Protein AF-0000000077736420 (afdb_homodimer)

InterPro domains:
  IPR003474 Gluconate transporter [PF02447] (8-450)
  IPR003474 Gluconate transporter [PIRSF002746] (5-453)
  IPR003474 Gluconate transporter [PTHR30354] (1-453)
  IPR003474 Gluconate transporter [TIGR00791] (8-452)

Nearest PDB structures (foldseek):
  8thi-assembly1_A  TM=7.392E-01  e=3.647E-09  Haemophilus influenzae Rd KW20
  7qha-assembly1_B  TM=7.229E-01  e=4.895E-09  Photobacterium profundum SS9
  8y4x-assembly1_A  TM=7.082E-01  e=1.816E-07  Fusobacterium nucleatum
  4f35-assembly2_B  TM=6.494E-01  e=7.515E-08  Vibrio cholerae
  8thi-assembly1_A  TM=7.463E-01  e=6.117E-09  Haemophilus influenzae Rd KW20

Sequence (908 aa):
MNADTQILVGLGIGIVCLIYMIMKTKIHTFLALIIATVIVGIIGGIGYQQIVASITKGFGGTLGSIGIIIGFGVMMGQLFEVSGAAKRMALSFLKLFGKGREEIAMAITGFLVSIPIFCDSGFIILTPLAKAISSETRKSIVSIGIALACGLVITHTMVPPTPGPVGVAGIFEVNVGSLILWGLVLAVPMLIGPILFARWAGKKIWQIPTEEGGWTRDKNYRPVSDQSIYDEAHLPSAFLSFAPIFTPILLILLGTVSTALGYKGGPIPNLIQFLGTPVIAVGIGLLITIYGLTSSLPRKRVLDEMEKGIRSAGSIILITGGGGAFGMLIRDSGVGTVIAEAMVETSLPAILLPFLIATIIRFIQGSGTVAMITAASITAPIIANMSVNPVFAALAACVGSLFYSYFNDSFFWVVNRSIGITEGREQLRLYSVASTIAWAIGIVVLLILNALFGMNADTQILVGLGIGIVCLIYMIMKTKIHTFLALIIATVIVGIIGGIGYQQIVASITKGFGGTLGSIGIIIGFGVMMGQLFEVSGAAKRMALSFLKLFGKGREEIAMAITGFLVSIPIFCDSGFIILTPLAKAISSETRKSIVSIGIALACGLVITHTMVPPTPGPVGVAGIFEVNVGSLILWGLVLAVPMLIGPILFARWAGKKIWQIPTEEGGWTRDKNYRPVSDQSIYDEAHLPSAFLSFAPIFTPILLILLGTVSTALGYKGGPIPNLIQFLGTPVIAVGIGLLITIYGLTSSLPRKRVLDEMEKGIRSAGSIILITGGGGAFGMLIRDSGVGTVIAEAMVETSLPAILLPFLIATIIRFIQGSGTVAMITAASITAPIIANMSVNPVFAALAACVGSLFYSYFNDSFFWVVNRSIGITEGREQLRLYSVASTIAWAIGIVVLLILNALFG

Organism: NCBI:txid416586

pLDDT: mean 91.41, std 7.22, range [53.56, 98.5]

Foldseek 3Di:
DPLLVQLVVQLVVLVVQLLCCLFPHPDPNLVSLLVSLVSSCVSSPHDPVVSVVLLVCQLCQLCVQQVLLLLLLLLLQLLLLVLCLLLQQLVVLCVVVDAPCSLVSLLQSLLQSLQSHPLLSSLVSCLVLLQLCCQVNVFASQLNLQSNSLSNLLCCLQAPPNLLLSLLCSLLVHQNLLSRVVSVVLSVLLSVLLNVVSNVLRVVQGWHAAPVGAIDRDSPDRHPPPPDSPPCPSHADNCLSNCLRVQLSVLQNQLVVCVVVVVDDDDVNVVSVVCNRNSNSNVVSSVSSVCPSCVVPDPVVSVVSSVVSVVVSVSSSSSSSSLSSLQSSCLVSCNLQVVLVVCVPPPDDLLCQLLQQLLVCCVRQVDLSNSLSNSSSSRSSNCVNHPFDSSLSSSSNSLSSLAQRADNHPSLCSSCVSSPNDDRVSSSVRSRVSSNSSSVSSVVVSVVCRVVPD/DPLQVQLVVQLVVLVVQLLCCLFPHPDPNLVSLLVSLVSSCVSSPHDPVVSVVLLVCQLCQLCVQQVLLLLLLLLLQLLLLVLCLLLQQLVVLCVVVDAPCSLVSLLQSLLQSLQSHQLLSSLVSCLVLLQLCCQVNVFASQLNLQSNSLSNLLCCLQAPPNLLLSLLCSLLVHQNLLSRVVSVVLSVLLSPQSNVQSNVLRVVQGWHAAPVGAIDSDSPDRHPPPPDSPPCPSHADNCLSNCLRVQLSVLQNQLVVCVVVVVDDDDVNVVSVVCNRNSNSNVVSSVSSVCPSCVVPDPVVSVVSSVVSVVVSVSSSSSSSSLSSLQSSCLVSCNLQVVLVVCVPPPDDLLCQLLQQLLVCCVSQVDLSNSLSNSSSSRSSNCVNHPFDSSLSSSSNSLSSLAQRADNHPSLCSSCVSSPNDDRVSSSVRSRVSSNSSSVSSVVVSVVCRVVPD

Secondary structure (DSSP, 8-state):
--HHHHHHHHHHHHHHHHHHHHHHSS--HHHHHHHHHHHHHHHHT--HHHHHHHHHHHHHHHHHHHHHHHHHHHHHHHHHHHHTHHHHHHHHHHHHH-TT-HHHHHHHHHHHHTTTS-HHHHHHHHHHHHHHHHHHHT--HHHHHHHHHHHHHHHHHHSTTSHHHHHHHHHHT--HHHHHHHHHHHHHHHHHHHHHHHHHHHHHS--EE-TTS-EE--TT------S-TT--TTPPPHHHHHHHHHHHHHHHHHHHHHHHTT--SSHHHHHHHHHTSHHHHHHHHHHHIIIIITTTS-HHHHHHHHHHHHHTHHHHHHHHHHHHHHHHHHHHHTHHHHHHHHHHTS-S-TTHHHHHHHHHHHHHH--HHHHHHHHHHHHHHHHTTTTS-HHHHHHHHHHHTTS---TT-HHHHHHHHHTT---HHHHTTTHHHHHHHHHHHHHHHHHHHHHHH-/--HHHHHHHHHHHHHHHHHHHHHHSS--HHHHHHHHHHHHHHHHT--HHHHHHHHHHHHHHHHHHHHHHHHHHHHHHHHHHHHTHHHHHHHHHHHHH-TT-HHHHHHHHHHHHTTTS-HHHHHHHHHHHHHHHHHHHT--HHHHHHHHHHHHHHHHHHSTTSHHHHHHHHHHT--HHHHHHHHHHHHHHHHHHHHHHHHHHHHHS--EE-TTS-EE--TT------S-TT--TTPPPHHHHHHHHHHHHHHHHHHHHHHHTT--SSHHHHHHHHHTSHHHHHHHHHHHIIIIITTTS-HHHHHHHHHHHHHTHHHHHHHHHHHHHHHHHHHHHTHHHHHHHHHHTS-S-TTHHHHHHHHHHHHHH--HHHHHHHHHHHHHHHHTTTTS-HHHHHHHHHHHTTS---TT-HHHHHHHHHTT---HHHHTTTHHHHHHHHHHHHHHHHHHHHHHH-

Radius of gyration: 28.41 Å; Cα contacts (8 Å, |Δi|>4): 1794; chains: 2; bounding box: 70×77×64 Å

Structure (mmCIF, N/CA/C/O backbone):
data_AF-0000000077736420-model_v1
#
loop_
_entity.id
_entity.type
_entity.pdbx_description
1 polymer 'GntP family permease'
#
loop_
_atom_site.group_PDB
_atom_site.id
_atom_site.type_symbol
_atom_site.label_atom_id
_atom_site.label_alt_id
_atom_site.label_comp_id
_atom_site.label_asym_id
_atom_site.label_entity_id
_atom_site.label_seq_id
_atom_site.pdbx_PDB_ins_code
_atom_site.Cartn_x
_atom_site.Cartn_y
_atom_site.Cartn_z
_atom_site.occupancy
_atom_site.B_iso_or_equiv
_atom_site.auth_seq_id
_atom_site.auth_comp_id
_atom_site.auth_asym_id
_atom_site.auth_atom_id
_atom_site.pdbx_PDB_model_num
ATOM 1 N N . MET A 1 1 ? -30.312 6.625 -28.359 1 53.94 1 MET A N 1
ATOM 2 C CA . MET A 1 1 ? -29.578 5.363 -28.219 1 53.94 1 MET A CA 1
ATOM 3 C C . MET A 1 1 ? -30.141 4.539 -27.062 1 53.94 1 MET A C 1
ATOM 5 O O . MET A 1 1 ? -30.453 5.078 -26 1 53.94 1 MET A O 1
ATOM 9 N N . ASN A 1 2 ? -30.578 3.295 -27.25 1 78.69 2 ASN A N 1
ATOM 10 C CA . ASN A 1 2 ? -31.031 2.377 -26.219 1 78.69 2 ASN A CA 1
ATOM 11 C C . ASN A 1 2 ? -30.016 2.289 -25.062 1 78.69 2 ASN A C 1
ATOM 13 O O . ASN A 1 2 ? -28.812 2.43 -25.281 1 78.69 2 ASN A O 1
ATOM 17 N N . ALA A 1 3 ? -30.5 2.402 -23.984 1 76.94 3 ALA A N 1
ATOM 18 C CA . ALA A 1 3 ? -29.688 2.383 -22.781 1 76.94 3 ALA A CA 1
ATOM 19 C C . ALA A 1 3 ? -28.625 1.278 -22.844 1 76.94 3 ALA A C 1
ATOM 21 O O . ALA A 1 3 ? -27.5 1.466 -22.406 1 76.94 3 ALA A O 1
ATOM 22 N N . ASP A 1 4 ? -28.969 0.27 -23.469 1 80.38 4 ASP A N 1
ATOM 23 C CA . ASP A 1 4 ? -28.062 -0.865 -23.578 1 80.38 4 ASP A CA 1
ATOM 24 C C . ASP A 1 4 ? -26.906 -0.552 -24.531 1 80.38 4 ASP A C 1
ATOM 26 O O . ASP A 1 4 ? -25.75 -0.856 -24.234 1 80.38 4 ASP A O 1
ATOM 30 N N . THR A 1 5 ? -27.188 -0.011 -25.609 1 83.44 5 THR A N 1
ATOM 31 C CA . THR A 1 5 ? -26.156 0.349 -26.594 1 83.44 5 THR A CA 1
ATOM 32 C C . THR A 1 5 ? -25.234 1.427 -26.031 1 83.44 5 THR A C 1
ATOM 34 O O . THR A 1 5 ? -24.031 1.403 -26.281 1 83.44 5 THR A O 1
ATOM 37 N N . GLN A 1 6 ? -25.844 2.26 -25.281 1 87.25 6 GLN A N 1
ATOM 38 C CA . GLN A 1 6 ? -25.062 3.363 -24.734 1 87.25 6 GLN A CA 1
ATOM 39 C C . GLN A 1 6 ? -24 2.854 -23.766 1 87.25 6 GLN A C 1
ATOM 41 O O . GLN A 1 6 ? -22.859 3.299 -23.797 1 87.25 6 GLN A O 1
ATOM 46 N N . ILE A 1 7 ? -24.438 1.975 -22.922 1 84.56 7 ILE A N 1
ATOM 47 C CA . ILE A 1 7 ? -23.516 1.473 -21.922 1 84.56 7 ILE A CA 1
ATOM 48 C C . ILE A 1 7 ? -22.438 0.614 -22.594 1 84.56 7 ILE A C 1
ATOM 50 O O . ILE A 1 7 ? -21.281 0.61 -22.156 1 84.56 7 ILE A O 1
ATOM 54 N N . LEU A 1 8 ? -22.844 -0.075 -23.672 1 86.06 8 LEU A N 1
ATOM 55 C CA . LEU A 1 8 ? -21.859 -0.858 -24.422 1 86.06 8 LEU A CA 1
ATOM 56 C C . LEU A 1 8 ? -20.828 0.048 -25.078 1 86.06 8 LEU A C 1
ATOM 58 O O . LEU A 1 8 ? -19.641 -0.279 -25.109 1 86.06 8 LEU A O 1
ATOM 62 N N . VAL A 1 9 ? -21.266 1.114 -25.609 1 88.56 9 VAL A N 1
ATOM 63 C CA . VAL A 1 9 ? -20.375 2.102 -26.203 1 88.56 9 VAL A CA 1
ATOM 64 C C . VAL A 1 9 ? -19.469 2.686 -25.109 1 88.56 9 VAL A C 1
ATOM 66 O O . VAL A 1 9 ? -18.266 2.861 -25.328 1 88.56 9 VAL A O 1
ATOM 69 N N . GLY A 1 10 ? -20.078 2.949 -24 1 89.25 10 GLY A N 1
ATOM 70 C CA . GLY A 1 10 ? -19.297 3.436 -22.875 1 89.25 10 GLY A CA 1
ATOM 71 C C . GLY A 1 10 ? -18.188 2.475 -22.453 1 89.25 10 GLY A C 1
ATOM 72 O O . GLY A 1 10 ? -17.062 2.893 -22.203 1 89.25 10 GLY A O 1
ATOM 73 N N . LEU A 1 11 ? -18.594 1.245 -22.391 1 88.12 11 LEU A N 1
ATOM 74 C CA . LEU A 1 11 ? -17.609 0.225 -22.016 1 88.12 11 LEU A CA 1
ATOM 75 C C . LEU A 1 11 ? -16.5 0.139 -23.062 1 88.12 11 LEU A C 1
ATOM 77 O O . LEU A 1 11 ? -15.312 0.092 -22.703 1 88.12 11 LEU A O 1
ATOM 81 N N . GLY A 1 12 ? -16.859 0.055 -24.312 1 88.38 12 GLY A N 1
ATOM 82 C CA . GLY A 1 12 ? -15.867 0.019 -25.375 1 88.38 12 GLY A CA 1
ATOM 83 C C . GLY A 1 12 ? -14.898 1.187 -25.328 1 88.38 12 GLY A C 1
ATOM 84 O O . GLY A 1 12 ? -13.68 0.992 -25.375 1 88.38 12 GLY A O 1
ATOM 85 N N . ILE A 1 13 ? -15.375 2.363 -25.172 1 92.5 13 ILE A N 1
ATOM 86 C CA . ILE A 1 13 ? -14.547 3.564 -25.109 1 92.5 13 ILE A CA 1
ATOM 87 C C . ILE A 1 13 ? -13.68 3.533 -23.859 1 92.5 13 ILE A C 1
ATOM 89 O O . ILE A 1 13 ? -12.5 3.9 -23.906 1 92.5 13 ILE A O 1
ATOM 93 N N . GLY A 1 14 ? -14.344 3.1 -22.75 1 91.5 14 GLY A N 1
ATOM 94 C CA . GLY A 1 14 ? -13.602 3.006 -21.5 1 91.5 14 GLY A CA 1
ATOM 95 C C . GLY A 1 14 ? -12.406 2.072 -21.594 1 91.5 14 GLY A C 1
ATOM 96 O O . GLY A 1 14 ? -11.32 2.396 -21.094 1 91.5 14 GLY A O 1
ATOM 97 N N . ILE A 1 15 ? -12.625 0.974 -22.219 1 87.88 15 ILE A N 1
ATOM 98 C CA . ILE A 1 15 ? -11.562 -0.016 -22.344 1 87.88 15 ILE A CA 1
ATOM 99 C C . ILE A 1 15 ? -10.469 0.518 -23.266 1 87.88 15 ILE A C 1
ATOM 101 O O . ILE A 1 15 ? -9.281 0.397 -22.969 1 87.88 15 ILE A O 1
ATOM 105 N N . VAL A 1 16 ? -10.797 1.125 -24.344 1 92.12 16 VAL A N 1
ATOM 106 C CA . VAL A 1 16 ? -9.844 1.698 -25.281 1 92.12 16 VAL A CA 1
ATOM 107 C C . VAL A 1 16 ? -9.031 2.791 -24.594 1 92.12 16 VAL A C 1
ATOM 109 O O . VAL A 1 16 ? -7.809 2.855 -24.734 1 92.12 16 VAL A O 1
ATOM 112 N N . CYS A 1 17 ? -9.695 3.564 -23.844 1 94.12 17 CYS A N 1
ATOM 113 C CA . CYS A 1 17 ? -9.016 4.629 -23.109 1 94.12 17 CYS A CA 1
ATOM 114 C C . CYS A 1 17 ? -8.062 4.051 -22.078 1 94.12 17 CYS A C 1
ATOM 116 O O . CYS A 1 17 ? -6.957 4.566 -21.891 1 94.12 17 CYS A O 1
ATOM 118 N N . LEU A 1 18 ? -8.531 3.031 -21.391 1 91.81 18 LEU A N 1
ATOM 119 C CA . LEU A 1 18 ? -7.699 2.375 -20.391 1 91.81 18 LEU A CA 1
ATOM 120 C C . LEU A 1 18 ? -6.402 1.868 -21.016 1 91.81 18 LEU A C 1
ATOM 122 O O . LEU A 1 18 ? -5.312 2.164 -20.516 1 91.81 18 LEU A O 1
ATOM 126 N N . ILE A 1 19 ? -6.527 1.181 -22.094 1 88.06 19 ILE A N 1
ATOM 127 C CA . ILE A 1 19 ? -5.371 0.602 -22.766 1 88.06 19 ILE A CA 1
ATOM 128 C C . ILE A 1 19 ? -4.469 1.717 -23.297 1 88.06 19 ILE A C 1
ATOM 130 O O . ILE A 1 19 ? -3.248 1.658 -23.141 1 88.06 19 ILE A O 1
ATOM 134 N N . TYR A 1 20 ? -5.043 2.752 -23.844 1 93.06 20 TYR A N 1
ATOM 135 C CA . TYR A 1 20 ? -4.285 3.883 -24.359 1 93.06 20 TYR A CA 1
ATOM 136 C C . TYR A 1 20 ? -3.51 4.582 -23.25 1 93.06 20 TYR A C 1
ATOM 138 O O . TYR A 1 20 ? -2.334 4.914 -23.422 1 93.06 20 TYR A O 1
ATOM 146 N N . MET A 1 21 ? -4.148 4.789 -22.141 1 94.69 21 MET A N 1
ATOM 147 C CA . MET A 1 21 ? -3.5 5.48 -21.031 1 94.69 21 MET A CA 1
ATOM 148 C C . MET A 1 21 ? -2.318 4.672 -20.5 1 94.69 21 MET A C 1
ATOM 150 O O . MET A 1 21 ? -1.239 5.223 -20.266 1 94.69 21 MET A O 1
ATOM 154 N N . ILE A 1 22 ? -2.51 3.414 -20.391 1 87.69 22 ILE A N 1
ATOM 155 C CA . ILE A 1 22 ? -1.474 2.553 -19.828 1 87.69 22 ILE A CA 1
ATOM 156 C C . ILE A 1 22 ? -0.295 2.467 -20.797 1 87.69 22 ILE A C 1
ATOM 158 O O . ILE A 1 22 ? 0.863 2.445 -20.375 1 87.69 22 ILE A O 1
ATOM 162 N N . MET A 1 23 ? -0.543 2.609 -22.062 1 87.19 23 MET A N 1
ATOM 163 C CA . MET A 1 23 ? 0.477 2.324 -23.062 1 87.19 23 MET A CA 1
ATOM 164 C C . MET A 1 23 ? 1.179 3.604 -23.516 1 87.19 23 MET A C 1
ATOM 166 O O . MET A 1 23 ? 2.375 3.592 -23.797 1 87.19 23 MET A O 1
ATOM 170 N N . LYS A 1 24 ? 0.468 4.715 -23.562 1 92.31 24 LYS A N 1
ATOM 171 C CA . LYS A 1 24 ? 1.003 5.848 -24.312 1 92.31 24 LYS A CA 1
ATOM 172 C C . LYS A 1 24 ? 1.114 7.086 -23.422 1 92.31 24 LYS A C 1
ATOM 174 O O . LYS A 1 24 ? 1.763 8.062 -23.797 1 92.31 24 LYS A O 1
ATOM 179 N N . THR A 1 25 ? 0.575 7.027 -22.312 1 94.81 25 THR A N 1
ATOM 180 C CA . THR A 1 25 ? 0.559 8.258 -21.531 1 94.81 25 THR A CA 1
ATOM 181 C C . THR A 1 25 ? 1.373 8.094 -20.25 1 94.81 25 THR A C 1
ATOM 183 O O . THR A 1 25 ? 1.887 7.012 -19.969 1 94.81 25 THR A O 1
ATOM 186 N N . LYS A 1 26 ? 1.447 9.219 -19.453 1 96.62 26 LYS A N 1
ATOM 187 C CA . LYS A 1 26 ? 2.17 9.242 -18.188 1 96.62 26 LYS A CA 1
ATOM 188 C C . LYS A 1 26 ? 1.26 8.852 -17.016 1 96.62 26 LYS A C 1
ATOM 190 O O . LYS A 1 26 ? 1.632 9 -15.852 1 96.62 26 LYS A O 1
ATOM 195 N N . ILE A 1 27 ? 0.124 8.359 -17.359 1 96.31 27 ILE A N 1
ATOM 196 C CA . ILE A 1 27 ? -0.848 8.016 -16.328 1 96.31 27 ILE A CA 1
ATOM 197 C C . ILE A 1 27 ? -0.572 6.605 -15.82 1 96.31 27 ILE A C 1
ATOM 199 O O . ILE A 1 27 ? -0.511 5.652 -16.594 1 96.31 27 ILE A O 1
ATOM 203 N N . HIS A 1 28 ? -0.409 6.523 -14.547 1 95.06 28 HIS A N 1
ATOM 204 C CA . HIS A 1 28 ? -0.184 5.238 -13.898 1 95.06 28 HIS A CA 1
ATOM 205 C C . HIS A 1 28 ? -1.402 4.332 -14.031 1 95.06 28 HIS A C 1
ATOM 207 O O . HIS A 1 28 ? -2.539 4.812 -14.062 1 95.06 28 HIS A O 1
ATOM 213 N N . THR A 1 29 ? -1.197 3.029 -14.078 1 92.06 29 THR A N 1
ATOM 214 C CA . THR A 1 29 ? -2.25 2.037 -14.273 1 92.06 29 THR A CA 1
ATOM 215 C C . THR A 1 29 ? -3.361 2.217 -13.242 1 92.06 29 THR A C 1
ATOM 217 O O . THR A 1 29 ? -4.543 2.104 -13.57 1 92.06 29 THR A O 1
ATOM 220 N N . PHE A 1 30 ? -3.043 2.477 -12 1 95.75 30 PHE A N 1
ATOM 221 C CA . PHE A 1 30 ? -4.016 2.66 -10.93 1 95.75 30 PHE A CA 1
ATOM 222 C C . PHE A 1 30 ? -4.953 3.82 -11.242 1 95.75 30 PHE A C 1
ATOM 224 O O . PHE A 1 30 ? -6.176 3.666 -11.203 1 95.75 30 PHE A O 1
ATOM 231 N N . LEU A 1 31 ? -4.418 4.938 -11.547 1 97.12 31 LEU A N 1
ATOM 232 C CA . LEU A 1 31 ? -5.215 6.105 -11.906 1 97.12 31 LEU A CA 1
ATOM 233 C C . LEU A 1 31 ? -6.004 5.848 -13.188 1 97.12 31 LEU A C 1
ATOM 235 O O . LEU A 1 31 ? -7.148 6.293 -13.32 1 97.12 31 LEU A O 1
ATOM 239 N N . ALA A 1 32 ? -5.402 5.176 -14.133 1 96.25 32 ALA A N 1
ATOM 240 C CA . ALA A 1 32 ? -6.055 4.859 -15.398 1 96.25 32 ALA A CA 1
ATOM 241 C C . ALA A 1 32 ? -7.328 4.051 -15.18 1 96.25 32 ALA A C 1
ATOM 243 O O . ALA A 1 32 ? -8.344 4.277 -15.844 1 96.25 32 ALA A O 1
ATOM 244 N N . LEU A 1 33 ? -7.266 3.119 -14.242 1 93.75 33 LEU A N 1
ATOM 245 C CA . LEU A 1 33 ? -8.43 2.293 -13.93 1 93.75 33 LEU A CA 1
ATOM 246 C C . LEU A 1 33 ? -9.562 3.143 -13.375 1 93.75 33 LEU A C 1
ATOM 248 O O . LEU A 1 33 ? -10.727 2.957 -13.742 1 93.75 33 LEU A O 1
ATOM 252 N N . ILE A 1 34 ? -9.25 4.055 -12.508 1 96.88 34 ILE A N 1
ATOM 253 C CA . ILE A 1 34 ? -10.25 4.93 -11.914 1 96.88 34 ILE A CA 1
ATOM 254 C C . ILE A 1 34 ? -10.844 5.84 -12.984 1 96.88 34 ILE A C 1
ATOM 256 O O . ILE A 1 34 ? -12.062 5.996 -13.07 1 96.88 34 ILE A O 1
ATOM 260 N N . ILE A 1 35 ? -9.992 6.426 -13.844 1 97.69 35 ILE A N 1
ATOM 261 C CA . ILE A 1 35 ? -10.453 7.309 -14.914 1 97.69 35 ILE A CA 1
ATOM 262 C C . ILE A 1 35 ? -11.344 6.527 -15.875 1 97.69 35 ILE A C 1
ATOM 264 O O . ILE A 1 35 ? -12.406 7.012 -16.281 1 97.69 35 ILE A O 1
ATOM 268 N N . ALA A 1 36 ? -10.898 5.359 -16.203 1 95.38 36 ALA A N 1
ATOM 269 C CA . ALA A 1 36 ? -11.695 4.52 -17.094 1 95.38 36 ALA A CA 1
ATOM 270 C C . ALA A 1 36 ? -13.07 4.234 -16.5 1 95.38 36 ALA A C 1
ATOM 272 O O . ALA A 1 36 ? -14.078 4.211 -17.219 1 95.38 36 ALA A O 1
ATOM 273 N N . THR A 1 37 ? -13.117 3.994 -15.195 1 95.5 37 THR A N 1
ATOM 274 C CA . THR A 1 37 ? -14.383 3.762 -14.5 1 95.5 37 THR A CA 1
ATOM 275 C C . THR A 1 37 ? -15.297 4.969 -14.633 1 95.5 37 THR A C 1
ATOM 277 O O . THR A 1 37 ? -16.484 4.824 -14.922 1 95.5 37 THR A O 1
ATOM 280 N N . VAL A 1 38 ? -14.75 6.129 -14.484 1 96.94 38 VAL A N 1
ATOM 281 C CA . VAL A 1 38 ? -15.516 7.367 -14.594 1 96.94 38 VAL A CA 1
ATOM 282 C C . VAL A 1 38 ? -16.016 7.543 -16.031 1 96.94 38 VAL A C 1
ATOM 284 O O . VAL A 1 38 ? -17.172 7.898 -16.25 1 96.94 38 VAL A O 1
ATOM 287 N N . ILE A 1 39 ? -15.188 7.281 -17 1 96 39 ILE A N 1
ATOM 288 C CA . ILE A 1 39 ? -15.523 7.441 -18.406 1 96 39 ILE A CA 1
ATOM 289 C C . ILE A 1 39 ? -16.656 6.492 -18.781 1 96 39 ILE A C 1
ATOM 291 O O . ILE A 1 39 ? -17.641 6.906 -19.406 1 96 39 ILE A O 1
ATOM 295 N N . VAL A 1 40 ? -16.562 5.246 -18.406 1 92.81 40 VAL A N 1
ATOM 296 C CA . VAL A 1 40 ? -17.609 4.27 -18.703 1 92.81 40 VAL A CA 1
ATOM 297 C C . VAL A 1 40 ? -18.922 4.711 -18.062 1 92.81 40 VAL A C 1
ATOM 299 O O . VAL A 1 40 ? -19.984 4.621 -18.703 1 92.81 40 VAL A O 1
ATOM 302 N N . GLY A 1 41 ? -18.844 5.168 -16.844 1 94.25 41 GLY A N 1
ATOM 303 C CA . GLY A 1 41 ? -20.047 5.605 -16.141 1 94.25 41 GLY A CA 1
ATOM 304 C C . GLY A 1 41 ? -20.703 6.805 -16.797 1 94.25 41 GLY A C 1
ATOM 305 O O . GLY A 1 41 ? -21.922 6.793 -17.047 1 94.25 41 GLY A O 1
ATOM 306 N N . ILE A 1 42 ? -19.922 7.805 -17.141 1 94.31 42 ILE A N 1
ATOM 307 C CA . ILE A 1 42 ? -20.453 9.039 -17.703 1 94.31 42 ILE A CA 1
ATOM 308 C C . ILE A 1 42 ? -21.031 8.766 -19.094 1 94.31 42 ILE A C 1
ATOM 310 O O . ILE A 1 42 ? -22.172 9.117 -19.375 1 94.31 42 ILE A O 1
ATOM 314 N N . ILE A 1 43 ? -20.312 8.109 -19.906 1 92.56 43 ILE A N 1
ATOM 315 C CA . ILE A 1 43 ? -20.766 7.836 -21.266 1 92.56 43 ILE A CA 1
ATOM 316 C C . ILE A 1 43 ? -21.922 6.84 -21.234 1 92.56 43 ILE A C 1
ATOM 318 O O . ILE A 1 43 ? -22.859 6.938 -22.047 1 92.56 43 ILE A O 1
ATOM 322 N N . GLY A 1 44 ? -21.922 5.945 -20.25 1 90.88 44 GLY A N 1
ATOM 323 C CA . GLY A 1 44 ? -22.953 4.945 -20.125 1 90.88 44 GLY A CA 1
ATOM 324 C C . GLY A 1 44 ? -24.25 5.492 -19.531 1 90.88 44 GLY A C 1
ATOM 325 O O . GLY A 1 44 ? -25.266 4.805 -19.516 1 90.88 44 GLY A O 1
ATOM 326 N N . GLY A 1 45 ? -24.188 6.703 -19 1 90.06 45 GLY A N 1
ATOM 327 C CA . GLY A 1 45 ? -25.391 7.348 -18.484 1 90.06 45 GLY A CA 1
ATOM 328 C C . GLY A 1 45 ? -25.656 7.047 -17.031 1 90.06 45 GLY A C 1
ATOM 329 O O . GLY A 1 45 ? -26.781 7.137 -16.562 1 90.06 45 GLY A O 1
ATOM 330 N N . ILE A 1 46 ? -24.703 6.621 -16.312 1 91.56 46 ILE A N 1
ATOM 331 C CA . ILE A 1 46 ? -24.844 6.344 -14.891 1 91.56 46 ILE A CA 1
ATOM 332 C C . ILE A 1 46 ? -24.766 7.648 -14.102 1 91.56 46 ILE A C 1
ATOM 334 O O . ILE A 1 46 ? -23.969 8.531 -14.438 1 91.56 46 ILE A O 1
ATOM 338 N N . GLY A 1 47 ? -25.641 7.828 -13.109 1 92.94 47 GLY A N 1
ATOM 339 C CA . GLY A 1 47 ? -25.625 9.016 -12.281 1 92.94 47 GLY A CA 1
ATOM 340 C C . GLY A 1 47 ? -24.281 9.242 -11.602 1 92.94 47 GLY A C 1
ATOM 341 O O . GLY A 1 47 ? -23.594 8.281 -11.227 1 92.94 47 GLY A O 1
ATOM 342 N N . TYR A 1 48 ? -23.938 10.469 -11.352 1 94.31 48 TYR A N 1
ATOM 343 C CA . TYR A 1 48 ? -22.641 10.852 -10.789 1 94.31 48 TYR A CA 1
ATOM 344 C C . TYR A 1 48 ? -22.422 10.203 -9.43 1 94.31 48 TYR A C 1
ATOM 346 O O . TYR A 1 48 ? -21.359 9.648 -9.156 1 94.31 48 TYR A O 1
ATOM 354 N N . GLN A 1 49 ? -23.438 10.242 -8.617 1 91.81 49 GLN A N 1
ATOM 355 C CA . GLN A 1 49 ? -23.328 9.695 -7.273 1 91.81 49 GLN A CA 1
ATOM 356 C C . GLN A 1 49 ? -23.141 8.18 -7.305 1 91.81 49 GLN A C 1
ATOM 358 O O . GLN A 1 49 ? -22.406 7.625 -6.488 1 91.81 49 GLN A O 1
ATOM 363 N N . GLN A 1 50 ? -23.781 7.613 -8.219 1 94.31 50 GLN A N 1
ATOM 364 C CA . GLN A 1 50 ? -23.672 6.168 -8.352 1 94.31 50 GLN A CA 1
ATOM 365 C C . GLN A 1 50 ? -22.281 5.77 -8.852 1 94.31 50 GLN A C 1
ATOM 367 O O . GLN A 1 50 ? -21.75 4.719 -8.469 1 94.31 50 GLN A O 1
ATOM 372 N N . ILE A 1 51 ? -21.719 6.57 -9.703 1 96.31 51 ILE A N 1
ATOM 373 C CA . ILE A 1 51 ? -20.375 6.309 -10.188 1 96.31 51 ILE A CA 1
ATOM 374 C C . ILE A 1 51 ? -19.391 6.289 -9.008 1 96.31 51 ILE A C 1
ATOM 376 O O . ILE A 1 51 ? -18.625 5.34 -8.852 1 96.31 51 ILE A O 1
ATOM 380 N N . VAL A 1 52 ? -19.5 7.266 -8.164 1 95.88 52 VAL A N 1
ATOM 381 C CA . VAL A 1 52 ? -18.594 7.375 -7.016 1 95.88 52 VAL A CA 1
ATOM 382 C C . VAL A 1 52 ? -18.844 6.211 -6.055 1 95.88 52 VAL A C 1
ATOM 384 O O . VAL A 1 52 ? -17.891 5.633 -5.52 1 95.88 52 VAL A O 1
ATOM 387 N N . ALA A 1 53 ? -20.078 5.898 -5.926 1 95.19 53 ALA A N 1
ATOM 388 C CA . ALA A 1 53 ? -20.422 4.785 -5.047 1 95.19 53 ALA A CA 1
ATOM 389 C C . ALA A 1 53 ? -19.844 3.471 -5.566 1 95.19 53 ALA A C 1
ATOM 391 O O . ALA A 1 53 ? -19.328 2.662 -4.793 1 95.19 53 ALA A O 1
ATOM 392 N N . SER A 1 54 ? -19.938 3.287 -6.848 1 94.94 54 SER A N 1
ATOM 393 C CA . SER A 1 54 ? -19.391 2.074 -7.449 1 94.94 54 SER A CA 1
ATOM 394 C C . SER A 1 54 ? -17.875 2.008 -7.277 1 94.94 54 SER A C 1
ATOM 396 O O . SER A 1 54 ? -17.328 0.939 -7.012 1 94.94 54 SER A O 1
ATOM 398 N N . ILE A 1 55 ? -17.266 3.121 -7.426 1 96.75 55 ILE A N 1
ATOM 399 C CA . ILE A 1 55 ? -15.82 3.188 -7.305 1 96.75 55 ILE A CA 1
ATOM 400 C C . ILE A 1 55 ? -15.406 2.797 -5.887 1 96.75 55 ILE A C 1
ATOM 402 O O . ILE A 1 55 ? -14.562 1.915 -5.699 1 96.75 55 ILE A O 1
ATOM 406 N N . THR A 1 56 ? -16.031 3.357 -4.91 1 95.25 56 THR A N 1
ATOM 407 C CA . THR A 1 56 ? -15.625 3.148 -3.527 1 95.25 56 THR A CA 1
ATOM 408 C C . THR A 1 56 ? -16.031 1.759 -3.047 1 95.25 56 THR A C 1
ATOM 410 O O . THR A 1 56 ? -15.266 1.088 -2.352 1 95.25 56 THR A O 1
ATOM 413 N N . LYS A 1 57 ? -17.219 1.315 -3.439 1 94.69 57 LYS A N 1
ATOM 414 C CA . LYS A 1 57 ? -17.688 -0.01 -3.053 1 94.69 57 LYS A CA 1
ATOM 415 C C . LYS A 1 57 ? -16.844 -1.106 -3.691 1 94.69 57 LYS A C 1
ATOM 417 O O . LYS A 1 57 ? -16.5 -2.092 -3.037 1 94.69 57 LYS A O 1
ATOM 422 N N . GLY A 1 58 ? -16.594 -0.901 -4.926 1 95.31 58 GLY A N 1
ATOM 423 C CA . GLY A 1 58 ? -15.781 -1.883 -5.617 1 95.31 58 GLY A CA 1
ATOM 424 C C . GLY A 1 58 ? -14.359 -1.962 -5.086 1 95.31 58 GLY A C 1
ATOM 425 O O . GLY A 1 58 ? -13.844 -3.055 -4.852 1 95.31 58 GLY A O 1
ATOM 426 N N . PHE A 1 59 ? -13.719 -0.795 -4.941 1 96.88 59 PHE A N 1
ATOM 427 C CA . PHE A 1 59 ? -12.367 -0.711 -4.402 1 96.88 59 PHE A CA 1
ATOM 428 C C . PHE A 1 59 ? -12.297 -1.347 -3.018 1 96.88 59 PHE A C 1
ATOM 430 O O . PHE A 1 59 ? -11.469 -2.227 -2.775 1 96.88 59 PHE A O 1
ATOM 437 N N . GLY A 1 60 ? -13.172 -0.997 -2.164 1 95.38 60 GLY A N 1
ATOM 438 C CA . GLY A 1 60 ? -13.188 -1.484 -0.794 1 95.38 60 GLY A CA 1
ATOM 439 C C . GLY A 1 60 ? -13.57 -2.949 -0.687 1 95.38 60 GLY A C 1
ATOM 440 O O . GLY A 1 60 ? -12.977 -3.695 0.093 1 95.38 60 GLY A O 1
ATOM 441 N N . GLY A 1 61 ? -14.578 -3.305 -1.406 1 93.75 61 GLY A N 1
ATOM 442 C CA . GLY A 1 61 ? -15.008 -4.691 -1.387 1 93.75 61 GLY A CA 1
ATOM 443 C C . GLY A 1 61 ? -13.922 -5.66 -1.808 1 93.75 61 GLY A C 1
ATOM 444 O O . GLY A 1 61 ? -13.727 -6.699 -1.171 1 93.75 61 GLY A O 1
ATOM 445 N N . THR A 1 62 ? -13.258 -5.297 -2.818 1 92.69 62 THR A N 1
ATOM 446 C CA . THR A 1 62 ? -12.18 -6.148 -3.311 1 92.69 62 THR A CA 1
ATOM 447 C C . THR A 1 62 ? -11.047 -6.234 -2.289 1 92.69 62 THR A C 1
ATOM 449 O O . THR A 1 62 ? -10.562 -7.324 -1.987 1 92.69 62 THR A O 1
ATOM 452 N N . LEU A 1 63 ? -10.688 -5.137 -1.747 1 94.56 63 LEU A N 1
ATOM 453 C CA . LEU A 1 63 ? -9.57 -5.121 -0.809 1 94.56 63 LEU A CA 1
ATOM 454 C C . LEU A 1 63 ? -9.969 -5.75 0.522 1 94.56 63 LEU A C 1
ATOM 456 O O . LEU A 1 63 ? -9.125 -6.305 1.229 1 94.56 63 LEU A O 1
ATOM 460 N N . GLY A 1 64 ? -11.195 -5.629 0.873 1 94.31 64 GLY A N 1
ATOM 461 C CA . GLY A 1 64 ? -11.664 -6.312 2.068 1 94.31 64 GLY A CA 1
ATOM 462 C C . GLY A 1 64 ? -11.461 -7.812 2.018 1 94.31 64 GLY A C 1
ATOM 463 O O . GLY A 1 64 ? -11.188 -8.445 3.043 1 94.31 64 GLY A O 1
ATOM 464 N N . SER A 1 65 ? -11.523 -8.312 0.803 1 87.38 65 SER A N 1
ATOM 465 C CA . SER A 1 65 ? -11.414 -9.758 0.615 1 87.38 65 SER A CA 1
ATOM 466 C C . SER A 1 65 ? -9.953 -10.188 0.555 1 87.38 65 SER A C 1
ATOM 468 O O . SER A 1 65 ? -9.609 -11.289 0.994 1 87.38 65 SER A O 1
ATOM 470 N N . ILE A 1 66 ? -9.133 -9.289 0.098 1 90.88 66 ILE A N 1
ATOM 471 C CA . ILE A 1 66 ? -7.844 -9.875 -0.247 1 90.88 66 ILE A CA 1
ATOM 472 C C . ILE A 1 66 ? -6.715 -8.969 0.228 1 90.88 66 ILE A C 1
ATOM 474 O O . ILE A 1 66 ? -5.551 -9.383 0.27 1 90.88 66 ILE A O 1
ATOM 478 N N . GLY A 1 67 ? -6.973 -7.738 0.521 1 93.81 67 GLY A N 1
ATOM 479 C CA . GLY A 1 67 ? -5.949 -6.781 0.904 1 93.81 67 GLY A CA 1
ATOM 480 C C . GLY A 1 67 ? -5.078 -7.266 2.049 1 93.81 67 GLY A C 1
ATOM 481 O O . GLY A 1 67 ? -3.855 -7.121 2.012 1 93.81 67 GLY A O 1
ATOM 482 N N . ILE A 1 68 ? -5.672 -7.855 3.014 1 95.5 68 ILE A N 1
ATOM 483 C CA . ILE A 1 68 ? -4.961 -8.352 4.188 1 95.5 68 ILE A CA 1
ATOM 484 C C . ILE A 1 68 ? -4.012 -9.469 3.781 1 95.5 68 ILE A C 1
ATOM 486 O O . ILE A 1 68 ? -2.857 -9.508 4.219 1 95.5 68 ILE A O 1
ATOM 490 N N . ILE A 1 69 ? -4.477 -10.312 2.889 1 93.94 69 ILE A N 1
ATOM 491 C CA . ILE A 1 69 ? -3.693 -11.453 2.432 1 93.94 69 ILE A CA 1
ATOM 492 C C . ILE A 1 69 ? -2.463 -10.961 1.672 1 93.94 69 ILE A C 1
ATOM 494 O O . ILE A 1 69 ? -1.364 -11.5 1.848 1 93.94 69 ILE A O 1
ATOM 498 N N . ILE A 1 70 ? -2.646 -9.922 0.872 1 92.75 70 ILE A N 1
ATOM 499 C CA . ILE A 1 70 ? -1.539 -9.328 0.128 1 92.75 70 ILE A CA 1
ATOM 500 C C . ILE A 1 70 ? -0.497 -8.781 1.102 1 92.75 70 ILE A C 1
ATOM 502 O O . ILE A 1 70 ? 0.7 -9.039 0.948 1 92.75 70 ILE A O 1
ATOM 506 N N . GLY A 1 71 ? -0.96 -8.062 2.1 1 94.56 71 GLY A N 1
ATOM 507 C CA . GLY A 1 71 ? -0.051 -7.516 3.094 1 94.56 71 GLY A CA 1
ATOM 508 C C . GLY A 1 71 ? 0.751 -8.578 3.818 1 94.56 71 GLY A C 1
ATOM 509 O O . GLY A 1 71 ? 1.978 -8.492 3.906 1 94.56 71 GLY A O 1
ATOM 510 N N . PHE A 1 72 ? 0.079 -9.609 4.324 1 96.31 72 PHE A N 1
ATOM 511 C CA . PHE A 1 72 ? 0.751 -10.703 5.02 1 96.31 72 PHE A CA 1
ATOM 512 C C . PHE A 1 72 ? 1.73 -11.414 4.09 1 96.31 72 PHE A C 1
ATOM 514 O O . PHE A 1 72 ? 2.844 -11.75 4.5 1 96.31 72 PHE A O 1
ATOM 521 N N . GLY A 1 73 ? 1.311 -11.594 2.861 1 92.38 73 GLY A N 1
ATOM 522 C CA . GLY A 1 73 ? 2.145 -12.297 1.899 1 92.38 73 GLY A CA 1
ATOM 523 C C . GLY A 1 73 ? 3.463 -11.594 1.627 1 92.38 73 GLY A C 1
ATOM 524 O O . GLY A 1 73 ? 4.52 -12.227 1.634 1 92.38 73 GLY A O 1
ATOM 525 N N . VAL A 1 74 ? 3.414 -10.305 1.424 1 92.31 74 VAL A N 1
ATOM 526 C CA . VAL A 1 74 ? 4.625 -9.578 1.065 1 92.31 74 VAL A CA 1
ATOM 527 C C . VAL A 1 74 ? 5.551 -9.477 2.277 1 92.31 74 VAL A C 1
ATOM 529 O O . VAL A 1 74 ? 6.773 -9.492 2.137 1 92.31 74 VAL A O 1
ATOM 532 N N . MET A 1 75 ? 4.988 -9.336 3.482 1 95 75 MET A N 1
ATOM 533 C CA . MET A 1 75 ? 5.805 -9.359 4.695 1 95 75 MET A CA 1
ATOM 534 C C . MET A 1 75 ? 6.508 -10.703 4.852 1 95 75 MET A C 1
ATOM 536 O O . MET A 1 75 ? 7.711 -10.75 5.113 1 95 75 MET A O 1
ATOM 540 N N . MET A 1 76 ? 5.746 -11.719 4.66 1 94.25 76 MET A N 1
ATOM 541 C CA . MET A 1 76 ? 6.289 -13.07 4.754 1 94.25 76 MET A CA 1
ATOM 542 C C . MET A 1 76 ? 7.391 -13.289 3.721 1 94.25 76 MET A C 1
ATOM 544 O O . MET A 1 76 ? 8.438 -13.859 4.035 1 94.25 76 MET A O 1
ATOM 548 N N . GLY A 1 77 ? 7.168 -12.875 2.494 1 90.5 77 GLY A N 1
ATOM 549 C CA . GLY A 1 77 ? 8.148 -13.031 1.43 1 90.5 77 GLY A CA 1
ATOM 550 C C . GLY A 1 77 ? 9.492 -12.406 1.753 1 90.5 77 GLY A C 1
ATOM 551 O O . GLY A 1 77 ? 10.539 -13.016 1.533 1 90.5 77 GLY A O 1
ATOM 552 N N . GLN A 1 78 ? 9.422 -11.227 2.297 1 92.19 78 GLN A N 1
ATOM 553 C CA . GLN A 1 78 ? 10.664 -10.531 2.619 1 92.19 78 GLN A CA 1
ATOM 554 C C . GLN A 1 78 ? 11.414 -11.242 3.74 1 92.19 78 GLN A C 1
ATOM 556 O O . GLN A 1 78 ? 12.641 -11.32 3.721 1 92.19 78 GLN A O 1
ATOM 561 N N . LEU A 1 79 ? 10.727 -11.695 4.73 1 94.75 79 LEU A N 1
ATOM 562 C CA . LEU A 1 79 ? 11.367 -12.406 5.832 1 94.75 79 LEU A CA 1
ATOM 563 C C . LEU A 1 79 ? 11.961 -13.734 5.352 1 94.75 79 LEU A C 1
ATOM 565 O O . LEU A 1 79 ? 13 -14.172 5.852 1 94.75 79 LEU A O 1
ATOM 569 N N . PHE A 1 80 ? 11.281 -14.297 4.426 1 89.81 80 PHE A N 1
ATOM 570 C CA . PHE A 1 80 ? 11.797 -15.516 3.809 1 89.81 80 PHE A CA 1
ATOM 571 C C . PHE A 1 80 ? 13.133 -15.258 3.129 1 89.81 80 PHE A C 1
ATOM 573 O O . PHE A 1 80 ? 14.047 -16.078 3.215 1 89.81 80 PHE A O 1
ATOM 580 N N . GLU A 1 81 ? 13.172 -14.148 2.463 1 85.56 81 GLU A N 1
ATOM 581 C CA . GLU A 1 81 ? 14.375 -13.773 1.735 1 85.56 81 GLU A CA 1
ATOM 582 C C . GLU A 1 81 ? 15.57 -13.656 2.676 1 85.56 81 GLU A C 1
ATOM 584 O O . GLU A 1 81 ? 16.672 -14.117 2.359 1 85.56 81 GLU A O 1
ATOM 589 N N . VAL A 1 82 ? 15.391 -13.117 3.859 1 91 82 VAL A N 1
ATOM 590 C CA . VAL A 1 82 ? 16.516 -12.781 4.715 1 91 82 VAL A CA 1
ATOM 591 C C . VAL A 1 82 ? 16.844 -13.953 5.629 1 91 82 VAL A C 1
ATOM 593 O O . VAL A 1 82 ? 17.938 -14.016 6.219 1 91 82 VAL A O 1
ATOM 596 N N . SER A 1 83 ? 16.031 -14.922 5.738 1 92.56 83 SER A N 1
ATOM 597 C CA . SER A 1 83 ? 16.188 -16.016 6.691 1 92.56 83 SER A CA 1
ATOM 598 C C . SER A 1 83 ? 17.094 -17.109 6.137 1 92.56 83 SER A C 1
ATOM 600 O O . SER A 1 83 ? 17.578 -17.969 6.887 1 92.56 83 SER A O 1
ATOM 602 N N . GLY A 1 84 ? 17.281 -17.156 4.785 1 88.88 84 GLY A N 1
ATOM 603 C CA . GLY A 1 84 ? 18.016 -18.234 4.156 1 88.88 84 GLY A CA 1
ATOM 604 C C . GLY A 1 84 ? 17.156 -19.469 3.906 1 88.88 84 GLY A C 1
ATOM 605 O O . GLY A 1 84 ? 17.672 -20.5 3.461 1 88.88 84 GLY A O 1
ATOM 606 N N . ALA A 1 85 ? 15.93 -19.344 4.152 1 91.94 85 ALA A N 1
ATOM 607 C CA . ALA A 1 85 ? 15.008 -20.469 3.996 1 91.94 85 ALA A CA 1
ATOM 608 C C . ALA A 1 85 ? 14.984 -20.969 2.551 1 91.94 85 ALA A C 1
ATOM 610 O O . ALA A 1 85 ? 14.898 -22.172 2.301 1 91.94 85 ALA A O 1
ATOM 611 N N . ALA A 1 86 ? 15.055 -20.125 1.611 1 88.38 86 ALA A N 1
ATOM 612 C CA . ALA A 1 86 ? 15.055 -20.5 0.198 1 88.38 86 ALA A CA 1
ATOM 613 C C . ALA A 1 86 ? 16.25 -21.391 -0.143 1 88.38 86 ALA A C 1
ATOM 615 O O . ALA A 1 86 ? 16.109 -22.375 -0.873 1 88.38 86 ALA A O 1
ATOM 616 N N . LYS A 1 87 ? 17.391 -21.016 0.318 1 89.44 87 LYS A N 1
ATOM 617 C CA . LYS A 1 87 ? 18.594 -21.812 0.095 1 89.44 87 LYS A CA 1
ATOM 618 C C . LYS A 1 87 ? 18.469 -23.203 0.71 1 89.44 87 LYS A C 1
ATOM 620 O O . LYS A 1 87 ? 18.859 -24.203 0.099 1 89.44 87 LYS A O 1
ATOM 625 N N . ARG A 1 88 ? 17.906 -23.234 1.905 1 92.38 88 ARG A N 1
ATOM 626 C CA . ARG A 1 88 ? 17.672 -24.516 2.551 1 92.38 88 ARG A CA 1
ATOM 627 C C . ARG A 1 88 ? 16.75 -25.391 1.71 1 92.38 88 ARG A C 1
ATOM 629 O O . ARG A 1 88 ? 16.984 -26.594 1.558 1 92.38 88 ARG A O 1
ATOM 636 N N . MET A 1 89 ? 15.773 -24.859 1.216 1 91.38 89 MET A N 1
ATOM 637 C CA . MET A 1 89 ? 14.836 -25.609 0.385 1 91.38 89 MET A CA 1
ATOM 638 C C . MET A 1 89 ? 15.531 -26.156 -0.856 1 91.38 89 MET A C 1
ATOM 640 O O . MET A 1 89 ? 15.352 -27.328 -1.213 1 91.38 89 MET A O 1
ATOM 644 N N . ALA A 1 90 ? 16.328 -25.312 -1.475 1 89.5 90 ALA A N 1
ATOM 645 C CA . ALA A 1 90 ? 17.062 -25.719 -2.67 1 89.5 90 ALA A CA 1
ATOM 646 C C . ALA A 1 90 ? 17.984 -26.906 -2.369 1 89.5 90 ALA A C 1
ATOM 648 O O . ALA A 1 90 ? 18.016 -27.875 -3.121 1 89.5 90 ALA A O 1
ATOM 649 N N . LEU A 1 91 ? 18.688 -26.812 -1.313 1 90.75 91 LEU A N 1
ATOM 650 C CA . LEU A 1 91 ? 19.609 -27.859 -0.922 1 90.75 91 LEU A CA 1
ATOM 651 C C . LEU A 1 91 ? 18.844 -29.141 -0.589 1 90.75 91 LEU A C 1
ATOM 653 O O . LEU A 1 91 ? 19.328 -30.25 -0.884 1 90.75 91 LEU A O 1
ATOM 657 N N . SER A 1 92 ? 17.719 -28.969 0.027 1 91.94 92 SER A N 1
ATOM 658 C CA . SER A 1 92 ? 16.891 -30.125 0.341 1 91.94 92 SER A CA 1
ATOM 659 C C . SER A 1 92 ? 16.453 -30.859 -0.926 1 91.94 92 SER A C 1
ATOM 661 O O . SER A 1 92 ? 16.5 -32.094 -0.983 1 91.94 92 SER A O 1
ATOM 663 N N . PHE A 1 93 ? 16.125 -30.188 -1.935 1 91.31 93 PHE A N 1
ATOM 664 C CA . PHE A 1 93 ? 15.656 -30.812 -3.166 1 91.31 93 PHE A CA 1
ATOM 665 C C . PHE A 1 93 ? 16.828 -31.391 -3.959 1 91.31 93 PHE A C 1
ATOM 667 O O . PHE A 1 93 ? 16.688 -32.406 -4.641 1 91.31 93 PHE A O 1
ATOM 674 N N . LEU A 1 94 ? 17.922 -30.734 -3.877 1 89.44 94 LEU A N 1
ATOM 675 C CA . LEU A 1 94 ? 19.125 -31.281 -4.512 1 89.44 94 LEU A CA 1
ATOM 676 C C . LEU A 1 94 ? 19.484 -32.625 -3.906 1 89.44 94 LEU A C 1
ATOM 678 O O . LEU A 1 94 ? 19.891 -33.562 -4.621 1 89.44 94 LEU A O 1
ATOM 682 N N . LYS A 1 95 ? 19.359 -32.688 -2.635 1 89.38 95 LYS A N 1
ATOM 683 C CA . LYS A 1 95 ? 19.641 -33.938 -1.951 1 89.38 95 LYS A CA 1
ATOM 684 C C . LYS A 1 95 ? 18.609 -35 -2.314 1 89.38 95 LYS A C 1
ATOM 686 O O . LYS A 1 95 ? 18.953 -36.188 -2.469 1 89.38 95 LYS A O 1
ATOM 691 N N . LEU A 1 96 ? 17.453 -34.594 -2.418 1 91.5 96 LEU A N 1
ATOM 692 C CA . LEU A 1 96 ? 16.359 -35.531 -2.682 1 91.5 96 LEU A CA 1
ATOM 693 C C . LEU A 1 96 ? 16.469 -36.125 -4.086 1 91.5 96 LEU A C 1
ATOM 695 O O . LEU A 1 96 ? 16.203 -37.312 -4.293 1 91.5 96 LEU A O 1
ATOM 699 N N . PHE A 1 97 ? 16.75 -35.344 -5.129 1 90.31 97 PHE A N 1
ATOM 700 C CA . PHE A 1 97 ? 16.719 -35.781 -6.516 1 90.31 97 PHE A CA 1
ATOM 701 C C . PHE A 1 97 ? 18.078 -36.344 -6.941 1 90.31 97 PHE A C 1
ATOM 703 O O . PHE A 1 97 ? 18.156 -37.125 -7.887 1 90.31 97 PHE A O 1
ATOM 710 N N . GLY A 1 98 ? 19.141 -35.969 -6.289 1 80.5 98 GLY A N 1
ATOM 711 C CA . GLY A 1 98 ? 20.453 -36.531 -6.551 1 80.5 98 GLY A CA 1
ATOM 712 C C . GLY A 1 98 ? 21.156 -35.875 -7.73 1 80.5 98 GLY A C 1
ATOM 713 O O . GLY A 1 98 ? 20.672 -34.875 -8.273 1 80.5 98 GLY A O 1
ATOM 714 N N . LYS A 1 99 ? 22.219 -36.531 -8.086 1 83.62 99 LYS A N 1
ATOM 715 C CA . LYS A 1 99 ? 23.078 -36 -9.141 1 83.62 99 LYS A CA 1
ATOM 716 C C . LYS A 1 99 ? 22.438 -36.188 -10.516 1 83.62 99 LYS A C 1
ATOM 718 O O . LYS A 1 99 ? 21.844 -37.219 -10.797 1 83.62 99 LYS A O 1
ATOM 723 N N . GLY A 1 100 ? 22.453 -35.156 -11.328 1 89.5 100 GLY A N 1
ATOM 724 C CA . GLY A 1 100 ? 21.969 -35.188 -12.695 1 89.5 100 GLY A CA 1
ATOM 725 C C . GLY A 1 100 ? 20.578 -34.625 -12.852 1 89.5 100 GLY A C 1
ATOM 726 O O . GLY A 1 100 ? 20.062 -34.5 -13.969 1 89.5 100 GLY A O 1
ATOM 727 N N . ARG A 1 101 ? 19.984 -34.312 -11.797 1 95.19 101 ARG A N 1
ATOM 728 C CA . ARG A 1 101 ? 18.625 -33.781 -11.859 1 95.19 101 ARG A CA 1
ATOM 729 C C . ARG A 1 101 ? 18.562 -32.375 -11.227 1 95.19 101 ARG A C 1
ATOM 731 O O . ARG A 1 101 ? 17.594 -32.062 -10.547 1 95.19 101 ARG A O 1
ATOM 738 N N . GLU A 1 102 ? 19.594 -31.703 -11.5 1 93.94 102 GLU A N 1
ATOM 739 C CA . GLU A 1 102 ? 19.734 -30.391 -10.875 1 93.94 102 GLU A CA 1
ATOM 740 C C . GLU A 1 102 ? 18.688 -29.422 -11.422 1 93.94 102 GLU A C 1
ATOM 742 O O . GLU A 1 102 ? 18.172 -28.578 -10.68 1 93.94 102 GLU A O 1
ATOM 747 N N . GLU A 1 103 ? 18.359 -29.594 -12.703 1 96.12 103 GLU A N 1
ATOM 748 C CA . GLU A 1 103 ? 17.344 -28.719 -13.289 1 96.12 103 GLU A CA 1
ATOM 749 C C . GLU A 1 103 ? 15.992 -28.922 -12.609 1 96.12 103 GLU A C 1
ATOM 751 O O . GLU A 1 103 ? 15.289 -27.953 -12.312 1 96.12 103 GLU A O 1
ATOM 756 N N . ILE A 1 104 ? 15.664 -30.141 -12.336 1 96.5 104 ILE A N 1
ATOM 757 C CA . ILE A 1 104 ? 14.398 -30.453 -11.68 1 96.5 104 ILE A CA 1
ATOM 758 C C . ILE A 1 104 ? 14.414 -29.922 -10.25 1 96.5 104 ILE A C 1
ATOM 760 O O . ILE A 1 104 ? 13.43 -29.328 -9.789 1 96.5 104 ILE A O 1
ATOM 764 N N . ALA A 1 105 ? 15.5 -30.125 -9.594 1 95.44 105 ALA A N 1
ATOM 765 C CA . ALA A 1 105 ? 15.641 -29.641 -8.219 1 95.44 105 ALA A CA 1
ATOM 766 C C . ALA A 1 105 ? 15.445 -28.125 -8.133 1 95.44 105 ALA A C 1
ATOM 768 O O . ALA A 1 105 ? 14.727 -27.641 -7.266 1 95.44 105 ALA A O 1
ATOM 769 N N . MET A 1 106 ? 16.047 -27.469 -9.047 1 95.56 106 MET A N 1
ATOM 770 C CA . MET A 1 106 ? 15.984 -26 -9.023 1 95.56 106 MET A CA 1
ATOM 771 C C . MET A 1 106 ? 14.602 -25.5 -9.453 1 95.56 106 MET A C 1
ATOM 773 O O . MET A 1 106 ? 14.117 -24.5 -8.953 1 95.56 106 MET A O 1
ATOM 777 N N . ALA A 1 107 ? 14.031 -26.188 -10.406 1 97.5 107 ALA A N 1
ATOM 778 C CA . ALA A 1 107 ? 12.688 -25.828 -10.828 1 97.5 107 ALA A CA 1
ATOM 779 C C . ALA A 1 107 ? 11.688 -25.969 -9.68 1 97.5 107 ALA A C 1
ATOM 781 O O . ALA A 1 107 ? 10.852 -25.094 -9.453 1 97.5 107 ALA A O 1
ATOM 782 N N . ILE A 1 108 ? 11.789 -27.047 -8.945 1 96.44 108 ILE A N 1
ATOM 783 C CA . ILE A 1 108 ? 10.875 -27.297 -7.844 1 96.44 108 ILE A CA 1
ATOM 784 C C . ILE A 1 108 ? 11.148 -26.328 -6.703 1 96.44 108 ILE A C 1
ATOM 786 O O . ILE A 1 108 ? 10.219 -25.875 -6.023 1 96.44 108 ILE A O 1
ATOM 790 N N . THR A 1 109 ? 12.391 -26.078 -6.52 1 94.81 109 THR A N 1
ATOM 791 C CA . THR A 1 109 ? 12.742 -25.047 -5.535 1 94.81 109 THR A CA 1
ATOM 792 C C . THR A 1 109 ? 12.055 -23.734 -5.867 1 94.81 109 THR A C 1
ATOM 794 O O . THR A 1 109 ? 11.406 -23.125 -5.012 1 94.81 109 THR A O 1
ATOM 797 N N . GLY A 1 110 ? 12.266 -23.297 -7.082 1 95.81 110 GLY A N 1
ATOM 798 C CA . GLY A 1 110 ? 11.602 -22.078 -7.496 1 95.81 110 GLY A CA 1
ATOM 799 C C . GLY A 1 110 ? 10.094 -22.125 -7.336 1 95.81 110 GLY A C 1
ATOM 800 O O . GLY A 1 110 ? 9.477 -21.172 -6.875 1 95.81 110 GLY A O 1
ATOM 801 N N . PHE A 1 111 ? 9.578 -23.266 -7.68 1 95.31 111 PHE A N 1
ATOM 802 C CA . PHE A 1 111 ? 8.141 -23.516 -7.621 1 95.31 111 PHE A CA 1
ATOM 803 C C . PHE A 1 111 ? 7.602 -23.266 -6.219 1 95.31 111 PHE A C 1
ATOM 805 O O . PHE A 1 111 ? 6.562 -22.625 -6.047 1 95.31 111 PHE A O 1
ATOM 812 N N . LEU A 1 112 ? 8.281 -23.625 -5.23 1 93.38 112 LEU A N 1
ATOM 813 C CA . LEU A 1 112 ? 7.809 -23.5 -3.854 1 93.38 112 LEU A CA 1
ATOM 814 C C . LEU A 1 112 ? 8.188 -22.156 -3.266 1 93.38 112 LEU A C 1
ATOM 816 O O . LEU A 1 112 ? 7.383 -21.516 -2.578 1 93.38 112 LEU A O 1
ATOM 820 N N . VAL A 1 113 ? 9.344 -21.703 -3.582 1 90.62 113 VAL A N 1
ATOM 821 C CA . VAL A 1 113 ? 9.898 -20.484 -2.998 1 90.62 113 VAL A CA 1
ATOM 822 C C . VAL A 1 113 ? 9.102 -19.266 -3.471 1 90.62 113 VAL A C 1
ATOM 824 O O . VAL A 1 113 ? 8.969 -18.281 -2.746 1 90.62 113 VAL A O 1
ATOM 827 N N . SER A 1 114 ? 8.516 -19.406 -4.605 1 93.31 114 SER A N 1
ATOM 828 C CA . SER A 1 114 ? 7.871 -18.234 -5.195 1 93.31 114 SER A CA 1
ATOM 829 C C . SER A 1 114 ? 6.449 -18.062 -4.676 1 93.31 114 SER A C 1
ATOM 831 O O . SER A 1 114 ? 5.785 -17.078 -4.977 1 93.31 114 SER A O 1
ATOM 833 N N . ILE A 1 115 ? 6.004 -18.906 -3.887 1 88.44 115 ILE A N 1
ATOM 834 C CA . ILE A 1 115 ? 4.676 -18.797 -3.301 1 88.44 115 ILE A CA 1
ATOM 835 C C . ILE A 1 115 ? 4.641 -17.609 -2.34 1 88.44 115 ILE A C 1
ATOM 837 O O . ILE A 1 115 ? 3.764 -16.75 -2.443 1 88.44 115 ILE A O 1
ATOM 841 N N . PRO A 1 116 ? 5.59 -17.484 -1.566 1 84.56 116 PRO A N 1
ATOM 842 C CA . PRO A 1 116 ? 5.602 -16.328 -0.681 1 84.56 116 PRO A CA 1
ATOM 843 C C . PRO A 1 116 ? 6.473 -15.188 -1.212 1 84.56 116 PRO A C 1
ATOM 845 O O . PRO A 1 116 ? 6.32 -14.039 -0.792 1 84.56 116 PRO A O 1
ATOM 848 N N . ILE A 1 117 ? 7.453 -15.469 -2.121 1 83.75 117 ILE A N 1
ATOM 849 C CA . ILE A 1 117 ? 8.461 -14.516 -2.572 1 83.75 117 ILE A CA 1
ATOM 850 C C . ILE A 1 117 ? 8.211 -14.148 -4.031 1 83.75 117 ILE A C 1
ATOM 852 O O . ILE A 1 117 ? 7.875 -15.016 -4.848 1 83.75 117 ILE A O 1
ATOM 856 N N . PHE A 1 118 ? 8.406 -12.93 -4.277 1 87.56 118 PHE A N 1
ATOM 857 C CA . PHE A 1 118 ? 8.32 -12.523 -5.676 1 87.56 118 PHE A CA 1
ATOM 858 C C . PHE A 1 118 ? 9.398 -13.211 -6.504 1 87.56 118 PHE A C 1
ATOM 860 O O . PHE A 1 118 ? 10.539 -13.352 -6.055 1 87.56 118 PHE A O 1
ATOM 867 N N . CYS A 1 119 ? 9.008 -13.477 -7.684 1 92.62 119 CYS A N 1
ATOM 868 C CA . CYS A 1 119 ? 9.906 -14.281 -8.5 1 92.62 119 CYS A CA 1
ATOM 869 C C . CYS A 1 119 ? 11.203 -13.539 -8.781 1 92.62 119 CYS A C 1
ATOM 871 O O . CYS A 1 119 ? 12.273 -14.141 -8.844 1 92.62 119 CYS A O 1
ATOM 873 N N . ASP A 1 120 ? 11.258 -12.203 -8.938 1 91.12 120 ASP A N 1
ATOM 874 C CA . ASP A 1 120 ? 12.477 -11.414 -9.148 1 91.12 120 ASP A CA 1
ATOM 875 C C . ASP A 1 120 ? 13.453 -11.594 -7.992 1 91.12 120 ASP A C 1
ATOM 877 O O . ASP A 1 120 ? 14.617 -11.938 -8.203 1 91.12 120 ASP A O 1
ATOM 881 N N . SER A 1 121 ? 12.953 -11.43 -6.84 1 88.62 121 SER A N 1
ATOM 882 C CA . SER A 1 121 ? 13.789 -11.547 -5.648 1 88.62 121 SER A CA 1
ATOM 883 C C . SER A 1 121 ? 14.258 -12.984 -5.441 1 88.62 121 SER A C 1
ATOM 885 O O . SER A 1 121 ? 15.406 -13.219 -5.062 1 88.62 121 SER A O 1
ATOM 887 N N . GLY A 1 122 ? 13.344 -13.875 -5.66 1 92.56 122 GLY A N 1
ATOM 888 C CA . GLY A 1 122 ? 13.695 -15.281 -5.523 1 92.56 122 GLY A CA 1
ATOM 889 C C . GLY A 1 122 ? 14.844 -15.695 -6.43 1 92.56 122 GLY A C 1
ATOM 890 O O . GLY A 1 122 ? 15.75 -16.406 -6 1 92.56 122 GLY A O 1
ATOM 891 N N . PHE A 1 123 ? 14.82 -15.172 -7.602 1 95.44 123 PHE A N 1
ATOM 892 C CA . PHE A 1 123 ? 15.867 -15.523 -8.555 1 95.44 123 PHE A CA 1
ATOM 893 C C . PHE A 1 123 ? 17.219 -14.945 -8.117 1 95.44 123 PHE A C 1
ATOM 895 O O . PHE A 1 123 ? 18.234 -15.633 -8.172 1 95.44 123 PHE A O 1
ATOM 902 N N . ILE A 1 124 ? 17.234 -13.773 -7.727 1 91.44 124 ILE A N 1
ATOM 903 C CA . ILE A 1 124 ? 18.469 -13.102 -7.32 1 91.44 124 ILE A CA 1
ATOM 904 C C . ILE A 1 124 ? 19.078 -13.812 -6.109 1 91.44 124 ILE A C 1
ATOM 906 O O . ILE A 1 124 ? 20.281 -14.047 -6.059 1 91.44 124 ILE A O 1
ATOM 910 N N . ILE A 1 125 ? 18.219 -14.25 -5.238 1 88.88 125 ILE A N 1
ATOM 911 C CA . ILE A 1 125 ? 18.672 -14.852 -3.988 1 88.88 125 ILE A CA 1
ATOM 912 C C . ILE A 1 125 ? 19.266 -16.234 -4.262 1 88.88 125 ILE A C 1
ATOM 914 O O . ILE A 1 125 ? 20.219 -16.656 -3.607 1 88.88 125 ILE A O 1
ATOM 918 N N . LEU A 1 126 ? 18.766 -16.891 -5.254 1 93 126 LEU A N 1
ATOM 919 C CA . LEU A 1 126 ? 19.156 -18.281 -5.5 1 93 126 LEU A CA 1
ATOM 920 C C . LEU A 1 126 ? 20.219 -18.359 -6.598 1 93 126 LEU A C 1
ATOM 922 O O . LEU A 1 126 ? 20.75 -19.438 -6.875 1 93 126 LEU A O 1
ATOM 926 N N . THR A 1 127 ? 20.562 -17.219 -7.148 1 92.19 127 THR A N 1
ATOM 927 C CA . THR A 1 127 ? 21.5 -17.188 -8.266 1 92.19 127 THR A CA 1
ATOM 928 C C . THR A 1 127 ? 22.891 -17.672 -7.832 1 92.19 127 THR A C 1
ATOM 930 O O . THR A 1 127 ? 23.516 -18.484 -8.531 1 92.19 127 THR A O 1
ATOM 933 N N . PRO A 1 128 ? 23.422 -17.203 -6.688 1 87.31 128 PRO A N 1
ATOM 934 C CA . PRO A 1 128 ? 24.734 -17.703 -6.277 1 87.31 128 PRO A CA 1
ATOM 935 C C . PRO A 1 128 ? 24.75 -19.234 -6.133 1 87.31 128 PRO A C 1
ATOM 937 O O . PRO A 1 128 ? 25.75 -19.875 -6.461 1 87.31 128 PRO A O 1
ATOM 940 N N . LEU A 1 129 ? 23.703 -19.734 -5.625 1 88.75 129 LEU A N 1
ATOM 941 C CA . LEU A 1 129 ? 23.609 -21.188 -5.488 1 88.75 129 LEU A CA 1
ATOM 942 C C . LEU A 1 129 ? 23.547 -21.844 -6.859 1 88.75 129 LEU A C 1
ATOM 944 O O . LEU A 1 129 ? 24.188 -22.891 -7.074 1 88.75 129 LEU A O 1
ATOM 948 N N . ALA A 1 130 ? 22.766 -21.328 -7.758 1 93.31 130 ALA A N 1
ATOM 949 C CA . ALA A 1 130 ? 22.688 -21.844 -9.117 1 93.31 130 ALA A CA 1
ATOM 950 C C . ALA A 1 130 ? 24.062 -21.844 -9.789 1 93.31 130 ALA A C 1
ATOM 952 O O . ALA A 1 130 ? 24.422 -22.812 -10.469 1 93.31 130 ALA A O 1
ATOM 953 N N . LYS A 1 131 ? 24.75 -20.797 -9.594 1 91.44 131 LYS A N 1
ATOM 954 C CA . LYS A 1 131 ? 26.094 -20.703 -10.148 1 91.44 131 LYS A CA 1
ATOM 955 C C . LYS A 1 131 ? 27.016 -21.75 -9.555 1 91.44 131 LYS A C 1
ATOM 957 O O . LYS A 1 131 ? 27.812 -22.375 -10.266 1 91.44 131 LYS A O 1
ATOM 962 N N . ALA A 1 132 ? 26.953 -21.891 -8.312 1 87.94 132 ALA A N 1
ATOM 963 C CA . ALA A 1 132 ? 27.766 -22.891 -7.641 1 87.94 132 ALA A CA 1
ATOM 964 C C . ALA A 1 132 ? 27.453 -24.297 -8.164 1 87.94 132 ALA A C 1
ATOM 966 O O . ALA A 1 132 ? 28.359 -25.109 -8.375 1 87.94 132 ALA A O 1
ATOM 967 N N . ILE A 1 133 ? 26.203 -24.594 -8.297 1 90.19 133 ILE A N 1
ATOM 968 C CA . ILE A 1 133 ? 25.781 -25.891 -8.82 1 90.19 133 ILE A CA 1
ATOM 969 C C . ILE A 1 133 ? 26.312 -26.078 -10.234 1 90.19 133 ILE A C 1
ATOM 971 O O . ILE A 1 133 ? 26.812 -27.156 -10.578 1 90.19 133 ILE A O 1
ATOM 975 N N . SER A 1 134 ? 26.141 -25.047 -11.023 1 92.56 134 SER A N 1
ATOM 976 C CA . SER A 1 134 ? 26.641 -25.094 -12.398 1 92.56 134 SER A CA 1
ATOM 977 C C . SER A 1 134 ? 28.141 -25.391 -12.438 1 92.56 134 SER A C 1
ATOM 979 O O . SER A 1 134 ? 28.594 -26.234 -13.203 1 92.56 134 SER A O 1
ATOM 981 N N . SER A 1 135 ? 28.859 -24.734 -11.656 1 88.88 135 SER A N 1
ATOM 982 C CA . SER A 1 135 ? 30.312 -24.906 -11.617 1 88.88 135 SER A CA 1
ATOM 983 C C . SER A 1 135 ? 30.688 -26.312 -11.156 1 88.88 135 SER A C 1
ATOM 985 O O . SER A 1 135 ? 31.562 -26.953 -11.734 1 88.88 135 SER A O 1
ATOM 987 N N . GLU A 1 136 ? 30.047 -26.75 -10.203 1 85.38 136 GLU A N 1
ATOM 988 C CA . GLU A 1 136 ? 30.391 -28.031 -9.594 1 85.38 136 GLU A CA 1
ATOM 989 C C . GLU A 1 136 ? 29.969 -29.203 -10.492 1 85.38 136 GLU A C 1
ATOM 991 O O . GLU A 1 136 ? 30.688 -30.188 -10.617 1 85.38 136 GLU A O 1
ATOM 996 N N . THR A 1 137 ? 28.844 -29.125 -11.023 1 87.81 137 THR A N 1
ATOM 997 C CA . THR A 1 137 ? 28.297 -30.25 -11.789 1 87.81 137 THR A CA 1
ATOM 998 C C . THR A 1 137 ? 28.688 -30.141 -13.258 1 87.81 137 THR A C 1
ATOM 1000 O O . THR A 1 137 ? 28.5 -31.078 -14.031 1 87.81 137 THR A O 1
ATOM 1003 N N . ARG A 1 138 ? 29.062 -28.969 -13.695 1 88.69 138 ARG A N 1
ATOM 1004 C CA . ARG A 1 138 ? 29.438 -28.656 -15.07 1 88.69 138 ARG A CA 1
ATOM 1005 C C . ARG A 1 138 ? 28.219 -28.641 -15.984 1 88.69 138 ARG A C 1
ATOM 1007 O O . ARG A 1 138 ? 28.344 -28.906 -17.188 1 88.69 138 ARG A O 1
ATOM 1014 N N . LYS A 1 139 ? 27.188 -28.469 -15.375 1 92.44 139 LYS A N 1
ATOM 1015 C CA . LYS A 1 139 ? 25.984 -28.219 -16.156 1 92.44 139 LYS A CA 1
ATOM 1016 C C . LYS A 1 139 ? 25.859 -26.734 -16.516 1 92.44 139 LYS A C 1
ATOM 1018 O O . LYS A 1 139 ? 26.219 -25.859 -15.711 1 92.44 139 LYS A O 1
ATOM 1023 N N . SER A 1 140 ? 25.312 -26.516 -17.625 1 96.31 140 SER A N 1
ATOM 1024 C CA . SER A 1 140 ? 25.203 -25.141 -18.094 1 96.31 140 SER A CA 1
ATOM 1025 C C . SER A 1 140 ? 24.359 -24.297 -17.141 1 96.31 140 SER A C 1
ATOM 1027 O O . SER A 1 140 ? 23.297 -24.719 -16.703 1 96.31 140 SER A O 1
ATOM 1029 N N . ILE A 1 141 ? 24.812 -23.141 -16.875 1 96.5 141 ILE A N 1
ATOM 1030 C CA . ILE A 1 141 ? 24.062 -22.203 -16.047 1 96.5 141 ILE A CA 1
ATOM 1031 C C . ILE A 1 141 ? 22.75 -21.828 -16.734 1 96.5 141 ILE A C 1
ATOM 1033 O O . ILE A 1 141 ? 21.766 -21.5 -16.062 1 96.5 141 ILE A O 1
ATOM 1037 N N . VAL A 1 142 ? 22.719 -21.922 -18.047 1 97.5 142 VAL A N 1
ATOM 1038 C CA . VAL A 1 142 ? 21.516 -21.609 -18.812 1 97.5 142 VAL A CA 1
ATOM 1039 C C . VAL A 1 142 ? 20.406 -22.609 -18.469 1 97.5 142 VAL A C 1
ATOM 1041 O O . VAL A 1 142 ? 19.266 -22.203 -18.234 1 97.5 142 VAL A O 1
ATOM 1044 N N . SER A 1 143 ? 20.766 -23.812 -18.406 1 97.62 143 SER A N 1
ATOM 1045 C CA . SER A 1 143 ? 19.781 -24.844 -18.094 1 97.62 143 SER A CA 1
ATOM 1046 C C . SER A 1 143 ? 19.266 -24.688 -16.656 1 97.62 143 SER A C 1
ATOM 1048 O O . SER A 1 143 ? 18.062 -24.703 -16.422 1 97.62 143 SER A O 1
ATOM 1050 N N . ILE A 1 144 ? 20.172 -24.531 -15.742 1 96.81 144 ILE A N 1
ATOM 1051 C CA . ILE A 1 144 ? 19.828 -24.438 -14.328 1 96.81 144 ILE A CA 1
ATOM 1052 C C . ILE A 1 144 ? 19.031 -23.141 -14.078 1 96.81 144 ILE A C 1
ATOM 1054 O O . ILE A 1 144 ? 18.016 -23.172 -13.383 1 96.81 144 ILE A O 1
ATOM 1058 N N . GLY A 1 145 ? 19.5 -22.109 -14.68 1 97.69 145 GLY A N 1
ATOM 1059 C CA . GLY A 1 145 ? 18.875 -20.812 -14.5 1 97.69 145 GLY A CA 1
ATOM 1060 C C . GLY A 1 145 ? 17.469 -20.734 -15.07 1 97.69 145 GLY A C 1
ATOM 1061 O O . GLY A 1 145 ? 16.562 -20.219 -14.422 1 97.69 145 GLY A O 1
ATOM 1062 N N . ILE A 1 146 ? 17.281 -21.234 -16.25 1 98.06 146 ILE A N 1
ATOM 1063 C CA . ILE A 1 146 ? 15.977 -21.203 -16.891 1 98.06 146 ILE A CA 1
ATOM 1064 C C . ILE A 1 146 ? 15 -22.094 -16.125 1 98.06 146 ILE A C 1
ATOM 1066 O O . ILE A 1 146 ? 13.836 -21.734 -15.93 1 98.06 146 ILE A O 1
ATOM 1070 N N . ALA A 1 147 ? 15.461 -23.203 -15.711 1 97.94 147 ALA A N 1
ATOM 1071 C CA . ALA A 1 147 ? 14.617 -24.094 -14.906 1 97.94 147 ALA A CA 1
ATOM 1072 C C . ALA A 1 147 ? 14.164 -23.406 -13.625 1 97.94 147 ALA A C 1
ATOM 1074 O O . ALA A 1 147 ? 12.977 -23.438 -13.281 1 97.94 147 ALA A O 1
ATOM 1075 N N . LEU A 1 148 ? 15.078 -22.797 -12.953 1 97.56 148 LEU A N 1
ATOM 1076 C CA . LEU A 1 148 ? 14.773 -22.047 -11.734 1 97.56 148 LEU A CA 1
ATOM 1077 C C . LEU A 1 148 ? 13.789 -20.922 -12.023 1 97.56 148 LEU A C 1
ATOM 1079 O O . LEU A 1 148 ? 12.812 -20.75 -11.297 1 97.56 148 LEU A O 1
ATOM 1083 N N . ALA A 1 149 ? 13.992 -20.203 -13.086 1 98.12 149 ALA A N 1
ATOM 1084 C CA . ALA A 1 149 ? 13.156 -19.062 -13.461 1 98.12 149 ALA A CA 1
ATOM 1085 C C . ALA A 1 149 ? 11.719 -19.516 -13.734 1 98.12 149 ALA A C 1
ATOM 1087 O O . ALA A 1 149 ? 10.766 -18.844 -13.336 1 98.12 149 ALA A O 1
ATOM 1088 N N . CYS A 1 150 ? 11.625 -20.562 -14.406 1 97.69 150 CYS A N 1
ATOM 1089 C CA . CYS A 1 150 ? 10.297 -21.062 -14.758 1 97.69 150 CYS A CA 1
ATOM 1090 C C . CYS A 1 150 ? 9.547 -21.562 -13.531 1 97.69 150 CYS A C 1
ATOM 1092 O O . CYS A 1 150 ? 8.352 -21.328 -13.383 1 97.69 150 CYS A O 1
ATOM 1094 N N . GLY A 1 151 ? 10.219 -22.281 -12.703 1 97.31 151 GLY A N 1
ATOM 1095 C CA . GLY A 1 151 ? 9.586 -22.656 -11.445 1 97.31 151 GLY A CA 1
ATOM 1096 C C . GLY A 1 151 ? 9.062 -21.469 -10.664 1 97.31 151 GLY A C 1
ATOM 1097 O O . GLY A 1 151 ? 7.926 -21.469 -10.188 1 97.31 151 GLY A O 1
ATOM 1098 N N . LEU A 1 152 ? 9.875 -20.453 -10.609 1 96.88 152 LEU A N 1
ATOM 1099 C CA . LEU A 1 152 ? 9.539 -19.25 -9.859 1 96.88 152 LEU A CA 1
ATOM 1100 C C . LEU A 1 152 ? 8.336 -18.547 -10.484 1 96.88 152 LEU A C 1
ATOM 1102 O O . LEU A 1 152 ? 7.379 -18.219 -9.781 1 96.88 152 LEU A O 1
ATOM 1106 N N . VAL A 1 153 ? 8.305 -18.375 -11.773 1 97.5 153 VAL A N 1
ATOM 1107 C CA . VAL A 1 153 ? 7.316 -17.516 -12.414 1 97.5 153 VAL A CA 1
ATOM 1108 C C . VAL A 1 153 ? 5.965 -18.219 -12.453 1 97.5 153 VAL A C 1
ATOM 1110 O O . VAL A 1 153 ? 4.918 -17.578 -12.336 1 97.5 153 VAL A O 1
ATOM 1113 N N . ILE A 1 154 ? 5.969 -19.469 -12.57 1 97.69 154 ILE A N 1
ATOM 1114 C CA . ILE A 1 154 ? 4.723 -20.219 -12.711 1 97.69 154 ILE A CA 1
ATOM 1115 C C . ILE A 1 154 ? 3.908 -20.109 -11.422 1 97.69 154 ILE A C 1
ATOM 1117 O O . ILE A 1 154 ? 2.738 -19.719 -11.453 1 97.69 154 ILE A O 1
ATOM 1121 N N . THR A 1 155 ? 4.469 -20.391 -10.312 1 95.62 155 THR A N 1
ATOM 1122 C CA . THR A 1 155 ? 3.699 -20.328 -9.078 1 95.62 155 THR A CA 1
ATOM 1123 C C . THR A 1 155 ? 3.467 -18.875 -8.664 1 95.62 155 THR A C 1
ATOM 1125 O O . THR A 1 155 ? 2.439 -18.547 -8.062 1 95.62 155 THR A O 1
ATOM 1128 N N . HIS A 1 156 ? 4.391 -18.016 -8.969 1 95.31 156 HIS A N 1
ATOM 1129 C CA . HIS A 1 156 ? 4.176 -16.594 -8.781 1 95.31 156 HIS A CA 1
ATOM 1130 C C . HIS A 1 156 ? 2.891 -16.125 -9.469 1 95.31 156 HIS A C 1
ATOM 1132 O O . HIS A 1 156 ? 2.191 -15.25 -8.953 1 95.31 156 HIS A O 1
ATOM 1138 N N . THR A 1 157 ? 2.586 -16.719 -10.523 1 96.81 157 THR A N 1
ATOM 1139 C CA . THR A 1 157 ? 1.487 -16.297 -11.383 1 96.81 157 THR A CA 1
ATOM 1140 C C . THR A 1 157 ? 0.213 -17.078 -11.047 1 96.81 157 THR A C 1
ATOM 1142 O O . THR A 1 157 ? -0.894 -16.594 -11.297 1 96.81 157 THR A O 1
ATOM 1145 N N . MET A 1 158 ? 0.354 -18.203 -10.367 1 96.75 158 MET A N 1
ATOM 1146 C CA . MET A 1 158 ? -0.79 -19.109 -10.352 1 96.75 158 MET A CA 1
ATOM 1147 C C . MET A 1 158 ? -1.302 -19.312 -8.93 1 96.75 158 MET A C 1
ATOM 1149 O O . MET A 1 158 ? -2.467 -19.672 -8.727 1 96.75 158 MET A O 1
ATOM 1153 N N . VAL A 1 159 ? -0.482 -19.078 -7.949 1 95.38 159 VAL A N 1
ATOM 1154 C CA . VAL A 1 159 ? -0.824 -19.672 -6.664 1 95.38 159 VAL A CA 1
ATOM 1155 C C . VAL A 1 159 ? -0.796 -18.609 -5.574 1 95.38 159 VAL A C 1
ATOM 1157 O O . VAL A 1 159 ? 0.265 -18.062 -5.254 1 95.38 159 VAL A O 1
ATOM 1160 N N . PRO A 1 160 ? -1.979 -18.328 -4.98 1 93.25 160 PRO A N 1
ATOM 1161 C CA . PRO A 1 160 ? -1.97 -17.531 -3.746 1 93.25 160 PRO A CA 1
ATOM 1162 C C . PRO A 1 160 ? -1.121 -18.172 -2.646 1 93.25 160 PRO A C 1
ATOM 1164 O O . PRO A 1 160 ? -0.939 -19.391 -2.631 1 93.25 160 PRO A O 1
ATOM 1167 N N . PRO A 1 161 ? -0.493 -17.328 -1.81 1 91.06 161 PRO A N 1
ATOM 1168 C CA . PRO A 1 161 ? -0.884 -15.953 -1.5 1 91.06 161 PRO A CA 1
ATOM 1169 C C . PRO A 1 161 ? -0.07 -14.922 -2.275 1 91.06 161 PRO A C 1
ATOM 1171 O O . PRO A 1 161 ? -0 -13.758 -1.873 1 91.06 161 PRO A O 1
ATOM 1174 N N . THR A 1 162 ? 0.648 -15.352 -3.367 1 91.69 162 THR A N 1
ATOM 1175 C CA . THR A 1 162 ? 1.259 -14.328 -4.219 1 91.69 162 THR A CA 1
ATOM 1176 C C . THR A 1 162 ? 0.245 -13.25 -4.578 1 91.69 162 THR A C 1
ATOM 1178 O O . THR A 1 162 ? -0.895 -13.555 -4.938 1 91.69 162 THR A O 1
ATOM 1181 N N . PRO A 1 163 ? 0.606 -12.094 -4.543 1 89.25 163 PRO A N 1
ATOM 1182 C CA . PRO A 1 163 ? -0.347 -10.984 -4.629 1 89.25 163 PRO A CA 1
ATOM 1183 C C . PRO A 1 163 ? -1.129 -10.977 -5.938 1 89.25 163 PRO A C 1
ATOM 1185 O O . PRO A 1 163 ? -2.326 -10.688 -5.945 1 89.25 163 PRO A O 1
ATOM 1188 N N . GLY A 1 164 ? -0.533 -11.234 -7.043 1 92.88 164 GLY A N 1
ATOM 1189 C CA . GLY A 1 164 ? -1.223 -11.242 -8.32 1 92.88 164 GLY A CA 1
ATOM 1190 C C . GLY A 1 164 ? -2.447 -12.133 -8.336 1 92.88 164 GLY A C 1
ATOM 1191 O O . GLY A 1 164 ? -3.574 -11.648 -8.469 1 92.88 164 GLY A O 1
ATOM 1192 N N . PRO A 1 165 ? -2.211 -13.398 -8.07 1 95.5 165 PRO A N 1
ATOM 1193 C CA . PRO A 1 165 ? -3.344 -14.328 -8.039 1 95.5 165 PRO A CA 1
ATOM 1194 C C . PRO A 1 165 ? -4.352 -13.992 -6.941 1 95.5 165 PRO A C 1
ATOM 1196 O O . PRO A 1 165 ? -5.555 -14.203 -7.113 1 95.5 165 PRO A O 1
ATOM 1199 N N . VAL A 1 166 ? -3.873 -13.5 -5.844 1 93.75 166 VAL A N 1
ATOM 1200 C CA . VAL A 1 166 ? -4.789 -13.07 -4.789 1 93.75 166 VAL A CA 1
ATOM 1201 C C . VAL A 1 166 ? -5.688 -11.945 -5.305 1 93.75 166 VAL A C 1
ATOM 1203 O O . VAL A 1 166 ? -6.895 -11.953 -5.07 1 93.75 166 VAL A O 1
ATOM 1206 N N . GLY A 1 167 ? -5.137 -11.023 -5.957 1 93.94 167 GLY A N 1
ATOM 1207 C CA . GLY A 1 167 ? -5.914 -9.938 -6.543 1 93.94 167 GLY A CA 1
ATOM 1208 C C . GLY A 1 167 ? -6.965 -10.422 -7.527 1 93.94 167 GLY A C 1
ATOM 1209 O O . GLY A 1 167 ? -8.102 -9.961 -7.5 1 93.94 167 GLY A O 1
ATOM 1210 N N . VAL A 1 168 ? -6.57 -11.352 -8.359 1 96.19 168 VAL A N 1
ATOM 1211 C CA . VAL A 1 168 ? -7.484 -11.922 -9.344 1 96.19 168 VAL A CA 1
ATOM 1212 C C . VAL A 1 168 ? -8.641 -12.625 -8.633 1 96.19 168 VAL A C 1
ATOM 1214 O O . VAL A 1 168 ? -9.797 -12.492 -9.039 1 96.19 168 VAL A O 1
ATOM 1217 N N . ALA A 1 169 ? -8.305 -13.336 -7.57 1 95.94 169 ALA A N 1
ATOM 1218 C CA . ALA A 1 169 ? -9.32 -14.016 -6.777 1 95.94 169 ALA A CA 1
ATOM 1219 C C . ALA A 1 169 ? -10.344 -13.023 -6.219 1 95.94 169 ALA A C 1
ATOM 1221 O O . ALA A 1 169 ? -11.547 -13.289 -6.242 1 95.94 169 ALA A O 1
ATOM 1222 N N . GLY A 1 170 ? -9.875 -11.969 -5.762 1 93.56 170 GLY A N 1
ATOM 1223 C CA . GLY A 1 170 ? -10.75 -10.945 -5.207 1 93.56 170 GLY A CA 1
ATOM 1224 C C . GLY A 1 170 ? -11.664 -10.32 -6.238 1 93.56 170 GLY A C 1
ATOM 1225 O O . GLY A 1 170 ? -12.852 -10.094 -5.973 1 93.56 170 GLY A O 1
ATOM 1226 N N . ILE A 1 171 ? -11.172 -10.039 -7.379 1 93.44 171 ILE A N 1
ATOM 1227 C CA . ILE A 1 171 ? -11.945 -9.352 -8.414 1 93.44 171 ILE A CA 1
ATOM 1228 C C . ILE A 1 171 ? -12.992 -10.297 -8.984 1 93.44 171 ILE A C 1
ATOM 1230 O O . ILE A 1 171 ? -14.133 -9.891 -9.234 1 93.44 171 ILE A O 1
ATOM 1234 N N . PHE A 1 172 ? -12.633 -11.578 -9.117 1 95.5 172 PHE A N 1
ATOM 1235 C CA . PHE A 1 172 ? -13.578 -12.57 -9.617 1 95.5 172 PHE A CA 1
ATOM 1236 C C . PHE A 1 172 ? -14.508 -13.039 -8.5 1 95.5 172 PHE A C 1
ATOM 1238 O O . PHE A 1 172 ? -15.484 -13.742 -8.758 1 95.5 172 PHE A O 1
ATOM 1245 N N . GLU A 1 173 ? -14.156 -12.688 -7.246 1 93.19 173 GLU A N 1
ATOM 1246 C CA . GLU A 1 173 ? -14.898 -13.102 -6.059 1 93.19 173 GLU A CA 1
ATOM 1247 C C . GLU A 1 173 ? -14.93 -14.617 -5.926 1 93.19 173 GLU A C 1
ATOM 1249 O O . GLU A 1 173 ? -16 -15.203 -5.715 1 93.19 173 GLU A O 1
ATOM 1254 N N . VAL A 1 174 ? -13.836 -15.25 -6.152 1 94.56 174 VAL A N 1
ATOM 1255 C CA . VAL A 1 174 ? -13.75 -16.703 -6.012 1 94.56 174 VAL A CA 1
ATOM 1256 C C . VAL A 1 174 ? -13.039 -17.062 -4.707 1 94.56 174 VAL A C 1
ATOM 1258 O O . VAL A 1 174 ? -12.281 -16.25 -4.172 1 94.56 174 VAL A O 1
ATOM 1261 N N . ASN A 1 175 ? -13.305 -18.25 -4.254 1 94.19 175 ASN A N 1
ATOM 1262 C CA . ASN A 1 175 ? -12.672 -18.75 -3.045 1 94.19 175 ASN A CA 1
ATOM 1263 C C . ASN A 1 175 ? -11.172 -18.953 -3.238 1 94.19 175 ASN A C 1
ATOM 1265 O O . ASN A 1 175 ? -10.75 -19.625 -4.184 1 94.19 175 ASN A O 1
ATOM 1269 N N . VAL A 1 176 ? -10.406 -18.438 -2.311 1 94.56 176 VAL A N 1
ATOM 1270 C CA . VAL A 1 176 ? -8.953 -18.484 -2.396 1 94.56 176 VAL A CA 1
ATOM 1271 C C . VAL A 1 176 ? -8.477 -19.938 -2.328 1 94.56 176 VAL A C 1
ATOM 1273 O O . VAL A 1 176 ? -7.539 -20.312 -3.029 1 94.56 176 VAL A O 1
ATOM 1276 N N . GLY A 1 177 ? -9.125 -20.719 -1.463 1 94.5 177 GLY A N 1
ATOM 1277 C CA . GLY A 1 177 ? -8.766 -22.125 -1.365 1 94.5 177 GLY A CA 1
ATOM 1278 C C . GLY A 1 177 ? -8.945 -22.875 -2.67 1 94.5 177 GLY A C 1
ATOM 1279 O O . GLY A 1 177 ? -8.094 -23.688 -3.043 1 94.5 177 GLY A O 1
ATOM 1280 N N . SER A 1 178 ? -10.016 -22.609 -3.346 1 95.25 178 SER A N 1
ATOM 1281 C CA . SER A 1 178 ? -10.258 -23.234 -4.641 1 95.25 178 SER A CA 1
ATOM 1282 C C . SER A 1 178 ? -9.219 -22.812 -5.668 1 95.25 178 SER A C 1
ATOM 1284 O O . SER A 1 178 ? -8.773 -23.625 -6.484 1 95.25 178 SER A O 1
ATOM 1286 N N . LEU A 1 179 ? -8.898 -21.562 -5.602 1 96.06 179 LEU A N 1
ATOM 1287 C CA . LEU A 1 179 ? -7.895 -21.062 -6.539 1 96.06 179 LEU A CA 1
ATOM 1288 C C . LEU A 1 179 ? -6.539 -21.703 -6.262 1 96.06 179 LEU A C 1
ATOM 1290 O O . LEU A 1 179 ? -5.789 -22.016 -7.191 1 96.06 179 LEU A O 1
ATOM 1294 N N . ILE A 1 180 ? -6.184 -21.859 -5.012 1 96 180 ILE A N 1
ATOM 1295 C CA . ILE A 1 180 ? -4.938 -22.516 -4.641 1 96 180 ILE A CA 1
ATOM 1296 C C . ILE A 1 180 ? -4.945 -23.953 -5.156 1 96 180 ILE A C 1
ATOM 1298 O O . ILE A 1 180 ? -3.988 -24.391 -5.793 1 96 180 ILE A O 1
ATOM 1302 N N . LEU A 1 181 ? -6 -24.641 -4.883 1 95.31 181 LEU A N 1
ATOM 1303 C CA . LEU A 1 181 ? -6.102 -26.047 -5.246 1 95.31 181 LEU A CA 1
ATOM 1304 C C . LEU A 1 181 ? -5.961 -26.234 -6.754 1 95.31 181 LEU A C 1
ATOM 1306 O O . LEU A 1 181 ? -5.082 -26.969 -7.215 1 95.31 181 LEU A O 1
ATOM 1310 N N . TRP A 1 182 ? -6.773 -25.562 -7.512 1 96.12 182 TRP A N 1
ATOM 1311 C CA . TRP A 1 182 ? -6.762 -25.734 -8.961 1 96.12 182 TRP A CA 1
ATOM 1312 C C . TRP A 1 182 ? -5.523 -25.078 -9.57 1 96.12 182 TRP A C 1
ATOM 1314 O O . TRP A 1 182 ? -5.039 -25.516 -10.617 1 96.12 182 TRP A O 1
ATOM 1324 N N . GLY A 1 183 ? -5.059 -24.016 -8.953 1 96.94 183 GLY A N 1
ATOM 1325 C CA . GLY A 1 183 ? -3.807 -23.422 -9.383 1 96.94 183 GLY A CA 1
ATOM 1326 C C . GLY A 1 183 ? -2.631 -24.375 -9.297 1 96.94 183 GLY A C 1
ATOM 1327 O O . GLY A 1 183 ? -1.801 -24.438 -10.203 1 96.94 183 GLY A O 1
ATOM 1328 N N . LEU A 1 184 ? -2.586 -25.094 -8.211 1 96.19 184 LEU A N 1
ATOM 1329 C CA . LEU A 1 184 ? -1.521 -26.062 -8.023 1 96.19 184 LEU A CA 1
ATOM 1330 C C . LEU A 1 184 ? -1.65 -27.203 -9.039 1 96.19 184 LEU A C 1
ATOM 1332 O O . LEU A 1 184 ? -0.652 -27.641 -9.609 1 96.19 184 LEU A O 1
ATOM 1336 N N . VAL A 1 185 ? -2.842 -27.641 -9.25 1 96.81 185 VAL A N 1
ATOM 1337 C CA . VAL A 1 185 ? -3.088 -28.734 -10.195 1 96.81 185 VAL A CA 1
ATOM 1338 C C . VAL A 1 185 ? -2.641 -28.312 -11.594 1 96.81 185 VAL A C 1
ATOM 1340 O O . VAL A 1 185 ? -2.029 -29.094 -12.32 1 96.81 185 VAL A O 1
ATOM 1343 N N . LEU A 1 186 ? -2.914 -27.094 -11.93 1 97.5 186 LEU A N 1
ATOM 1344 C CA . LEU A 1 186 ? -2.584 -26.562 -13.25 1 97.5 186 LEU A CA 1
ATOM 1345 C C . LEU A 1 186 ? -1.094 -26.266 -13.352 1 97.5 186 LEU A C 1
ATOM 1347 O O . LEU A 1 186 ? -0.49 -26.453 -14.414 1 97.5 186 LEU A O 1
ATOM 1351 N N . ALA A 1 187 ? -0.525 -25.812 -12.289 1 97.31 187 ALA A N 1
ATOM 1352 C CA . ALA A 1 187 ? 0.858 -25.344 -12.297 1 97.31 187 ALA A CA 1
ATOM 1353 C C . ALA A 1 187 ? 1.829 -26.5 -12.508 1 97.31 187 ALA A C 1
ATOM 1355 O O . ALA A 1 187 ? 2.881 -26.328 -13.133 1 97.31 187 ALA A O 1
ATOM 1356 N N . VAL A 1 188 ? 1.55 -27.656 -12.062 1 96.56 188 VAL A N 1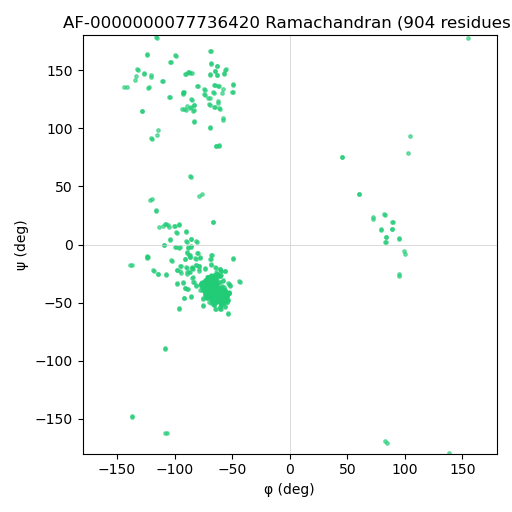
ATOM 1357 C CA . VAL A 1 188 ? 2.467 -28.797 -12.102 1 96.56 188 VAL A CA 1
ATOM 1358 C C . VAL A 1 188 ? 2.729 -29.203 -13.547 1 96.56 188 VAL A C 1
ATOM 1360 O O . VAL A 1 188 ? 3.879 -29.25 -13.992 1 96.56 188 VAL A O 1
ATOM 1363 N N . PRO A 1 189 ? 1.694 -29.406 -14.328 1 97.25 189 PRO A N 1
ATOM 1364 C CA . PRO A 1 189 ? 1.975 -29.734 -15.727 1 97.25 189 PRO A CA 1
ATOM 1365 C C . PRO A 1 189 ? 2.654 -28.594 -16.484 1 97.25 189 PRO A C 1
ATOM 1367 O O . PRO A 1 189 ? 3.43 -28.844 -17.406 1 97.25 189 PRO A O 1
ATOM 1370 N N . MET A 1 190 ? 2.404 -27.375 -16.109 1 97.88 190 MET A N 1
ATOM 1371 C CA . MET A 1 190 ? 2.998 -26.219 -16.766 1 97.88 190 MET A CA 1
ATOM 1372 C C . MET A 1 190 ? 4.516 -26.219 -16.594 1 97.88 190 MET A C 1
ATOM 1374 O O . MET A 1 190 ? 5.227 -25.594 -17.375 1 97.88 190 MET A O 1
ATOM 1378 N N . LEU A 1 191 ? 4.98 -26.891 -15.562 1 96.81 191 LEU A N 1
ATOM 1379 C CA . LEU A 1 191 ? 6.406 -26.906 -15.242 1 96.81 191 LEU A CA 1
ATOM 1380 C C . LEU A 1 191 ? 7.156 -27.875 -16.156 1 96.81 191 LEU A C 1
ATOM 1382 O O . LEU A 1 191 ? 8.352 -27.719 -16.391 1 96.81 191 LEU A O 1
ATOM 1386 N N . ILE A 1 192 ? 6.551 -28.828 -16.734 1 96.81 192 ILE A N 1
ATOM 1387 C CA . ILE A 1 192 ? 7.18 -29.922 -17.453 1 96.81 192 ILE A CA 1
ATOM 1388 C C . ILE A 1 192 ? 7.828 -29.406 -18.734 1 96.81 192 ILE A C 1
ATOM 1390 O O . ILE A 1 192 ? 9.008 -29.656 -18.984 1 96.81 192 ILE A O 1
ATOM 1394 N N . GLY A 1 193 ? 7.051 -28.641 -19.516 1 96.88 193 GLY A N 1
ATOM 1395 C CA . GLY A 1 193 ? 7.559 -28.109 -20.781 1 96.88 193 GLY A CA 1
ATOM 1396 C C . GLY A 1 193 ? 8.797 -27.25 -20.609 1 96.88 193 GLY A C 1
ATOM 1397 O O . GLY A 1 193 ? 9.836 -27.516 -21.219 1 96.88 193 GLY A O 1
ATOM 1398 N N . PRO A 1 194 ? 8.742 -26.312 -19.703 1 97.56 194 PRO A N 1
ATOM 1399 C CA . PRO A 1 194 ? 9.883 -25.422 -19.5 1 97.56 194 PRO A CA 1
ATOM 1400 C C . PRO A 1 194 ? 11.117 -26.141 -18.969 1 97.56 194 PRO A C 1
ATOM 1402 O O . PRO A 1 194 ? 12.25 -25.766 -19.297 1 97.56 194 PRO A O 1
ATOM 1405 N N . ILE A 1 195 ? 10.984 -27.172 -18.156 1 96.94 195 ILE A N 1
ATOM 1406 C CA . ILE A 1 195 ? 12.125 -27.938 -17.688 1 96.94 195 ILE A CA 1
ATOM 1407 C C . ILE A 1 195 ? 12.805 -28.641 -18.859 1 96.94 195 ILE A C 1
ATOM 1409 O O . ILE A 1 195 ? 14.031 -28.641 -18.969 1 96.94 195 ILE A O 1
ATOM 1413 N N . LEU A 1 196 ? 12.016 -29.219 -19.719 1 97.75 196 LEU A N 1
ATOM 1414 C CA . LEU A 1 196 ? 12.555 -29.891 -20.906 1 97.75 196 LEU A CA 1
ATOM 1415 C C . LEU A 1 196 ? 13.234 -28.891 -21.828 1 97.75 196 LEU A C 1
ATOM 1417 O O . LEU A 1 196 ? 14.305 -29.172 -22.375 1 97.75 196 LEU A O 1
ATOM 1421 N N . PHE A 1 197 ? 12.609 -27.812 -21.922 1 98.19 197 PHE A N 1
ATOM 1422 C CA . PHE A 1 197 ? 13.195 -26.766 -22.75 1 98.19 197 PHE A CA 1
ATOM 1423 C C . PHE A 1 197 ? 14.516 -26.281 -22.156 1 98.19 197 PHE A C 1
ATOM 1425 O O . PHE A 1 197 ? 15.477 -26.016 -22.891 1 98.19 197 PHE A O 1
ATOM 1432 N N . ALA A 1 198 ? 14.523 -26.125 -20.844 1 97.81 198 ALA A N 1
ATOM 1433 C CA . ALA A 1 198 ? 15.734 -25.656 -20.172 1 97.81 198 ALA A CA 1
ATOM 1434 C C . ALA A 1 198 ? 16.906 -26.609 -20.422 1 97.81 198 ALA A C 1
ATOM 1436 O O . ALA A 1 198 ? 18.016 -26.172 -20.688 1 97.81 198 ALA A O 1
ATOM 1437 N N . ARG A 1 199 ? 16.656 -27.859 -20.359 1 96.62 199 ARG A N 1
ATOM 1438 C CA . ARG A 1 199 ? 17.688 -28.859 -20.609 1 96.62 199 ARG A CA 1
ATOM 1439 C C . ARG A 1 199 ? 18.203 -28.766 -22.047 1 96.62 199 ARG A C 1
ATOM 1441 O O . ARG A 1 199 ? 19.406 -28.828 -22.281 1 96.62 199 ARG A O 1
ATOM 1448 N N . TRP A 1 200 ? 17.266 -28.641 -22.906 1 97.31 200 TRP A N 1
ATOM 1449 C CA . TRP A 1 200 ? 17.625 -28.5 -24.312 1 97.31 200 TRP A CA 1
ATOM 1450 C C . TRP A 1 200 ? 18.438 -27.234 -24.547 1 97.31 200 TRP A C 1
ATOM 1452 O O . TRP A 1 200 ? 19.469 -27.281 -25.25 1 97.31 200 TRP A O 1
ATOM 1462 N N . ALA A 1 201 ? 18.016 -26.141 -24.016 1 97 201 ALA A N 1
ATOM 1463 C CA . ALA A 1 201 ? 18.688 -24.859 -24.188 1 97 201 ALA A CA 1
ATOM 1464 C C . ALA A 1 201 ? 20.094 -24.875 -23.594 1 97 201 ALA A C 1
ATOM 1466 O O . ALA A 1 201 ? 21.016 -24.266 -24.141 1 97 201 ALA A O 1
ATOM 1467 N N . GLY A 1 202 ? 20.188 -25.562 -22.438 1 95.81 202 GLY A N 1
ATOM 1468 C CA . GLY A 1 202 ? 21.5 -25.672 -21.812 1 95.81 202 GLY A CA 1
ATOM 1469 C C . GLY A 1 202 ? 22.5 -26.438 -22.641 1 95.81 202 GLY A C 1
ATOM 1470 O O . GLY A 1 202 ? 23.703 -26.156 -22.594 1 95.81 202 GLY A O 1
ATOM 1471 N N . LYS A 1 203 ? 22.047 -27.375 -23.359 1 94.31 203 LYS A N 1
ATOM 1472 C CA . LYS A 1 203 ? 22.922 -28.141 -24.25 1 94.31 203 LYS A CA 1
ATOM 1473 C C . LYS A 1 203 ? 23.344 -27.297 -25.453 1 94.31 203 LYS A C 1
ATOM 1475 O O . LYS A 1 203 ? 24.453 -27.453 -25.969 1 94.31 203 LYS A O 1
ATOM 1480 N N . LYS A 1 204 ? 22.469 -26.453 -25.891 1 95.19 204 LYS A N 1
ATOM 1481 C CA . LYS A 1 204 ? 22.75 -25.609 -27.031 1 95.19 204 LYS A CA 1
ATOM 1482 C C . LYS A 1 204 ? 23.672 -24.453 -26.656 1 95.19 204 LYS A C 1
ATOM 1484 O O . LYS A 1 204 ? 24.484 -24 -27.453 1 95.19 204 LYS A O 1
ATOM 1489 N N . ILE A 1 205 ? 23.422 -23.953 -25.516 1 95.75 205 ILE A N 1
ATOM 1490 C CA . ILE A 1 205 ? 24.25 -22.875 -24.984 1 95.75 205 ILE A CA 1
ATOM 1491 C C . ILE A 1 205 ? 24.875 -23.312 -23.672 1 95.75 205 ILE A C 1
ATOM 1493 O O . ILE A 1 205 ? 24.312 -23.078 -22.594 1 95.75 205 ILE A O 1
ATOM 1497 N N . TRP A 1 206 ? 26.078 -23.875 -23.844 1 95.06 206 TRP A N 1
ATOM 1498 C CA . TRP A 1 206 ? 26.797 -24.312 -22.656 1 95.06 206 TRP A CA 1
ATOM 1499 C C . TRP A 1 206 ? 27.688 -23.203 -22.109 1 95.06 206 TRP A C 1
ATOM 1501 O O . TRP A 1 206 ? 28.547 -22.688 -22.828 1 95.06 206 TRP A O 1
ATOM 1511 N N . GLN A 1 207 ? 27.328 -22.797 -20.906 1 95.19 207 GLN A N 1
ATOM 1512 C CA . GLN A 1 207 ? 28.016 -21.719 -20.234 1 95.19 207 GLN A CA 1
ATOM 1513 C C . GLN A 1 207 ? 28.156 -21.984 -18.734 1 95.19 207 GLN A C 1
ATOM 1515 O O . GLN A 1 207 ? 27.219 -22.469 -18.094 1 95.19 207 GLN A O 1
ATOM 1520 N N . ILE A 1 208 ? 29.406 -21.703 -18.234 1 93.56 208 ILE A N 1
ATOM 1521 C CA . ILE A 1 208 ? 29.594 -21.891 -16.797 1 93.56 208 ILE A CA 1
ATOM 1522 C C . ILE A 1 208 ? 30.281 -20.656 -16.203 1 93.56 208 ILE A C 1
ATOM 1524 O O . ILE A 1 208 ? 30.984 -19.938 -16.922 1 93.56 208 ILE A O 1
ATOM 1528 N N . PRO A 1 209 ? 29.984 -20.391 -14.938 1 91.94 209 PRO A N 1
ATOM 1529 C CA . PRO A 1 209 ? 30.672 -19.266 -14.289 1 91.94 209 PRO A CA 1
ATOM 1530 C C . PRO A 1 209 ? 32.156 -19.531 -14.062 1 91.94 209 PRO A C 1
ATOM 1532 O O . PRO A 1 209 ? 32.531 -20.656 -13.75 1 91.94 209 PRO A O 1
ATOM 1535 N N . THR A 1 210 ? 32.938 -18.469 -14.172 1 87.25 210 THR A N 1
ATOM 1536 C CA . THR A 1 210 ? 34.375 -18.594 -13.922 1 87.25 210 THR A CA 1
ATOM 1537 C C . THR A 1 210 ? 34.719 -18.141 -12.516 1 87.25 210 THR A C 1
ATOM 1539 O O . THR A 1 210 ? 33.938 -17.453 -11.859 1 87.25 210 THR A O 1
ATOM 1542 N N . GLU A 1 211 ? 35.812 -18.5 -12.07 1 77.12 211 GLU A N 1
ATOM 1543 C CA . GLU A 1 211 ? 36.281 -18.125 -10.734 1 77.12 211 GLU A CA 1
ATOM 1544 C C . GLU A 1 211 ? 36.5 -16.625 -10.617 1 77.12 211 GLU A C 1
ATOM 1546 O O . GLU A 1 211 ? 36.375 -16.047 -9.531 1 77.12 211 GLU A O 1
ATOM 1551 N N . GLU A 1 212 ? 36.781 -15.922 -11.695 1 70.75 212 GLU A N 1
ATOM 1552 C CA . GLU A 1 212 ? 37.062 -14.492 -11.711 1 70.75 212 GLU A CA 1
ATOM 1553 C C . GLU A 1 212 ? 35.75 -13.68 -11.805 1 70.75 212 GLU A C 1
ATOM 1555 O O . GLU A 1 212 ? 35.812 -12.445 -11.852 1 70.75 212 GLU A O 1
ATOM 1560 N N . GLY A 1 213 ? 34.656 -14.391 -11.758 1 78.31 213 GLY A N 1
ATOM 1561 C CA . GLY A 1 213 ? 33.375 -13.672 -11.781 1 78.31 213 GLY A CA 1
ATOM 1562 C C . GLY A 1 213 ? 32.781 -13.555 -13.172 1 78.31 213 GLY A C 1
ATOM 1563 O O . GLY A 1 213 ? 31.688 -13.031 -13.344 1 78.31 213 GLY A O 1
ATOM 1564 N N . GLY A 1 214 ? 33.375 -14.148 -14.148 1 85.31 214 GLY A N 1
ATOM 1565 C CA . GLY A 1 214 ? 32.875 -14.094 -15.516 1 85.31 214 GLY A CA 1
ATOM 1566 C C . GLY A 1 214 ? 32.25 -15.406 -15.977 1 85.31 214 GLY A C 1
ATOM 1567 O O . GLY A 1 214 ? 31.672 -16.141 -15.18 1 85.31 214 GLY A O 1
ATOM 1568 N N . TRP A 1 215 ? 32.125 -15.523 -17.312 1 93.06 215 TRP A N 1
ATOM 1569 C CA . TRP A 1 215 ? 31.516 -16.703 -17.922 1 93.06 215 TRP A CA 1
ATOM 1570 C C . TRP A 1 215 ? 32.438 -17.312 -18.969 1 93.06 215 TRP A C 1
ATOM 1572 O O . TRP A 1 215 ? 33.219 -16.594 -19.594 1 93.06 215 TRP A O 1
ATOM 1582 N N . THR A 1 216 ? 32.375 -18.578 -19.062 1 92.31 216 THR A N 1
ATOM 1583 C CA . THR A 1 216 ? 33.125 -19.234 -20.125 1 92.31 216 THR A CA 1
ATOM 1584 C C . THR A 1 216 ? 32.25 -20.266 -20.844 1 92.31 216 THR A C 1
ATOM 1586 O O . THR A 1 216 ? 31.375 -20.875 -20.234 1 92.31 216 THR A O 1
ATOM 1589 N N . ARG A 1 217 ? 32.469 -20.391 -22.156 1 94.19 217 ARG A N 1
ATOM 1590 C CA . ARG A 1 217 ? 31.766 -21.391 -22.969 1 94.19 217 ARG A CA 1
ATOM 1591 C C . ARG A 1 217 ? 32.719 -22.438 -23.484 1 94.19 217 ARG A C 1
ATOM 1593 O O . ARG A 1 217 ? 32.406 -23.188 -24.406 1 94.19 217 ARG A O 1
ATOM 1600 N N . ASP A 1 218 ? 33.906 -22.406 -22.828 1 89.25 218 ASP A N 1
ATOM 1601 C CA . ASP A 1 218 ? 34.875 -23.422 -23.156 1 89.25 218 ASP A CA 1
ATOM 1602 C C . ASP A 1 218 ? 34.625 -24.719 -22.391 1 89.25 218 ASP A C 1
ATOM 1604 O O . ASP A 1 218 ? 34.812 -24.766 -21.172 1 89.25 218 ASP A O 1
ATOM 1608 N N . LYS A 1 219 ? 34.312 -25.781 -23.078 1 87.81 219 LYS A N 1
ATOM 1609 C CA . LYS A 1 219 ? 33.938 -27.047 -22.469 1 87.81 219 LYS A CA 1
ATOM 1610 C C . LYS A 1 219 ? 35.125 -27.703 -21.766 1 87.81 219 LYS A C 1
ATOM 1612 O O . LYS A 1 219 ? 34.938 -28.594 -20.938 1 87.81 219 LYS A O 1
ATOM 1617 N N . ASN A 1 220 ? 36.25 -27.172 -21.969 1 86.25 220 ASN A N 1
ATOM 1618 C CA . ASN A 1 220 ? 37.469 -27.75 -21.375 1 86.25 220 ASN A CA 1
ATOM 1619 C C . ASN A 1 220 ? 37.812 -27.047 -20.062 1 86.25 220 ASN A C 1
ATOM 1621 O O . ASN A 1 220 ? 38.75 -27.484 -19.359 1 86.25 220 ASN A O 1
ATOM 1625 N N . TYR A 1 221 ? 37.062 -26.094 -19.734 1 84 221 TYR A N 1
ATOM 1626 C CA . TYR A 1 221 ? 37.312 -25.359 -18.484 1 84 221 TYR A CA 1
ATOM 1627 C C . TYR A 1 221 ? 36.969 -26.219 -17.281 1 84 221 TYR A C 1
ATOM 1629 O O . TYR A 1 221 ? 35.906 -26.859 -17.234 1 84 221 TYR A O 1
ATOM 1637 N N . ARG A 1 222 ? 38 -26.375 -16.312 1 77.94 222 ARG A N 1
ATOM 1638 C CA . ARG A 1 222 ? 37.75 -27.094 -15.062 1 77.94 222 ARG A CA 1
ATOM 1639 C C . ARG A 1 222 ? 37.844 -26.141 -13.867 1 77.94 222 ARG A C 1
ATOM 1641 O O . ARG A 1 222 ? 38.938 -25.719 -13.492 1 77.94 222 ARG A O 1
ATOM 1648 N N . PRO A 1 223 ? 36.656 -25.672 -13.406 1 71.75 223 PRO A N 1
ATOM 1649 C CA . PRO A 1 223 ? 36.688 -24.812 -12.227 1 71.75 223 PRO A CA 1
ATOM 1650 C C . PRO A 1 223 ? 37.312 -25.5 -11.016 1 71.75 223 PRO A C 1
ATOM 1652 O O . PRO A 1 223 ? 37.188 -26.719 -10.844 1 71.75 223 PRO A O 1
ATOM 1655 N N . VAL A 1 224 ? 38.281 -24.953 -10.266 1 58 224 VAL A N 1
ATOM 1656 C CA . VAL A 1 224 ? 38.875 -25.453 -9.031 1 58 224 VAL A CA 1
ATOM 1657 C C . VAL A 1 224 ? 37.906 -25.203 -7.867 1 58 224 VAL A C 1
ATOM 1659 O O . VAL A 1 224 ? 37.719 -24.078 -7.434 1 58 224 VAL A O 1
ATOM 1662 N N . SER A 1 225 ? 36.656 -25.438 -8 1 56.31 225 SER A N 1
ATOM 1663 C CA . SER A 1 225 ? 35.625 -24.938 -7.09 1 56.31 225 SER A CA 1
ATOM 1664 C C . SER A 1 225 ? 35.844 -25.469 -5.676 1 56.31 225 SER A C 1
ATOM 1666 O O . SER A 1 225 ? 35.781 -26.688 -5.457 1 56.31 225 SER A O 1
ATOM 1668 N N . ASP A 1 226 ? 36.625 -24.906 -4.875 1 53.97 226 ASP A N 1
ATOM 1669 C CA . ASP A 1 226 ? 36.688 -25.234 -3.455 1 53.97 226 ASP A CA 1
ATOM 1670 C C . ASP A 1 226 ? 35.406 -24.766 -2.742 1 53.97 226 ASP A C 1
ATOM 1672 O O . ASP A 1 226 ? 35.281 -24.906 -1.522 1 53.97 226 ASP A O 1
ATOM 1676 N N . GLN A 1 227 ? 34.594 -23.984 -3.346 1 55.66 227 GLN A N 1
ATOM 1677 C CA . GLN A 1 227 ? 33.531 -23.5 -2.471 1 55.66 227 GLN A CA 1
ATOM 1678 C C . GLN A 1 227 ? 32.406 -24.516 -2.389 1 55.66 227 GLN A C 1
ATOM 1680 O O . GLN A 1 227 ? 31.797 -24.875 -3.41 1 55.66 227 GLN A O 1
ATOM 1685 N N . SER A 1 228 ? 32.375 -25.172 -1.263 1 63.38 228 SER A N 1
ATOM 1686 C CA . SER A 1 228 ? 31.375 -26.188 -1.006 1 63.38 228 SER A CA 1
ATOM 1687 C C . SER A 1 228 ? 29.969 -25.625 -1.123 1 63.38 228 SER A C 1
ATOM 1689 O O . SER A 1 228 ? 29.594 -24.703 -0.4 1 63.38 228 SER A O 1
ATOM 1691 N N . ILE A 1 229 ? 29.109 -25.906 -2.191 1 63.84 229 ILE A N 1
ATOM 1692 C CA . ILE A 1 229 ? 27.703 -25.609 -2.404 1 63.84 229 ILE A CA 1
ATOM 1693 C C . ILE A 1 229 ? 26.891 -26.031 -1.181 1 63.84 229 ILE A C 1
ATOM 1695 O O . ILE A 1 229 ? 25.828 -25.484 -0.915 1 63.84 229 ILE A O 1
ATOM 1699 N N . TYR A 1 230 ? 27.531 -26.75 -0.38 1 67.06 230 TYR A N 1
ATOM 1700 C CA . TYR A 1 230 ? 26.75 -27.406 0.662 1 67.06 230 TYR A CA 1
ATOM 1701 C C . TYR A 1 230 ? 27 -26.766 2.021 1 67.06 230 TYR A C 1
ATOM 1703 O O . TYR A 1 230 ? 26.641 -27.328 3.057 1 67.06 230 TYR A O 1
ATOM 1711 N N . ASP A 1 231 ? 27.531 -25.594 2 1 69.56 231 ASP A N 1
ATOM 1712 C CA . ASP A 1 231 ? 27.688 -24.922 3.283 1 69.56 231 ASP A CA 1
ATOM 1713 C C . ASP A 1 231 ? 26.328 -24.516 3.865 1 69.56 231 ASP A C 1
ATOM 1715 O O . ASP A 1 231 ? 25.672 -23.609 3.355 1 69.56 231 ASP A O 1
ATOM 1719 N N . GLU A 1 232 ? 25.906 -25.25 4.723 1 72.75 232 GLU A N 1
ATOM 1720 C CA . GLU A 1 232 ? 24.609 -25.047 5.359 1 72.75 232 GLU A CA 1
ATOM 1721 C C . GLU A 1 232 ? 24.75 -24.281 6.672 1 72.75 232 GLU A C 1
ATOM 1723 O O . GLU A 1 232 ? 23.797 -24.156 7.438 1 72.75 232 GLU A O 1
ATOM 1728 N N . ALA A 1 233 ? 25.984 -23.594 6.867 1 72.62 233 ALA A N 1
ATOM 1729 C CA . ALA A 1 233 ? 26.172 -22.891 8.133 1 72.62 233 ALA A CA 1
ATOM 1730 C C . ALA A 1 233 ? 25.188 -21.734 8.273 1 72.62 233 ALA A C 1
ATOM 1732 O O . ALA A 1 233 ? 24.938 -21 7.32 1 72.62 233 ALA A O 1
ATOM 1733 N N . HIS A 1 234 ? 24.312 -21.766 9.281 1 81.94 234 HIS A N 1
ATOM 1734 C CA . HIS A 1 234 ? 23.453 -20.688 9.742 1 81.94 234 HIS A CA 1
ATOM 1735 C C . HIS A 1 234 ? 22.125 -20.688 9 1 81.94 234 HIS A C 1
ATOM 1737 O O . HIS A 1 234 ? 21.422 -19.688 8.984 1 81.94 234 HIS A O 1
ATOM 1743 N N . LEU A 1 235 ? 21.875 -21.891 8.258 1 90.12 235 LEU A N 1
ATOM 1744 C CA . LEU A 1 235 ? 20.578 -22 7.594 1 90.12 235 LEU A CA 1
ATOM 1745 C C . LEU A 1 235 ? 19.547 -22.609 8.531 1 90.12 235 LEU A C 1
ATOM 1747 O O . LEU A 1 235 ? 19.875 -23.406 9.414 1 90.12 235 LEU A O 1
ATOM 1751 N N . PRO A 1 236 ? 18.344 -22.219 8.383 1 93.56 236 PRO A N 1
ATOM 1752 C CA . PRO A 1 236 ? 17.297 -22.828 9.203 1 93.56 236 PRO A CA 1
ATOM 1753 C C . PRO A 1 236 ? 17.031 -24.297 8.844 1 93.56 236 PRO A C 1
ATOM 1755 O O . PRO A 1 236 ? 17.531 -24.781 7.824 1 93.56 236 PRO A O 1
ATOM 1758 N N . SER A 1 237 ? 16.297 -25 9.711 1 93.75 237 SER A N 1
ATOM 1759 C CA . SER A 1 237 ? 15.961 -26.391 9.445 1 93.75 237 SER A CA 1
ATOM 1760 C C . SER A 1 237 ? 15 -26.516 8.266 1 93.75 237 SER A C 1
ATOM 1762 O O . SER A 1 237 ? 14.305 -25.562 7.922 1 93.75 237 SER A O 1
ATOM 1764 N N . ALA A 1 238 ? 15.008 -27.672 7.637 1 93.25 238 ALA A N 1
ATOM 1765 C CA . ALA A 1 238 ? 14.109 -27.922 6.52 1 93.25 238 ALA A CA 1
ATOM 1766 C C . ALA A 1 238 ? 12.648 -27.781 6.949 1 93.25 238 ALA A C 1
ATOM 1768 O O . ALA A 1 238 ? 11.844 -27.172 6.238 1 93.25 238 ALA A O 1
ATOM 1769 N N . PHE A 1 239 ? 12.336 -28.266 8.055 1 94.94 239 PHE A N 1
ATOM 1770 C CA . PHE A 1 239 ? 10.969 -28.203 8.555 1 94.94 239 PHE A CA 1
ATOM 1771 C C . PHE A 1 239 ? 10.516 -26.75 8.695 1 94.94 239 PHE A C 1
ATOM 1773 O O . PHE A 1 239 ? 9.43 -26.391 8.234 1 94.94 239 PHE A O 1
ATOM 1780 N N . LEU A 1 240 ? 11.359 -25.984 9.227 1 94.69 240 LEU A N 1
ATOM 1781 C CA . LEU A 1 240 ? 11.016 -24.594 9.453 1 94.69 240 LEU A CA 1
ATOM 1782 C C . LEU A 1 240 ? 10.969 -23.828 8.141 1 94.69 240 LEU A C 1
ATOM 1784 O O . LEU A 1 240 ? 10.227 -22.844 8.008 1 94.69 240 LEU A O 1
ATOM 1788 N N . SER A 1 241 ? 11.781 -24.219 7.238 1 94.12 241 SER A N 1
ATOM 1789 C CA . SER A 1 241 ? 11.828 -23.547 5.949 1 94.12 241 SER A CA 1
ATOM 1790 C C . SER A 1 241 ? 10.57 -23.828 5.133 1 94.12 241 SER A C 1
ATOM 1792 O O . SER A 1 241 ? 10.133 -22.984 4.348 1 94.12 241 SER A O 1
ATOM 1794 N N . PHE A 1 242 ? 9.984 -24.953 5.344 1 95.19 242 PHE A N 1
ATOM 1795 C CA . PHE A 1 242 ? 8.812 -25.344 4.57 1 95.19 242 PHE A CA 1
ATOM 1796 C C . PHE A 1 242 ? 7.527 -24.984 5.301 1 95.19 242 PHE A C 1
ATOM 1798 O O . PHE A 1 242 ? 6.484 -24.781 4.676 1 95.19 242 PHE A O 1
ATOM 1805 N N . ALA A 1 243 ? 7.555 -24.844 6.527 1 95.81 243 ALA A N 1
ATOM 1806 C CA . ALA A 1 243 ? 6.375 -24.719 7.379 1 95.81 243 ALA A CA 1
ATOM 1807 C C . ALA A 1 243 ? 5.578 -23.469 7.043 1 95.81 243 ALA A C 1
ATOM 1809 O O . ALA A 1 243 ? 4.348 -23.516 6.965 1 95.81 243 ALA A O 1
ATOM 1810 N N . PRO A 1 244 ? 6.215 -22.328 6.84 1 94.5 244 PRO A N 1
ATOM 1811 C CA . PRO A 1 244 ? 5.438 -21.125 6.574 1 94.5 244 PRO A CA 1
ATOM 1812 C C . PRO A 1 244 ? 4.621 -21.203 5.289 1 94.5 244 PRO A C 1
ATOM 1814 O O . PRO A 1 244 ? 3.625 -20.5 5.133 1 94.5 244 PRO A O 1
ATOM 1817 N N . ILE A 1 245 ? 5.031 -22 4.352 1 93.19 245 ILE A N 1
ATOM 1818 C CA . ILE A 1 245 ? 4.34 -22.172 3.078 1 93.19 245 ILE A CA 1
ATOM 1819 C C . ILE A 1 245 ? 3.24 -23.219 3.217 1 93.19 245 ILE A C 1
ATOM 1821 O O . ILE A 1 245 ? 2.084 -22.969 2.871 1 93.19 245 ILE A O 1
ATOM 1825 N N . PHE A 1 246 ? 3.494 -24.297 3.826 1 95.81 246 PHE A N 1
ATOM 1826 C CA . PHE A 1 246 ? 2.598 -25.453 3.846 1 95.81 246 PHE A CA 1
ATOM 1827 C C . PHE A 1 246 ? 1.497 -25.266 4.883 1 95.81 246 PHE A C 1
ATOM 1829 O O . PHE A 1 246 ? 0.365 -25.703 4.68 1 95.81 246 PHE A O 1
ATOM 1836 N N . THR A 1 247 ? 1.815 -24.656 5.973 1 96.5 247 THR A N 1
ATOM 1837 C CA . THR A 1 247 ? 0.835 -24.516 7.043 1 96.5 247 THR A CA 1
ATOM 1838 C C . THR A 1 247 ? -0.381 -23.734 6.566 1 96.5 247 THR A C 1
ATOM 1840 O O . THR A 1 247 ? -1.512 -24.219 6.645 1 96.5 247 THR A O 1
ATOM 1843 N N . PRO A 1 248 ? -0.227 -22.562 6.012 1 95.62 248 PRO A N 1
ATOM 1844 C CA . PRO A 1 248 ? -1.402 -21.828 5.539 1 95.62 248 PRO A CA 1
ATOM 1845 C C . PRO A 1 248 ? -2.145 -22.547 4.422 1 95.62 248 PRO A C 1
ATOM 1847 O O . PRO A 1 248 ? -3.379 -22.547 4.391 1 95.62 248 PRO A O 1
ATOM 1850 N N . ILE A 1 249 ? -1.417 -23.109 3.514 1 92.81 249 ILE A N 1
ATOM 1851 C CA . ILE A 1 249 ? -2.037 -23.812 2.398 1 92.81 249 ILE A CA 1
ATOM 1852 C C . ILE A 1 249 ? -2.887 -24.969 2.928 1 92.81 249 ILE A C 1
ATOM 1854 O O . ILE A 1 249 ? -4.039 -25.141 2.521 1 92.81 249 ILE A O 1
ATOM 1858 N N . LEU A 1 250 ? -2.346 -25.719 3.855 1 95.69 250 LEU A N 1
ATOM 1859 C CA . LEU A 1 250 ? -3.064 -26.844 4.441 1 95.69 250 LEU A CA 1
ATOM 1860 C C . LEU A 1 250 ? -4.301 -26.359 5.195 1 95.69 250 LEU A C 1
ATOM 1862 O O . LEU A 1 250 ? -5.371 -26.969 5.082 1 95.69 250 LEU A O 1
ATOM 1866 N N . LEU A 1 251 ? -4.145 -25.328 5.957 1 95.88 251 LEU A N 1
ATOM 1867 C CA . LEU A 1 251 ? -5.27 -24.797 6.719 1 95.88 251 LEU A CA 1
ATOM 1868 C C . LEU A 1 251 ? -6.379 -24.312 5.789 1 95.88 251 LEU A C 1
ATOM 1870 O O . LEU A 1 251 ? -7.555 -24.609 6.016 1 95.88 251 LEU A O 1
ATOM 1874 N N . ILE A 1 252 ? -6.047 -23.609 4.75 1 93.62 252 ILE A N 1
ATOM 1875 C CA . ILE A 1 252 ? -7.016 -23.062 3.807 1 93.62 252 ILE A CA 1
ATOM 1876 C C . ILE A 1 252 ? -7.734 -24.203 3.088 1 93.62 252 ILE A C 1
ATOM 1878 O O . ILE A 1 252 ? -8.961 -24.188 2.959 1 93.62 252 ILE A O 1
ATOM 1882 N N . LEU A 1 253 ? -6.996 -25.156 2.666 1 92.56 253 LEU A N 1
ATOM 1883 C CA . LEU A 1 253 ? -7.594 -26.281 1.953 1 92.56 253 LEU A CA 1
ATOM 1884 C C . LEU A 1 253 ? -8.508 -27.094 2.871 1 92.56 253 LEU A C 1
ATOM 1886 O O . LEU A 1 253 ? -9.578 -27.531 2.451 1 92.56 253 LEU A O 1
ATOM 1890 N N . LEU A 1 254 ? -8.047 -27.281 4.102 1 93.94 254 LEU A N 1
ATOM 1891 C CA . LEU A 1 254 ? -8.891 -27.984 5.066 1 93.94 254 LEU A CA 1
ATOM 1892 C C . LEU A 1 254 ? -10.195 -27.234 5.305 1 93.94 254 LEU A C 1
ATOM 1894 O O . LEU A 1 254 ? -11.258 -27.844 5.406 1 93.94 254 LEU A O 1
ATOM 1898 N N . GLY A 1 255 ? -10.094 -25.938 5.438 1 92.69 255 GLY A N 1
ATOM 1899 C CA . GLY A 1 255 ? -11.289 -25.125 5.59 1 92.69 255 GLY A CA 1
ATOM 1900 C C . GLY A 1 255 ? -12.219 -25.188 4.387 1 92.69 255 GLY A C 1
ATOM 1901 O O . GLY A 1 255 ? -13.43 -25.312 4.539 1 92.69 255 GLY A O 1
ATOM 1902 N N . THR A 1 256 ? -11.633 -25.125 3.24 1 89.19 256 THR A N 1
ATOM 1903 C CA . THR A 1 256 ? -12.391 -25.156 1.994 1 89.19 256 THR A CA 1
ATOM 1904 C C . THR A 1 256 ? -13.07 -26.5 1.798 1 89.19 256 THR A C 1
ATOM 1906 O O . THR A 1 256 ? -14.258 -26.562 1.458 1 89.19 256 THR A O 1
ATOM 1909 N N . VAL A 1 257 ? -12.391 -27.547 2.057 1 89.81 257 VAL A N 1
ATOM 1910 C CA . VAL A 1 257 ? -12.93 -28.891 1.891 1 89.81 257 VAL A CA 1
ATOM 1911 C C . VAL A 1 257 ? -14 -29.141 2.945 1 89.81 257 VAL A C 1
ATOM 1913 O O . VAL A 1 257 ? -15.031 -29.766 2.652 1 89.81 257 VAL A O 1
ATOM 1916 N N . SER A 1 258 ? -13.75 -28.703 4.125 1 90.62 258 SER A N 1
ATOM 1917 C CA . SER A 1 258 ? -14.727 -28.859 5.199 1 90.62 258 SER A CA 1
ATOM 1918 C C . SER A 1 258 ? -16.047 -28.172 4.859 1 90.62 258 SER A C 1
ATOM 1920 O O . SER A 1 258 ? -17.125 -28.719 5.113 1 90.62 258 SER A O 1
ATOM 1922 N N . THR A 1 259 ? -15.977 -27.031 4.293 1 86.62 259 THR A N 1
ATOM 1923 C CA . THR A 1 259 ? -17.172 -26.297 3.898 1 86.62 259 THR A CA 1
ATOM 1924 C C . THR A 1 259 ? -17.875 -26.984 2.732 1 86.62 259 THR A C 1
ATOM 1926 O O . THR A 1 259 ? -19.109 -27.078 2.713 1 86.62 259 THR A O 1
ATOM 1929 N N . ALA A 1 260 ? -17.094 -27.484 1.838 1 82.94 260 ALA A N 1
ATOM 1930 C CA . ALA A 1 260 ? -17.656 -28.125 0.647 1 82.94 260 ALA A CA 1
ATOM 1931 C C . ALA A 1 260 ? -18.344 -29.438 1.002 1 82.94 260 ALA A C 1
ATOM 1933 O O . ALA A 1 260 ? -19.328 -29.812 0.369 1 82.94 260 ALA A O 1
ATOM 1934 N N 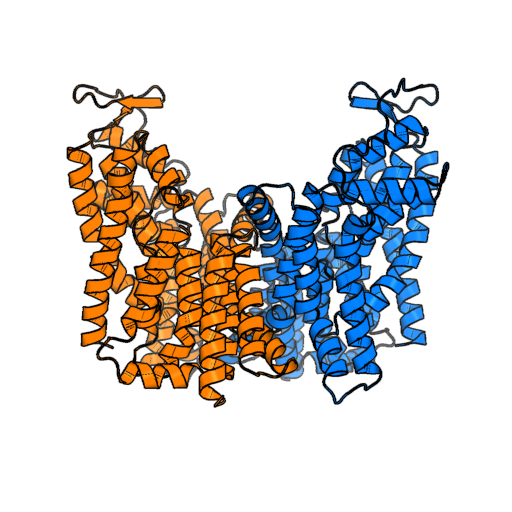. LEU A 1 261 ? -17.844 -30.031 2.088 1 87.69 261 LEU A N 1
ATOM 1935 C CA . LEU A 1 261 ? -18.422 -31.312 2.502 1 87.69 261 LEU A CA 1
ATOM 1936 C C . LEU A 1 261 ? -19.609 -31.094 3.436 1 87.69 261 LEU A C 1
ATOM 1938 O O . LEU A 1 261 ? -20.266 -32.062 3.836 1 87.69 261 LEU A O 1
ATOM 1942 N N . GLY A 1 262 ? -19.891 -29.828 3.77 1 82.12 262 GLY A N 1
ATOM 1943 C CA . GLY A 1 262 ? -21.062 -29.484 4.566 1 82.12 262 GLY A CA 1
ATOM 1944 C C . GLY A 1 262 ? -20.859 -29.734 6.051 1 82.12 262 GLY A C 1
ATOM 1945 O O . GLY A 1 262 ? -21.828 -29.938 6.781 1 82.12 262 GLY A O 1
ATOM 1946 N N . TYR A 1 263 ? -19.672 -29.938 6.402 1 78.25 263 TYR A N 1
ATOM 1947 C CA . TYR A 1 263 ? -19.406 -30.109 7.828 1 78.25 263 TYR A CA 1
ATOM 1948 C C . TYR A 1 263 ? -19.734 -28.828 8.594 1 78.25 263 TYR A C 1
ATOM 1950 O O . TYR A 1 263 ? -18.969 -27.859 8.57 1 78.25 263 TYR A O 1
ATOM 1958 N N . LYS A 1 264 ? -20.984 -28.703 8.945 1 75.38 264 LYS A N 1
ATOM 1959 C CA . LYS A 1 264 ? -21.422 -27.5 9.641 1 75.38 264 LYS A CA 1
ATOM 1960 C C . LYS A 1 264 ? -22.016 -27.844 11.008 1 75.38 264 LYS A C 1
ATOM 1962 O O . LYS A 1 264 ? -22.391 -28.984 11.266 1 75.38 264 LYS A O 1
ATOM 1967 N N . GLY A 1 265 ? -21.797 -27.047 11.758 1 74.19 265 GLY A N 1
ATOM 1968 C CA . GLY A 1 265 ? -22.578 -27.203 12.977 1 74.19 265 GLY A CA 1
ATOM 1969 C C . GLY A 1 265 ? -21.781 -27.781 14.125 1 74.19 265 GLY A C 1
ATOM 1970 O O . GLY A 1 265 ? -21.422 -28.969 14.102 1 74.19 265 GLY A O 1
ATOM 1971 N N . GLY A 1 266 ? -20.969 -27.125 14.852 1 82.88 266 GLY A N 1
ATOM 1972 C CA . GLY A 1 266 ? -20.25 -27.484 16.062 1 82.88 266 GLY A CA 1
ATOM 1973 C C . GLY A 1 266 ? -18.984 -26.688 16.266 1 82.88 266 GLY A C 1
ATOM 1974 O O . GLY A 1 266 ? -18.594 -25.906 15.398 1 82.88 266 GLY A O 1
ATOM 1975 N N . PRO A 1 267 ? -18.359 -26.969 17.359 1 87 267 PRO A N 1
ATOM 1976 C CA . PRO A 1 267 ? -17.188 -26.172 17.703 1 87 267 PRO A CA 1
ATOM 1977 C C . PRO A 1 267 ? -15.961 -26.531 16.859 1 87 267 PRO A C 1
ATOM 1979 O O . PRO A 1 267 ? -15.188 -25.641 16.484 1 87 267 PRO A O 1
ATOM 1982 N N . ILE A 1 268 ? -15.828 -27.781 16.516 1 89.19 268 ILE A N 1
ATOM 1983 C CA . ILE A 1 268 ? -14.633 -28.219 15.82 1 89.19 268 ILE A CA 1
ATOM 1984 C C . ILE A 1 268 ? -14.672 -27.766 14.367 1 89.19 268 ILE A C 1
ATOM 1986 O O . ILE A 1 268 ? -13.734 -27.141 13.883 1 89.19 268 ILE A O 1
ATOM 1990 N N . PRO A 1 269 ? -15.805 -28.094 13.695 1 89.12 269 PRO A N 1
ATOM 1991 C CA . PRO A 1 269 ? -15.867 -27.609 12.32 1 89.12 269 PRO A CA 1
ATOM 1992 C C . PRO A 1 269 ? -15.75 -26.094 12.227 1 89.12 269 PRO A C 1
ATOM 1994 O O . PRO A 1 269 ? -15.102 -25.578 11.305 1 89.12 269 PRO A O 1
ATOM 1997 N N . ASN A 1 270 ? -16.312 -25.391 13.18 1 91.88 270 ASN A N 1
ATOM 1998 C CA . ASN A 1 270 ? -16.234 -23.938 13.188 1 91.88 270 ASN A CA 1
ATOM 1999 C C . ASN A 1 270 ? -14.797 -23.453 13.383 1 91.88 270 ASN A C 1
ATOM 2001 O O . ASN A 1 270 ? -14.391 -22.453 12.781 1 91.88 270 ASN A O 1
ATOM 2005 N N . LEU A 1 271 ? -14.133 -24.141 14.148 1 93.62 271 LEU A N 1
ATOM 2006 C CA . LEU A 1 271 ? -12.734 -23.797 14.391 1 93.62 271 LEU A CA 1
ATOM 2007 C C . LEU A 1 271 ? -11.883 -24.062 13.156 1 93.62 271 LEU A C 1
ATOM 2009 O O . LEU A 1 271 ? -11.016 -23.266 12.805 1 93.62 271 LEU A O 1
ATOM 2013 N N . ILE A 1 272 ? -12.133 -25.172 12.539 1 93.12 272 ILE A N 1
ATOM 2014 C CA . ILE A 1 272 ? -11.383 -25.547 11.344 1 93.12 272 ILE A CA 1
ATOM 2015 C C . ILE A 1 272 ? -11.641 -24.516 10.234 1 93.12 272 ILE A C 1
ATOM 2017 O O . ILE A 1 272 ? -10.703 -24.078 9.555 1 93.12 272 ILE A O 1
ATOM 2021 N N . GLN A 1 273 ? -12.867 -24.188 10.133 1 93.06 273 GLN A N 1
ATOM 2022 C CA . GLN A 1 273 ? -13.227 -23.219 9.102 1 93.06 273 GLN A CA 1
ATOM 2023 C C . GLN A 1 273 ? -12.672 -21.844 9.438 1 93.06 273 GLN A C 1
ATOM 2025 O O . GLN A 1 273 ? -12.258 -21.094 8.539 1 93.06 273 GLN A O 1
ATOM 2030 N N . PHE A 1 274 ? -12.648 -21.516 10.734 1 95.31 274 PHE A N 1
ATOM 2031 C CA . PHE A 1 274 ? -12.07 -20.25 11.172 1 95.31 274 PHE A CA 1
ATOM 2032 C C . PHE A 1 274 ? -10.578 -20.203 10.883 1 95.31 274 PHE A C 1
ATOM 2034 O O . PHE A 1 274 ? -10.086 -19.25 10.281 1 95.31 274 PHE A O 1
ATOM 2041 N N . LEU A 1 275 ? -9.891 -21.281 11.156 1 96.38 275 LEU A N 1
ATOM 2042 C CA . LEU A 1 275 ? -8.445 -21.359 10.945 1 96.38 275 LEU A CA 1
ATOM 2043 C C . LEU A 1 275 ? -8.125 -21.469 9.461 1 96.38 275 LEU A C 1
ATOM 2045 O O . LEU A 1 275 ? -7.016 -21.125 9.031 1 96.38 275 LEU A O 1
ATOM 2049 N N . GLY A 1 276 ? -9.141 -21.906 8.719 1 94.62 276 GLY A N 1
ATOM 2050 C CA . GLY A 1 276 ? -8.945 -22.125 7.297 1 94.62 276 GLY A CA 1
ATOM 2051 C C . GLY A 1 276 ? -9.219 -20.891 6.461 1 94.62 276 GLY A C 1
ATOM 2052 O O . GLY A 1 276 ? -8.977 -20.891 5.254 1 94.62 276 GLY A O 1
ATOM 2053 N N . THR A 1 277 ? -9.734 -19.828 7.117 1 95 277 THR A N 1
ATOM 2054 C CA . THR A 1 277 ? -9.898 -18.594 6.363 1 95 277 THR A CA 1
ATOM 2055 C C . THR A 1 277 ? -8.547 -18.031 5.941 1 95 277 THR A C 1
ATOM 2057 O O . THR A 1 277 ? -7.594 -18.047 6.723 1 95 277 THR A O 1
ATOM 2060 N N . PRO A 1 278 ? -8.492 -17.594 4.734 1 93.75 278 PRO A N 1
ATOM 2061 C CA . PRO A 1 278 ? -7.199 -17.125 4.227 1 93.75 278 PRO A CA 1
ATOM 2062 C C . PRO A 1 278 ? -6.543 -16.078 5.133 1 93.75 278 PRO A C 1
ATOM 2064 O O . PRO A 1 278 ? -5.336 -16.141 5.379 1 93.75 278 PRO A O 1
ATOM 2067 N N . VAL A 1 279 ? -7.316 -15.188 5.633 1 95.56 279 VAL A N 1
ATOM 2068 C CA . VAL A 1 279 ? -6.797 -14.109 6.469 1 95.56 279 VAL A CA 1
ATOM 2069 C C . VAL A 1 279 ? -6.125 -14.695 7.707 1 95.56 279 VAL A C 1
ATOM 2071 O O . VAL A 1 279 ? -5.008 -14.312 8.062 1 95.56 279 VAL A O 1
ATOM 2074 N N . ILE A 1 280 ? -6.703 -15.641 8.344 1 97.06 280 ILE A N 1
ATOM 2075 C CA . ILE A 1 280 ? -6.176 -16.25 9.562 1 97.06 280 ILE A CA 1
ATOM 2076 C C . ILE A 1 280 ? -5.016 -17.188 9.211 1 97.06 280 ILE A C 1
ATOM 2078 O O . ILE A 1 280 ? -3.961 -17.125 9.852 1 97.06 280 ILE A O 1
ATOM 2082 N N . ALA A 1 281 ? -5.242 -17.984 8.219 1 96.56 281 ALA A N 1
ATOM 2083 C CA . ALA A 1 281 ? -4.25 -18.984 7.828 1 96.56 281 ALA A CA 1
ATOM 2084 C C . ALA A 1 281 ? -2.938 -18.328 7.418 1 96.56 281 ALA A C 1
ATOM 2086 O O . ALA A 1 281 ? -1.863 -18.734 7.863 1 96.56 281 ALA A O 1
ATOM 2087 N N . VAL A 1 282 ? -3.018 -17.375 6.562 1 95.12 282 VAL A N 1
ATOM 2088 C CA . VAL A 1 282 ? -1.806 -16.703 6.102 1 95.12 282 VAL A CA 1
ATOM 2089 C C . VAL A 1 282 ? -1.173 -15.922 7.254 1 95.12 282 VAL A C 1
ATOM 2091 O O . VAL A 1 282 ? 0.053 -15.828 7.348 1 95.12 282 VAL A O 1
ATOM 2094 N N . GLY A 1 283 ? -2.006 -15.352 8.148 1 97.06 283 GLY A N 1
ATOM 2095 C CA . GLY A 1 283 ? -1.484 -14.734 9.352 1 97.06 283 GLY A CA 1
ATOM 2096 C C . GLY A 1 283 ? -0.664 -15.68 10.203 1 97.06 283 GLY A C 1
ATOM 2097 O O . GLY A 1 283 ? 0.391 -15.305 10.719 1 97.06 283 GLY A O 1
ATOM 2098 N N . ILE A 1 284 ? -1.126 -16.891 10.352 1 97.5 284 ILE A N 1
ATOM 2099 C CA . ILE A 1 284 ? -0.401 -17.906 11.094 1 97.5 284 ILE A CA 1
ATOM 2100 C C . ILE A 1 284 ? 0.926 -18.203 10.398 1 97.5 284 ILE A C 1
ATOM 2102 O O . ILE A 1 284 ? 1.962 -18.344 11.055 1 97.5 284 ILE A O 1
ATOM 2106 N N . GLY A 1 285 ? 0.855 -18.328 9.094 1 96.69 285 GLY A N 1
ATOM 2107 C CA . GLY A 1 285 ? 2.09 -18.5 8.344 1 96.69 285 GLY A CA 1
ATOM 2108 C C . GLY A 1 285 ? 3.105 -17.406 8.609 1 96.69 285 GLY A C 1
ATOM 2109 O O . GLY A 1 285 ? 4.293 -17.672 8.781 1 96.69 285 GLY A O 1
ATOM 2110 N N . LEU A 1 286 ? 2.641 -16.172 8.641 1 97.06 286 LEU A N 1
ATOM 2111 C CA . LEU A 1 286 ? 3.51 -15.023 8.906 1 97.06 286 LEU A CA 1
ATOM 2112 C C . LEU A 1 286 ? 4.102 -15.102 10.305 1 97.06 286 LEU A C 1
ATOM 2114 O O . LEU A 1 286 ? 5.281 -14.805 10.508 1 97.06 286 LEU A O 1
ATOM 2118 N N . LEU A 1 287 ? 3.324 -15.508 11.266 1 97.94 287 LEU A N 1
ATOM 2119 C CA . LEU A 1 287 ? 3.811 -15.648 12.633 1 97.94 287 LEU A CA 1
ATOM 2120 C C . LEU A 1 287 ? 4.895 -16.719 12.719 1 97.94 287 LEU A C 1
ATOM 2122 O O . LEU A 1 287 ? 5.895 -16.531 13.422 1 97.94 287 LEU A O 1
ATOM 2126 N N . ILE A 1 288 ? 4.703 -17.781 11.992 1 97.38 288 ILE A N 1
ATOM 2127 C CA . ILE A 1 288 ? 5.711 -18.844 11.945 1 97.38 288 ILE A CA 1
ATOM 2128 C C . ILE A 1 288 ? 7.008 -18.297 11.352 1 97.38 288 ILE A C 1
ATOM 2130 O O . ILE A 1 288 ? 8.102 -18.609 11.82 1 97.38 288 ILE A O 1
ATOM 2134 N N . THR A 1 289 ? 6.848 -17.484 10.383 1 97.12 289 THR A N 1
ATOM 2135 C CA . THR A 1 289 ? 8.016 -16.891 9.742 1 97.12 289 THR A CA 1
ATOM 2136 C C . THR A 1 289 ? 8.742 -15.953 10.695 1 97.12 289 THR A C 1
ATOM 2138 O O . THR A 1 289 ? 9.969 -16 10.812 1 97.12 289 THR A O 1
ATOM 2141 N N . ILE A 1 290 ? 7.984 -15.109 11.406 1 97.44 290 ILE A N 1
ATOM 2142 C CA . ILE A 1 290 ? 8.539 -14.102 12.297 1 97.44 290 ILE A CA 1
ATOM 2143 C C . ILE A 1 290 ? 9.273 -14.781 13.453 1 97.44 290 ILE A C 1
ATOM 2145 O O . ILE A 1 290 ? 10.422 -14.453 13.75 1 97.44 290 ILE A O 1
ATOM 2149 N N . TYR A 1 291 ? 8.688 -15.766 14.023 1 96.81 291 TYR A N 1
ATOM 2150 C CA . TYR A 1 291 ? 9.25 -16.312 15.25 1 96.81 291 TYR A CA 1
ATOM 2151 C C . TYR A 1 291 ? 9.977 -17.625 14.977 1 96.81 291 TYR A C 1
ATOM 2153 O O . TYR A 1 291 ? 10.742 -18.109 15.82 1 96.81 291 TYR A O 1
ATOM 2161 N N . GLY A 1 292 ? 9.812 -18.219 13.859 1 96 292 GLY A N 1
ATOM 2162 C CA . GLY A 1 292 ? 10.531 -19.422 13.484 1 96 292 GLY A CA 1
ATOM 2163 C C . GLY A 1 292 ? 11.758 -19.156 12.641 1 96 292 GLY A C 1
ATOM 2164 O O . GLY A 1 292 ? 12.883 -19.469 13.039 1 96 292 GLY A O 1
ATOM 2165 N N . LEU A 1 293 ? 11.602 -18.469 11.539 1 94.94 293 LEU A N 1
ATOM 2166 C CA . LEU A 1 293 ? 12.672 -18.281 10.562 1 94.94 293 LEU A CA 1
ATOM 2167 C C . LEU A 1 293 ? 13.57 -17.125 10.961 1 94.94 293 LEU A C 1
ATOM 2169 O O . LEU A 1 293 ? 14.766 -17.125 10.648 1 94.94 293 LEU A O 1
ATOM 2173 N N . THR A 1 294 ? 12.984 -16.094 11.625 1 95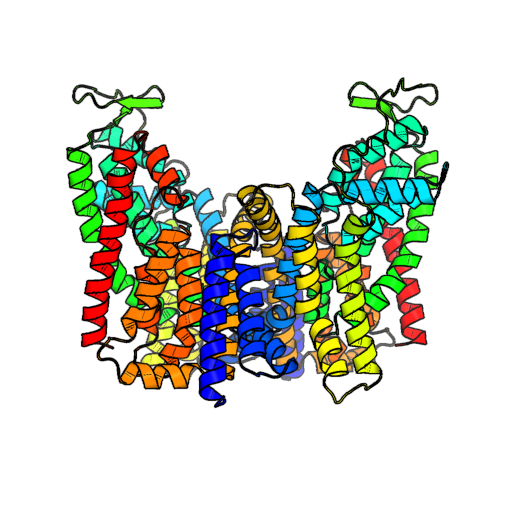.5 294 THR A N 1
ATOM 2174 C CA . THR A 1 294 ? 13.789 -14.906 11.906 1 95.5 294 THR A CA 1
ATOM 2175 C C . THR A 1 294 ? 13.961 -14.711 13.406 1 95.5 294 THR A C 1
ATOM 2177 O O . THR A 1 294 ? 14.109 -13.586 13.883 1 95.5 294 THR A O 1
ATOM 2180 N N . SER A 1 295 ? 13.945 -15.734 14.125 1 93 295 SER A N 1
ATOM 2181 C CA . SER A 1 295 ? 14.07 -15.688 15.578 1 93 295 SER A CA 1
ATOM 2182 C C . SER A 1 295 ? 15.422 -15.133 16.016 1 93 295 SER A C 1
ATOM 2184 O O . SER A 1 295 ? 15.531 -14.477 17.047 1 93 295 SER A O 1
ATOM 2186 N N . SER A 1 296 ? 16.406 -15.32 15.211 1 92.19 296 SER A N 1
ATOM 2187 C CA . SER A 1 296 ? 17.766 -14.938 15.586 1 92.19 296 SER A CA 1
ATOM 2188 C C . SER A 1 296 ? 18.047 -13.484 15.234 1 92.19 296 SER A C 1
ATOM 2190 O O . SER A 1 296 ? 19.047 -12.906 15.688 1 92.19 296 SER A O 1
ATOM 2192 N N . LEU A 1 297 ? 17.141 -12.898 14.516 1 94.56 297 LEU A N 1
ATOM 2193 C CA . LEU A 1 297 ? 17.375 -11.523 14.078 1 94.56 297 LEU A CA 1
ATOM 2194 C C . LEU A 1 297 ? 16.812 -10.539 15.102 1 94.56 297 LEU A C 1
ATOM 2196 O O . LEU A 1 297 ? 15.805 -10.812 15.758 1 94.56 297 LEU A O 1
ATOM 2200 N N . PRO A 1 298 ? 17.516 -9.367 15.219 1 95.62 298 PRO A N 1
ATOM 2201 C CA . PRO A 1 298 ? 17 -8.344 16.125 1 95.62 298 PRO A CA 1
ATOM 2202 C C . PRO A 1 298 ? 15.633 -7.809 15.719 1 95.62 298 PRO A C 1
ATOM 2204 O O . PRO A 1 298 ? 15.305 -7.793 14.531 1 95.62 298 PRO A O 1
ATOM 2207 N N . ARG A 1 299 ? 14.906 -7.34 16.672 1 95.5 299 ARG A N 1
ATOM 2208 C CA . ARG A 1 299 ? 13.547 -6.84 16.5 1 95.5 299 ARG A CA 1
ATOM 2209 C C . ARG A 1 299 ? 13.5 -5.758 15.43 1 95.5 299 ARG A C 1
ATOM 2211 O O . ARG A 1 299 ? 12.688 -5.832 14.5 1 95.5 299 ARG A O 1
ATOM 2218 N N . LYS A 1 300 ? 14.359 -4.809 15.508 1 93.19 300 LYS A N 1
ATOM 2219 C CA . LYS A 1 300 ? 14.359 -3.676 14.586 1 93.19 300 LYS A CA 1
ATOM 2220 C C . LYS A 1 300 ? 14.602 -4.137 13.156 1 93.19 300 LYS A C 1
ATOM 2222 O O . LYS A 1 300 ? 13.969 -3.641 12.219 1 93.19 300 LYS A O 1
ATOM 2227 N N . ARG A 1 301 ? 15.484 -5.059 13.008 1 95.25 301 ARG A N 1
ATOM 2228 C CA . ARG A 1 301 ? 15.797 -5.578 11.68 1 95.25 301 ARG A CA 1
ATOM 2229 C C . ARG A 1 301 ? 14.586 -6.293 11.078 1 95.25 301 ARG A C 1
ATOM 2231 O O . ARG A 1 301 ? 14.273 -6.109 9.898 1 95.25 301 ARG A O 1
ATOM 2238 N N . VAL A 1 302 ? 13.969 -7.078 11.875 1 97 302 VAL A N 1
ATOM 2239 C CA . VAL A 1 302 ? 12.797 -7.82 11.414 1 97 302 VAL A CA 1
ATOM 2240 C C . VAL A 1 302 ? 11.703 -6.852 10.984 1 97 302 VAL A C 1
ATOM 2242 O O . VAL A 1 302 ? 11.117 -7.004 9.906 1 97 302 VAL A O 1
ATOM 2245 N N . LEU A 1 303 ? 11.461 -5.836 11.727 1 95.06 303 LEU A N 1
ATOM 2246 C CA . LEU A 1 303 ? 10.438 -4.844 11.422 1 95.06 303 LEU A CA 1
ATOM 2247 C C . LEU A 1 303 ? 10.797 -4.062 10.164 1 95.06 303 LEU A C 1
ATOM 2249 O O . LEU A 1 303 ? 9.938 -3.803 9.32 1 95.06 303 LEU A O 1
ATOM 2253 N N . ASP A 1 304 ? 12.039 -3.781 10.023 1 93.56 304 ASP A N 1
ATOM 2254 C CA . ASP A 1 304 ? 12.508 -3.059 8.844 1 93.56 304 ASP A CA 1
ATOM 2255 C C . ASP A 1 304 ? 12.328 -3.9 7.582 1 93.56 304 ASP A C 1
ATOM 2257 O O . ASP A 1 304 ? 11.977 -3.375 6.523 1 93.56 304 ASP A O 1
ATOM 2261 N N . GLU A 1 305 ? 12.633 -5.141 7.762 1 94.19 305 GLU A N 1
ATOM 2262 C CA . GLU A 1 305 ? 12.484 -6.035 6.617 1 94.19 305 GLU A CA 1
ATOM 2263 C C . GLU A 1 305 ? 11.016 -6.164 6.207 1 94.19 305 GLU A C 1
ATOM 2265 O O . GLU A 1 305 ? 10.703 -6.176 5.016 1 94.19 305 GLU A O 1
ATOM 2270 N N . MET A 1 306 ? 10.156 -6.27 7.141 1 95.69 306 MET A N 1
ATOM 2271 C CA . MET A 1 306 ? 8.734 -6.328 6.812 1 95.69 306 MET A CA 1
ATOM 2272 C C . MET A 1 306 ? 8.281 -5.047 6.125 1 95.69 306 MET A C 1
ATOM 2274 O O . MET A 1 306 ? 7.508 -5.09 5.168 1 95.69 306 MET A O 1
ATOM 2278 N N . GLU A 1 307 ? 8.758 -3.973 6.566 1 92.81 307 GLU A N 1
ATOM 2279 C CA . GLU A 1 307 ? 8.438 -2.699 5.93 1 92.81 307 GLU A CA 1
ATOM 2280 C C . GLU A 1 307 ? 8.938 -2.662 4.488 1 92.81 307 GLU A C 1
ATOM 2282 O O . GLU A 1 307 ? 8.273 -2.107 3.609 1 92.81 307 GLU A O 1
ATOM 2287 N N . LYS A 1 308 ? 10.086 -3.221 4.297 1 92.31 308 LYS A N 1
ATOM 2288 C CA . LYS A 1 308 ? 10.609 -3.322 2.936 1 92.31 308 LYS A CA 1
ATOM 2289 C C . LYS A 1 308 ? 9.672 -4.141 2.047 1 92.31 308 LYS A C 1
ATOM 2291 O O . LYS A 1 308 ? 9.438 -3.783 0.891 1 92.31 308 LYS A O 1
ATOM 2296 N N . GLY A 1 309 ? 9.195 -5.195 2.588 1 91.75 309 GLY A N 1
ATOM 2297 C CA . GLY A 1 309 ? 8.227 -5.996 1.855 1 91.75 309 GLY A CA 1
ATOM 2298 C C . GLY A 1 309 ? 6.949 -5.246 1.535 1 91.75 309 GLY A C 1
ATOM 2299 O O . GLY A 1 309 ? 6.438 -5.328 0.416 1 91.75 309 GLY A O 1
ATOM 2300 N N . ILE A 1 310 ? 6.492 -4.504 2.43 1 93.19 310 ILE A N 1
ATOM 2301 C CA . ILE A 1 310 ? 5.242 -3.766 2.311 1 93.19 310 ILE A CA 1
ATOM 2302 C C . ILE A 1 310 ? 5.363 -2.711 1.211 1 93.19 310 ILE A C 1
ATOM 2304 O O . ILE A 1 310 ? 4.379 -2.383 0.543 1 93.19 310 ILE A O 1
ATOM 2308 N N . ARG A 1 311 ? 6.543 -2.215 0.965 1 88.75 311 ARG A N 1
ATOM 2309 C CA . ARG A 1 311 ? 6.777 -1.209 -0.066 1 88.75 311 ARG A CA 1
ATOM 2310 C C . ARG A 1 311 ? 6.395 -1.739 -1.443 1 88.75 311 ARG A C 1
ATOM 2312 O O . ARG A 1 311 ? 5.941 -0.979 -2.303 1 88.75 311 ARG A O 1
ATOM 2319 N N . SER A 1 312 ? 6.48 -3.018 -1.549 1 84.06 312 SER A N 1
ATOM 2320 C CA . SER A 1 312 ? 6.168 -3.617 -2.842 1 84.06 312 SER A CA 1
ATOM 2321 C C . SER A 1 312 ? 4.672 -3.887 -2.979 1 84.06 312 SER A C 1
ATOM 2323 O O . SER A 1 312 ? 4.18 -4.141 -4.082 1 84.06 312 SER A O 1
ATOM 2325 N N . ALA A 1 313 ? 4.023 -3.76 -1.938 1 88.06 313 ALA A N 1
ATOM 2326 C CA . ALA A 1 313 ? 2.609 -4.129 -1.919 1 88.06 313 ALA A CA 1
ATOM 2327 C C . ALA A 1 313 ? 1.73 -2.957 -2.346 1 88.06 313 ALA A C 1
ATOM 2329 O O . ALA A 1 313 ? 0.6 -3.152 -2.797 1 88.06 313 ALA A O 1
ATOM 2330 N N . GLY A 1 314 ? 2.24 -1.796 -2.199 1 90.75 314 GLY A N 1
ATOM 2331 C CA . GLY A 1 314 ? 1.431 -0.614 -2.449 1 90.75 314 GLY A CA 1
ATOM 2332 C C . GLY A 1 314 ? 0.805 -0.602 -3.832 1 90.75 314 GLY A C 1
ATOM 2333 O O . GLY A 1 314 ? -0.405 -0.403 -3.971 1 90.75 314 GLY A O 1
ATOM 2334 N N . SER A 1 315 ? 1.572 -0.866 -4.809 1 90.56 315 SER A N 1
ATOM 2335 C CA . SER A 1 315 ? 1.095 -0.829 -6.188 1 90.56 315 SER A CA 1
ATOM 2336 C C . SER A 1 315 ? 0.069 -1.927 -6.445 1 90.56 315 SER A C 1
ATOM 2338 O O . SER A 1 315 ? -0.941 -1.695 -7.113 1 90.56 315 SER A O 1
ATOM 2340 N N . ILE A 1 316 ? 0.316 -3.07 -5.887 1 89.19 316 ILE A N 1
ATOM 2341 C CA . ILE A 1 316 ? -0.552 -4.223 -6.105 1 89.19 316 ILE A CA 1
ATOM 2342 C C . ILE A 1 316 ? -1.903 -3.986 -5.438 1 89.19 316 ILE A C 1
ATOM 2344 O O . ILE A 1 316 ? -2.951 -4.254 -6.027 1 89.19 316 ILE A O 1
ATOM 2348 N N . ILE A 1 317 ? -1.831 -3.471 -4.227 1 93.38 317 ILE A N 1
ATOM 2349 C CA . ILE A 1 317 ? -3.051 -3.197 -3.477 1 93.38 317 ILE A CA 1
ATOM 2350 C C . ILE A 1 317 ? -3.895 -2.162 -4.219 1 93.38 317 ILE A C 1
ATOM 2352 O O . ILE A 1 317 ? -5.098 -2.355 -4.414 1 93.38 317 ILE A O 1
ATOM 2356 N N . LEU A 1 318 ? -3.271 -1.117 -4.723 1 94.81 318 LEU A N 1
ATOM 2357 C CA . LEU A 1 318 ? -3.992 -0.028 -5.375 1 94.81 318 LEU A CA 1
ATOM 2358 C C . LEU A 1 318 ? -4.543 -0.473 -6.727 1 94.81 318 LEU A C 1
ATOM 2360 O O . LEU A 1 318 ? -5.699 -0.189 -7.055 1 94.81 318 LEU A O 1
ATOM 2364 N N . ILE A 1 319 ? -3.754 -1.182 -7.496 1 92.94 319 ILE A N 1
ATOM 2365 C CA . ILE A 1 319 ? -4.195 -1.628 -8.812 1 92.94 319 ILE A CA 1
ATOM 2366 C C . ILE A 1 319 ? -5.316 -2.654 -8.664 1 92.94 319 ILE A C 1
ATOM 2368 O O . ILE A 1 319 ? -6.305 -2.615 -9.398 1 92.94 319 ILE A O 1
ATOM 2372 N N . THR A 1 320 ? -5.152 -3.551 -7.668 1 92.44 320 THR A N 1
ATOM 2373 C CA . THR A 1 320 ? -6.191 -4.539 -7.402 1 92.44 320 THR A CA 1
ATOM 2374 C C . THR A 1 320 ? -7.492 -3.861 -6.992 1 92.44 320 THR A C 1
ATOM 2376 O O . THR A 1 320 ? -8.562 -4.199 -7.504 1 92.44 320 THR A O 1
ATOM 2379 N N . GLY A 1 321 ? -7.375 -2.965 -6.078 1 95.62 321 GLY A N 1
ATOM 2380 C CA . GLY A 1 321 ? -8.547 -2.193 -5.707 1 95.62 321 GLY A CA 1
ATOM 2381 C C . GLY A 1 321 ? -9.156 -1.438 -6.875 1 95.62 321 GLY A C 1
ATOM 2382 O O . GLY A 1 321 ? -10.383 -1.391 -7.016 1 95.62 321 GLY A O 1
ATOM 2383 N N . GLY A 1 322 ? -8.336 -0.766 -7.695 1 95.88 322 GLY A N 1
ATOM 2384 C CA . GLY A 1 322 ? -8.812 -0.088 -8.891 1 95.88 322 GLY A CA 1
ATOM 2385 C C . GLY A 1 322 ? -9.555 -1.005 -9.844 1 95.88 322 GLY A C 1
ATOM 2386 O O . GLY A 1 322 ? -10.555 -0.607 -10.445 1 95.88 322 GLY A O 1
ATOM 2387 N N . GLY A 1 323 ? -9.008 -2.189 -9.977 1 92.88 323 GLY A N 1
ATOM 2388 C CA . GLY A 1 323 ? -9.719 -3.18 -10.773 1 92.88 323 GLY A CA 1
ATOM 2389 C C . GLY A 1 323 ? -11.094 -3.52 -10.227 1 92.88 323 GLY A C 1
ATOM 2390 O O . GLY A 1 323 ? -12.039 -3.709 -10.984 1 92.88 323 GLY A O 1
ATOM 2391 N N . GLY A 1 324 ? -11.156 -3.668 -8.906 1 93.31 324 GLY A N 1
ATOM 2392 C CA . GLY A 1 324 ? -12.445 -3.879 -8.266 1 93.31 324 GLY A CA 1
ATOM 2393 C C . GLY A 1 324 ? -13.438 -2.76 -8.531 1 93.31 324 GLY A C 1
ATOM 2394 O O . GLY A 1 324 ? -14.625 -3.012 -8.742 1 93.31 324 GLY A O 1
ATOM 2395 N N . ALA A 1 325 ? -12.945 -1.531 -8.484 1 95.75 325 ALA A N 1
ATOM 2396 C CA . ALA A 1 325 ? -13.781 -0.372 -8.773 1 95.75 325 ALA A CA 1
ATOM 2397 C C . ALA A 1 325 ? -14.344 -0.443 -10.195 1 95.75 325 ALA A C 1
ATOM 2399 O O . ALA A 1 325 ? -15.539 -0.226 -10.406 1 95.75 325 ALA A O 1
ATOM 2400 N N . PHE A 1 326 ? -13.469 -0.721 -11.117 1 93.69 326 PHE A N 1
ATOM 2401 C CA . PHE A 1 326 ? -13.867 -0.843 -12.516 1 93.69 326 PHE A CA 1
ATOM 2402 C C . PHE A 1 326 ? -14.883 -1.966 -12.695 1 93.69 326 PHE A C 1
ATOM 2404 O O . PHE A 1 326 ? -15.922 -1.778 -13.336 1 93.69 326 PHE A O 1
ATOM 2411 N N . GLY A 1 327 ? -14.68 -3.109 -12.109 1 89.56 327 GLY A N 1
ATOM 2412 C CA . GLY A 1 327 ? -15.586 -4.246 -12.188 1 89.56 327 GLY A CA 1
ATOM 2413 C C . GLY A 1 327 ? -16.938 -3.963 -11.578 1 89.56 327 GLY A C 1
ATOM 2414 O O . GLY A 1 327 ? -17.969 -4.371 -12.125 1 89.56 327 GLY A O 1
ATOM 2415 N N . MET A 1 328 ? -16.906 -3.273 -10.43 1 91.31 328 MET A N 1
ATOM 2416 C CA . MET A 1 328 ? -18.156 -2.969 -9.734 1 91.31 328 MET A CA 1
ATOM 2417 C C . MET A 1 328 ? -19.016 -2.037 -10.57 1 91.31 328 MET A C 1
ATOM 2419 O O . MET A 1 328 ? -20.25 -2.191 -10.609 1 91.31 328 MET A O 1
ATOM 2423 N N . LEU A 1 329 ? -18.422 -1.096 -11.258 1 93.31 329 LEU A N 1
ATOM 2424 C CA . LEU A 1 329 ? -19.188 -0.201 -12.109 1 93.31 329 LEU A CA 1
ATOM 2425 C C . LEU A 1 329 ? -19.812 -0.966 -13.266 1 93.31 329 LEU A C 1
ATOM 2427 O O . LEU A 1 329 ? -20.969 -0.707 -13.641 1 93.31 329 LEU A O 1
ATOM 2431 N N . ILE A 1 330 ? -19.125 -1.838 -13.836 1 88 330 ILE A N 1
ATOM 2432 C CA . ILE A 1 330 ? -19.641 -2.645 -14.938 1 88 330 ILE A CA 1
ATOM 2433 C C . ILE A 1 330 ? -20.797 -3.508 -14.445 1 88 330 ILE A C 1
ATOM 2435 O O . ILE A 1 330 ? -21.828 -3.621 -15.125 1 88 330 ILE A O 1
ATOM 2439 N N . ARG A 1 331 ? -20.641 -4.047 -13.289 1 86.06 331 ARG A N 1
ATOM 2440 C CA . ARG A 1 331 ? -21.688 -4.859 -12.695 1 86.06 331 ARG A CA 1
ATOM 2441 C C . ARG A 1 331 ? -22.938 -4.023 -12.438 1 86.06 331 ARG A C 1
ATOM 2443 O O . ARG A 1 331 ? -24.062 -4.445 -12.758 1 86.06 331 ARG A O 1
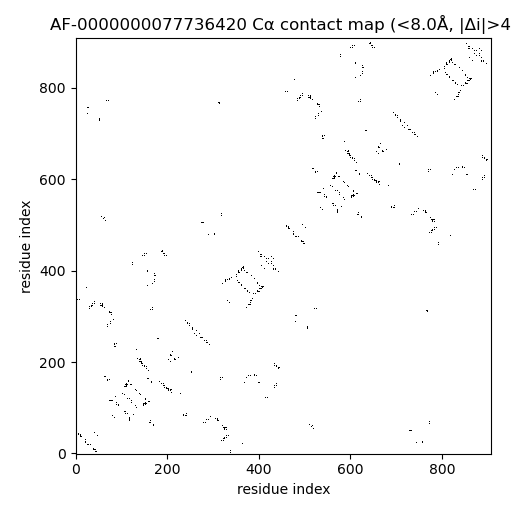ATOM 2450 N N . ASP A 1 332 ? -22.734 -2.891 -11.938 1 87.12 332 ASP A N 1
ATOM 2451 C CA . ASP A 1 332 ? -23.844 -2.018 -11.578 1 87.12 332 ASP A CA 1
ATOM 2452 C C . ASP A 1 332 ? -24.531 -1.472 -12.82 1 87.12 332 ASP A C 1
ATOM 2454 O O . ASP A 1 332 ? -25.734 -1.169 -12.789 1 87.12 332 ASP A O 1
ATOM 2458 N N . SER A 1 333 ? -23.797 -1.366 -13.859 1 85.38 333 SER A N 1
ATOM 2459 C CA . SER A 1 333 ? -24.344 -0.791 -15.086 1 85.38 333 SER A CA 1
ATOM 2460 C C . SER A 1 333 ? -25.188 -1.81 -15.844 1 85.38 333 SER A C 1
ATOM 2462 O O . SER A 1 333 ? -25.938 -1.446 -16.75 1 85.38 333 SER A O 1
ATOM 2464 N N . GLY A 1 334 ? -24.969 -3.105 -15.508 1 78.19 334 GLY A N 1
ATOM 2465 C CA . GLY A 1 334 ? -25.719 -4.152 -16.188 1 78.19 334 GLY A CA 1
ATOM 2466 C C . GLY A 1 334 ? -25.109 -4.555 -17.516 1 78.19 334 GLY A C 1
ATOM 2467 O O . GLY A 1 334 ? -25.609 -5.449 -18.188 1 78.19 334 GLY A O 1
ATOM 2468 N N . VAL A 1 335 ? -24.031 -3.971 -17.844 1 78.56 335 VAL A N 1
ATOM 2469 C CA . VAL A 1 335 ? -23.391 -4.215 -19.141 1 78.56 335 VAL A CA 1
ATOM 2470 C C . VAL A 1 335 ? -22.938 -5.668 -19.219 1 78.56 335 VAL A C 1
ATOM 2472 O O . VAL A 1 335 ? -22.922 -6.258 -20.297 1 78.56 335 VAL A O 1
ATOM 2475 N N . GLY A 1 336 ? -22.5 -6.184 -18.156 1 74.62 336 GLY A N 1
ATOM 2476 C CA . GLY A 1 336 ? -22.078 -7.574 -18.141 1 74.62 336 GLY A CA 1
ATOM 2477 C C . GLY A 1 336 ? -23.141 -8.516 -18.703 1 74.62 336 GLY A C 1
ATOM 2478 O O . GLY A 1 336 ? -22.812 -9.453 -19.438 1 74.62 336 GLY A O 1
ATOM 2479 N N . THR A 1 337 ? -24.344 -8.18 -18.438 1 77.06 337 THR A N 1
ATOM 2480 C CA . THR A 1 337 ? -25.438 -9 -18.922 1 77.06 337 THR A CA 1
ATOM 2481 C C . THR A 1 337 ? -25.609 -8.867 -20.438 1 77.06 337 THR A C 1
ATOM 2483 O O . THR A 1 337 ? -25.875 -9.852 -21.125 1 77.06 337 THR A O 1
ATOM 2486 N N . VAL A 1 338 ? -25.375 -7.695 -20.828 1 76.88 338 VAL A N 1
ATOM 2487 C CA . VAL A 1 338 ? -25.547 -7.434 -22.266 1 76.88 338 VAL A CA 1
ATOM 2488 C C . VAL A 1 338 ? -24.453 -8.164 -23.047 1 76.88 338 VAL A C 1
ATOM 2490 O O . VAL A 1 338 ? -24.734 -8.773 -24.078 1 76.88 338 VAL A O 1
ATOM 2493 N N . ILE A 1 339 ? -23.328 -8.164 -22.531 1 77.94 339 ILE A N 1
ATOM 2494 C CA . ILE A 1 339 ? -22.219 -8.812 -23.203 1 77.94 339 ILE A CA 1
ATOM 2495 C C . ILE A 1 339 ? -22.391 -10.328 -23.141 1 77.94 339 ILE A C 1
ATOM 2497 O O . ILE A 1 339 ? -22.109 -11.039 -24.109 1 77.94 339 ILE A O 1
ATOM 2501 N N . ALA A 1 340 ? -22.766 -10.727 -22.031 1 74.38 340 ALA A N 1
ATOM 2502 C CA . ALA A 1 340 ? -22.984 -12.164 -21.859 1 74.38 340 ALA A CA 1
ATOM 2503 C C . ALA A 1 340 ? -24 -12.688 -22.875 1 74.38 340 ALA A C 1
ATOM 2505 O O . ALA A 1 340 ? -23.797 -13.758 -23.453 1 74.38 340 ALA A O 1
ATOM 2506 N N . GLU A 1 341 ? -24.938 -11.961 -23.109 1 76.31 341 GLU A N 1
ATOM 2507 C CA . GLU A 1 341 ? -25.969 -12.344 -24.078 1 76.31 341 GLU A CA 1
ATOM 2508 C C . GLU A 1 341 ? -25.406 -12.367 -25.5 1 76.31 341 GLU A C 1
ATOM 2510 O O . GLU A 1 341 ? -25.75 -13.258 -26.281 1 76.31 341 GLU A O 1
ATOM 2515 N N . ALA A 1 342 ? -24.547 -11.422 -25.719 1 73.06 342 ALA A N 1
ATOM 2516 C CA . ALA A 1 342 ? -23.938 -11.359 -27.047 1 73.06 342 ALA A CA 1
ATOM 2517 C C . ALA A 1 342 ? -22.953 -12.508 -27.266 1 73.06 342 ALA A C 1
ATOM 2519 O O . ALA A 1 342 ? -22.844 -13.023 -28.375 1 73.06 342 ALA A O 1
ATOM 2520 N N . MET A 1 343 ? -22.328 -12.852 -26.234 1 76.62 343 MET A N 1
ATOM 2521 C CA . MET A 1 343 ? -21.297 -13.898 -26.312 1 76.62 343 MET A CA 1
ATOM 2522 C C . MET A 1 343 ? -21.938 -15.273 -26.484 1 76.62 343 MET A C 1
ATOM 2524 O O . MET A 1 343 ? -21.375 -16.156 -27.125 1 76.62 343 MET A O 1
ATOM 2528 N N . VAL A 1 344 ? -23.016 -15.414 -25.891 1 72 344 VAL A N 1
ATOM 2529 C CA . VAL A 1 344 ? -23.734 -16.672 -26.031 1 72 344 VAL A CA 1
ATOM 2530 C C . VAL A 1 344 ? -24 -16.969 -27.5 1 72 344 VAL A C 1
ATOM 2532 O O . VAL A 1 344 ? -23.984 -18.141 -27.922 1 72 344 VAL A O 1
ATOM 2535 N N . GLU A 1 345 ? -23.953 -15.891 -28.109 1 70.81 345 GLU A N 1
ATOM 2536 C CA . GLU A 1 345 ? -24.234 -16.062 -29.547 1 70.81 345 GLU A CA 1
ATOM 2537 C C . GLU A 1 345 ? -22.969 -16.453 -30.297 1 70.81 345 GLU A C 1
ATOM 2539 O O . GLU A 1 345 ? -23.047 -16.984 -31.406 1 70.81 345 GLU A O 1
ATOM 2544 N N . THR A 1 346 ? -21.969 -16.125 -29.609 1 70.75 346 THR A N 1
ATOM 2545 C CA . THR A 1 346 ? -20.719 -16.516 -30.25 1 70.75 346 THR A CA 1
ATOM 2546 C C . THR A 1 346 ? -20.266 -17.891 -29.766 1 70.75 346 THR A C 1
ATOM 2548 O O . THR A 1 346 ? -20.641 -18.328 -28.672 1 70.75 346 THR A O 1
ATOM 2551 N N . SER A 1 347 ? -19.906 -18.906 -30.594 1 73.62 347 SER A N 1
ATOM 2552 C CA . SER A 1 347 ? -19.438 -20.25 -30.25 1 73.62 347 SER A CA 1
ATOM 2553 C C . SER A 1 347 ? -18.078 -20.188 -29.562 1 73.62 347 SER A C 1
ATOM 2555 O O . SER A 1 347 ? -17.453 -21.234 -29.344 1 73.62 347 SER A O 1
ATOM 2557 N N . LEU A 1 348 ? -17.672 -19.062 -29.016 1 75.31 348 LEU A N 1
ATOM 2558 C CA . LEU A 1 348 ? -16.375 -18.984 -28.359 1 75.31 348 LEU A CA 1
ATOM 2559 C C . LEU A 1 348 ? -16.484 -19.281 -26.875 1 75.31 348 LEU A C 1
ATOM 2561 O O . LEU A 1 348 ? -17.375 -18.766 -26.203 1 75.31 348 LEU A O 1
ATOM 2565 N N . PRO A 1 349 ? -15.586 -20.172 -26.453 1 84.38 349 PRO A N 1
ATOM 2566 C CA . PRO A 1 349 ? -15.609 -20.438 -25.016 1 84.38 349 PRO A CA 1
ATOM 2567 C C . PRO A 1 349 ? -15.289 -19.188 -24.188 1 84.38 349 PRO A C 1
ATOM 2569 O O . PRO A 1 349 ? -14.242 -18.562 -24.391 1 84.38 349 PRO A O 1
ATOM 2572 N N . ALA A 1 350 ? -16.094 -18.766 -23.344 1 87.5 350 ALA A N 1
ATOM 2573 C CA . ALA A 1 350 ? -16.016 -17.531 -22.562 1 87.5 350 ALA A CA 1
ATOM 2574 C C . ALA A 1 350 ? -14.75 -17.516 -21.703 1 87.5 350 ALA A C 1
ATOM 2576 O O . ALA A 1 350 ? -14.25 -16.453 -21.344 1 87.5 350 ALA A O 1
ATOM 2577 N N . ILE A 1 351 ? -14.227 -18.656 -21.438 1 91.94 351 ILE A N 1
ATOM 2578 C CA . ILE A 1 351 ? -13.047 -18.797 -20.594 1 91.94 351 ILE A CA 1
ATOM 2579 C C . ILE A 1 351 ? -11.828 -18.219 -21.297 1 91.94 351 ILE A C 1
ATOM 2581 O O . ILE A 1 351 ? -10.836 -17.859 -20.672 1 91.94 351 ILE A O 1
ATOM 2585 N N . LEU A 1 352 ? -11.875 -18.016 -22.609 1 93.69 352 LEU A N 1
ATOM 2586 C CA . LEU A 1 352 ? -10.758 -17.516 -23.406 1 93.69 352 LEU A CA 1
ATOM 2587 C C . LEU A 1 352 ? -10.656 -16 -23.312 1 93.69 352 LEU A C 1
ATOM 2589 O O . LEU A 1 352 ? -9.609 -15.422 -23.609 1 93.69 352 LEU A O 1
ATOM 2593 N N . LEU A 1 353 ? -11.719 -15.398 -22.875 1 92.25 353 LEU A N 1
ATOM 2594 C CA . LEU A 1 353 ? -11.734 -13.938 -22.844 1 92.25 353 LEU A CA 1
ATOM 2595 C C . LEU A 1 353 ? -10.695 -13.406 -21.859 1 92.25 353 LEU A C 1
ATOM 2597 O O . LEU A 1 353 ? -9.844 -12.602 -22.25 1 92.25 353 LEU A O 1
ATOM 2601 N N . PRO A 1 354 ? -10.766 -13.852 -20.578 1 95.94 354 PRO A N 1
ATOM 2602 C CA . PRO A 1 354 ? -9.727 -13.367 -19.656 1 95.94 354 PRO A CA 1
ATOM 2603 C C . PRO A 1 354 ? -8.32 -13.773 -20.094 1 95.94 354 PRO A C 1
ATOM 2605 O O . PRO A 1 354 ? -7.367 -13.016 -19.906 1 95.94 354 PRO A O 1
ATOM 2608 N N . PHE A 1 355 ? -8.164 -14.914 -20.719 1 97.38 355 PHE A N 1
ATOM 2609 C CA . PHE A 1 355 ? -6.879 -15.414 -21.188 1 97.38 355 PHE A CA 1
ATOM 2610 C C . PHE A 1 355 ? -6.312 -14.508 -22.281 1 97.38 355 PHE A C 1
ATOM 2612 O O . PHE A 1 355 ? -5.152 -14.102 -22.203 1 97.38 355 PHE A O 1
ATOM 2619 N N . LEU A 1 356 ? -7.094 -14.141 -23.219 1 94.94 356 LEU A N 1
ATOM 2620 C CA . LEU A 1 356 ? -6.656 -13.359 -24.359 1 94.94 356 LEU A CA 1
ATOM 2621 C C . LEU A 1 356 ? -6.344 -11.922 -23.953 1 94.94 356 LEU A C 1
ATOM 2623 O O . LEU A 1 356 ? -5.34 -11.352 -24.391 1 94.94 356 LEU A O 1
ATOM 2627 N N . ILE A 1 357 ? -7.148 -11.383 -23.125 1 91.69 357 ILE A N 1
ATOM 2628 C CA . ILE A 1 357 ? -6.93 -10.008 -22.688 1 91.69 357 ILE A CA 1
ATOM 2629 C C . ILE A 1 357 ? -5.645 -9.922 -21.859 1 91.69 357 ILE A C 1
ATOM 2631 O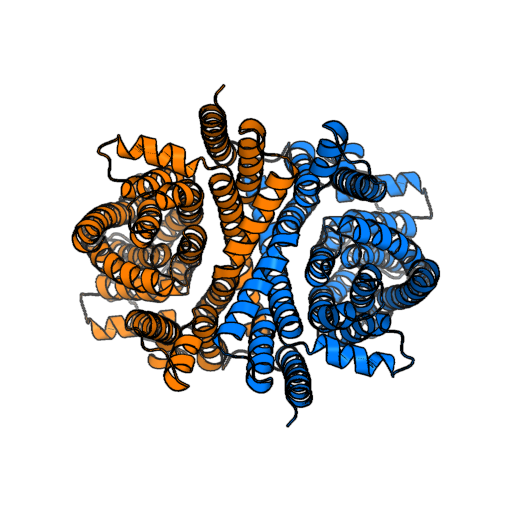 O . ILE A 1 357 ? -4.824 -9.023 -22.078 1 91.69 357 ILE A O 1
ATOM 2635 N N . ALA A 1 358 ? -5.496 -10.852 -20.953 1 96.31 358 ALA A N 1
ATOM 2636 C CA . ALA A 1 358 ? -4.27 -10.883 -20.172 1 96.31 358 ALA A CA 1
ATOM 2637 C C . ALA A 1 358 ? -3.041 -11.031 -21.062 1 96.31 358 ALA A C 1
ATOM 2639 O O . ALA A 1 358 ? -2.012 -10.398 -20.828 1 96.31 358 ALA A O 1
ATOM 2640 N N . THR A 1 359 ? -3.131 -11.852 -22.094 1 96.5 359 THR A N 1
ATOM 2641 C CA . THR A 1 359 ? -2.031 -12.102 -23.016 1 96.5 359 THR A CA 1
ATOM 2642 C C . THR A 1 359 ? -1.638 -10.82 -23.75 1 96.5 359 THR A C 1
ATOM 2644 O O . THR A 1 359 ? -0.453 -10.492 -23.844 1 96.5 359 THR A O 1
ATOM 2647 N N . ILE A 1 360 ? -2.58 -10.102 -24.172 1 91.56 360 ILE A N 1
ATOM 2648 C CA . ILE A 1 360 ? -2.34 -8.883 -24.922 1 91.56 360 ILE A CA 1
ATOM 2649 C C . ILE A 1 360 ? -1.709 -7.828 -24.031 1 91.56 360 ILE A C 1
ATOM 2651 O O . ILE A 1 360 ? -0.707 -7.207 -24.391 1 91.56 360 ILE A O 1
ATOM 2655 N N . ILE A 1 361 ? -2.264 -7.699 -22.875 1 88.88 361 ILE A N 1
ATOM 2656 C CA . ILE A 1 361 ? -1.759 -6.684 -21.953 1 88.88 361 ILE A CA 1
ATOM 2657 C C . ILE A 1 361 ? -0.337 -7.039 -21.531 1 88.88 361 ILE A C 1
ATOM 2659 O O . ILE A 1 361 ? 0.524 -6.164 -21.422 1 88.88 361 ILE A O 1
ATOM 2663 N N . ARG A 1 362 ? -0.106 -8.289 -21.297 1 94 362 ARG A N 1
ATOM 2664 C CA . ARG A 1 362 ? 1.229 -8.758 -20.938 1 94 362 ARG A CA 1
ATOM 2665 C C . ARG A 1 362 ? 2.236 -8.445 -22.031 1 94 362 ARG A C 1
ATOM 2667 O O . ARG A 1 362 ? 3.336 -7.957 -21.75 1 94 362 ARG A O 1
ATOM 2674 N N . PHE A 1 363 ? 1.884 -8.695 -23.172 1 91.12 363 PHE A N 1
ATOM 2675 C CA . PHE A 1 363 ? 2.783 -8.5 -24.312 1 91.12 363 PHE A CA 1
ATOM 2676 C C . PHE A 1 363 ? 3.129 -7.023 -24.469 1 91.12 363 PHE A C 1
ATOM 2678 O O . PHE A 1 363 ? 4.27 -6.684 -24.797 1 91.12 363 PHE A O 1
ATOM 2685 N N . ILE A 1 364 ? 2.227 -6.238 -24.141 1 84.62 364 ILE A N 1
ATOM 2686 C CA . ILE A 1 364 ? 2.4 -4.816 -24.406 1 84.62 364 ILE A CA 1
ATOM 2687 C C . ILE A 1 364 ? 3.031 -4.129 -23.203 1 84.62 364 ILE A C 1
ATOM 2689 O O . ILE A 1 364 ? 3.957 -3.326 -23.344 1 84.62 364 ILE A O 1
ATOM 2693 N N . GLN A 1 365 ? 2.518 -4.43 -22.047 1 81.81 365 GLN A N 1
ATOM 2694 C CA . GLN A 1 365 ? 2.891 -3.68 -20.844 1 81.81 365 GLN A CA 1
ATOM 2695 C C . GLN A 1 365 ? 4.059 -4.344 -20.125 1 81.81 365 GLN A C 1
ATOM 2697 O O . GLN A 1 365 ? 4.863 -3.666 -19.484 1 81.81 365 GLN A O 1
ATOM 2702 N N . GLY A 1 366 ? 4.129 -5.699 -20.203 1 86.56 366 GLY A N 1
ATOM 2703 C CA . GLY A 1 366 ? 5.289 -6.41 -19.688 1 86.56 366 GLY A CA 1
ATOM 2704 C C . GLY A 1 366 ? 5.098 -6.918 -18.266 1 86.56 366 GLY A C 1
ATOM 2705 O O . GLY A 1 366 ? 5.699 -7.918 -17.875 1 86.56 366 GLY A O 1
ATOM 2706 N N . SER A 1 367 ? 4.266 -6.293 -17.469 1 89.88 367 SER A N 1
ATOM 2707 C CA . SER A 1 367 ? 4.043 -6.73 -16.094 1 89.88 367 SER A CA 1
ATOM 2708 C C . SER A 1 367 ? 2.971 -7.812 -16.016 1 89.88 367 SER A C 1
ATOM 2710 O O . SER A 1 367 ? 1.814 -7.57 -16.375 1 89.88 367 SER A O 1
ATOM 2712 N N . GLY A 1 368 ? 3.35 -8.992 -15.539 1 93.88 368 GLY A N 1
ATOM 2713 C CA . GLY A 1 368 ? 2.391 -10.078 -15.383 1 93.88 368 GLY A CA 1
ATOM 2714 C C . GLY A 1 368 ? 1.271 -9.75 -14.414 1 93.88 368 GLY A C 1
ATOM 2715 O O . GLY A 1 368 ? 0.098 -9.992 -14.711 1 93.88 368 GLY A O 1
ATOM 2716 N N . THR A 1 369 ? 1.611 -9.148 -13.359 1 91.81 369 THR A N 1
ATOM 2717 C CA . THR A 1 369 ? 0.644 -8.805 -12.32 1 91.81 369 THR A CA 1
ATOM 2718 C C . THR A 1 369 ? -0.368 -7.785 -12.844 1 91.81 369 THR A C 1
ATOM 2720 O O . THR A 1 369 ? -1.574 -7.945 -12.648 1 91.81 369 THR A O 1
ATOM 2723 N N . VAL A 1 370 ? 0.061 -6.789 -13.523 1 89.5 370 VAL A N 1
ATOM 2724 C CA . VAL A 1 370 ? -0.828 -5.777 -14.078 1 89.5 370 VAL A CA 1
ATOM 2725 C C . VAL A 1 370 ? -1.737 -6.41 -15.133 1 89.5 370 VAL A C 1
ATOM 2727 O O . VAL A 1 370 ? -2.936 -6.121 -15.18 1 89.5 370 VAL A O 1
ATOM 2730 N N . ALA A 1 371 ? -1.155 -7.309 -15.883 1 93.62 371 ALA A N 1
ATOM 2731 C CA . ALA A 1 371 ? -1.9 -7.949 -16.969 1 93.62 371 ALA A CA 1
ATOM 2732 C C . ALA A 1 371 ? -3.047 -8.797 -16.422 1 93.62 371 ALA A C 1
ATOM 2734 O O . ALA A 1 371 ? -4.188 -8.672 -16.875 1 93.62 371 ALA A O 1
ATOM 2735 N N . MET A 1 372 ? -2.773 -9.633 -15.461 1 96.25 372 MET A N 1
ATOM 2736 C CA . MET A 1 372 ? -3.807 -10.523 -14.953 1 96.25 372 MET A CA 1
ATOM 2737 C C . MET A 1 372 ? -4.875 -9.75 -14.188 1 96.25 372 MET A C 1
ATOM 2739 O O . MET A 1 372 ? -6.066 -10.039 -14.305 1 96.25 372 MET A O 1
ATOM 2743 N N . ILE A 1 373 ? -4.527 -8.727 -13.461 1 92.75 373 ILE A N 1
ATOM 2744 C CA . ILE A 1 373 ? -5.48 -7.941 -12.688 1 92.75 373 ILE A CA 1
ATOM 2745 C C . ILE A 1 373 ? -6.367 -7.129 -13.625 1 92.75 373 ILE A C 1
ATOM 2747 O O . ILE A 1 373 ? -7.586 -7.07 -13.445 1 92.75 373 ILE A O 1
ATOM 2751 N N . THR A 1 374 ? -5.762 -6.512 -14.602 1 89.38 374 THR A N 1
ATOM 2752 C CA . THR A 1 374 ? -6.531 -5.746 -15.578 1 89.38 374 THR A CA 1
ATOM 2753 C C . THR A 1 374 ? -7.508 -6.648 -16.328 1 89.38 374 THR A C 1
ATOM 2755 O O . THR A 1 374 ? -8.672 -6.289 -16.516 1 89.38 374 THR A O 1
ATOM 2758 N N . ALA A 1 375 ? -7.02 -7.77 -16.719 1 94.12 375 ALA A N 1
ATOM 2759 C CA . ALA A 1 375 ? -7.887 -8.727 -17.391 1 94.12 375 ALA A CA 1
ATOM 2760 C C . ALA A 1 375 ? -9.047 -9.148 -16.5 1 94.12 375 ALA A C 1
ATOM 2762 O O . ALA A 1 375 ? -10.195 -9.234 -16.953 1 94.12 375 ALA A O 1
ATOM 2763 N N . ALA A 1 376 ? -8.758 -9.438 -15.266 1 95.69 376 ALA A N 1
ATOM 2764 C CA . ALA A 1 376 ? -9.797 -9.82 -14.312 1 95.69 376 ALA A CA 1
ATOM 2765 C C . ALA A 1 376 ? -10.828 -8.703 -14.148 1 95.69 376 ALA A C 1
ATOM 2767 O O . ALA A 1 376 ? -12.031 -8.961 -14.125 1 95.69 376 ALA A O 1
ATOM 2768 N N . SER A 1 377 ? -10.359 -7.52 -14.109 1 90.75 377 SER A N 1
ATOM 2769 C CA . SER A 1 377 ? -11.234 -6.371 -13.906 1 90.75 377 SER A CA 1
ATOM 2770 C C . SER A 1 377 ? -12.211 -6.199 -15.07 1 90.75 377 SER A C 1
ATOM 2772 O O . SER A 1 377 ? -13.375 -5.863 -14.867 1 90.75 377 SER A O 1
ATOM 2774 N N . ILE A 1 378 ? -11.734 -6.453 -16.25 1 87.44 378 ILE A N 1
ATOM 2775 C CA . ILE A 1 378 ? -12.531 -6.273 -17.453 1 87.44 378 ILE A CA 1
ATOM 2776 C C . ILE A 1 378 ? -13.508 -7.434 -17.609 1 87.44 378 ILE A C 1
ATOM 2778 O O . ILE A 1 378 ? -14.672 -7.234 -17.969 1 87.44 378 ILE A O 1
ATOM 2782 N N . THR A 1 379 ? -13.148 -8.617 -17.188 1 92.88 379 THR A N 1
ATOM 2783 C CA . THR A 1 379 ? -13.898 -9.789 -17.641 1 92.88 379 THR A CA 1
ATOM 2784 C C . THR A 1 379 ? -14.758 -10.359 -16.516 1 92.88 379 THR A C 1
ATOM 2786 O O . THR A 1 379 ? -15.742 -11.047 -16.781 1 92.88 379 THR A O 1
ATOM 2789 N N . ALA A 1 380 ? -14.391 -10.141 -15.289 1 92.62 380 ALA A N 1
ATOM 2790 C CA . ALA A 1 380 ? -15.094 -10.742 -14.156 1 92.62 380 ALA A CA 1
ATOM 2791 C C . ALA A 1 380 ? -16.594 -10.445 -14.219 1 92.62 380 ALA A C 1
ATOM 2793 O O . ALA A 1 380 ? -17.406 -11.352 -14.102 1 92.62 380 ALA A O 1
ATOM 2794 N N . PRO A 1 381 ? -16.984 -9.195 -14.453 1 88.5 381 PRO A N 1
ATOM 2795 C CA . PRO A 1 381 ? -18.406 -8.898 -14.492 1 88.5 381 PRO A CA 1
ATOM 2796 C C . PRO A 1 381 ? -19.109 -9.531 -15.695 1 88.5 381 PRO A C 1
ATOM 2798 O O . PRO A 1 381 ? -20.312 -9.805 -15.633 1 88.5 381 PRO A O 1
ATOM 2801 N N . ILE A 1 382 ? -18.391 -9.742 -16.75 1 86.38 382 ILE A N 1
ATOM 2802 C CA . ILE A 1 382 ? -18.938 -10.398 -17.938 1 86.38 382 ILE A CA 1
ATOM 2803 C C . ILE A 1 382 ? -19.156 -11.883 -17.656 1 86.38 382 ILE A C 1
ATOM 2805 O O . ILE A 1 382 ? -20.234 -12.414 -17.922 1 86.38 382 ILE A O 1
ATOM 2809 N N . ILE A 1 383 ? -18.172 -12.508 -17.062 1 90.81 383 ILE A N 1
ATOM 2810 C CA . ILE A 1 383 ? -18.172 -13.938 -16.797 1 90.81 383 ILE A CA 1
ATOM 2811 C C . ILE A 1 383 ? -19.234 -14.281 -15.766 1 90.81 383 ILE A C 1
ATOM 2813 O O . ILE A 1 383 ? -19.844 -15.352 -15.82 1 90.81 383 ILE A O 1
ATOM 2817 N N . ALA A 1 384 ? -19.469 -13.375 -14.898 1 89 384 ALA A N 1
ATOM 2818 C CA . ALA A 1 384 ? -20.438 -13.602 -13.828 1 89 384 ALA A CA 1
ATOM 2819 C C . ALA A 1 384 ? -21.828 -13.867 -14.398 1 89 384 ALA A C 1
ATOM 2821 O O . ALA A 1 384 ? -22.672 -14.492 -13.742 1 89 384 ALA A O 1
ATOM 2822 N N . ASN A 1 385 ? -22.062 -13.461 -15.609 1 85 385 ASN A N 1
ATOM 2823 C CA . ASN A 1 385 ? -23.359 -13.633 -16.234 1 85 385 ASN A CA 1
ATOM 2824 C C . ASN A 1 385 ? -23.344 -14.75 -17.281 1 85 385 ASN A C 1
ATOM 2826 O O . ASN A 1 385 ? -24.266 -14.852 -18.109 1 85 385 ASN A O 1
ATOM 2830 N N . MET A 1 386 ? -22.312 -15.523 -17.156 1 87.62 386 MET A N 1
ATOM 2831 C CA . MET A 1 386 ? -22.172 -16.641 -18.078 1 87.62 386 MET A CA 1
ATOM 2832 C C . MET A 1 386 ? -22.047 -17.953 -17.328 1 87.62 386 MET A C 1
ATOM 2834 O O . MET A 1 386 ? -21.859 -17.969 -16.109 1 87.62 386 MET A O 1
ATOM 2838 N N . SER A 1 387 ? -22.266 -19.031 -18.062 1 84.75 387 SER A N 1
ATOM 2839 C CA . SER A 1 387 ? -22.172 -20.344 -17.438 1 84.75 387 SER A CA 1
ATOM 2840 C C . SER A 1 387 ? -20.734 -20.844 -17.469 1 84.75 387 SER A C 1
ATOM 2842 O O . SER A 1 387 ? -20.438 -21.859 -18.094 1 84.75 387 SER A O 1
ATOM 2844 N N . VAL A 1 388 ? -19.859 -20.125 -16.891 1 90.06 388 VAL A N 1
ATOM 2845 C CA . VAL A 1 388 ? -18.453 -20.469 -16.797 1 90.06 388 VAL A CA 1
ATOM 2846 C C . VAL A 1 388 ? -18.031 -20.531 -15.328 1 90.06 388 VAL A C 1
ATOM 2848 O O . VAL A 1 388 ? -18.469 -19.703 -14.516 1 90.06 388 VAL A O 1
ATOM 2851 N N . ASN A 1 389 ? -17.297 -21.562 -15.031 1 94.44 389 ASN A N 1
ATOM 2852 C CA . ASN A 1 389 ? -16.719 -21.625 -13.695 1 94.44 389 ASN A CA 1
ATOM 2853 C C . ASN A 1 389 ? -15.781 -20.453 -13.43 1 94.44 389 ASN A C 1
ATOM 2855 O O . ASN A 1 389 ? -14.742 -20.312 -14.086 1 94.44 389 ASN A O 1
ATOM 2859 N N . PRO A 1 390 ? -16.094 -19.594 -12.453 1 95.5 390 PRO A N 1
ATOM 2860 C CA . PRO A 1 390 ? -15.297 -18.391 -12.234 1 95.5 390 PRO A CA 1
ATOM 2861 C C . PRO A 1 390 ? -13.867 -18.703 -11.797 1 95.5 390 PRO A C 1
ATOM 2863 O O . PRO A 1 390 ? -12.953 -17.922 -12.055 1 95.5 390 PRO A O 1
ATOM 2866 N N . VAL A 1 391 ? -13.664 -19.797 -11.141 1 97.06 391 VAL A N 1
ATOM 2867 C CA . VAL A 1 391 ? -12.32 -20.203 -10.719 1 97.06 391 VAL A CA 1
ATOM 2868 C C . VAL A 1 391 ? -11.445 -20.438 -11.945 1 97.06 391 VAL A C 1
ATOM 2870 O O . VAL A 1 391 ? -10.305 -19.984 -12 1 97.06 391 VAL A O 1
ATOM 2873 N N . PHE A 1 392 ? -11.992 -21.109 -12.945 1 97.44 392 PHE A N 1
ATOM 2874 C CA . PHE A 1 392 ? -11.234 -21.391 -14.156 1 97.44 392 PHE A CA 1
ATOM 2875 C C . PHE A 1 392 ? -11.047 -20.141 -14.992 1 97.44 392 PHE A C 1
ATOM 2877 O O . PHE A 1 392 ? -10.016 -19.969 -15.648 1 97.44 392 PHE A O 1
ATOM 2884 N N . ALA A 1 393 ? -12.031 -19.25 -14.945 1 96.81 393 ALA A N 1
ATOM 2885 C CA . ALA A 1 393 ? -11.867 -17.969 -15.617 1 96.81 393 ALA A CA 1
ATOM 2886 C C . ALA A 1 393 ? -10.758 -17.141 -14.977 1 96.81 393 ALA A C 1
ATOM 2888 O O . ALA A 1 393 ? -9.969 -16.5 -15.672 1 96.81 393 ALA A O 1
ATOM 2889 N N . ALA A 1 394 ? -10.734 -17.172 -13.672 1 97.62 394 ALA A N 1
ATOM 2890 C CA . ALA A 1 394 ? -9.664 -16.5 -12.938 1 97.62 394 ALA A CA 1
ATOM 2891 C C . ALA A 1 394 ? -8.297 -17.062 -13.312 1 97.62 394 ALA A C 1
ATOM 2893 O O . ALA A 1 394 ? -7.355 -16.297 -13.555 1 97.62 394 ALA A O 1
ATOM 2894 N N . LEU A 1 395 ? -8.203 -18.359 -13.391 1 98.31 395 LEU A N 1
ATOM 2895 C CA . LEU A 1 395 ? -6.949 -19.016 -13.734 1 98.31 395 LEU A CA 1
ATOM 2896 C C . LEU A 1 395 ? -6.566 -18.734 -15.18 1 98.31 395 LEU A C 1
ATOM 2898 O O . LEU A 1 395 ? -5.383 -18.656 -15.516 1 98.31 395 LEU A O 1
ATOM 2902 N N . ALA A 1 396 ? -7.566 -18.516 -16.047 1 98.12 396 ALA A N 1
ATOM 2903 C CA . ALA A 1 396 ? -7.301 -18.141 -17.422 1 98.12 396 ALA A CA 1
ATOM 2904 C C . ALA A 1 396 ? -6.582 -16.797 -17.5 1 98.12 396 ALA A C 1
ATOM 2906 O O . ALA A 1 396 ? -5.652 -16.625 -18.297 1 98.12 396 ALA A O 1
ATOM 2907 N N . ALA A 1 397 ? -7.051 -15.883 -16.703 1 97.62 397 ALA A N 1
ATOM 2908 C CA . ALA A 1 397 ? -6.383 -14.586 -16.641 1 97.62 397 ALA A CA 1
ATOM 2909 C C . ALA A 1 397 ? -4.941 -14.727 -16.172 1 97.62 397 ALA A C 1
ATOM 2911 O O . ALA A 1 397 ? -4.039 -14.078 -16.703 1 97.62 397 ALA A O 1
ATOM 2912 N N . CYS A 1 398 ? -4.703 -15.594 -15.211 1 98.38 398 CYS A N 1
ATOM 2913 C CA . CYS A 1 398 ? -3.365 -15.836 -14.688 1 98.38 398 CYS A CA 1
ATOM 2914 C C . CYS A 1 398 ? -2.465 -16.453 -15.75 1 98.38 398 CYS A C 1
ATOM 2916 O O . CYS A 1 398 ? -1.362 -15.961 -16 1 98.38 398 CYS A O 1
ATOM 2918 N N . VAL A 1 399 ? -2.941 -17.469 -16.422 1 98.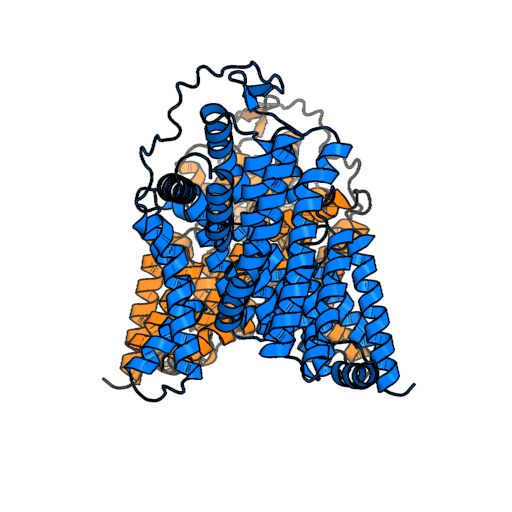5 399 VAL A N 1
ATOM 2919 C CA . VAL A 1 399 ? -2.176 -18.156 -17.453 1 98.5 399 VAL A CA 1
ATOM 2920 C C . VAL A 1 399 ? -1.83 -17.188 -18.578 1 98.5 399 VAL A C 1
ATOM 2922 O O . VAL A 1 399 ? -0.701 -17.188 -19.078 1 98.5 399 VAL A O 1
ATOM 2925 N N . GLY A 1 400 ? -2.764 -16.406 -18.922 1 97.88 400 GLY A N 1
ATOM 2926 C CA . GLY A 1 400 ? -2.559 -15.461 -20 1 97.88 400 GLY A CA 1
ATOM 2927 C C . GLY A 1 400 ? -1.429 -14.484 -19.734 1 97.88 400 GLY A C 1
ATOM 2928 O O . GLY A 1 400 ? -0.787 -14 -20.672 1 97.88 400 GLY A O 1
ATOM 2929 N N . SER A 1 401 ? -1.153 -14.242 -18.531 1 97.38 401 SER A N 1
ATOM 2930 C CA . SER A 1 401 ? -0.179 -13.227 -18.141 1 97.38 401 SER A CA 1
ATOM 2931 C C . SER A 1 401 ? 1.246 -13.758 -18.234 1 97.38 401 SER A C 1
ATOM 2933 O O . SER A 1 401 ? 2.205 -13.039 -17.953 1 97.38 401 SER A O 1
ATOM 2935 N N . LEU A 1 402 ? 1.459 -15 -18.703 1 97.62 402 LEU A N 1
ATOM 2936 C CA . LEU A 1 402 ? 2.777 -15.617 -18.766 1 97.62 402 LEU A CA 1
ATOM 2937 C C . LEU A 1 402 ? 3.359 -15.5 -20.172 1 97.62 402 LEU A C 1
ATOM 2939 O O . LEU A 1 402 ? 4.484 -15.938 -20.422 1 97.62 402 LEU A O 1
ATOM 2943 N N . PHE A 1 403 ? 2.785 -14.75 -21.031 1 96.38 403 PHE A N 1
ATOM 2944 C CA . PHE A 1 403 ? 3.102 -14.812 -22.453 1 96.38 403 PHE A CA 1
ATOM 2945 C C . PHE A 1 403 ? 4.336 -13.977 -22.766 1 96.38 403 PHE A C 1
ATOM 2947 O O . PHE A 1 403 ? 4.355 -12.766 -22.516 1 96.38 403 PHE A O 1
ATOM 2954 N N . TYR A 1 404 ? 5.324 -14.578 -23.266 1 94.5 404 TYR A N 1
ATOM 2955 C CA . TYR A 1 404 ? 6.484 -14.023 -23.953 1 94.5 404 TYR A CA 1
ATOM 2956 C C . TYR A 1 404 ? 7.051 -12.828 -23.203 1 94.5 404 TYR A C 1
ATOM 2958 O O . TYR A 1 404 ? 7.008 -11.695 -23.703 1 94.5 404 TYR A O 1
ATOM 2966 N N . SER A 1 405 ? 7.711 -13.117 -22.156 1 92.31 405 SER A N 1
ATOM 2967 C CA . SER A 1 405 ? 8.406 -12.094 -21.375 1 92.31 405 SER A CA 1
ATOM 2968 C C . SER A 1 405 ? 9.617 -11.555 -22.125 1 92.31 405 SER A C 1
ATOM 2970 O O . SER A 1 405 ? 10.531 -12.305 -22.453 1 92.31 405 SER A O 1
ATOM 2972 N N . TYR A 1 406 ? 9.688 -10.25 -22.406 1 91.06 406 TYR A N 1
ATOM 2973 C CA . TYR A 1 406 ? 10.805 -9.672 -23.141 1 91.06 406 TYR A CA 1
ATOM 2974 C C . TYR A 1 406 ? 11.25 -8.359 -22.5 1 91.06 406 TYR A C 1
ATOM 2976 O O . TYR A 1 406 ? 11.227 -8.211 -21.281 1 91.06 406 TYR A O 1
ATOM 2984 N N . PHE A 1 407 ? 11.75 -7.414 -23.266 1 87.25 407 PHE A N 1
ATOM 2985 C CA . PHE A 1 407 ? 12.547 -6.301 -22.766 1 87.25 407 PHE A CA 1
ATOM 2986 C C . PHE A 1 407 ? 11.719 -5.41 -21.844 1 87.25 407 PHE A C 1
ATOM 2988 O O . PHE A 1 407 ? 12.266 -4.684 -21.016 1 87.25 407 PHE A O 1
ATOM 2995 N N . ASN A 1 408 ? 10.406 -5.504 -21.953 1 87.5 408 ASN A N 1
ATOM 2996 C CA . ASN A 1 408 ? 9.578 -4.652 -21.094 1 87.5 408 ASN A CA 1
ATOM 2997 C C . ASN A 1 408 ? 9.258 -5.328 -19.766 1 87.5 408 ASN A C 1
ATOM 2999 O O . ASN A 1 408 ? 8.531 -4.77 -18.938 1 87.5 408 ASN A O 1
ATOM 3003 N N . ASP A 1 409 ? 9.766 -6.473 -19.562 1 90.19 409 ASP A N 1
ATOM 3004 C CA . ASP A 1 409 ? 9.57 -7.234 -18.344 1 90.19 409 ASP A CA 1
ATOM 3005 C C . ASP A 1 409 ? 10.812 -7.191 -17.453 1 90.19 409 ASP A C 1
ATOM 3007 O O . ASP A 1 409 ? 11.914 -7.535 -17.906 1 90.19 409 ASP A O 1
ATOM 3011 N N . SER A 1 410 ? 10.625 -6.82 -16.266 1 89.94 410 SER A N 1
ATOM 3012 C CA . SER A 1 410 ? 11.75 -6.738 -15.328 1 89.94 410 SER A CA 1
ATOM 3013 C C . SER A 1 410 ? 12.367 -8.109 -15.086 1 89.94 410 SER A C 1
ATOM 3015 O O . SER A 1 410 ? 13.586 -8.234 -14.961 1 89.94 410 SER A O 1
ATOM 3017 N N . PHE A 1 411 ? 11.516 -9.164 -15.031 1 94.44 411 PHE A N 1
ATOM 3018 C CA . PHE A 1 411 ? 12.023 -10.5 -14.75 1 94.44 411 PHE A CA 1
ATOM 3019 C C . PHE A 1 411 ? 12.875 -11.016 -15.898 1 94.44 411 PHE A C 1
ATOM 3021 O O . PHE A 1 411 ? 13.844 -11.75 -15.688 1 94.44 411 PHE A O 1
ATOM 3028 N N . PHE A 1 412 ? 12.602 -10.602 -17.109 1 95.19 412 PHE A N 1
ATOM 3029 C CA . PHE A 1 412 ? 13.391 -10.914 -18.297 1 95.19 412 PHE A CA 1
ATOM 3030 C C . PHE A 1 412 ? 14.836 -10.461 -18.109 1 95.19 412 PHE A C 1
ATOM 3032 O O . PHE A 1 412 ? 15.766 -11.227 -18.359 1 95.19 412 PHE A O 1
ATOM 3039 N N . TRP A 1 413 ? 15.055 -9.344 -17.625 1 92.31 413 TRP A N 1
ATOM 3040 C CA . TRP A 1 413 ? 16.391 -8.781 -17.422 1 92.31 413 TRP A CA 1
ATOM 3041 C C . TRP A 1 413 ? 17.094 -9.453 -16.25 1 92.31 413 TRP A C 1
ATOM 3043 O O . TRP A 1 413 ? 18.297 -9.734 -16.328 1 92.31 413 TRP A O 1
ATOM 3053 N N . VAL A 1 414 ? 16.344 -9.68 -15.219 1 94.44 414 VAL A N 1
ATOM 3054 C CA . VAL A 1 414 ? 16.922 -10.312 -14.039 1 94.44 414 VAL A CA 1
ATOM 3055 C C . VAL A 1 414 ? 17.5 -11.68 -14.414 1 94.44 414 VAL A C 1
ATOM 3057 O O . VAL A 1 414 ? 18.625 -11.992 -14.062 1 94.44 414 VAL A O 1
ATOM 3060 N N . VAL A 1 415 ? 16.734 -12.422 -15.141 1 96.75 415 VAL A N 1
ATOM 3061 C CA . VAL A 1 415 ? 17.156 -13.773 -15.508 1 96.75 415 VAL A CA 1
ATOM 3062 C C . VAL A 1 415 ? 18.375 -13.711 -16.422 1 96.75 415 VAL A C 1
ATOM 3064 O O . VAL A 1 415 ? 19.406 -14.312 -16.125 1 96.75 415 VAL A O 1
ATOM 3067 N N . ASN A 1 416 ? 18.344 -12.961 -17.438 1 95.12 416 ASN A N 1
ATOM 3068 C CA . ASN A 1 416 ? 19.422 -12.906 -18.438 1 95.12 416 ASN A CA 1
ATOM 3069 C C . ASN A 1 416 ? 20.703 -12.352 -17.844 1 95.12 416 ASN A C 1
ATOM 3071 O O . ASN A 1 416 ? 21.781 -12.891 -18.078 1 95.12 416 ASN A O 1
ATOM 3075 N N . ARG A 1 417 ? 20.578 -11.336 -17.078 1 93.06 417 ARG A N 1
ATOM 3076 C CA . ARG A 1 417 ? 21.766 -10.727 -16.469 1 93.06 417 ARG A CA 1
ATOM 3077 C C . ARG A 1 417 ? 22.406 -11.664 -15.461 1 93.06 417 ARG A C 1
ATOM 3079 O O . ARG A 1 417 ? 23.641 -11.766 -15.391 1 93.06 417 ARG A O 1
ATOM 3086 N N . SER A 1 418 ? 21.625 -12.336 -14.75 1 94.25 418 SER A N 1
ATOM 3087 C CA . SER A 1 418 ? 22.141 -13.188 -13.68 1 94.25 418 SER A CA 1
ATOM 3088 C C . SER A 1 418 ? 22.844 -14.414 -14.25 1 94.25 418 SER A C 1
ATOM 3090 O O . SER A 1 418 ? 23.766 -14.953 -13.617 1 94.25 418 SER A O 1
ATOM 3092 N N . ILE A 1 419 ? 22.422 -14.828 -15.43 1 95.56 419 ILE A N 1
ATOM 3093 C CA . ILE A 1 419 ? 23.047 -16.031 -15.969 1 95.56 419 ILE A CA 1
ATOM 3094 C C . ILE A 1 419 ? 24.047 -15.648 -17.062 1 95.56 419 ILE A C 1
ATOM 3096 O O . ILE A 1 419 ? 24.547 -16.516 -17.797 1 95.56 419 ILE A O 1
ATOM 3100 N N . GLY A 1 420 ? 24.25 -14.352 -17.281 1 93.25 420 GLY A N 1
ATOM 3101 C CA . GLY A 1 420 ? 25.328 -13.844 -18.094 1 93.25 420 GLY A CA 1
ATOM 3102 C C . GLY A 1 420 ? 25.016 -13.859 -19.578 1 93.25 420 GLY A C 1
ATOM 3103 O O . GLY A 1 420 ? 25.906 -14.062 -20.406 1 93.25 420 GLY A O 1
ATOM 3104 N N . ILE A 1 421 ? 23.828 -13.82 -19.953 1 94.56 421 ILE A N 1
ATOM 3105 C CA . ILE A 1 421 ? 23.422 -13.758 -21.359 1 94.56 421 ILE A CA 1
ATOM 3106 C C . ILE A 1 421 ? 23.266 -12.305 -21.781 1 94.56 421 ILE A C 1
ATOM 3108 O O . ILE A 1 421 ? 22.359 -11.609 -21.328 1 94.56 421 ILE A O 1
ATOM 3112 N N . THR A 1 422 ? 24.078 -11.867 -22.719 1 90.69 422 THR A N 1
ATOM 3113 C CA . THR A 1 422 ? 24.125 -10.445 -23.062 1 90.69 422 THR A CA 1
ATOM 3114 C C . THR A 1 422 ? 23.625 -10.227 -24.484 1 90.69 422 THR A C 1
ATOM 3116 O O . THR A 1 422 ? 23.094 -9.156 -24.812 1 90.69 422 THR A O 1
ATOM 3119 N N . GLU A 1 423 ? 23.719 -11.203 -25.312 1 91.19 423 GLU A N 1
ATOM 3120 C CA . GLU A 1 423 ? 23.297 -11.062 -26.703 1 91.19 423 GLU A CA 1
ATOM 3121 C C . GLU A 1 423 ? 21.781 -11.062 -26.812 1 91.19 423 GLU A C 1
ATOM 3123 O O . GLU A 1 423 ? 21.109 -12 -26.359 1 91.19 423 GLU A O 1
ATOM 3128 N N . GLY A 1 424 ? 21.297 -10.078 -27.5 1 89.81 424 GLY A N 1
ATOM 3129 C CA . GLY A 1 424 ? 19.875 -9.875 -27.594 1 89.81 424 GLY A CA 1
ATOM 3130 C C . GLY A 1 424 ? 19.141 -11.062 -28.203 1 89.81 424 GLY A C 1
ATOM 3131 O O . GLY A 1 424 ? 18.078 -11.461 -27.719 1 89.81 424 GLY A O 1
ATOM 3132 N N . ARG A 1 425 ? 19.719 -11.547 -29.297 1 89.5 425 ARG A N 1
ATOM 3133 C CA . ARG A 1 425 ? 19.078 -12.672 -29.969 1 89.5 425 ARG A CA 1
ATOM 3134 C C . ARG A 1 425 ? 18.969 -13.875 -29.031 1 89.5 425 ARG A C 1
ATOM 3136 O O . ARG A 1 425 ? 17.969 -14.578 -29.047 1 89.5 425 ARG A O 1
ATOM 3143 N N . GLU A 1 426 ? 19.875 -14.172 -28.188 1 92.12 426 GLU A N 1
ATOM 3144 C CA . GLU A 1 426 ? 19.859 -15.258 -27.219 1 92.12 426 GLU A CA 1
ATOM 3145 C C . GLU A 1 426 ? 18.891 -14.977 -26.078 1 92.12 426 GLU A C 1
ATOM 3147 O O . GLU A 1 426 ? 18.188 -15.875 -25.609 1 92.12 426 GLU A O 1
ATOM 3152 N N . GLN A 1 427 ? 18.891 -13.797 -25.656 1 93.31 427 GLN A N 1
ATOM 3153 C CA . GLN A 1 427 ? 17.984 -13.406 -24.578 1 93.31 427 GLN A CA 1
ATOM 3154 C C . GLN A 1 427 ? 16.531 -13.711 -24.938 1 93.31 427 GLN A C 1
ATOM 3156 O O . GLN A 1 427 ? 15.766 -14.195 -24.109 1 93.31 427 GLN A O 1
ATOM 3161 N N . LEU A 1 428 ? 16.156 -13.477 -26.188 1 94.44 428 LEU A N 1
ATOM 3162 C CA . LEU A 1 428 ? 14.766 -13.625 -26.625 1 94.44 428 LEU A CA 1
ATOM 3163 C C . LEU A 1 428 ? 14.438 -15.086 -26.906 1 94.44 428 LEU A C 1
ATOM 3165 O O . LEU A 1 428 ? 13.266 -15.445 -27.031 1 94.44 428 LEU A O 1
ATOM 3169 N N . ARG A 1 429 ? 15.43 -15.922 -26.859 1 94.75 429 ARG A N 1
ATOM 3170 C CA . ARG A 1 429 ? 15.211 -17.312 -27.219 1 94.75 429 ARG A CA 1
ATOM 3171 C C . ARG A 1 429 ? 15.289 -18.219 -26 1 94.75 429 ARG A C 1
ATOM 3173 O O . ARG A 1 429 ? 15.086 -19.422 -26.094 1 94.75 429 ARG A O 1
ATOM 3180 N N . LEU A 1 430 ? 15.516 -17.703 -24.938 1 96.19 430 LEU A N 1
ATOM 3181 C CA . LEU A 1 430 ? 15.695 -18.5 -23.734 1 96.19 430 LEU A CA 1
ATOM 3182 C C . LEU A 1 430 ? 14.5 -18.344 -22.797 1 96.19 430 LEU A C 1
ATOM 3184 O O . LEU A 1 430 ? 13.445 -18.953 -23.016 1 96.19 430 LEU A O 1
ATOM 3188 N N . TYR A 1 431 ? 14.555 -17.391 -21.922 1 95.81 431 TYR A N 1
ATOM 3189 C CA . TYR A 1 431 ? 13.492 -17.266 -20.938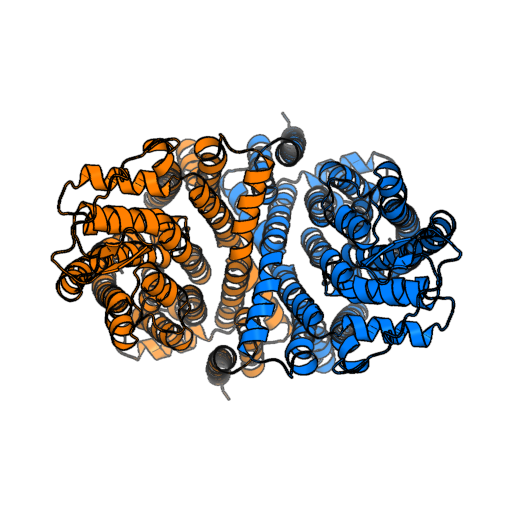 1 95.81 431 TYR A CA 1
ATOM 3190 C C . TYR A 1 431 ? 12.164 -16.922 -21.609 1 95.81 431 TYR A C 1
ATOM 3192 O O . TYR A 1 431 ? 11.109 -17.406 -21.188 1 95.81 431 TYR A O 1
ATOM 3200 N N . SER A 1 432 ? 12.156 -16.078 -22.641 1 96.81 432 SER A N 1
ATOM 3201 C CA . SER A 1 432 ? 10.945 -15.68 -23.359 1 96.81 432 SER A CA 1
ATOM 3202 C C . SER A 1 432 ? 10.219 -16.891 -23.922 1 96.81 432 SER A C 1
ATOM 3204 O O . SER A 1 432 ? 8.992 -17 -23.812 1 96.81 432 SER A O 1
ATOM 3206 N N . VAL A 1 433 ? 11 -17.734 -24.453 1 97.5 433 VAL A N 1
ATOM 3207 C CA . VAL A 1 433 ? 10.422 -18.922 -25.062 1 97.5 433 VAL A CA 1
ATOM 3208 C C . VAL A 1 433 ? 9.93 -19.859 -23.953 1 97.5 433 VAL A C 1
ATOM 3210 O O . VAL A 1 433 ? 8.859 -20.469 -24.078 1 97.5 433 VAL A O 1
ATOM 3213 N N . ALA A 1 434 ? 10.68 -20.016 -22.938 1 97.69 434 ALA A N 1
ATOM 3214 C CA . ALA A 1 434 ? 10.297 -20.875 -21.828 1 97.69 434 ALA A CA 1
ATOM 3215 C C . ALA A 1 434 ? 8.969 -20.438 -21.219 1 97.69 434 ALA A C 1
ATOM 3217 O O . ALA A 1 434 ? 8.102 -21.266 -20.938 1 97.69 434 ALA A O 1
ATOM 3218 N N . SER A 1 435 ? 8.812 -19.141 -20.984 1 97.31 435 SER A N 1
ATOM 3219 C CA . SER A 1 435 ? 7.566 -18.609 -20.422 1 97.31 435 SER A CA 1
ATOM 3220 C C . SER A 1 435 ? 6.395 -18.844 -21.375 1 97.31 435 SER A C 1
ATOM 3222 O O . SER A 1 435 ? 5.273 -19.109 -20.922 1 97.31 435 SER A O 1
ATOM 3224 N N . THR A 1 436 ? 6.645 -18.766 -22.656 1 98.06 436 THR A N 1
ATOM 3225 C CA . THR A 1 436 ? 5.613 -19 -23.656 1 98.06 436 THR A CA 1
ATOM 3226 C C . THR A 1 436 ? 5.188 -20.453 -23.672 1 98.06 436 THR A C 1
ATOM 3228 O O . THR A 1 436 ? 4.016 -20.766 -23.875 1 98.06 436 THR A O 1
ATOM 3231 N N . ILE A 1 437 ? 6.137 -21.281 -23.484 1 98.44 437 ILE A N 1
ATOM 3232 C CA . ILE A 1 437 ? 5.824 -22.703 -23.406 1 98.44 437 ILE A CA 1
ATOM 3233 C C . ILE A 1 437 ? 4.918 -22.969 -22.203 1 98.44 437 ILE A C 1
ATOM 3235 O O . ILE A 1 437 ? 3.928 -23.688 -22.312 1 98.44 437 ILE A O 1
ATOM 3239 N N . ALA A 1 438 ? 5.258 -22.406 -21.062 1 98.31 438 ALA A N 1
ATOM 3240 C CA . ALA A 1 438 ? 4.398 -22.531 -19.891 1 98.31 438 ALA A CA 1
ATOM 3241 C C . ALA A 1 438 ? 3 -22 -20.172 1 98.31 438 ALA A C 1
ATOM 3243 O O . ALA A 1 438 ? 2.004 -22.609 -19.781 1 98.31 438 ALA A O 1
ATOM 3244 N N . TRP A 1 439 ? 2.92 -20.859 -20.828 1 98.19 439 TRP A N 1
ATOM 3245 C CA . TRP A 1 439 ? 1.676 -20.219 -21.25 1 98.19 439 TRP A CA 1
ATOM 3246 C C . TRP A 1 439 ? 0.85 -21.156 -22.109 1 98.19 439 TRP A C 1
ATOM 3248 O O . TRP A 1 439 ? -0.35 -21.328 -21.891 1 98.19 439 TRP A O 1
ATOM 3258 N N . ALA A 1 440 ? 1.478 -21.828 -23.094 1 98.38 440 ALA A N 1
ATOM 3259 C CA . ALA A 1 440 ? 0.804 -22.719 -24.047 1 98.38 440 ALA A CA 1
ATOM 3260 C C . ALA A 1 440 ? 0.295 -23.969 -23.344 1 98.38 440 ALA A C 1
ATOM 3262 O O . ALA A 1 440 ? -0.841 -24.391 -23.578 1 98.38 440 ALA A O 1
ATOM 3263 N N . ILE A 1 441 ? 1.124 -24.531 -22.531 1 98.44 441 ILE A N 1
ATOM 3264 C CA . ILE A 1 441 ? 0.709 -25.719 -21.797 1 98.44 441 ILE A CA 1
ATOM 3265 C C . ILE A 1 441 ? -0.421 -25.359 -20.828 1 98.44 441 ILE A C 1
ATOM 3267 O O . ILE A 1 441 ? -1.379 -26.125 -20.688 1 98.44 441 ILE A O 1
ATOM 3271 N N . GLY A 1 442 ? -0.285 -24.234 -20.203 1 98.38 442 GLY A N 1
ATOM 3272 C CA . GLY A 1 442 ? -1.283 -23.781 -19.25 1 98.38 442 GLY A CA 1
ATOM 3273 C C . GLY A 1 442 ? -2.678 -23.688 -19.844 1 98.38 442 GLY A C 1
ATOM 3274 O O . GLY A 1 442 ? -3.641 -24.172 -19.25 1 98.38 442 GLY A O 1
ATOM 3275 N N . ILE A 1 443 ? -2.783 -23.062 -21.031 1 97.81 443 ILE A N 1
ATOM 3276 C CA . ILE A 1 443 ? -4.105 -22.875 -21.609 1 97.81 443 ILE A CA 1
ATOM 3277 C C . ILE A 1 443 ? -4.68 -24.219 -22.047 1 97.81 443 ILE A C 1
ATOM 3279 O O . ILE A 1 443 ? -5.883 -24.453 -21.938 1 97.81 443 ILE A O 1
ATOM 3283 N N . VAL A 1 444 ? -3.895 -25.094 -22.547 1 97.94 444 VAL A N 1
ATOM 3284 C CA . VAL A 1 444 ? -4.352 -26.406 -22.984 1 97.94 444 VAL A CA 1
ATOM 3285 C C . VAL A 1 444 ? -4.871 -27.203 -21.797 1 97.94 444 VAL A C 1
ATOM 3287 O O . VAL A 1 444 ? -5.973 -27.766 -21.844 1 97.94 444 VAL A O 1
ATOM 3290 N N . VAL A 1 445 ? -4.078 -27.25 -20.75 1 98 445 VAL A N 1
ATOM 3291 C CA . VAL A 1 445 ? -4.473 -28 -19.562 1 98 445 VAL A CA 1
ATOM 3292 C C . VAL A 1 445 ? -5.719 -27.359 -18.953 1 98 445 VAL A C 1
ATOM 3294 O O . VAL A 1 445 ? -6.613 -28.078 -18.484 1 98 445 VAL A O 1
ATOM 3297 N N . LEU A 1 446 ? -5.766 -26.062 -18.922 1 97.69 446 LEU A N 1
ATOM 3298 C CA . LEU A 1 446 ? -6.914 -25.359 -18.359 1 97.69 446 LEU A CA 1
ATOM 3299 C C . LEU A 1 446 ? -8.188 -25.703 -19.109 1 97.69 446 LEU A C 1
ATOM 3301 O O . LEU A 1 446 ? -9.242 -25.922 -18.516 1 97.69 446 LEU A O 1
ATOM 3305 N N . LEU A 1 447 ? -8.125 -25.75 -20.453 1 96.25 447 LEU A N 1
ATOM 3306 C CA . LEU A 1 447 ? -9.289 -26.078 -21.266 1 96.25 447 LEU A CA 1
ATOM 3307 C C . LEU A 1 447 ? -9.742 -27.516 -21 1 96.25 447 LEU A C 1
ATOM 3309 O O . LEU A 1 447 ? -10.938 -27.797 -20.953 1 96.25 447 LEU A O 1
ATOM 3313 N N . ILE A 1 448 ? -8.805 -28.422 -20.781 1 96.81 448 ILE A N 1
ATOM 3314 C CA . ILE A 1 448 ? -9.117 -29.797 -20.453 1 96.81 448 ILE A CA 1
ATOM 3315 C C . ILE A 1 448 ? -9.82 -29.875 -19.094 1 96.81 448 ILE A C 1
ATOM 3317 O O . ILE A 1 448 ? -10.844 -30.531 -18.953 1 96.81 448 ILE A O 1
ATOM 3321 N N . LEU A 1 449 ? -9.273 -29.172 -18.109 1 96.06 449 LEU A N 1
ATOM 3322 C CA . LEU A 1 449 ? -9.859 -29.172 -16.781 1 96.06 449 LEU A CA 1
ATOM 3323 C C . LEU A 1 449 ? -11.258 -28.562 -16.812 1 96.06 449 LEU A C 1
ATOM 3325 O O . LEU A 1 449 ? -12.164 -29.031 -16.125 1 96.06 449 LEU A O 1
ATOM 3329 N N . ASN A 1 450 ? -11.375 -27.484 -17.547 1 94.62 450 ASN A N 1
ATOM 3330 C CA . ASN A 1 450 ? -12.68 -26.844 -17.672 1 94.62 450 ASN A CA 1
ATOM 3331 C C . ASN A 1 450 ? -13.711 -27.766 -18.297 1 94.62 450 ASN A C 1
ATOM 3333 O O . ASN A 1 450 ? -14.875 -27.766 -17.891 1 94.62 450 ASN A O 1
ATOM 3337 N N . ALA A 1 451 ? -13.375 -28.547 -19.281 1 93.38 451 ALA A N 1
ATOM 3338 C CA . ALA A 1 451 ? -14.273 -29.484 -19.938 1 93.38 451 ALA A CA 1
ATOM 3339 C C . ALA A 1 451 ? -14.695 -30.594 -18.984 1 93.38 451 ALA A C 1
ATOM 3341 O O . ALA A 1 451 ? -15.836 -31.078 -19.047 1 93.38 451 ALA A O 1
ATOM 3342 N N . LEU A 1 452 ? -13.82 -30.922 -18.078 1 94.81 452 LEU A N 1
ATOM 3343 C CA . LEU A 1 452 ? -14.07 -32.062 -17.188 1 94.81 452 LEU A CA 1
ATOM 3344 C C . LEU A 1 452 ? -14.789 -31.609 -15.922 1 94.81 452 LEU A C 1
ATOM 3346 O O . LEU A 1 452 ? -15.648 -32.344 -15.406 1 94.81 452 LEU A O 1
ATOM 3350 N N . PHE A 1 453 ? -14.414 -30.422 -15.43 1 90.38 453 PHE A N 1
ATOM 3351 C CA . PHE A 1 453 ? -14.875 -30.062 -14.094 1 90.38 453 PHE A CA 1
ATOM 3352 C C . PHE A 1 453 ? -15.625 -28.734 -14.117 1 90.38 453 PHE A C 1
ATOM 3354 O O . PHE A 1 453 ? -16.188 -28.312 -13.109 1 90.38 453 PHE A O 1
ATOM 3361 N N . GLY A 1 454 ? -15.547 -28.062 -15.273 1 83.5 454 GLY A N 1
ATOM 3362 C CA . GLY A 1 454 ? -16.141 -26.75 -15.352 1 83.5 454 GLY A CA 1
ATOM 3363 C C . GLY A 1 454 ? -17.656 -26.781 -15.508 1 83.5 454 GLY A C 1
ATOM 3364 O O . GLY A 1 454 ? -18.234 -27.828 -15.766 1 83.5 454 GLY A O 1
ATOM 3365 N N . MET B 1 1 ? -20.188 -14.719 33.5 1 53.56 1 MET B N 1
ATOM 3366 C CA . MET B 1 1 ? -19.906 -13.305 33.25 1 53.56 1 MET B CA 1
ATOM 3367 C C . MET B 1 1 ? -20.906 -12.711 32.281 1 53.56 1 MET B C 1
ATOM 3369 O O . MET B 1 1 ? -21.281 -13.352 31.281 1 53.56 1 MET B O 1
ATOM 3373 N N . ASN B 1 2 ? -21.641 -11.633 32.562 1 78.62 2 ASN B N 1
ATOM 3374 C CA . ASN B 1 2 ? -22.547 -10.914 31.672 1 78.62 2 ASN B CA 1
ATOM 3375 C C . ASN B 1 2 ? -21.875 -10.586 30.328 1 78.62 2 ASN B C 1
ATOM 3377 O O . ASN B 1 2 ? -20.672 -10.383 30.281 1 78.62 2 ASN B O 1
ATOM 3381 N N . ALA B 1 3 ? -22.531 -10.867 29.375 1 76.81 3 ALA B N 1
ATOM 3382 C CA . ALA B 1 3 ? -22.031 -10.656 28.016 1 76.81 3 ALA B CA 1
ATOM 3383 C C . ALA B 1 3 ? -21.359 -9.297 27.891 1 76.81 3 ALA B C 1
ATOM 3385 O O . ALA B 1 3 ? -20.344 -9.172 27.188 1 76.81 3 ALA B O 1
ATOM 3386 N N . ASP B 1 4 ? -21.812 -8.406 28.609 1 80.25 4 ASP B N 1
ATOM 3387 C CA . ASP B 1 4 ? -21.266 -7.059 28.547 1 80.25 4 ASP B CA 1
ATOM 3388 C C . ASP B 1 4 ? -19.891 -7 29.203 1 80.25 4 ASP B C 1
ATOM 3390 O O . ASP B 1 4 ? -18.953 -6.391 28.672 1 80.25 4 ASP B O 1
ATOM 3394 N N . THR B 1 5 ? -19.75 -7.562 30.297 1 83.38 5 THR B N 1
ATOM 3395 C CA . THR B 1 5 ? -18.484 -7.582 31.016 1 83.38 5 THR B CA 1
ATOM 3396 C C . THR B 1 5 ? -17.438 -8.367 30.234 1 83.38 5 THR B C 1
ATOM 3398 O O . THR B 1 5 ? -16.266 -7.996 30.219 1 83.38 5 THR B O 1
ATOM 3401 N N . GLN B 1 6 ? -17.938 -9.375 29.625 1 87.31 6 GLN B N 1
ATOM 3402 C CA . GLN B 1 6 ? -17 -10.219 28.891 1 87.31 6 GLN B CA 1
ATOM 3403 C C . GLN B 1 6 ? -16.375 -9.469 27.719 1 87.31 6 GLN B C 1
ATOM 3405 O O . GLN B 1 6 ? -15.172 -9.57 27.484 1 87.31 6 GLN B O 1
ATOM 3410 N N . ILE B 1 7 ? -17.219 -8.773 27.016 1 84.38 7 ILE B N 1
ATOM 3411 C CA . ILE B 1 7 ? -16.719 -8.062 25.859 1 84.38 7 ILE B CA 1
ATOM 3412 C C . ILE B 1 7 ? -15.82 -6.914 26.297 1 84.38 7 ILE B C 1
ATOM 3414 O O . ILE B 1 7 ? -14.836 -6.598 25.625 1 84.38 7 ILE B O 1
ATOM 3418 N N . LEU B 1 8 ? -16.141 -6.328 27.453 1 85.81 8 LEU B N 1
ATOM 3419 C CA . LEU B 1 8 ? -15.289 -5.277 28.016 1 85.81 8 LEU B CA 1
ATOM 3420 C C . LEU B 1 8 ? -13.922 -5.828 28.391 1 85.81 8 LEU B C 1
ATOM 3422 O O . LEU B 1 8 ? -12.898 -5.18 28.172 1 85.81 8 LEU B O 1
ATOM 3426 N N . VAL B 1 9 ? -13.914 -6.961 28.969 1 88.5 9 VAL B N 1
ATOM 3427 C CA . VAL B 1 9 ? -12.664 -7.633 29.312 1 88.5 9 VAL B CA 1
ATOM 3428 C C . VAL B 1 9 ? -11.891 -7.969 28.047 1 88.5 9 VAL B C 1
ATOM 3430 O O . VAL B 1 9 ? -10.672 -7.793 27.984 1 88.5 9 VAL B O 1
ATOM 3433 N N . GLY B 1 10 ? -12.633 -8.438 27.078 1 89.19 10 GLY B N 1
ATOM 3434 C CA . GLY B 1 10 ? -12.008 -8.711 25.797 1 89.19 10 GLY B CA 1
ATOM 3435 C C . GLY B 1 10 ? -11.344 -7.496 25.188 1 89.19 10 GLY B C 1
ATOM 3436 O O . GLY B 1 10 ? -10.227 -7.582 24.672 1 89.19 10 GLY B O 1
ATOM 3437 N N . LEU B 1 11 ? -12.078 -6.426 25.25 1 87.94 11 LEU B N 1
ATOM 3438 C CA . LEU B 1 11 ? -11.539 -5.184 24.703 1 87.94 11 LEU B CA 1
ATOM 3439 C C . LEU B 1 11 ? -10.297 -4.75 25.469 1 87.94 11 LEU B C 1
ATOM 3441 O O . LEU B 1 11 ? -9.281 -4.379 24.875 1 87.94 11 LEU B O 1
ATOM 3445 N N . GLY B 1 12 ? -10.375 -4.734 26.781 1 88.12 12 GLY B N 1
ATOM 3446 C CA . GLY B 1 12 ? -9.227 -4.387 27.594 1 88.12 12 GLY B CA 1
ATOM 3447 C C . GLY B 1 12 ? -8 -5.23 27.312 1 88.12 12 GLY B C 1
ATOM 3448 O O . GLY B 1 12 ? -6.91 -4.699 27.094 1 88.12 12 GLY B O 1
ATOM 3449 N N . ILE B 1 13 ? -8.148 -6.5 27.219 1 92.44 13 ILE B N 1
ATOM 3450 C CA . ILE B 1 13 ? -7.051 -7.422 26.938 1 92.44 13 ILE B CA 1
ATOM 3451 C C . ILE B 1 13 ? -6.523 -7.188 25.531 1 92.44 13 ILE B C 1
ATOM 3453 O O . ILE B 1 13 ? -5.312 -7.203 25.312 1 92.44 13 ILE B O 1
ATOM 3457 N N . GLY B 1 14 ? -7.512 -6.996 24.594 1 91.44 14 GLY B N 1
ATOM 3458 C CA . GLY B 1 14 ? -7.113 -6.738 23.234 1 91.44 14 GLY B CA 1
ATOM 3459 C C . GLY B 1 14 ? -6.246 -5.5 23.078 1 91.44 14 GLY B C 1
ATOM 3460 O O . GLY B 1 14 ? -5.246 -5.52 22.359 1 91.44 14 GLY B O 1
ATOM 3461 N N . ILE B 1 15 ? -6.617 -4.492 23.781 1 87.62 15 ILE B N 1
ATOM 3462 C CA . ILE B 1 15 ? -5.879 -3.236 23.703 1 87.62 15 ILE B CA 1
ATOM 3463 C C . ILE B 1 15 ? -4.504 -3.408 24.344 1 87.62 15 ILE B C 1
ATOM 3465 O O . ILE B 1 15 ? -3.494 -2.965 23.797 1 87.62 15 ILE B O 1
ATOM 3469 N N . VAL B 1 16 ? -4.414 -4.047 25.453 1 92 16 VAL B N 1
ATOM 3470 C CA . VAL B 1 16 ? -3.152 -4.293 26.141 1 92 16 VAL B CA 1
ATOM 3471 C C . VAL B 1 16 ? -2.236 -5.137 25.25 1 92 16 VAL B C 1
ATOM 3473 O O . VAL B 1 16 ? -1.044 -4.844 25.125 1 92 16 VAL B O 1
ATOM 3476 N N . CYS B 1 17 ? -2.797 -6.09 24.641 1 94.06 17 CYS B N 1
ATOM 3477 C CA . CYS B 1 17 ? -2.02 -6.938 23.75 1 94.06 17 CYS B CA 1
ATOM 3478 C C . CYS B 1 17 ? -1.517 -6.145 22.547 1 94.06 17 CYS B C 1
ATOM 3480 O O . CYS B 1 17 ? -0.382 -6.332 22.109 1 94.06 17 CYS B O 1
ATOM 3482 N N . LEU B 1 18 ? -2.4 -5.328 22.016 1 91.62 18 LEU B N 1
ATOM 3483 C CA . LEU B 1 18 ? -2.029 -4.492 20.875 1 91.62 18 LEU B CA 1
ATOM 3484 C C . LEU B 1 18 ? -0.824 -3.619 21.219 1 91.62 18 LEU B C 1
ATOM 3486 O O . LEU B 1 18 ? 0.166 -3.611 20.484 1 91.62 18 LEU B O 1
ATOM 3490 N N . ILE B 1 19 ? -0.896 -2.955 22.328 1 87.88 19 ILE B N 1
ATOM 3491 C CA . ILE B 1 19 ? 0.168 -2.053 22.75 1 87.88 19 ILE B CA 1
ATOM 3492 C C . ILE B 1 19 ? 1.44 -2.852 23.031 1 87.88 19 ILE B C 1
ATOM 3494 O O . ILE B 1 19 ? 2.531 -2.455 22.609 1 87.88 19 ILE B O 1
ATOM 3498 N N . TYR B 1 20 ? 1.312 -3.986 23.641 1 92.94 20 TYR B N 1
ATOM 3499 C CA . TYR B 1 20 ? 2.453 -4.84 23.953 1 92.94 20 TYR B CA 1
ATOM 3500 C C . TYR B 1 20 ? 3.131 -5.324 22.688 1 92.94 20 TYR B C 1
ATOM 3502 O O . TYR B 1 20 ? 4.359 -5.309 22.578 1 92.94 20 TYR B O 1
ATOM 3510 N N . MET B 1 21 ? 2.359 -5.746 21.719 1 94.69 21 MET B N 1
ATOM 3511 C CA . MET B 1 21 ? 2.916 -6.258 20.469 1 94.69 21 MET B CA 1
ATOM 3512 C C . MET B 1 21 ? 3.678 -5.168 19.734 1 94.69 21 MET B C 1
ATOM 3514 O O . MET B 1 21 ? 4.789 -5.395 19.25 1 94.69 21 MET B O 1
ATOM 3518 N N . ILE B 1 22 ? 3.107 -4.016 19.703 1 87.56 22 ILE B N 1
ATOM 3519 C CA . ILE B 1 22 ? 3.707 -2.912 18.953 1 87.56 22 ILE B CA 1
ATOM 3520 C C . ILE B 1 22 ? 4.996 -2.467 19.641 1 87.56 22 ILE B C 1
ATOM 3522 O O . ILE B 1 22 ? 5.977 -2.133 18.984 1 87.56 22 ILE B O 1
ATOM 3526 N N . MET B 1 23 ? 5.086 -2.639 20.938 1 87.19 23 MET B N 1
ATOM 3527 C CA . MET B 1 23 ? 6.18 -2.047 21.703 1 87.19 23 MET B CA 1
ATOM 3528 C C . MET B 1 23 ? 7.293 -3.062 21.938 1 87.19 23 MET B C 1
ATOM 3530 O O . MET B 1 23 ? 8.477 -2.705 21.953 1 87.19 23 MET B O 1
ATOM 3534 N N . LYS B 1 24 ? 6.945 -4.324 22.094 1 92.5 24 LYS B N 1
ATOM 3535 C CA . LYS B 1 24 ? 7.93 -5.234 22.672 1 92.5 24 LYS B CA 1
ATOM 3536 C C . LYS B 1 24 ? 8.195 -6.422 21.75 1 92.5 24 LYS B C 1
ATOM 3538 O O . LYS B 1 24 ? 9.156 -7.164 21.938 1 92.5 24 LYS B O 1
ATOM 3543 N N . THR B 1 25 ? 7.43 -6.555 20.797 1 94.81 25 THR B N 1
ATOM 3544 C CA . THR B 1 25 ? 7.594 -7.762 19.984 1 94.81 25 THR B CA 1
ATOM 3545 C C . THR B 1 25 ? 8.023 -7.41 18.562 1 94.81 25 THR B C 1
ATOM 3547 O O . THR B 1 25 ? 8.141 -6.234 18.219 1 94.81 25 THR B O 1
ATOM 3550 N N . LYS B 1 26 ? 8.242 -8.492 17.734 1 96.69 26 LYS B N 1
ATOM 3551 C CA . LYS B 1 26 ? 8.641 -8.344 16.328 1 96.69 26 LYS B CA 1
ATOM 3552 C C . LYS B 1 26 ? 7.43 -8.266 15.414 1 96.69 26 LYS B C 1
ATOM 3554 O O . LYS B 1 26 ? 7.562 -8.336 14.188 1 96.69 26 LYS B O 1
ATOM 3559 N N . ILE B 1 27 ? 6.309 -8.117 16.016 1 96.31 27 ILE B N 1
ATOM 3560 C CA . ILE B 1 27 ? 5.074 -8.094 15.234 1 96.31 27 ILE B CA 1
ATOM 3561 C C . ILE B 1 27 ? 4.82 -6.68 14.711 1 96.31 27 ILE B C 1
ATOM 3563 O O . ILE B 1 27 ? 4.777 -5.723 15.492 1 96.31 27 ILE B O 1
ATOM 3567 N N . HIS B 1 28 ? 4.672 -6.594 13.445 1 95 28 HIS B N 1
ATOM 3568 C CA . HIS B 1 28 ? 4.375 -5.316 12.797 1 95 28 HIS B CA 1
ATOM 3569 C C . HIS B 1 28 ? 3.012 -4.789 13.227 1 95 28 HIS B C 1
ATOM 3571 O O . HIS B 1 28 ? 2.094 -5.57 13.492 1 95 28 HIS B O 1
ATOM 3577 N N . THR B 1 29 ? 2.844 -3.482 13.273 1 92 29 THR B N 1
ATOM 3578 C CA . THR B 1 29 ? 1.625 -2.824 13.727 1 92 29 THR B CA 1
ATOM 3579 C C . THR B 1 29 ? 0.411 -3.344 12.961 1 92 29 THR B C 1
ATOM 3581 O O . THR B 1 29 ? -0.652 -3.562 13.547 1 92 29 THR B O 1
ATOM 3584 N N . PHE B 1 30 ? 0.505 -3.541 11.672 1 95.69 30 PHE B N 1
ATOM 3585 C CA . PHE B 1 30 ? -0.586 -4.027 10.836 1 95.69 30 PHE B CA 1
ATOM 3586 C C . PHE B 1 30 ? -1.063 -5.395 11.305 1 95.69 30 PHE B C 1
ATOM 3588 O O . PHE B 1 30 ? -2.256 -5.594 11.547 1 95.69 30 PHE B O 1
ATOM 3595 N N . LEU B 1 31 ? -0.181 -6.301 11.453 1 97.12 31 LEU B N 1
ATOM 3596 C CA . LEU B 1 31 ? -0.515 -7.633 11.938 1 97.12 31 LEU B CA 1
ATOM 3597 C C . LEU B 1 31 ? -1.041 -7.57 13.367 1 97.12 31 LEU B C 1
ATOM 3599 O O . LEU B 1 31 ? -1.955 -8.312 13.734 1 97.12 31 LEU B O 1
ATOM 3603 N N . ALA B 1 32 ? -0.459 -6.73 14.18 1 96.19 32 ALA B N 1
ATOM 3604 C CA . ALA B 1 32 ? -0.879 -6.57 15.57 1 96.19 32 ALA B CA 1
ATOM 3605 C C . ALA B 1 32 ? -2.348 -6.164 15.656 1 96.19 32 ALA B C 1
ATOM 3607 O O . ALA B 1 32 ? -3.082 -6.648 16.516 1 96.19 32 ALA B O 1
ATOM 3608 N N . LEU B 1 33 ? -2.758 -5.281 14.766 1 93.62 33 LEU B N 1
ATOM 3609 C CA . LEU B 1 33 ? -4.145 -4.832 14.742 1 93.62 33 LEU B CA 1
ATOM 3610 C C . LEU B 1 33 ? -5.086 -5.984 14.414 1 93.62 33 LEU B C 1
ATOM 3612 O O . LEU B 1 33 ? -6.145 -6.125 15.039 1 93.62 33 LEU B O 1
ATOM 3616 N N . ILE B 1 34 ? -4.719 -6.793 13.477 1 96.88 34 ILE B N 1
ATOM 3617 C CA . ILE B 1 34 ? -5.539 -7.938 13.086 1 96.88 34 ILE B CA 1
ATOM 3618 C C . ILE B 1 34 ? -5.598 -8.945 14.234 1 96.88 34 ILE B C 1
ATOM 3620 O O . ILE B 1 34 ? -6.676 -9.438 14.578 1 96.88 34 ILE B O 1
ATOM 3624 N N . ILE B 1 35 ? -4.449 -9.234 14.867 1 97.69 35 ILE B N 1
ATOM 3625 C CA . ILE B 1 35 ? -4.398 -10.172 15.984 1 97.69 35 ILE B CA 1
ATOM 3626 C C . ILE B 1 35 ? -5.242 -9.648 17.141 1 97.69 35 ILE B C 1
ATOM 3628 O O . ILE B 1 35 ? -6.004 -10.398 17.75 1 97.69 35 ILE B O 1
ATOM 3632 N N . ALA B 1 36 ? -5.082 -8.391 17.406 1 95.31 36 ALA B N 1
ATOM 3633 C CA . ALA B 1 36 ? -5.875 -7.785 18.469 1 95.31 36 ALA B CA 1
ATOM 3634 C C . ALA B 1 36 ? -7.367 -7.922 18.188 1 95.31 36 ALA B C 1
ATOM 3636 O O . ALA B 1 36 ? -8.156 -8.164 19.109 1 95.31 36 ALA B O 1
ATOM 3637 N N . THR B 1 37 ? -7.766 -7.746 16.938 1 95.5 37 THR B N 1
ATOM 3638 C CA . THR B 1 37 ? -9.164 -7.906 16.547 1 95.5 37 THR B CA 1
ATOM 3639 C C . THR B 1 37 ? -9.648 -9.32 16.844 1 95.5 37 THR B C 1
ATOM 3641 O O . THR B 1 37 ? -10.742 -9.508 17.391 1 95.5 37 THR B O 1
ATOM 3644 N N . VAL B 1 38 ? -8.844 -10.281 16.531 1 96.94 38 VAL B N 1
ATOM 3645 C CA . VAL B 1 38 ? -9.18 -11.68 16.766 1 96.94 38 VAL B CA 1
ATOM 3646 C C . VAL B 1 38 ? -9.281 -11.945 18.266 1 96.94 38 VAL B C 1
ATOM 3648 O O . VAL B 1 38 ? -10.211 -12.602 18.734 1 96.94 38 VAL B O 1
ATOM 3651 N N . ILE B 1 39 ? -8.375 -11.43 19.047 1 96 39 ILE B N 1
ATOM 3652 C CA . ILE B 1 39 ? -8.336 -11.633 20.5 1 96 39 ILE B CA 1
ATOM 3653 C C . ILE B 1 39 ? -9.578 -11.031 21.141 1 96 39 ILE B C 1
ATOM 3655 O O . ILE B 1 39 ? -10.25 -11.688 21.938 1 96 39 ILE B O 1
ATOM 3659 N N . VAL B 1 40 ? -9.93 -9.828 20.781 1 92.75 40 VAL B N 1
ATOM 3660 C CA . VAL B 1 40 ? -11.117 -9.18 21.328 1 92.75 40 VAL B CA 1
ATOM 3661 C C . VAL B 1 40 ? -12.359 -9.992 21 1 92.75 40 VAL B C 1
ATOM 3663 O O . VAL B 1 40 ? -13.234 -10.188 21.844 1 92.75 40 VAL B O 1
ATOM 3666 N N . GLY B 1 41 ? -12.43 -10.445 19.766 1 94.25 41 GLY B N 1
ATOM 3667 C CA . GLY B 1 41 ? -13.578 -11.227 19.328 1 94.25 41 GLY B CA 1
ATOM 3668 C C . GLY B 1 41 ? -13.719 -12.547 20.078 1 94.25 41 GLY B C 1
ATOM 3669 O O . GLY B 1 41 ? -14.789 -12.867 20.578 1 94.25 41 GLY B O 1
ATOM 3670 N N . ILE B 1 42 ? -12.609 -13.266 20.203 1 94.31 42 ILE B N 1
ATOM 3671 C CA . ILE B 1 42 ? -12.641 -14.586 20.828 1 94.31 42 ILE B CA 1
ATOM 3672 C C . ILE B 1 42 ? -12.953 -14.438 22.312 1 94.31 42 ILE B C 1
ATOM 3674 O O . ILE B 1 42 ? -13.859 -15.102 22.828 1 94.31 42 ILE B O 1
ATOM 3678 N N . ILE B 1 43 ? -12.297 -13.57 22.984 1 92.56 43 ILE B N 1
ATOM 3679 C CA . ILE B 1 43 ? -12.5 -13.398 24.422 1 92.56 43 ILE B CA 1
ATOM 3680 C C . ILE B 1 43 ? -13.867 -12.773 24.672 1 92.56 43 ILE B C 1
ATOM 3682 O O . ILE B 1 43 ? -14.531 -13.102 25.656 1 92.56 43 ILE B O 1
ATOM 3686 N N . GLY B 1 44 ? -14.328 -11.945 23.719 1 90.88 44 GLY B N 1
ATOM 3687 C CA . GLY B 1 44 ? -15.617 -11.289 23.859 1 90.88 44 GLY B CA 1
ATOM 3688 C C . GLY B 1 44 ? -16.797 -12.203 23.547 1 90.88 44 GLY B C 1
ATOM 3689 O O . GLY B 1 44 ? -17.953 -11.828 23.781 1 90.88 44 GLY B O 1
ATOM 3690 N N . GLY B 1 45 ? -16.5 -13.367 22.984 1 90.06 45 GLY B N 1
ATOM 3691 C CA . GLY B 1 45 ? -17.547 -14.344 22.719 1 90.06 45 GLY B CA 1
ATOM 3692 C C . GLY B 1 45 ? -18.203 -14.18 21.359 1 90.06 45 GLY B C 1
ATOM 3693 O O . GLY B 1 45 ? -19.344 -14.602 21.156 1 90.06 45 GLY B O 1
ATOM 3694 N N . ILE B 1 46 ? -17.578 -13.523 20.484 1 91.56 46 ILE B N 1
ATOM 3695 C CA . ILE B 1 46 ? -18.109 -13.344 19.125 1 91.56 46 ILE B CA 1
ATOM 3696 C C . ILE B 1 46 ? -17.828 -14.594 18.297 1 91.56 46 ILE B C 1
ATOM 3698 O O . ILE B 1 46 ? -16.766 -15.203 18.422 1 91.56 46 ILE B O 1
ATOM 3702 N N . GLY B 1 47 ? -18.828 -15.047 17.516 1 92.94 47 GLY B N 1
ATOM 3703 C CA . GLY B 1 47 ? -18.641 -16.203 16.656 1 92.94 47 GLY B CA 1
ATOM 3704 C C . GLY B 1 47 ? -17.469 -16.062 15.703 1 92.94 47 GLY B C 1
ATOM 3705 O O . GLY B 1 47 ? -17.188 -14.961 15.227 1 92.94 47 GLY B O 1
ATOM 3706 N N . TYR B 1 48 ? -16.859 -17.141 15.336 1 94.38 48 TYR B N 1
ATOM 3707 C CA . TYR B 1 48 ? -15.664 -17.172 14.492 1 94.38 48 TYR B CA 1
ATOM 3708 C C . TYR B 1 48 ? -15.945 -16.531 13.141 1 94.38 48 TYR B C 1
ATOM 3710 O O . TYR B 1 48 ? -15.164 -15.695 12.664 1 94.38 48 TYR B O 1
ATOM 3718 N N . GLN B 1 49 ? -17.062 -16.875 12.578 1 91.88 49 GLN B N 1
ATOM 3719 C CA . GLN B 1 49 ? -17.391 -16.359 11.25 1 91.88 49 GLN B CA 1
ATOM 3720 C C . GLN B 1 49 ? -17.641 -14.859 11.297 1 91.88 49 GLN B C 1
ATOM 3722 O O . GLN B 1 49 ? -17.297 -14.133 10.359 1 91.88 49 GLN B O 1
ATOM 3727 N N . GLN B 1 50 ? -18.203 -14.461 12.344 1 94.38 50 GLN B N 1
ATOM 3728 C CA . GLN B 1 50 ? -18.484 -13.039 12.5 1 94.38 50 GLN B CA 1
ATOM 3729 C C . GLN B 1 50 ? -17.188 -12.25 12.695 1 94.38 50 GLN B C 1
ATOM 3731 O O . GLN B 1 50 ? -17.078 -11.109 12.25 1 94.38 50 GLN B O 1
ATOM 3736 N N . ILE B 1 51 ? -16.266 -12.836 13.375 1 96.31 51 ILE B N 1
ATOM 3737 C CA . ILE B 1 51 ? -14.969 -12.18 13.562 1 96.31 51 ILE B CA 1
ATOM 3738 C C . ILE B 1 51 ? -14.32 -11.922 12.203 1 96.31 51 ILE B C 1
ATOM 3740 O O . ILE B 1 51 ? -13.898 -10.805 11.914 1 96.31 51 ILE B O 1
ATOM 3744 N N . VAL B 1 52 ? -14.32 -12.922 11.367 1 95.94 52 VAL B N 1
ATOM 3745 C CA . VAL B 1 52 ? -13.703 -12.805 10.047 1 95.94 52 VAL B CA 1
ATOM 3746 C C . VAL B 1 52 ? -14.469 -11.789 9.203 1 95.94 52 VAL B C 1
ATOM 3748 O O . VAL B 1 52 ? -13.859 -10.977 8.492 1 95.94 52 VAL B O 1
ATOM 3751 N N . ALA B 1 53 ? -15.742 -11.836 9.352 1 95.25 53 ALA B N 1
ATOM 3752 C CA . ALA B 1 53 ? -16.578 -10.898 8.609 1 95.25 53 ALA B CA 1
ATOM 3753 C C . ALA B 1 53 ? -16.297 -9.461 9.039 1 95.25 53 ALA B C 1
ATOM 3755 O O . ALA B 1 53 ? -16.219 -8.562 8.195 1 95.25 53 ALA B O 1
ATOM 3756 N N . SER B 1 54 ? -16.156 -9.266 10.312 1 94.88 54 SER B N 1
ATOM 3757 C CA . SER B 1 54 ? -15.852 -7.934 10.82 1 94.88 54 SER B CA 1
ATOM 3758 C C . SER B 1 54 ? -14.492 -7.445 10.32 1 94.88 54 SER B C 1
ATOM 3760 O O . SER B 1 54 ? -14.336 -6.273 9.977 1 94.88 54 SER B O 1
ATOM 3762 N N . ILE B 1 55 ? -13.586 -8.336 10.305 1 96.69 55 ILE B N 1
ATOM 3763 C CA . ILE B 1 55 ? -12.234 -7.992 9.867 1 96.69 55 ILE B CA 1
ATOM 3764 C C . ILE B 1 55 ? -12.273 -7.547 8.406 1 96.69 55 ILE B C 1
ATOM 3766 O O . ILE B 1 55 ? -11.773 -6.469 8.07 1 96.69 55 ILE B O 1
ATOM 3770 N N . THR B 1 56 ? -12.906 -8.297 7.574 1 95.31 56 THR B N 1
ATOM 3771 C CA . THR B 1 56 ? -12.883 -8.023 6.141 1 95.31 56 THR B CA 1
ATOM 3772 C C . THR B 1 56 ? -13.766 -6.824 5.805 1 95.31 56 THR B C 1
ATOM 3774 O O . THR B 1 56 ? -13.391 -5.988 4.977 1 95.31 56 THR B O 1
ATOM 3777 N N . LYS B 1 57 ? -14.914 -6.723 6.461 1 94.62 57 LYS B N 1
ATOM 3778 C CA . LYS B 1 57 ? -15.82 -5.602 6.227 1 94.62 57 LYS B CA 1
ATOM 3779 C C . LYS B 1 57 ? -15.203 -4.289 6.703 1 94.62 57 LYS B C 1
ATOM 3781 O O . LYS B 1 57 ? -15.297 -3.268 6.02 1 94.62 57 LYS B O 1
ATOM 3786 N N . GLY B 1 58 ? -14.641 -4.379 7.844 1 95.25 58 GLY B N 1
ATOM 3787 C CA . GLY B 1 58 ? -14.008 -3.182 8.375 1 95.25 58 GLY B CA 1
ATOM 3788 C C . GLY B 1 58 ? -12.82 -2.721 7.551 1 95.25 58 GLY B C 1
ATOM 3789 O O . GLY B 1 58 ? -12.695 -1.533 7.25 1 95.25 58 GLY B O 1
ATOM 3790 N N . PHE B 1 59 ? -11.93 -3.66 7.227 1 96.88 59 PHE B N 1
ATOM 3791 C CA . PHE B 1 59 ? -10.758 -3.375 6.406 1 96.88 59 PHE B CA 1
ATOM 3792 C C . PHE B 1 59 ? -11.164 -2.787 5.062 1 96.88 59 PHE B C 1
ATOM 3794 O O . PHE B 1 59 ? -10.695 -1.717 4.672 1 96.88 59 PHE B O 1
ATOM 3801 N N . GLY B 1 60 ? -12.07 -3.402 4.402 1 95.31 60 GLY B N 1
ATOM 3802 C CA . GLY B 1 60 ? -12.523 -2.982 3.088 1 95.31 60 GLY B CA 1
ATOM 3803 C C . GLY B 1 60 ? -13.32 -1.691 3.113 1 95.31 60 GLY B C 1
ATOM 3804 O O . GLY B 1 60 ? -13.148 -0.832 2.248 1 95.31 60 GLY B O 1
ATOM 3805 N N . GLY B 1 61 ? -14.203 -1.609 4.047 1 93.69 61 GLY B N 1
ATOM 3806 C CA . GLY B 1 61 ? -15.008 -0.404 4.168 1 93.69 61 GLY B CA 1
ATOM 3807 C C . GLY B 1 61 ? -14.18 0.849 4.371 1 93.69 61 GLY B C 1
ATOM 3808 O O . GLY B 1 61 ? -14.43 1.878 3.742 1 93.69 61 GLY B O 1
ATOM 3809 N N . THR B 1 62 ? -13.234 0.725 5.199 1 92.62 62 THR B N 1
ATOM 3810 C CA . THR B 1 62 ? -12.359 1.861 5.473 1 92.62 62 THR B CA 1
ATOM 3811 C C . THR B 1 62 ? -11.555 2.232 4.23 1 92.62 62 THR B C 1
ATOM 3813 O O . THR B 1 62 ? -11.469 3.408 3.867 1 92.62 62 THR B O 1
ATOM 3816 N N . LEU B 1 63 ? -11.023 1.257 3.588 1 94.56 63 LEU B N 1
ATOM 3817 C CA . LEU B 1 63 ? -10.18 1.528 2.428 1 94.56 63 LEU B CA 1
ATOM 3818 C C . LEU B 1 63 ? -11.023 1.976 1.237 1 94.56 63 LEU B C 1
ATOM 3820 O O . LEU B 1 63 ? -10.547 2.725 0.382 1 94.56 63 LEU B O 1
ATOM 3824 N N . GLY B 1 64 ? -12.211 1.51 1.165 1 94.31 64 GLY B N 1
ATOM 3825 C CA . GLY B 1 64 ? -13.109 1.991 0.124 1 94.31 64 GLY B CA 1
ATOM 3826 C C . GLY B 1 64 ? -13.328 3.49 0.177 1 94.31 64 GLY B C 1
ATOM 3827 O O . GLY B 1 64 ? -13.477 4.141 -0.86 1 94.31 64 GLY B O 1
ATOM 3828 N N . SER B 1 65 ? -13.273 3.994 1.391 1 87.19 65 SER B N 1
ATOM 3829 C CA . SER B 1 65 ? -13.531 5.414 1.594 1 87.19 65 SER B CA 1
ATOM 3830 C C . SER B 1 65 ? -12.281 6.25 1.345 1 87.19 65 SER B C 1
ATOM 3832 O O . SER B 1 65 ? -12.375 7.391 0.887 1 87.19 65 SER B O 1
ATOM 3834 N N . ILE B 1 66 ? -11.156 5.625 1.567 1 90.81 66 ILE B N 1
ATOM 3835 C CA . ILE B 1 66 ? -10.047 6.57 1.642 1 90.81 66 ILE B CA 1
ATOM 3836 C C . ILE B 1 66 ? -8.836 6.004 0.903 1 90.81 66 ILE B C 1
ATOM 3838 O O . ILE B 1 66 ? -7.879 6.727 0.625 1 90.81 66 ILE B O 1
ATOM 3842 N N . GLY B 1 67 ? -8.789 4.742 0.635 1 93.81 67 GLY B N 1
ATOM 3843 C CA . GLY B 1 67 ? -7.645 4.102 0.007 1 93.81 67 GLY B CA 1
ATOM 3844 C C . GLY B 1 67 ? -7.219 4.777 -1.284 1 93.81 67 GLY B C 1
ATOM 3845 O O . GLY B 1 67 ? -6.027 4.988 -1.518 1 93.81 67 GLY B O 1
ATOM 3846 N N . ILE B 1 68 ? -8.148 5.141 -2.072 1 95.56 68 ILE B N 1
ATOM 3847 C CA . ILE B 1 68 ? -7.883 5.777 -3.357 1 95.56 68 ILE B CA 1
ATOM 3848 C C . ILE B 1 68 ? -7.227 7.137 -3.133 1 95.56 68 ILE B C 1
ATOM 3850 O O . ILE B 1 68 ? -6.258 7.484 -3.811 1 95.56 68 ILE B O 1
ATOM 3854 N N . ILE B 1 69 ? -7.707 7.84 -2.131 1 93.88 69 ILE B N 1
ATOM 3855 C CA . ILE B 1 69 ? -7.199 9.172 -1.82 1 93.88 69 ILE B CA 1
ATOM 3856 C C . ILE B 1 69 ? -5.746 9.078 -1.363 1 93.88 69 ILE B C 1
ATOM 3858 O O . ILE B 1 69 ? -4.91 9.891 -1.758 1 93.88 69 ILE B O 1
ATOM 3862 N N . ILE B 1 70 ? -5.441 8.047 -0.587 1 92.75 70 ILE B N 1
ATOM 3863 C CA . ILE B 1 70 ? -4.078 7.82 -0.121 1 92.75 70 ILE B CA 1
ATOM 3864 C C . ILE B 1 70 ? -3.162 7.562 -1.314 1 92.75 70 ILE B C 1
ATOM 3866 O O . ILE B 1 70 ? -2.086 8.156 -1.417 1 92.75 70 ILE B O 1
ATOM 3870 N N . GLY B 1 71 ? -3.605 6.711 -2.205 1 94.62 71 GLY B N 1
ATOM 3871 C CA . GLY B 1 71 ? -2.816 6.414 -3.391 1 94.62 71 GLY B CA 1
ATOM 3872 C C . GLY B 1 71 ? -2.527 7.637 -4.238 1 94.62 71 GLY B C 1
ATOM 3873 O O . GLY B 1 71 ? -1.375 7.895 -4.59 1 94.62 71 GLY B O 1
ATOM 3874 N N . PHE B 1 72 ? -3.561 8.414 -4.547 1 96.38 72 PHE B N 1
ATOM 3875 C CA . PHE B 1 72 ? -3.395 9.633 -5.336 1 96.38 72 PHE B CA 1
ATOM 3876 C C . PHE B 1 72 ? -2.479 10.617 -4.617 1 96.38 72 PHE B C 1
ATOM 3878 O O . PHE B 1 72 ? -1.627 11.25 -5.246 1 96.38 72 PHE B O 1
ATOM 3885 N N . GLY B 1 73 ? -2.65 10.703 -3.318 1 92.5 73 GLY B N 1
ATOM 3886 C CA . GLY B 1 73 ? -1.86 11.648 -2.539 1 92.5 73 GLY B CA 1
ATOM 3887 C C . GLY B 1 73 ? -0.372 11.359 -2.586 1 92.5 73 GLY B C 1
ATOM 3888 O O . GLY B 1 73 ? 0.435 12.266 -2.803 1 92.5 73 GLY B O 1
ATOM 3889 N N . VAL B 1 74 ? -0.017 10.109 -2.428 1 92.38 74 VAL B N 1
ATOM 3890 C CA . VAL B 1 74 ? 1.399 9.766 -2.369 1 92.38 74 VAL B CA 1
ATOM 3891 C C . VAL B 1 74 ? 2.023 9.898 -3.756 1 92.38 74 VAL B C 1
ATOM 3893 O O . VAL B 1 74 ? 3.193 10.266 -3.887 1 92.38 74 VAL B O 1
ATOM 3896 N N . MET B 1 75 ? 1.282 9.562 -4.809 1 95 75 MET B N 1
ATOM 3897 C CA . MET B 1 75 ? 1.77 9.781 -6.168 1 95 75 MET B CA 1
ATOM 3898 C C . MET B 1 75 ? 2.014 11.266 -6.43 1 95 75 MET B C 1
ATOM 3900 O O . MET B 1 75 ? 3.066 11.641 -6.945 1 95 75 MET B O 1
ATOM 3904 N N . MET B 1 76 ? 1.058 12.031 -6.043 1 94.25 76 MET B N 1
ATOM 3905 C CA . MET B 1 76 ? 1.161 13.477 -6.207 1 94.25 76 MET B CA 1
ATOM 3906 C C . MET B 1 76 ? 2.354 14.031 -5.434 1 94.25 76 MET B C 1
ATOM 3908 O O . MET B 1 76 ? 3.1 14.867 -5.949 1 94.25 76 MET B O 1
ATOM 3912 N N . GLY B 1 77 ? 2.537 13.609 -4.211 1 90.5 77 GLY B N 1
ATOM 3913 C CA . GLY B 1 77 ? 3.639 14.07 -3.383 1 90.5 77 GLY B CA 1
ATOM 3914 C C . GLY B 1 77 ? 5 13.836 -4.016 1 90.5 77 GLY B C 1
ATOM 3915 O O . GLY B 1 77 ? 5.852 14.727 -4.008 1 90.5 77 GLY B O 1
ATOM 3916 N N . GLN B 1 78 ? 5.148 12.672 -4.57 1 92.31 78 GLN B N 1
ATOM 3917 C CA . GLN B 1 78 ? 6.434 12.352 -5.184 1 92.31 78 GLN B CA 1
ATOM 3918 C C . GLN B 1 78 ? 6.688 13.211 -6.418 1 92.31 78 GLN B C 1
ATOM 3920 O O . GLN B 1 78 ? 7.82 13.625 -6.668 1 92.31 78 GLN B O 1
ATOM 3925 N N . LEU B 1 79 ? 5.691 13.422 -7.207 1 94.75 79 LEU B N 1
ATOM 3926 C CA . LEU B 1 79 ? 5.848 14.258 -8.398 1 94.75 79 LEU B CA 1
ATOM 3927 C C . LEU B 1 79 ? 6.133 15.703 -8.016 1 94.75 79 LEU B C 1
ATOM 3929 O O . LEU B 1 79 ? 6.867 16.406 -8.711 1 94.75 79 LEU B O 1
ATOM 3933 N N . PHE B 1 80 ? 5.555 16.078 -6.934 1 89.81 80 PHE B N 1
ATOM 3934 C CA . PHE B 1 80 ? 5.832 17.406 -6.402 1 89.81 80 PHE B CA 1
ATOM 3935 C C . PHE B 1 80 ? 7.309 17.547 -6.047 1 89.81 80 PHE B C 1
ATOM 3937 O O . PHE B 1 80 ? 7.914 18.594 -6.305 1 89.81 80 PHE B O 1
ATOM 3944 N N . GLU B 1 81 ? 7.789 16.516 -5.457 1 85.62 81 GLU B N 1
ATOM 3945 C CA . GLU B 1 81 ? 9.188 16.516 -5.027 1 85.62 81 GLU B CA 1
ATOM 3946 C C . GLU B 1 81 ? 10.125 16.719 -6.211 1 85.62 81 GLU B C 1
ATOM 3948 O O . GLU B 1 81 ? 11.094 17.484 -6.129 1 85.62 81 GLU B O 1
ATOM 3953 N N . VAL B 1 82 ? 9.844 16.109 -7.34 1 91.12 82 VAL B N 1
ATOM 3954 C CA . VAL B 1 82 ? 10.812 16.094 -8.438 1 91.12 82 VAL B CA 1
ATOM 3955 C C . VAL B 1 82 ? 10.578 17.281 -9.359 1 91.12 82 VAL B C 1
ATOM 3957 O O . VAL B 1 82 ? 11.453 17.625 -10.156 1 91.12 82 VAL B O 1
ATOM 3960 N N . SER B 1 83 ? 9.523 17.969 -9.258 1 92.56 83 SER B N 1
ATOM 3961 C CA . SER B 1 83 ? 9.148 19.031 -10.18 1 92.56 83 SER B CA 1
ATOM 3962 C C . SER B 1 83 ? 9.805 20.359 -9.797 1 92.56 83 SER B C 1
ATOM 3964 O O . SER B 1 83 ? 9.844 21.297 -10.594 1 92.56 83 SER B O 1
ATOM 3966 N N . GLY B 1 84 ? 10.25 20.484 -8.508 1 88.94 84 GLY B N 1
ATOM 3967 C CA . GLY B 1 84 ? 10.766 21.75 -8.016 1 88.94 84 GLY B CA 1
ATOM 3968 C C . GLY B 1 84 ? 9.672 22.703 -7.543 1 88.94 84 GLY B C 1
ATOM 3969 O O . GLY B 1 84 ? 9.953 23.844 -7.188 1 88.94 84 GLY B O 1
ATOM 3970 N N . ALA B 1 85 ? 8.508 22.219 -7.527 1 92 85 ALA B N 1
ATOM 3971 C CA . ALA B 1 85 ? 7.359 23.047 -7.137 1 92 85 ALA B CA 1
ATOM 3972 C C . ALA B 1 85 ? 7.516 23.547 -5.707 1 92 85 ALA B C 1
ATOM 3974 O O . ALA B 1 85 ? 7.148 24.688 -5.402 1 92 85 ALA B O 1
ATOM 3975 N N . ALA B 1 86 ? 8.023 22.812 -4.84 1 88.44 86 ALA B N 1
ATOM 3976 C CA . ALA B 1 86 ? 8.227 23.203 -3.445 1 88.44 86 ALA B CA 1
ATOM 3977 C C . ALA B 1 86 ? 9.164 24.406 -3.344 1 88.44 86 ALA B C 1
ATOM 3979 O O . ALA B 1 86 ? 8.906 25.328 -2.57 1 88.44 86 ALA B O 1
ATOM 3980 N N . LYS B 1 87 ? 10.234 24.359 -4.047 1 89.56 87 LYS B N 1
ATOM 3981 C CA . LYS B 1 87 ? 11.18 25.469 -4.066 1 89.56 87 LYS B CA 1
ATOM 3982 C C . LYS B 1 87 ? 10.531 26.75 -4.598 1 89.56 87 LYS B C 1
ATOM 3984 O O . LYS B 1 87 ? 10.75 27.828 -4.055 1 89.56 87 LYS B O 1
ATOM 3989 N N . ARG B 1 88 ? 9.742 26.578 -5.637 1 92.44 88 ARG B N 1
ATOM 3990 C CA . ARG B 1 88 ? 9.016 27.734 -6.176 1 92.44 88 ARG B CA 1
ATOM 3991 C C . ARG B 1 88 ? 8.086 28.328 -5.129 1 92.44 88 ARG B C 1
ATOM 3993 O O . ARG B 1 88 ? 8.008 29.562 -4.992 1 92.44 88 ARG B O 1
ATOM 4000 N N . MET B 1 89 ? 7.445 27.547 -4.449 1 91.56 89 MET B N 1
ATOM 4001 C CA . MET B 1 89 ? 6.539 28.031 -3.414 1 91.56 89 MET B CA 1
ATOM 4002 C C . MET B 1 89 ? 7.305 28.797 -2.338 1 91.56 89 MET B C 1
ATOM 4004 O O . MET B 1 89 ? 6.879 29.875 -1.912 1 91.56 89 MET B O 1
ATOM 4008 N N . ALA B 1 90 ? 8.414 28.234 -1.936 1 89.62 90 ALA B N 1
ATOM 4009 C CA . ALA B 1 90 ? 9.242 28.875 -0.914 1 89.62 90 ALA B CA 1
ATOM 4010 C C . ALA B 1 90 ? 9.703 30.266 -1.373 1 89.62 90 ALA B C 1
ATOM 4012 O O . ALA B 1 90 ? 9.625 31.234 -0.62 1 89.62 90 ALA B O 1
ATOM 4013 N N . LEU B 1 91 ? 10.156 30.344 -2.555 1 90.88 91 LEU B N 1
ATOM 4014 C CA . LEU B 1 91 ? 10.633 31.609 -3.104 1 90.88 91 LEU B CA 1
ATOM 4015 C C . LEU B 1 91 ? 9.492 32.594 -3.227 1 90.88 91 LEU B C 1
ATOM 4017 O O . LEU B 1 91 ? 9.688 33.812 -3.01 1 90.88 91 LEU B O 1
ATOM 4021 N N . SER B 1 92 ? 8.352 32.094 -3.582 1 92.06 92 SER B N 1
ATOM 4022 C CA . SER B 1 92 ? 7.184 32.969 -3.676 1 92.06 92 SER B CA 1
ATOM 4023 C C . SER B 1 92 ? 6.848 33.594 -2.322 1 92.06 92 SER B C 1
ATOM 4025 O O . SER B 1 92 ? 6.551 34.781 -2.238 1 92.06 92 SER B O 1
ATOM 4027 N N . PHE B 1 93 ? 6.945 32.875 -1.296 1 91.5 93 PHE B N 1
ATOM 4028 C CA . PHE B 1 93 ? 6.598 33.375 0.026 1 91.5 93 PHE B CA 1
ATOM 4029 C C . PHE B 1 93 ? 7.699 34.281 0.564 1 91.5 93 PHE B C 1
ATOM 4031 O O . PHE B 1 93 ? 7.422 35.25 1.289 1 91.5 93 PHE B O 1
ATOM 4038 N N . LEU B 1 94 ? 8.891 33.969 0.229 1 89.75 94 LEU B N 1
ATOM 4039 C CA . LEU B 1 94 ? 9.984 34.844 0.604 1 89.75 94 LEU B CA 1
ATOM 4040 C C . LEU B 1 94 ? 9.805 36.25 -0.022 1 89.75 94 LEU B C 1
ATOM 4042 O O . LEU B 1 94 ? 10.078 37.25 0.616 1 89.75 94 LEU B O 1
ATOM 4046 N N . LYS B 1 95 ? 9.398 36.188 -1.232 1 89.62 95 LYS B N 1
ATOM 4047 C CA . LYS B 1 95 ? 9.148 37.469 -1.921 1 89.62 95 LYS B CA 1
ATOM 4048 C C . LYS B 1 95 ? 7.957 38.188 -1.311 1 89.62 95 LYS B C 1
ATOM 4050 O O . LYS B 1 95 ? 7.973 39.438 -1.198 1 89.62 95 LYS B O 1
ATOM 4055 N N . LEU B 1 96 ? 7.023 37.5 -0.97 1 91.75 96 LEU B N 1
ATOM 4056 C CA . LEU B 1 96 ? 5.793 38.062 -0.444 1 91.75 96 LEU B CA 1
ATOM 4057 C C . LEU B 1 96 ? 6.031 38.719 0.92 1 91.75 96 LEU B C 1
ATOM 4059 O O . LEU B 1 96 ? 5.492 39.781 1.212 1 91.75 96 LEU B O 1
ATOM 4063 N N . PHE B 1 97 ? 6.75 38.094 1.847 1 90.5 97 PHE B N 1
ATOM 4064 C CA . PHE B 1 97 ? 6.895 38.531 3.223 1 90.5 97 PHE B CA 1
ATOM 4065 C C . PHE B 1 97 ? 8.086 39.469 3.355 1 90.5 97 PHE B C 1
ATOM 4067 O O . PHE B 1 97 ? 8.148 40.281 4.281 1 90.5 97 PHE B O 1
ATOM 4074 N N . GLY B 1 98 ? 9.055 39.375 2.484 1 81.12 98 GLY B N 1
ATOM 4075 C CA . GLY B 1 98 ? 10.172 40.312 2.471 1 81.12 98 GLY B CA 1
ATOM 4076 C C . GLY B 1 98 ? 11.273 39.938 3.445 1 81.12 98 GLY B C 1
ATOM 4077 O O . GLY B 1 98 ? 11.227 38.875 4.059 1 81.12 98 GLY B O 1
ATOM 4078 N N . LYS B 1 99 ? 12.164 40.875 3.568 1 83.56 99 LYS B N 1
ATOM 4079 C CA . LYS B 1 99 ? 13.359 40.656 4.383 1 83.56 99 LYS B CA 1
ATOM 4080 C C . LYS B 1 99 ? 13.016 40.688 5.871 1 83.56 99 LYS B C 1
ATOM 4082 O O . LYS B 1 99 ? 12.234 41.531 6.316 1 83.56 99 LYS B O 1
ATOM 4087 N N . GLY B 1 100 ? 13.5 39.719 6.625 1 89.56 100 GLY B N 1
ATOM 4088 C CA . GLY B 1 100 ? 13.328 39.656 8.07 1 89.56 100 GLY B CA 1
ATOM 4089 C C . GLY B 1 100 ? 12.234 38.719 8.508 1 89.56 100 GLY B C 1
ATOM 4090 O O . GLY B 1 100 ? 12.039 38.5 9.711 1 89.56 100 GLY B O 1
ATOM 4091 N N . ARG B 1 101 ? 11.531 38.25 7.605 1 95.25 101 ARG B N 1
ATOM 4092 C CA . ARG B 1 101 ? 10.438 37.344 7.945 1 95.25 101 ARG B CA 1
ATOM 4093 C C . ARG B 1 101 ? 10.633 35.969 7.301 1 95.25 101 ARG B C 1
ATOM 4095 O O . ARG B 1 101 ? 9.664 35.344 6.844 1 95.25 101 ARG B O 1
ATOM 4102 N N . GLU B 1 102 ? 11.844 35.594 7.316 1 93.94 102 GLU B N 1
ATOM 4103 C CA . GLU B 1 102 ? 12.195 34.375 6.641 1 93.94 102 GLU B CA 1
ATOM 4104 C C . GLU B 1 102 ? 11.617 33.156 7.371 1 93.94 102 GLU B C 1
ATOM 4106 O O . GLU B 1 102 ? 11.219 32.188 6.738 1 93.94 102 GLU B O 1
ATOM 4111 N N . GLU B 1 103 ? 11.547 33.281 8.688 1 96.12 103 GLU B N 1
ATOM 4112 C CA . GLU B 1 103 ? 10.969 32.188 9.461 1 96.12 103 GLU B CA 1
ATOM 4113 C C . GLU B 1 103 ? 9.5 31.969 9.102 1 96.12 103 GLU B C 1
ATOM 4115 O O . GLU B 1 103 ? 9.055 30.828 8.938 1 96.12 103 GLU B O 1
ATOM 4120 N N . ILE B 1 104 ? 8.797 33.031 8.953 1 96.5 104 ILE B N 1
ATOM 4121 C CA . ILE B 1 104 ? 7.383 32.938 8.602 1 96.5 104 ILE B CA 1
ATOM 4122 C C . ILE B 1 104 ? 7.234 32.406 7.188 1 96.5 104 ILE B C 1
ATOM 4124 O O . ILE B 1 104 ? 6.379 31.547 6.934 1 96.5 104 ILE B O 1
ATOM 4128 N N . ALA B 1 105 ? 8.047 32.875 6.305 1 95.5 105 ALA B N 1
ATOM 4129 C CA . ALA B 1 105 ? 8.008 32.406 4.922 1 95.5 105 ALA B CA 1
ATOM 4130 C C . ALA B 1 105 ? 8.242 30.906 4.836 1 95.5 105 ALA B C 1
ATOM 4132 O O . ALA B 1 105 ? 7.52 30.203 4.125 1 95.5 105 ALA B O 1
ATOM 4133 N N . MET B 1 106 ? 9.18 30.469 5.578 1 95.56 106 MET B N 1
ATOM 4134 C CA . MET B 1 106 ? 9.531 29.047 5.523 1 95.56 106 MET B CA 1
ATOM 4135 C C . MET B 1 106 ? 8.484 28.203 6.227 1 95.56 106 MET B C 1
ATOM 4137 O O . MET B 1 106 ? 8.211 27.062 5.812 1 95.56 106 MET B O 1
ATOM 4141 N N . ALA B 1 107 ? 7.969 28.719 7.301 1 97.5 107 ALA B N 1
ATOM 4142 C CA . ALA B 1 107 ? 6.906 28 7.992 1 97.5 107 ALA B CA 1
ATOM 4143 C C . ALA B 1 107 ? 5.684 27.828 7.098 1 97.5 107 ALA B C 1
ATOM 4145 O O . ALA B 1 107 ? 5.098 26.75 7.035 1 97.5 107 ALA B O 1
ATOM 4146 N N . ILE B 1 108 ? 5.312 28.844 6.395 1 96.5 108 ILE B N 1
ATOM 4147 C CA . ILE B 1 108 ? 4.141 28.797 5.527 1 96.5 108 ILE B CA 1
ATOM 4148 C C . ILE B 1 108 ? 4.426 27.906 4.32 1 96.5 108 ILE B C 1
ATOM 4150 O O . ILE B 1 108 ? 3.541 27.203 3.842 1 96.5 108 ILE B O 1
ATOM 4154 N N . THR B 1 109 ? 5.629 28.016 3.865 1 94.75 109 THR B N 1
ATOM 4155 C CA . THR B 1 109 ? 6.027 27.109 2.801 1 94.75 109 THR B CA 1
ATOM 4156 C C . THR B 1 109 ? 5.84 25.656 3.232 1 94.75 109 THR B C 1
ATOM 4158 O O . THR B 1 109 ? 5.215 24.859 2.52 1 94.75 109 THR B O 1
ATOM 4161 N N . GLY B 1 110 ? 6.41 25.344 4.355 1 95.81 110 GLY B N 1
ATOM 4162 C CA . GLY B 1 110 ? 6.227 24 4.871 1 95.81 110 GLY B CA 1
ATOM 4163 C C . GLY B 1 110 ? 4.77 23.625 5.043 1 95.81 110 GLY B C 1
ATOM 4164 O O . GLY B 1 110 ? 4.367 22.5 4.695 1 95.81 110 GLY B O 1
ATOM 4165 N N . PHE B 1 111 ? 4.039 24.562 5.527 1 95.25 111 PHE B N 1
ATOM 4166 C CA . PHE B 1 111 ? 2.615 24.391 5.793 1 95.25 111 PHE B CA 1
ATOM 4167 C C . PHE B 1 111 ? 1.88 23.953 4.531 1 95.25 111 PHE B C 1
ATOM 4169 O O . PHE B 1 111 ? 1.059 23.031 4.57 1 95.25 111 PHE B O 1
ATOM 4176 N N . LEU B 1 112 ? 2.189 24.469 3.422 1 93.38 112 LEU B N 1
ATOM 4177 C CA . LEU B 1 112 ? 1.484 24.172 2.18 1 93.38 112 LEU B CA 1
ATOM 4178 C C . LEU B 1 112 ? 2.094 22.953 1.482 1 93.38 112 LEU B C 1
ATOM 4180 O O . LEU B 1 112 ? 1.369 22.094 0.968 1 93.38 112 LEU B O 1
ATOM 4184 N N . VAL B 1 113 ? 3.373 22.859 1.532 1 90.62 113 VAL B N 1
ATOM 4185 C CA . VAL B 1 113 ? 4.109 21.828 0.806 1 90.62 113 VAL B CA 1
ATOM 4186 C C . VAL B 1 113 ? 3.807 20.453 1.402 1 90.62 113 VAL B C 1
ATOM 4188 O O . VAL B 1 113 ? 3.799 19.453 0.69 1 90.62 113 VAL B O 1
ATOM 4191 N N . SER B 1 114 ? 3.475 20.453 2.635 1 93.25 114 SER B N 1
ATOM 4192 C CA . SER B 1 114 ? 3.324 19.172 3.312 1 93.25 114 SER B CA 1
ATOM 4193 C C . SER B 1 114 ? 1.923 18.609 3.119 1 93.25 114 SER B C 1
ATOM 4195 O O . SER B 1 114 ? 1.64 17.484 3.541 1 93.25 114 SER B O 1
ATOM 4197 N N . ILE B 1 115 ? 1.105 19.266 2.475 1 88.5 115 ILE B N 1
ATOM 4198 C CA . ILE B 1 115 ? -0.232 18.766 2.188 1 88.5 115 ILE B CA 1
ATOM 4199 C C . ILE B 1 115 ? -0.14 17.578 1.229 1 88.5 115 ILE B C 1
ATOM 4201 O O . ILE B 1 115 ? -0.694 16.516 1.498 1 88.5 115 ILE B O 1
ATOM 4205 N N . PRO B 1 116 ? 0.613 17.719 0.26 1 84.56 116 PRO B N 1
ATOM 4206 C CA . PRO B 1 116 ? 0.759 16.562 -0.641 1 84.56 116 PRO B CA 1
ATOM 4207 C C . PRO B 1 116 ? 2.008 15.742 -0.346 1 84.56 116 PRO B C 1
ATOM 4209 O O . PRO B 1 116 ? 2.096 14.578 -0.756 1 84.56 116 PRO B O 1
ATOM 4212 N N . ILE B 1 117 ? 3.043 16.328 0.329 1 83.56 117 ILE B N 1
ATOM 4213 C CA . ILE B 1 117 ? 4.352 15.703 0.517 1 83.56 117 ILE B CA 1
ATOM 4214 C C . ILE B 1 117 ? 4.539 15.328 1.984 1 83.56 117 ILE B C 1
ATOM 4216 O O . ILE B 1 117 ? 4.16 16.094 2.881 1 83.56 117 ILE B O 1
ATOM 4220 N N . PHE B 1 118 ? 5.121 14.219 2.15 1 87.56 118 PHE B N 1
ATOM 4221 C CA . PHE B 1 118 ? 5.461 13.852 3.521 1 87.56 118 PHE B CA 1
ATOM 4222 C C . PHE B 1 118 ? 6.457 14.836 4.117 1 87.56 118 PHE B C 1
ATOM 4224 O O . PHE B 1 118 ? 7.379 15.281 3.43 1 87.56 118 PHE B O 1
ATOM 4231 N N . CYS B 1 119 ? 6.277 15.023 5.355 1 92.56 119 CYS B N 1
ATOM 4232 C CA . CYS B 1 119 ? 7.066 16.078 5.984 1 92.56 119 CYS B CA 1
ATOM 4233 C C . CYS B 1 119 ? 8.555 15.734 5.949 1 92.56 119 CYS B C 1
ATOM 4235 O O . CYS B 1 119 ? 9.391 16.625 5.793 1 92.56 119 CYS B O 1
ATOM 4237 N N . ASP B 1 120 ? 9.016 14.477 6.043 1 91.12 120 ASP B N 1
ATOM 4238 C CA . ASP B 1 120 ? 10.414 14.078 5.961 1 91.12 120 ASP B CA 1
ATOM 4239 C C . ASP B 1 120 ? 11.031 14.484 4.625 1 91.12 120 ASP B C 1
ATOM 4241 O O . ASP B 1 120 ? 12.062 15.156 4.59 1 91.12 120 ASP B O 1
ATOM 4245 N N . SER B 1 121 ? 10.359 14.148 3.609 1 88.5 121 SER B N 1
ATOM 4246 C CA . SER B 1 121 ? 10.844 14.461 2.271 1 88.5 121 SER B CA 1
ATOM 4247 C C . SER B 1 121 ? 10.828 15.961 2.012 1 88.5 121 SER B C 1
ATOM 4249 O O . SER B 1 121 ? 11.75 16.5 1.397 1 88.5 121 SER B O 1
ATOM 4251 N N . GLY B 1 122 ? 9.773 16.562 2.449 1 92.5 122 GLY B N 1
ATOM 4252 C CA . GLY B 1 122 ? 9.672 18 2.283 1 92.5 122 GLY B CA 1
ATOM 4253 C C . GLY B 1 122 ? 10.82 18.766 2.932 1 92.5 122 GLY B C 1
ATOM 4254 O O . GLY B 1 122 ? 11.367 19.688 2.34 1 92.5 122 GLY B O 1
ATOM 4255 N N . PHE B 1 123 ? 11.203 18.281 4.059 1 95.44 123 PHE B N 1
ATOM 4256 C CA . PHE B 1 123 ? 12.289 18.953 4.77 1 95.44 123 PHE B CA 1
ATOM 4257 C C . PHE B 1 123 ? 13.609 18.766 4.043 1 95.44 123 PHE B C 1
ATOM 4259 O O . PHE B 1 123 ? 14.391 19.703 3.898 1 95.44 123 PHE B O 1
ATOM 4266 N N . ILE B 1 124 ? 13.891 17.641 3.607 1 91.44 124 ILE B N 1
ATOM 4267 C CA . ILE B 1 124 ? 15.141 17.328 2.924 1 91.44 124 ILE B CA 1
ATOM 4268 C C . ILE B 1 124 ? 15.242 18.141 1.635 1 91.44 124 ILE B C 1
ATOM 4270 O O . ILE B 1 124 ? 16.297 18.703 1.326 1 91.44 124 ILE B O 1
ATOM 4274 N N . ILE B 1 125 ? 14.133 18.297 0.988 1 88.81 125 ILE B N 1
ATOM 4275 C CA . ILE B 1 125 ? 14.117 18.953 -0.309 1 88.81 125 ILE B CA 1
ATOM 4276 C C . ILE B 1 125 ? 14.328 20.453 -0.122 1 88.81 125 ILE B C 1
ATOM 4278 O O . ILE B 1 125 ? 14.961 21.109 -0.956 1 88.81 125 ILE B O 1
ATOM 4282 N N . LEU B 1 126 ? 13.906 20.984 0.963 1 92.94 126 LEU B N 1
ATOM 4283 C CA . LEU B 1 126 ? 13.93 22.422 1.161 1 92.94 126 LEU B CA 1
ATOM 4284 C C . LEU B 1 126 ? 15.133 22.828 2.006 1 92.94 126 LEU B C 1
ATOM 4286 O O . LEU B 1 126 ? 15.383 24.031 2.189 1 92.94 126 LEU B O 1
ATOM 4290 N N . THR B 1 127 ? 15.898 21.859 2.438 1 92.19 127 THR B N 1
ATOM 4291 C CA . THR B 1 127 ? 17.031 22.125 3.322 1 92.19 127 THR B CA 1
ATOM 4292 C C . THR B 1 127 ? 18.078 22.969 2.619 1 92.19 127 THR B C 1
ATOM 4294 O O . THR B 1 127 ? 18.594 23.938 3.191 1 92.19 127 THR B O 1
ATOM 4297 N N . PRO B 1 128 ? 18.469 22.625 1.37 1 87.5 128 PRO B N 1
ATOM 4298 C CA . PRO B 1 128 ? 19.453 23.469 0.698 1 87.5 128 PRO B CA 1
ATOM 4299 C C . PRO B 1 128 ? 19.016 24.938 0.6 1 87.5 128 PRO B C 1
ATOM 4301 O O . PRO B 1 128 ? 19.844 25.844 0.722 1 87.5 128 PRO B O 1
ATOM 4304 N N . LEU B 1 129 ? 17.781 25.109 0.349 1 88.81 129 LEU B N 1
ATOM 4305 C CA . LEU B 1 129 ? 17.266 26.469 0.286 1 88.81 129 LEU B CA 1
ATOM 4306 C C . LEU B 1 129 ? 17.312 27.125 1.654 1 88.81 129 LEU B C 1
ATOM 4308 O O . LEU B 1 129 ? 17.672 28.312 1.76 1 88.81 129 LEU B O 1
ATOM 4312 N N . ALA B 1 130 ? 16.938 26.422 2.682 1 93.25 130 ALA B N 1
ATOM 4313 C CA . ALA B 1 130 ? 17.016 26.953 4.043 1 93.25 130 ALA B CA 1
ATOM 4314 C C . ALA B 1 130 ? 18.438 27.359 4.395 1 93.25 130 ALA B C 1
ATOM 4316 O O . ALA B 1 130 ? 18.672 28.406 5.012 1 93.25 130 ALA B O 1
ATOM 4317 N N . LYS B 1 131 ? 19.328 26.547 4.02 1 91.44 131 LYS B N 1
ATOM 4318 C CA . LYS B 1 131 ? 20.75 26.844 4.258 1 91.44 131 LYS B CA 1
ATOM 4319 C C . LYS B 1 131 ? 21.172 28.094 3.508 1 91.44 131 LYS B C 1
ATOM 4321 O O . LYS B 1 131 ? 21.906 28.938 4.051 1 91.44 131 LYS B O 1
ATOM 4326 N N . ALA B 1 132 ? 20.797 28.172 2.324 1 88 132 ALA B N 1
ATOM 4327 C CA . ALA B 1 132 ? 21.141 29.344 1.518 1 88 132 ALA B CA 1
ATOM 4328 C C . ALA B 1 132 ? 20.562 30.609 2.137 1 88 132 ALA B C 1
ATOM 4330 O O . ALA B 1 132 ? 21.219 31.641 2.17 1 88 132 ALA B O 1
ATOM 4331 N N . ILE B 1 133 ? 19.344 30.547 2.555 1 90.19 133 ILE B N 1
ATOM 4332 C CA . ILE B 1 133 ? 18.688 31.688 3.197 1 90.19 133 ILE B CA 1
ATOM 4333 C C . ILE B 1 133 ? 19.453 32.062 4.465 1 90.19 133 ILE B C 1
ATOM 4335 O O . ILE B 1 133 ? 19.688 33.25 4.723 1 90.19 133 ILE B O 1
ATOM 4339 N N . SER B 1 134 ? 19.75 31.062 5.242 1 92.62 134 SER B N 1
ATOM 4340 C CA . SER B 1 134 ? 20.5 31.297 6.473 1 92.62 134 SER B CA 1
ATOM 4341 C C . SER B 1 134 ? 21.828 31.984 6.188 1 92.62 134 SER B C 1
ATOM 4343 O O . SER B 1 134 ? 22.188 32.969 6.867 1 92.62 134 SER B O 1
ATOM 4345 N N . SER B 1 135 ? 22.516 31.531 5.242 1 88.94 135 SER B N 1
ATOM 4346 C CA . SER B 1 135 ? 23.797 32.094 4.887 1 88.94 135 SER B CA 1
ATOM 4347 C C . SER B 1 135 ? 23.656 33.531 4.398 1 88.94 135 SER B C 1
ATOM 4349 O O . SER B 1 135 ? 24.438 34.406 4.785 1 88.94 135 SER B O 1
ATOM 4351 N N . GLU B 1 136 ? 22.734 33.75 3.627 1 85.38 136 GLU B N 1
ATOM 4352 C CA . GLU B 1 136 ? 22.562 35.062 3.002 1 85.38 136 GLU B CA 1
ATOM 4353 C C . GLU B 1 136 ? 22.031 36.094 4.004 1 85.38 136 GLU B C 1
ATOM 4355 O O . GLU B 1 136 ? 22.469 37.25 3.992 1 85.38 136 GLU B O 1
ATOM 4360 N N . THR B 1 137 ? 21.109 35.719 4.773 1 87.88 137 THR B N 1
ATOM 4361 C CA . THR B 1 137 ? 20.469 36.656 5.672 1 87.88 137 THR B CA 1
ATOM 4362 C C . THR B 1 137 ? 21.188 36.719 7.016 1 87.88 137 THR B C 1
ATOM 4364 O O . THR B 1 137 ? 20.922 37.594 7.836 1 87.88 137 THR B O 1
ATOM 4367 N N . ARG B 1 138 ? 21.953 35.719 7.324 1 88.62 138 ARG B N 1
ATOM 4368 C CA . ARG B 1 138 ? 22.703 35.562 8.57 1 88.62 138 ARG B CA 1
ATOM 4369 C C . ARG B 1 138 ? 21.766 35.25 9.727 1 88.62 138 ARG B C 1
ATOM 4371 O O . ARG B 1 138 ? 22.062 35.562 10.883 1 88.62 138 ARG B O 1
ATOM 4378 N N . LYS B 1 139 ? 20.703 34.75 9.352 1 92.44 139 LYS B N 1
ATOM 4379 C CA . LYS B 1 139 ? 19.828 34.219 10.367 1 92.44 139 LYS B CA 1
ATOM 4380 C C . LYS B 1 139 ? 20.203 32.75 10.695 1 92.44 139 LYS B C 1
ATOM 4382 O O . LYS B 1 139 ? 20.609 32 9.812 1 92.44 139 LYS B O 1
ATOM 4387 N N . SER B 1 140 ? 19.984 32.438 11.898 1 96.25 140 SER B N 1
ATOM 4388 C CA . SER B 1 140 ? 20.375 31.109 12.344 1 96.25 140 SER B CA 1
ATOM 4389 C C . SER B 1 140 ? 19.609 30.031 11.57 1 96.25 140 SER B C 1
ATOM 4391 O O . SER B 1 140 ? 18.406 30.125 11.383 1 96.25 140 SER B O 1
ATOM 4393 N N . ILE B 1 141 ? 20.312 29.047 11.18 1 96.44 141 ILE B N 1
ATOM 4394 C CA . ILE B 1 141 ? 19.688 27.906 10.5 1 96.44 141 ILE B CA 1
ATOM 4395 C C . ILE B 1 141 ? 18.719 27.203 11.438 1 96.44 141 ILE B C 1
ATOM 4397 O O . ILE B 1 141 ? 17.75 26.594 10.992 1 96.44 141 ILE B O 1
ATOM 4401 N N . VAL B 1 142 ? 18.953 27.328 12.734 1 97.56 142 VAL B N 1
ATOM 4402 C CA . VAL B 1 142 ? 18.078 26.719 13.734 1 97.56 142 VAL B CA 1
ATOM 4403 C C . VAL B 1 142 ? 16.688 27.344 13.672 1 97.56 142 VAL B C 1
ATOM 4405 O O . VAL B 1 142 ? 15.688 26.641 13.68 1 97.56 142 VAL B O 1
ATOM 4408 N N . SER B 1 143 ? 16.672 28.609 13.57 1 97.62 143 SER B N 1
ATOM 4409 C CA . SER B 1 143 ? 15.383 29.297 13.508 1 97.62 143 SER B CA 1
ATOM 4410 C C . SER B 1 143 ? 14.641 28.969 12.219 1 97.62 143 SER B C 1
ATOM 4412 O O . SER B 1 143 ? 13.461 28.625 12.242 1 97.62 143 SER B O 1
ATOM 4414 N N . ILE B 1 144 ? 15.328 29.047 11.117 1 96.81 144 ILE B N 1
ATOM 4415 C CA . ILE B 1 144 ? 14.734 28.797 9.805 1 96.81 144 ILE B CA 1
ATOM 4416 C C . ILE B 1 144 ? 14.305 27.344 9.695 1 96.81 144 ILE B C 1
ATOM 4418 O O . ILE B 1 144 ? 13.195 27.047 9.242 1 96.81 144 ILE B O 1
ATOM 4422 N N . GLY B 1 145 ? 15.164 26.5 10.148 1 97.69 145 GLY B N 1
ATOM 4423 C CA . GLY B 1 145 ? 14.898 25.062 10.07 1 97.69 145 GLY B CA 1
ATOM 4424 C C . GLY B 1 145 ? 13.734 24.625 10.93 1 97.69 145 GLY B C 1
ATOM 4425 O O . GLY B 1 145 ? 12.883 23.844 10.484 1 97.69 145 GLY B O 1
ATOM 4426 N N . ILE B 1 146 ? 13.68 25.078 12.133 1 98.06 146 ILE B N 1
ATOM 4427 C CA . ILE B 1 146 ? 12.602 24.703 13.039 1 98.06 146 ILE B CA 1
ATOM 4428 C C . ILE B 1 146 ? 11.273 25.25 12.531 1 98.06 146 ILE B C 1
ATOM 4430 O O . ILE B 1 146 ? 10.25 24.562 12.594 1 98.06 146 ILE B O 1
ATOM 4434 N N . ALA B 1 147 ? 11.289 26.438 12.07 1 97.94 147 ALA B N 1
ATOM 4435 C CA . ALA B 1 147 ? 10.078 27.016 11.492 1 97.94 147 ALA B CA 1
ATOM 4436 C C . ALA B 1 147 ? 9.57 26.188 10.328 1 97.94 147 ALA B C 1
ATOM 4438 O O . ALA B 1 147 ? 8.383 25.875 10.242 1 97.94 147 ALA B O 1
ATOM 4439 N N . LEU B 1 148 ? 10.461 25.844 9.453 1 97.56 148 LEU B N 1
ATOM 4440 C CA . LEU B 1 148 ? 10.125 25 8.312 1 97.56 148 LEU B CA 1
ATOM 4441 C C . LEU B 1 148 ? 9.586 23.656 8.766 1 97.56 148 LEU B C 1
ATOM 4443 O O . LEU B 1 148 ? 8.562 23.188 8.266 1 97.56 148 LEU B O 1
ATOM 4447 N N . ALA B 1 149 ? 10.211 23.047 9.734 1 98.12 149 ALA B N 1
ATOM 4448 C CA . ALA B 1 149 ? 9.828 21.734 10.25 1 98.12 149 ALA B CA 1
ATOM 4449 C C . ALA B 1 149 ? 8.422 21.781 10.844 1 98.12 149 ALA B C 1
ATOM 4451 O O . ALA B 1 149 ? 7.633 20.844 10.641 1 98.12 149 ALA B O 1
ATOM 4452 N N . CYS B 1 150 ? 8.172 22.781 11.547 1 97.75 150 CYS B N 1
ATOM 4453 C CA . CYS B 1 150 ? 6.871 22.891 12.203 1 97.75 150 CYS B CA 1
ATOM 4454 C C . CYS B 1 150 ? 5.766 23.109 11.18 1 97.75 150 CYS B C 1
ATOM 4456 O O . CYS B 1 150 ? 4.68 22.547 11.297 1 97.75 150 CYS B O 1
ATOM 4458 N N . GLY B 1 151 ? 6.008 23.969 10.242 1 97.38 151 GLY B N 1
ATOM 4459 C CA . GLY B 1 151 ? 5.039 24.109 9.164 1 97.38 151 GLY B CA 1
ATOM 4460 C C . GLY B 1 151 ? 4.723 22.797 8.477 1 97.38 151 GLY B C 1
ATOM 4461 O O . GLY B 1 151 ? 3.553 22.469 8.266 1 97.38 151 GLY B O 1
ATOM 4462 N N . LEU B 1 152 ? 5.746 22.062 8.227 1 96.88 152 LEU B N 1
ATOM 4463 C CA . LEU B 1 152 ? 5.613 20.781 7.539 1 96.88 152 LEU B CA 1
ATOM 4464 C C . LEU B 1 152 ? 4.824 19.781 8.383 1 96.88 152 LEU B C 1
ATOM 4466 O O . LEU B 1 152 ? 3.863 19.188 7.898 1 96.88 152 LEU B O 1
ATOM 4470 N N . VAL B 1 153 ? 5.133 19.656 9.641 1 97.5 153 VAL B N 1
ATOM 4471 C CA . VAL B 1 153 ? 4.59 18.562 10.453 1 97.5 153 VAL B CA 1
ATOM 4472 C C . VAL B 1 153 ? 3.135 18.859 10.805 1 97.5 153 VAL B C 1
ATOM 4474 O O . VAL B 1 153 ? 2.312 17.953 10.906 1 97.5 153 VAL B O 1
ATOM 4477 N N . ILE B 1 154 ? 2.807 20.062 10.969 1 97.69 154 ILE B N 1
ATOM 4478 C CA . ILE B 1 154 ? 1.461 20.438 11.398 1 97.69 154 ILE B CA 1
ATOM 4479 C C . ILE B 1 154 ? 0.453 20.062 10.32 1 97.69 154 ILE B C 1
ATOM 4481 O O . ILE B 1 154 ? -0.522 19.359 10.586 1 97.69 154 ILE B O 1
ATOM 4485 N N . THR B 1 155 ? 0.657 20.453 9.125 1 95.62 155 THR B N 1
ATOM 4486 C CA . THR B 1 155 ? -0.31 20.141 8.078 1 95.62 155 THR B CA 1
ATOM 4487 C C . THR B 1 155 ? -0.21 18.672 7.684 1 95.62 155 THR B C 1
ATOM 4489 O O . THR B 1 155 ? -1.211 18.047 7.32 1 95.62 155 THR B O 1
ATOM 4492 N N . HIS B 1 156 ? 0.965 18.109 7.75 1 95.25 156 HIS B N 1
ATOM 4493 C CA . HIS B 1 156 ? 1.125 16.672 7.566 1 95.25 156 HIS B CA 1
ATOM 4494 C C . HIS B 1 156 ? 0.2 15.898 8.492 1 95.25 156 HIS B C 1
ATOM 4496 O O . HIS B 1 156 ? -0.316 14.844 8.125 1 95.25 156 HIS B O 1
ATOM 4502 N N . THR B 1 157 ? -0.017 16.406 9.617 1 96.75 157 THR B N 1
ATOM 4503 C CA . THR B 1 157 ? -0.738 15.719 10.68 1 96.75 157 THR B CA 1
ATOM 4504 C C . THR B 1 157 ? -2.219 16.094 10.656 1 96.75 157 THR B C 1
ATOM 4506 O O . THR B 1 157 ? -3.062 15.312 11.109 1 96.75 157 THR B O 1
ATOM 4509 N N . MET B 1 158 ? -2.553 17.188 10 1 96.75 158 MET B N 1
ATOM 4510 C CA . MET B 1 158 ? -3.883 17.734 10.266 1 96.75 158 MET B CA 1
ATOM 4511 C C . MET B 1 158 ? -4.727 17.734 8.992 1 96.75 158 MET B C 1
ATOM 4513 O O . MET B 1 158 ? -5.957 17.734 9.062 1 96.75 158 MET B O 1
ATOM 4517 N N . VAL B 1 159 ? -4.113 17.719 7.852 1 95.31 159 VAL B N 1
ATOM 4518 C CA . VAL B 1 159 ? -4.879 18.156 6.688 1 95.31 159 VAL B CA 1
ATOM 4519 C C . VAL B 1 159 ? -4.785 17.094 5.586 1 95.31 159 VAL B C 1
ATOM 4521 O O . VAL B 1 159 ? -3.707 16.859 5.035 1 95.31 159 VAL B O 1
ATOM 4524 N N . PRO B 1 160 ? -5.934 16.469 5.25 1 93.25 160 PRO B N 1
ATOM 4525 C CA . PRO B 1 160 ? -5.969 15.672 4.02 1 93.25 160 PRO B CA 1
ATOM 4526 C C . PRO B 1 160 ? -5.59 16.484 2.781 1 93.25 160 PRO B C 1
ATOM 4528 O O . PRO B 1 160 ? -5.77 17.703 2.762 1 93.25 160 PRO B O 1
ATOM 4531 N N . PRO B 1 161 ? -4.945 15.828 1.81 1 90.94 161 PRO B N 1
ATOM 4532 C CA . PRO B 1 161 ? -4.996 14.391 1.55 1 90.94 161 PRO B CA 1
ATOM 4533 C C . PRO B 1 161 ? -3.777 13.648 2.098 1 90.94 161 PRO B C 1
ATOM 4535 O O . PRO B 1 161 ? -3.473 12.539 1.652 1 90.94 161 PRO B O 1
ATOM 4538 N N . THR B 1 162 ? -2.988 14.305 3.023 1 91.75 162 THR B N 1
ATOM 4539 C CA . THR B 1 162 ? -1.947 13.523 3.688 1 91.75 162 THR B CA 1
ATOM 4540 C C . THR B 1 162 ? -2.512 12.219 4.23 1 91.75 162 THR B C 1
ATOM 4542 O O . THR B 1 162 ? -3.584 12.203 4.84 1 91.75 162 THR B O 1
ATOM 4545 N N . PRO B 1 163 ? -1.842 11.211 4.082 1 89.31 163 PRO B N 1
ATOM 4546 C CA . PRO B 1 163 ? -2.402 9.883 4.336 1 89.31 163 PRO B CA 1
ATOM 4547 C C . PRO B 1 163 ? -2.846 9.695 5.785 1 89.31 163 PRO B C 1
ATOM 4549 O O . PRO B 1 163 ? -3.883 9.078 6.043 1 89.31 163 PRO B O 1
ATOM 4552 N N . GLY B 1 164 ? -2.133 10.148 6.738 1 92.88 164 GLY B N 1
ATOM 4553 C CA . GLY B 1 164 ? -2.5 10 8.133 1 92.88 164 GLY B CA 1
ATOM 4554 C C . GLY B 1 164 ? -3.895 10.508 8.445 1 92.88 164 GLY B C 1
ATOM 4555 O O . GLY B 1 164 ? -4.781 9.727 8.805 1 92.88 164 GLY B O 1
ATOM 4556 N N . PRO B 1 165 ? -4.094 11.781 8.172 1 95.5 165 PRO B N 1
ATOM 4557 C CA . PRO B 1 165 ? -5.422 12.344 8.422 1 95.5 165 PRO B CA 1
ATOM 4558 C C . PRO B 1 165 ? -6.504 11.703 7.555 1 95.5 165 PRO B C 1
ATOM 4560 O O . PRO B 1 165 ? -7.652 11.578 7.992 1 95.5 165 PRO B O 1
ATOM 4563 N N . VAL B 1 166 ? -6.16 11.328 6.367 1 93.75 166 VAL B N 1
ATOM 4564 C CA . VAL B 1 166 ? -7.121 10.625 5.523 1 93.75 166 VAL B CA 1
ATOM 4565 C C . VAL B 1 166 ? -7.531 9.312 6.184 1 93.75 166 VAL B C 1
ATOM 4567 O O . VAL B 1 166 ? -8.719 8.969 6.215 1 93.75 166 VAL B O 1
ATOM 4570 N N . GLY B 1 167 ? -6.613 8.609 6.668 1 93.94 167 GLY B N 1
ATOM 4571 C CA . GLY B 1 167 ? -6.902 7.367 7.371 1 93.94 167 GLY B CA 1
ATOM 4572 C C . GLY B 1 167 ? -7.809 7.566 8.57 1 93.94 167 GLY B C 1
ATOM 4573 O O . GLY B 1 167 ? -8.75 6.797 8.781 1 93.94 167 GLY B O 1
ATOM 4574 N N . VAL B 1 168 ? -7.523 8.586 9.328 1 96.12 168 VAL B N 1
ATOM 4575 C CA . VAL B 1 168 ? -8.32 8.906 10.508 1 96.12 168 VAL B CA 1
ATOM 4576 C C . VAL B 1 168 ? -9.75 9.234 10.086 1 96.12 168 VAL B C 1
ATOM 4578 O O . VAL B 1 168 ? -10.711 8.797 10.734 1 96.12 168 VAL B O 1
ATOM 4581 N N . ALA B 1 169 ? -9.883 9.977 9.008 1 95.94 169 ALA B N 1
ATOM 4582 C CA . ALA B 1 169 ? -11.195 10.32 8.477 1 95.94 169 ALA B CA 1
ATOM 4583 C C . ALA B 1 169 ? -11.992 9.062 8.125 1 95.94 169 ALA B C 1
ATOM 4585 O O . ALA B 1 169 ? -13.188 8.977 8.414 1 95.94 169 ALA B O 1
ATOM 4586 N N . GLY B 1 170 ? -11.352 8.156 7.535 1 93.5 170 GLY B N 1
ATOM 4587 C CA . GLY B 1 170 ? -12 6.914 7.152 1 93.5 170 GLY B CA 1
ATOM 4588 C C . GLY B 1 170 ? -12.453 6.09 8.336 1 93.5 170 GLY B C 1
ATOM 4589 O O . GLY B 1 170 ? -13.555 5.527 8.328 1 93.5 170 GLY B O 1
ATOM 4590 N N . ILE B 1 171 ? -11.672 6 9.336 1 93.38 171 ILE B N 1
ATOM 4591 C CA . ILE B 1 171 ? -11.969 5.164 10.492 1 93.38 171 ILE B CA 1
ATOM 4592 C C . ILE B 1 171 ? -13.094 5.789 11.312 1 93.38 171 ILE B C 1
ATOM 4594 O O . ILE B 1 171 ? -13.992 5.09 11.781 1 93.38 171 ILE B O 1
ATOM 4598 N N . PHE B 1 172 ? -13.094 7.125 11.391 1 95.44 172 PHE B N 1
ATOM 4599 C CA . PHE B 1 172 ? -14.148 7.824 12.117 1 95.44 172 PHE B CA 1
ATOM 4600 C C . PHE B 1 172 ? -15.391 7.977 11.242 1 95.44 172 PHE B C 1
ATOM 4602 O O . PHE B 1 172 ? -16.453 8.383 11.727 1 95.44 172 PHE B O 1
ATOM 4609 N N . GLU B 1 173 ? -15.234 7.691 9.93 1 93.06 173 GLU B N 1
ATOM 4610 C CA . GLU B 1 173 ? -16.297 7.836 8.945 1 93.06 173 GLU B CA 1
ATOM 4611 C C . GLU B 1 173 ? -16.797 9.281 8.867 1 93.06 173 GLU B C 1
ATOM 4613 O O . GLU B 1 173 ? -18 9.531 8.914 1 93.06 173 GLU B O 1
ATOM 4618 N N . VAL B 1 174 ? -15.898 10.211 8.867 1 94.5 174 VAL B N 1
ATOM 4619 C CA . VAL B 1 174 ? -16.266 11.617 8.758 1 94.5 174 VAL B CA 1
ATOM 4620 C C . VAL B 1 174 ? -15.977 12.117 7.344 1 94.5 174 VAL B C 1
ATOM 4622 O O . VAL B 1 174 ? -15.148 11.539 6.629 1 94.5 174 VAL B O 1
ATOM 4625 N N . ASN B 1 175 ? -16.656 13.156 6.996 1 94.19 175 ASN B N 1
ATOM 4626 C CA . ASN B 1 175 ? -16.469 13.789 5.695 1 94.19 175 ASN B CA 1
ATOM 4627 C C . ASN B 1 175 ? -15.086 14.406 5.566 1 94.19 175 ASN B C 1
ATOM 4629 O O . ASN B 1 175 ? -14.672 15.195 6.418 1 94.19 175 ASN B O 1
ATOM 4633 N N . VAL B 1 176 ? -14.422 14.094 4.48 1 94.62 176 VAL B N 1
ATOM 4634 C CA . VAL B 1 176 ? -13.055 14.555 4.254 1 94.62 176 VAL B CA 1
ATOM 4635 C C . VAL B 1 176 ? -13.039 16.078 4.125 1 94.62 176 VAL B C 1
ATOM 4637 O O . VAL B 1 176 ? -12.117 16.734 4.613 1 94.62 176 VAL B O 1
ATOM 4640 N N . GLY B 1 177 ? -14.047 16.625 3.453 1 94.56 177 GLY B N 1
ATOM 4641 C CA . GLY B 1 177 ? -14.141 18.062 3.32 1 94.56 177 GLY B CA 1
ATOM 4642 C C . GLY B 1 177 ? -14.234 18.781 4.652 1 94.56 177 GLY B C 1
ATOM 4643 O O . GLY B 1 177 ? -13.594 19.812 4.859 1 94.56 177 GLY B O 1
ATOM 4644 N N . SER B 1 178 ? -15.016 18.25 5.535 1 95.25 178 SER B N 1
ATOM 4645 C CA . SER B 1 178 ? -15.141 18.828 6.871 1 95.25 178 SER B CA 1
ATOM 4646 C C . SER B 1 178 ? -13.82 18.75 7.633 1 95.25 178 SER B C 1
ATOM 4648 O O . SER B 1 178 ? -13.461 19.672 8.359 1 95.25 178 SER B O 1
ATOM 4650 N N . LEU B 1 179 ? -13.188 17.641 7.457 1 96.12 179 LEU B N 1
ATOM 4651 C CA . LEU B 1 179 ? -11.906 17.484 8.133 1 96.12 179 LEU B CA 1
ATOM 4652 C C . LEU B 1 179 ? -10.883 18.469 7.59 1 96.12 179 LEU B C 1
ATOM 4654 O O . LEU B 1 179 ? -10.07 19.016 8.344 1 96.12 179 LEU B O 1
ATOM 4658 N N . ILE B 1 180 ? -10.867 18.672 6.297 1 96.06 180 ILE B N 1
ATOM 4659 C CA . ILE B 1 180 ? -9.969 19.641 5.684 1 96.06 180 ILE B CA 1
ATOM 4660 C C . ILE B 1 180 ? -10.273 21.031 6.23 1 96.06 180 ILE B C 1
ATOM 4662 O O . ILE B 1 180 ? -9.367 21.75 6.656 1 96.06 180 ILE B O 1
ATOM 4666 N N . LEU B 1 181 ? -11.5 21.391 6.227 1 95.25 181 LEU B N 1
ATOM 4667 C CA . LEU B 1 181 ? -11.914 22.719 6.645 1 95.25 181 LEU B CA 1
ATOM 4668 C C . LEU B 1 181 ? -11.516 22.984 8.094 1 95.25 181 LEU B C 1
ATOM 4670 O O . LEU B 1 181 ? -10.797 23.953 8.367 1 95.25 181 LEU B O 1
ATOM 4674 N N . TRP B 1 182 ? -11.922 22.141 8.977 1 96.12 182 TRP B N 1
ATOM 4675 C CA . TRP B 1 182 ? -11.641 22.344 10.398 1 96.12 182 TRP B CA 1
ATOM 4676 C C . TRP B 1 182 ? -10.172 22.094 10.703 1 96.12 182 TRP B C 1
ATOM 4678 O O . TRP B 1 182 ? -9.617 22.688 11.633 1 96.12 182 TRP B O 1
ATOM 4688 N N . GLY B 1 183 ? -9.57 21.172 9.969 1 96.94 183 GLY B N 1
ATOM 4689 C CA . GLY B 1 183 ? -8.141 20.969 10.102 1 96.94 183 GLY B CA 1
ATOM 4690 C C . GLY B 1 183 ? -7.332 22.219 9.789 1 96.94 183 GLY B C 1
ATOM 4691 O O . GLY B 1 183 ? -6.375 22.547 10.5 1 96.94 183 GLY B O 1
ATOM 4692 N N . LEU B 1 184 ? -7.719 22.891 8.742 1 96.12 184 LEU B N 1
ATOM 4693 C CA . LEU B 1 184 ? -7.043 24.125 8.367 1 96.12 184 LEU B CA 1
ATOM 4694 C C . LEU B 1 184 ? -7.266 25.203 9.414 1 96.12 184 LEU B C 1
ATOM 4696 O O . LEU B 1 184 ? -6.336 25.938 9.766 1 96.12 184 LEU B O 1
ATOM 4700 N N . VAL B 1 185 ? -8.461 25.297 9.891 1 96.75 185 VAL B N 1
ATOM 4701 C CA . VAL B 1 185 ? -8.789 26.297 10.898 1 96.75 185 VAL B CA 1
ATOM 4702 C C . VAL B 1 185 ? -7.953 26.078 12.148 1 96.75 185 VAL B C 1
ATOM 4704 O O . VAL B 1 185 ? -7.449 27.031 12.75 1 96.75 185 VAL B O 1
ATOM 4707 N N . LEU B 1 186 ? -7.789 24.844 12.492 1 97.5 186 LEU B N 1
ATOM 4708 C CA . LEU B 1 186 ? -7.051 24.469 13.695 1 97.5 186 LEU B CA 1
ATOM 4709 C C . LEU B 1 186 ? -5.547 24.609 13.469 1 97.5 186 LEU B C 1
ATOM 4711 O O . LEU B 1 186 ? -4.812 25 14.375 1 97.5 186 LEU B O 1
ATOM 4715 N N . ALA B 1 187 ? -5.121 24.297 12.289 1 97.25 187 ALA B N 1
ATOM 4716 C CA . ALA B 1 187 ? -3.695 24.234 11.984 1 97.25 187 ALA B CA 1
ATOM 4717 C C . ALA B 1 187 ? -3.072 25.625 12.016 1 97.25 187 ALA B C 1
ATOM 4719 O O . ALA B 1 187 ? -1.907 25.781 12.398 1 97.25 187 ALA B O 1
ATOM 4720 N N . VAL B 1 188 ? -3.75 26.656 11.688 1 96.5 188 VAL B N 1
ATOM 4721 C CA . VAL B 1 188 ? -3.209 28 11.562 1 96.5 188 VAL B CA 1
ATOM 4722 C C . VAL B 1 188 ? -2.762 28.516 12.93 1 96.5 188 VAL B C 1
ATOM 4724 O O . VAL B 1 188 ? -1.604 28.891 13.109 1 96.5 188 VAL B O 1
ATOM 4727 N N . PRO B 1 189 ? -3.619 28.438 13.914 1 97.25 189 PRO B N 1
ATOM 4728 C CA . PRO B 1 189 ? -3.146 28.875 15.227 1 97.25 189 PRO B CA 1
ATOM 4729 C C . PRO B 1 189 ? -2.025 28 15.781 1 97.25 189 PRO B C 1
ATOM 4731 O O . PRO B 1 189 ? -1.169 28.484 16.531 1 97.25 189 PRO B O 1
ATOM 4734 N N . MET B 1 190 ? -1.994 26.766 15.43 1 97.81 190 MET B N 1
ATOM 4735 C CA . MET B 1 190 ? -0.967 25.828 15.898 1 97.81 190 MET B CA 1
ATOM 4736 C C . MET B 1 190 ? 0.414 26.266 15.414 1 97.81 190 MET B C 1
ATOM 4738 O O . MET B 1 190 ? 1.429 25.875 16 1 97.81 190 MET B O 1
ATOM 4742 N N . LEU B 1 191 ? 0.43 27 14.32 1 96.75 191 LEU B N 1
ATOM 4743 C CA . LEU B 1 191 ? 1.687 27.406 13.703 1 96.75 191 LEU B CA 1
ATOM 4744 C C . LEU B 1 191 ? 2.307 28.578 14.453 1 96.75 191 LEU B C 1
ATOM 4746 O O . LEU B 1 191 ? 3.523 28.781 14.422 1 96.75 191 LEU B O 1
ATOM 4750 N N . ILE B 1 192 ? 1.601 29.328 15.188 1 96.75 192 ILE B N 1
ATOM 4751 C CA . ILE B 1 192 ? 2.031 30.594 15.781 1 96.75 192 ILE B CA 1
ATOM 4752 C C . ILE B 1 192 ? 3.061 30.328 16.875 1 96.75 192 ILE B C 1
ATOM 4754 O O . ILE B 1 192 ? 4.145 30.906 16.875 1 96.75 192 ILE B O 1
ATOM 4758 N N . GLY B 1 193 ? 2.729 29.391 17.781 1 96.88 193 GLY B N 1
ATOM 4759 C CA . GLY B 1 193 ? 3.627 29.062 18.875 1 96.88 193 GLY B CA 1
ATOM 4760 C C . GLY B 1 193 ? 4.992 28.594 18.422 1 96.88 193 GLY B C 1
ATOM 4761 O O . GLY B 1 193 ? 6.016 29.156 18.812 1 96.88 193 GLY B O 1
ATOM 4762 N N . PRO B 1 194 ? 4.996 27.641 17.516 1 97.56 194 PRO B N 1
ATOM 4763 C CA . PRO B 1 194 ? 6.273 27.109 17.047 1 97.56 194 PRO B CA 1
ATOM 4764 C C . PRO B 1 194 ? 7.105 28.141 16.297 1 97.56 194 PRO B C 1
ATOM 4766 O O . PRO B 1 194 ? 8.336 28.094 16.344 1 97.56 194 PRO B O 1
ATOM 4769 N N . ILE B 1 195 ? 6.52 29.047 15.562 1 96.94 195 ILE B N 1
ATOM 4770 C CA . ILE B 1 195 ? 7.266 30.094 14.867 1 96.94 195 ILE B CA 1
ATOM 4771 C C . ILE B 1 195 ? 7.953 31 15.891 1 96.94 195 ILE B C 1
ATOM 4773 O O . ILE B 1 195 ? 9.125 31.344 15.727 1 96.94 195 ILE B O 1
ATOM 4777 N N . LEU B 1 196 ? 7.246 31.359 16.922 1 97.69 196 LEU B N 1
ATOM 4778 C CA . LEU B 1 196 ? 7.82 32.188 17.969 1 97.69 196 LEU B CA 1
ATOM 4779 C C . LEU B 1 196 ? 8.945 31.453 18.688 1 97.69 196 LEU B C 1
ATOM 4781 O O . LEU B 1 196 ? 9.984 32.031 19 1 97.69 196 LEU B O 1
ATOM 4785 N N . PHE B 1 197 ? 8.68 30.25 18.891 1 98.19 197 PHE B N 1
ATOM 4786 C CA . PHE B 1 197 ? 9.703 29.438 19.531 1 98.19 197 PHE B CA 1
ATOM 4787 C C . PHE B 1 197 ? 10.945 29.312 18.656 1 98.19 197 PHE B C 1
ATOM 4789 O O . PHE B 1 197 ? 12.07 29.375 19.156 1 98.19 197 PHE B O 1
ATOM 4796 N N . ALA B 1 198 ? 10.711 29.125 17.375 1 97.81 198 ALA B N 1
ATOM 4797 C CA . ALA B 1 198 ? 11.82 29 16.438 1 97.81 198 ALA B CA 1
ATOM 4798 C C . ALA B 1 198 ? 12.695 30.25 16.453 1 97.81 198 ALA B C 1
ATOM 4800 O O . ALA B 1 198 ? 13.93 30.156 16.453 1 97.81 198 ALA B O 1
ATOM 4801 N N . ARG B 1 199 ? 12.109 31.391 16.484 1 96.56 199 ARG B N 1
ATOM 4802 C CA . ARG B 1 199 ? 12.844 32.656 16.547 1 96.56 199 ARG B CA 1
ATOM 4803 C C . ARG B 1 199 ? 13.664 32.75 17.828 1 96.56 199 ARG B C 1
ATOM 4805 O O . ARG B 1 199 ? 14.82 33.156 17.797 1 96.56 199 ARG B O 1
ATOM 4812 N N . TRP B 1 200 ? 13.008 32.375 18.859 1 97.31 200 TRP B N 1
ATOM 4813 C CA . TRP B 1 200 ? 13.68 32.406 20.156 1 97.31 200 TRP B CA 1
ATOM 4814 C C . TRP B 1 200 ? 14.859 31.422 20.172 1 97.31 200 TRP B C 1
ATOM 4816 O O . TRP B 1 200 ? 15.953 31.766 20.625 1 97.31 200 TRP B O 1
ATOM 4826 N N . ALA B 1 201 ? 14.656 30.234 19.688 1 97 201 ALA B N 1
ATOM 4827 C CA . ALA B 1 201 ? 15.68 29.203 19.688 1 97 201 ALA B CA 1
ATOM 4828 C C . ALA B 1 201 ? 16.859 29.594 18.797 1 97 201 ALA B C 1
ATOM 4830 O O . ALA B 1 201 ? 18.016 29.297 19.125 1 97 201 ALA B O 1
ATOM 4831 N N . GLY B 1 202 ? 16.516 30.25 17.688 1 95.81 202 GLY B N 1
ATOM 4832 C CA . GLY B 1 202 ? 17.562 30.703 16.781 1 95.81 202 GLY B CA 1
ATOM 4833 C C . GLY B 1 202 ? 18.469 31.75 17.391 1 95.81 202 GLY B C 1
ATOM 4834 O O . GLY B 1 202 ? 19.656 31.812 17.078 1 95.81 202 GLY B O 1
ATOM 4835 N N . LYS B 1 203 ? 17.938 32.562 18.234 1 94.25 203 LYS B N 1
ATOM 4836 C CA . LYS B 1 203 ? 18.734 33.562 18.938 1 94.25 203 LYS B CA 1
ATOM 4837 C C . LYS B 1 203 ? 19.625 32.906 20 1 94.25 203 LYS B C 1
ATOM 4839 O O . LYS B 1 203 ? 20.734 33.406 20.25 1 94.25 203 LYS B O 1
ATOM 4844 N N . LYS B 1 204 ? 19.141 31.859 20.578 1 95.25 204 LYS B N 1
ATOM 4845 C CA . LYS B 1 204 ? 19.891 31.172 21.609 1 95.25 204 LYS B CA 1
ATOM 4846 C C . LYS B 1 204 ? 21 30.297 21 1 95.25 204 LYS B C 1
ATOM 4848 O O . LYS B 1 204 ? 22.062 30.125 21.594 1 95.25 204 LYS B O 1
ATOM 4853 N N . ILE B 1 205 ? 20.656 29.703 19.938 1 95.81 205 ILE B N 1
ATOM 4854 C CA . ILE B 1 205 ? 21.625 28.891 19.203 1 95.81 205 ILE B CA 1
ATOM 4855 C C . ILE B 1 205 ? 21.797 29.438 17.797 1 95.81 205 ILE B C 1
ATOM 4857 O O . ILE B 1 205 ? 21.094 29.016 16.875 1 95.81 205 ILE B O 1
ATOM 4861 N N . TRP B 1 206 ? 22.781 30.344 17.719 1 95.06 206 TRP B N 1
ATOM 4862 C CA . TRP B 1 206 ? 23.062 30.906 16.422 1 95.06 206 TRP B CA 1
ATOM 4863 C C . TRP B 1 206 ? 24.094 30.062 15.672 1 95.06 206 TRP B C 1
ATOM 4865 O O . TRP B 1 206 ? 25.203 29.844 16.172 1 95.06 206 TRP B O 1
ATOM 4875 N N . GLN B 1 207 ? 23.625 29.562 14.539 1 95.25 207 GLN B N 1
ATOM 4876 C CA . GLN B 1 207 ? 24.438 28.688 13.703 1 95.25 207 GLN B CA 1
ATOM 4877 C C . GLN B 1 207 ? 24.172 28.938 12.219 1 95.25 207 GLN B C 1
ATOM 4879 O O . GLN B 1 207 ? 23.016 29.109 11.812 1 95.25 207 GLN B O 1
ATOM 4884 N N . ILE B 1 208 ? 25.297 29 11.461 1 93.62 208 ILE B N 1
ATOM 4885 C CA . ILE B 1 208 ? 25.109 29.188 10.023 1 93.62 208 ILE B CA 1
ATOM 4886 C C . ILE B 1 208 ? 25.984 28.172 9.266 1 93.62 208 ILE B C 1
ATOM 4888 O O . ILE B 1 208 ? 27 27.703 9.789 1 93.62 208 ILE B O 1
ATOM 4892 N N . PRO B 1 209 ? 25.516 27.797 8.078 1 92 209 PRO B N 1
ATOM 4893 C CA . PRO B 1 209 ? 26.328 26.891 7.273 1 92 209 PRO B CA 1
ATOM 4894 C C . PRO B 1 209 ? 27.594 27.547 6.738 1 92 209 PRO B C 1
ATOM 4896 O O . PRO B 1 209 ? 27.578 28.734 6.387 1 92 209 PRO B O 1
ATOM 4899 N N . THR B 1 210 ? 28.641 26.75 6.629 1 87.31 210 THR B N 1
ATOM 4900 C CA . THR B 1 210 ? 29.906 27.266 6.086 1 87.31 210 THR B CA 1
ATOM 4901 C C . THR B 1 210 ? 30.047 26.875 4.617 1 87.31 210 THR B C 1
ATOM 4903 O O . THR B 1 210 ? 29.359 25.984 4.133 1 87.31 210 THR B O 1
ATOM 4906 N N . GLU B 1 211 ? 30.891 27.5 3.961 1 77.06 211 GLU B N 1
ATOM 4907 C CA . GLU B 1 211 ? 31.141 27.234 2.547 1 77.06 211 GLU B CA 1
ATOM 4908 C C . GLU B 1 211 ? 31.734 25.844 2.346 1 77.06 211 GLU B C 1
ATOM 4910 O O . GLU B 1 211 ? 31.531 25.219 1.298 1 77.06 211 GLU B O 1
ATOM 4915 N N . GLU B 1 212 ? 32.406 25.297 3.32 1 70.81 212 GLU B N 1
ATOM 4916 C CA . GLU B 1 212 ? 33.062 24 3.232 1 70.81 212 GLU B CA 1
ATOM 4917 C C . GLU B 1 212 ? 32.094 22.859 3.574 1 70.81 212 GLU B C 1
ATOM 4919 O O . GLU B 1 212 ? 32.5 21.688 3.566 1 70.81 212 GLU B O 1
ATOM 4924 N N . GLY B 1 213 ? 30.859 23.25 3.787 1 78.38 213 GLY B N 1
ATOM 4925 C CA . GLY B 1 213 ? 29.891 22.203 4.059 1 78.38 213 GLY B CA 1
ATOM 4926 C C . GLY B 1 213 ? 29.672 21.969 5.539 1 78.38 213 GLY B C 1
ATOM 4927 O O . GLY B 1 213 ? 28.812 21.156 5.922 1 78.38 213 GLY B O 1
ATOM 4928 N N . GLY B 1 214 ? 30.234 22.734 6.387 1 85.44 214 GLY B N 1
ATOM 4929 C CA . GLY B 1 214 ? 30.078 22.594 7.824 1 85.44 214 GLY B CA 1
ATOM 4930 C C . GLY B 1 214 ? 29.234 23.688 8.445 1 85.44 214 GLY B C 1
ATOM 4931 O O . GLY B 1 214 ? 28.312 24.203 7.816 1 85.44 214 GLY B O 1
ATOM 4932 N N . TRP B 1 215 ? 29.375 23.812 9.789 1 93.12 215 TRP B N 1
ATOM 4933 C CA . TRP B 1 215 ? 28.609 24.797 10.555 1 93.12 215 TRP B CA 1
ATOM 4934 C C . TRP B 1 215 ? 29.547 25.672 11.391 1 93.12 215 TRP B C 1
ATOM 4936 O O . TRP B 1 215 ? 30.609 25.219 11.82 1 93.12 215 TRP B O 1
ATOM 4946 N N . THR B 1 216 ? 29.141 26.859 11.547 1 92.31 216 THR B N 1
ATOM 4947 C CA . THR B 1 216 ? 29.891 27.75 12.438 1 92.31 216 THR B CA 1
ATOM 4948 C C . THR B 1 216 ? 28.938 28.516 13.359 1 92.31 216 THR B C 1
ATOM 4950 O O . THR B 1 216 ? 27.812 28.812 12.977 1 92.31 216 THR B O 1
ATOM 4953 N N . ARG B 1 217 ? 29.359 28.703 14.617 1 94.19 217 ARG B N 1
ATOM 4954 C CA . ARG B 1 217 ? 28.609 29.5 15.578 1 94.19 217 ARG B CA 1
ATOM 4955 C C . ARG B 1 217 ? 29.328 30.797 15.906 1 94.19 217 ARG B C 1
ATOM 4957 O O . ARG B 1 217 ? 29.016 31.453 16.906 1 94.19 217 ARG B O 1
ATOM 4964 N N . ASP B 1 218 ? 30.297 31.078 15.008 1 89.5 218 ASP B N 1
ATOM 4965 C CA . ASP B 1 218 ? 31 32.344 15.141 1 89.5 218 ASP B CA 1
ATOM 4966 C C . ASP B 1 218 ? 30.234 33.469 14.484 1 89.5 218 ASP B C 1
ATOM 4968 O O . ASP B 1 218 ? 30.109 33.531 13.258 1 89.5 218 ASP B O 1
ATOM 4972 N N . LYS B 1 219 ? 29.781 34.406 15.297 1 88 219 LYS B N 1
ATOM 4973 C CA . LYS B 1 219 ? 28.938 35.5 14.82 1 88 219 LYS B CA 1
ATOM 4974 C C . LYS B 1 219 ? 29.719 36.438 13.891 1 88 219 LYS B C 1
ATOM 4976 O O . LYS B 1 219 ? 29.109 37.219 13.141 1 88 219 LYS B O 1
ATOM 4981 N N . ASN B 1 220 ? 30.984 36.25 13.812 1 86.31 220 ASN B N 1
ATOM 4982 C CA . ASN B 1 220 ? 31.812 37.125 12.977 1 86.31 220 ASN B CA 1
ATOM 4983 C C . ASN B 1 220 ? 32.062 36.531 11.602 1 86.31 220 ASN B C 1
ATOM 4985 O O . ASN B 1 220 ? 32.625 37.156 10.727 1 86.31 220 ASN B O 1
ATOM 4989 N N . TYR B 1 221 ? 31.562 35.344 11.406 1 84.12 221 TYR B N 1
ATOM 4990 C CA . TYR B 1 221 ? 31.734 34.656 10.125 1 84.12 221 TYR B CA 1
ATOM 4991 C C . TYR B 1 221 ? 30.922 35.344 9.031 1 84.12 221 TYR B C 1
ATOM 4993 O O . TYR B 1 221 ? 29.734 35.656 9.234 1 84.12 221 TYR B O 1
ATOM 5001 N N . ARG B 1 222 ? 31.625 35.75 7.816 1 75.81 222 ARG B N 1
ATOM 5002 C CA . ARG B 1 222 ? 30.953 36.344 6.66 1 75.81 222 ARG B CA 1
ATOM 5003 C C . ARG B 1 222 ? 31.062 35.406 5.449 1 75.81 222 ARG B C 1
ATOM 5005 O O . ARG B 1 222 ? 32.094 35.344 4.793 1 75.81 222 ARG B O 1
ATOM 5012 N N . PRO B 1 223 ? 29.938 34.594 5.344 1 72.75 223 PRO B N 1
ATOM 5013 C CA . PRO B 1 223 ? 30 33.75 4.148 1 72.75 223 PRO B CA 1
ATOM 5014 C C . PRO B 1 223 ? 30.125 34.562 2.859 1 72.75 223 PRO B C 1
ATOM 5016 O O . PRO B 1 223 ? 29.578 35.656 2.762 1 72.75 223 PRO B O 1
ATOM 5019 N N . VAL B 1 224 ? 30.984 34.312 1.864 1 57.84 224 VA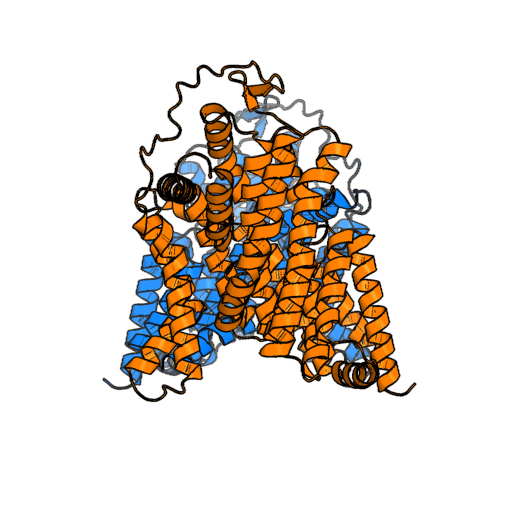L B N 1
ATOM 5020 C CA . VAL B 1 224 ? 31.109 34.938 0.548 1 57.84 224 VAL B CA 1
ATOM 5021 C C . VAL B 1 224 ? 30.047 34.375 -0.386 1 57.84 224 VAL B C 1
ATOM 5023 O O . VAL B 1 224 ? 30.125 33.219 -0.812 1 57.84 224 VAL B O 1
ATOM 5026 N N . SER B 1 225 ? 28.844 34.188 0.028 1 56.16 225 SER B N 1
ATOM 5027 C CA . SER B 1 225 ? 27.844 33.375 -0.67 1 56.16 225 SER B CA 1
ATOM 5028 C C . SER B 1 225 ? 27.547 33.938 -2.057 1 56.16 225 SER B C 1
ATOM 5030 O O . SER B 1 225 ? 27.078 35.062 -2.188 1 56.16 225 SER B O 1
ATOM 5032 N N . ASP B 1 226 ? 28.266 33.625 -3.049 1 54.16 226 ASP B N 1
ATOM 5033 C CA . ASP B 1 226 ? 27.906 33.938 -4.43 1 54.16 226 ASP B CA 1
ATOM 5034 C C . ASP B 1 226 ? 26.688 33.125 -4.879 1 54.16 226 ASP B C 1
ATOM 5036 O O . ASP B 1 226 ? 26.266 33.219 -6.027 1 54.16 226 ASP B O 1
ATOM 5040 N N . GLN B 1 227 ? 26.297 32.125 -4.141 1 55.56 227 GLN B N 1
ATOM 5041 C CA . GLN B 1 227 ? 25.234 31.375 -4.801 1 55.56 227 GLN B CA 1
ATOM 5042 C C . GLN B 1 227 ? 23.875 32.031 -4.57 1 55.56 227 GLN B C 1
ATOM 5044 O O . GLN B 1 227 ? 23.438 32.188 -3.428 1 55.56 227 GLN B O 1
ATOM 5049 N N . SER B 1 228 ? 23.438 32.625 -5.633 1 63.66 228 SER B N 1
ATOM 5050 C CA . SER B 1 228 ? 22.141 33.312 -5.605 1 63.66 228 SER B CA 1
ATOM 5051 C C . SER B 1 228 ? 21.016 32.375 -5.211 1 63.66 228 SER B C 1
ATOM 5053 O O . SER B 1 228 ? 20.766 31.375 -5.883 1 63.66 228 SER B O 1
ATOM 5055 N N . ILE B 1 229 ? 20.359 32.438 -3.98 1 64.12 229 ILE B N 1
ATOM 5056 C CA . ILE B 1 229 ? 19.172 31.766 -3.477 1 64.12 229 ILE B CA 1
ATOM 5057 C C . ILE B 1 229 ? 18.031 31.891 -4.488 1 64.12 229 ILE B C 1
ATOM 5059 O O . ILE B 1 229 ? 17.125 31.062 -4.535 1 64.12 229 ILE B O 1
ATOM 5063 N N . TYR B 1 230 ? 18.266 32.719 -5.395 1 67.12 230 TYR B N 1
ATOM 5064 C CA . TYR B 1 230 ? 17.125 33.094 -6.227 1 67.12 230 TYR B CA 1
ATOM 5065 C C . TYR B 1 230 ? 17.25 32.5 -7.621 1 67.12 230 TYR B C 1
ATOM 5067 O O . TYR B 1 230 ? 16.531 32.906 -8.539 1 67.12 230 TYR B O 1
ATOM 5075 N N . ASP B 1 231 ? 18.078 31.531 -7.746 1 69.62 231 ASP B N 1
ATOM 5076 C CA . ASP B 1 231 ? 18.125 30.891 -9.055 1 69.62 231 ASP B CA 1
ATOM 5077 C C . ASP B 1 231 ? 16.844 30.109 -9.336 1 69.62 231 ASP B C 1
ATOM 5079 O O . ASP B 1 231 ? 16.609 29.062 -8.742 1 69.62 231 ASP B O 1
ATOM 5083 N N . GLU B 1 232 ? 16.062 30.672 -10.055 1 73.31 232 GLU B N 1
ATOM 5084 C CA . GLU B 1 232 ? 14.766 30.094 -10.398 1 73.31 232 GLU B CA 1
ATOM 5085 C C . GLU B 1 232 ? 14.828 29.359 -11.742 1 73.31 232 GLU B C 1
ATOM 5087 O O . GLU B 1 232 ? 13.797 28.984 -12.289 1 73.31 232 GLU B O 1
ATOM 5092 N N . ALA B 1 233 ? 16.109 29.031 -12.203 1 72.5 233 ALA B N 1
ATOM 5093 C CA . ALA B 1 233 ? 16.203 28.375 -13.508 1 72.5 233 ALA B CA 1
ATOM 5094 C C . ALA B 1 233 ? 15.57 27 -13.469 1 72.5 233 ALA B C 1
ATOM 5096 O O . ALA B 1 233 ? 15.758 26.25 -12.508 1 72.5 233 ALA B O 1
ATOM 5097 N N . HIS B 1 234 ? 14.531 26.766 -14.266 1 81.94 234 HIS B N 1
ATOM 5098 C CA . HIS B 1 234 ? 13.93 25.469 -14.562 1 81.94 234 HIS B CA 1
ATOM 5099 C C . HIS B 1 234 ? 12.852 25.125 -13.547 1 81.94 234 HIS B C 1
ATOM 5101 O O . HIS B 1 234 ? 12.477 23.953 -13.406 1 81.94 234 HIS B O 1
ATOM 5107 N N . LEU B 1 235 ? 12.445 26.219 -12.727 1 90.12 235 LEU B N 1
ATOM 5108 C CA . LEU B 1 235 ? 11.352 25.984 -11.797 1 90.12 235 LEU B CA 1
ATOM 5109 C C . LEU B 1 235 ? 10 26.234 -12.461 1 90.12 235 LEU B C 1
ATOM 5111 O O . LEU B 1 235 ? 9.898 27.078 -13.367 1 90.12 235 LEU B O 1
ATOM 5115 N N . PRO B 1 236 ? 9.031 25.547 -12.078 1 93.69 236 PRO B N 1
ATOM 5116 C CA . PRO B 1 236 ? 7.695 25.797 -12.633 1 93.69 236 PRO B CA 1
ATOM 5117 C C . PRO B 1 236 ? 7.117 27.141 -12.172 1 93.69 236 PRO B C 1
ATOM 5119 O O . PRO B 1 236 ? 7.668 27.781 -11.266 1 93.69 236 PRO B O 1
ATOM 5122 N N . SER B 1 237 ? 6.047 27.578 -12.828 1 93.75 237 SER B N 1
ATOM 5123 C CA . SER B 1 237 ? 5.391 28.828 -12.461 1 93.75 237 SER B CA 1
ATOM 5124 C C . SER B 1 237 ? 4.715 28.719 -11.094 1 93.75 237 SER B C 1
ATOM 5126 O O . SER B 1 237 ? 4.41 27.609 -10.641 1 93.75 237 SER B O 1
ATOM 5128 N N . ALA B 1 238 ? 4.539 29.844 -10.453 1 93.25 238 ALA B N 1
ATOM 5129 C CA . ALA B 1 238 ? 3.863 29.859 -9.156 1 93.25 238 ALA B CA 1
ATOM 5130 C C . ALA B 1 238 ? 2.447 29.297 -9.266 1 93.25 238 ALA B C 1
ATOM 5132 O O . ALA B 1 238 ? 2.02 28.516 -8.422 1 93.25 238 ALA B O 1
ATOM 5133 N N . PHE B 1 239 ? 1.777 29.656 -10.258 1 94.88 239 PHE B N 1
ATOM 5134 C CA . PHE B 1 239 ? 0.409 29.188 -10.453 1 94.88 239 PHE B CA 1
ATOM 5135 C C . PHE B 1 239 ? 0.364 27.656 -10.531 1 94.88 239 PHE B C 1
ATOM 5137 O O . PHE B 1 239 ? -0.451 27.016 -9.867 1 94.88 239 PHE B O 1
ATOM 5144 N N . LEU B 1 240 ? 1.252 27.156 -11.258 1 94.62 240 LEU B N 1
ATOM 5145 C CA . LEU B 1 240 ? 1.275 25.703 -11.453 1 94.62 240 LEU B CA 1
ATOM 5146 C C . LEU B 1 240 ? 1.733 25 -10.188 1 94.62 240 LEU B C 1
ATOM 5148 O O . LEU B 1 240 ? 1.344 23.859 -9.93 1 94.62 240 LEU B O 1
ATOM 5152 N N . SER B 1 241 ? 2.57 25.641 -9.477 1 94.12 241 SER B N 1
ATOM 5153 C CA . SER B 1 241 ? 3.084 25.031 -8.25 1 94.12 241 SER B CA 1
ATOM 5154 C C . SER B 1 241 ? 2.01 24.984 -7.168 1 94.12 241 SER B C 1
ATOM 5156 O O . SER B 1 241 ? 2.006 24.062 -6.34 1 94.12 241 SER B O 1
ATOM 5158 N N . PHE B 1 242 ? 1.104 25.891 -7.211 1 95.19 242 PHE B N 1
ATOM 5159 C CA . PHE B 1 242 ? 0.068 25.969 -6.188 1 95.19 242 PHE B CA 1
ATOM 5160 C C . PHE B 1 242 ? -1.188 25.219 -6.633 1 95.19 242 PHE B C 1
ATOM 5162 O O . PHE B 1 242 ? -1.967 24.75 -5.801 1 95.19 242 PHE B O 1
ATOM 5169 N N . ALA B 1 243 ? -1.392 25.062 -7.844 1 95.75 243 ALA B N 1
ATOM 5170 C CA . ALA B 1 243 ? -2.648 24.594 -8.422 1 95.75 243 ALA B CA 1
ATOM 5171 C C . ALA B 1 243 ? -2.965 23.172 -7.957 1 95.75 243 ALA B C 1
ATOM 5173 O O . ALA B 1 243 ? -4.109 22.859 -7.613 1 95.75 243 ALA B O 1
ATOM 5174 N N . PRO B 1 244 ? -2.012 22.266 -7.941 1 94.56 244 PRO B N 1
ATOM 5175 C CA . PRO B 1 244 ? -2.336 20.891 -7.555 1 94.56 244 PRO B CA 1
ATOM 5176 C C . PRO B 1 244 ? -2.842 20.781 -6.117 1 94.56 244 PRO B C 1
ATOM 5178 O O . PRO B 1 244 ? -3.535 19.828 -5.77 1 94.56 244 PRO B O 1
ATOM 5181 N N . ILE B 1 245 ? -2.477 21.688 -5.262 1 93.19 245 ILE B N 1
ATOM 5182 C CA . ILE B 1 245 ? -2.891 21.688 -3.865 1 93.19 245 ILE B CA 1
ATOM 5183 C C . ILE B 1 245 ? -4.246 22.391 -3.729 1 93.19 245 ILE B C 1
ATOM 5185 O O . ILE B 1 245 ? -5.18 21.828 -3.146 1 93.19 245 ILE B O 1
ATOM 5189 N N . PHE B 1 246 ? -4.449 23.484 -4.344 1 95.81 246 PHE B N 1
ATOM 5190 C CA . PHE B 1 246 ? -5.617 24.328 -4.129 1 95.81 246 PHE B CA 1
ATOM 5191 C C . PHE B 1 246 ? -6.816 23.812 -4.91 1 95.81 246 PHE B C 1
ATOM 5193 O O . PHE B 1 246 ? -7.957 23.922 -4.453 1 95.81 246 PHE B O 1
ATOM 5200 N N . THR B 1 247 ? -6.586 23.281 -6.059 1 96.44 247 THR B N 1
ATOM 5201 C CA . THR B 1 247 ? -7.695 22.828 -6.895 1 96.44 247 THR B CA 1
ATOM 5202 C C . THR B 1 247 ? -8.508 21.75 -6.191 1 96.44 247 THR B C 1
ATOM 5204 O O . THR B 1 247 ? -9.711 21.891 -6.004 1 96.44 247 THR B O 1
ATOM 5207 N N . PRO B 1 248 ? -7.902 20.672 -5.719 1 95.62 248 PRO B N 1
ATOM 5208 C CA . PRO B 1 248 ? -8.695 19.656 -5.023 1 95.62 248 PRO B CA 1
ATOM 5209 C C . PRO B 1 248 ? -9.344 20.188 -3.748 1 95.62 248 PRO B C 1
ATOM 5211 O O . PRO B 1 248 ? -10.492 19.828 -3.447 1 95.62 248 PRO B O 1
ATOM 5214 N N . ILE B 1 249 ? -8.625 20.953 -3.004 1 92.81 249 ILE B N 1
ATOM 5215 C CA . ILE B 1 249 ? -9.156 21.5 -1.76 1 92.81 249 ILE B CA 1
ATOM 5216 C C . ILE B 1 249 ? -10.398 22.344 -2.055 1 92.81 249 ILE B C 1
ATOM 5218 O O . ILE B 1 249 ? -11.43 22.188 -1.399 1 92.81 249 ILE B O 1
ATOM 5222 N N . LEU B 1 250 ? -10.305 23.188 -3.057 1 95.62 250 LEU B N 1
ATOM 5223 C CA . LEU B 1 250 ? -11.422 24.031 -3.436 1 95.62 250 LEU B CA 1
ATOM 5224 C C . LEU B 1 250 ? -12.609 23.203 -3.92 1 95.62 250 LEU B C 1
ATOM 5226 O O . LEU B 1 250 ? -13.758 23.484 -3.561 1 95.62 250 LEU B O 1
ATOM 5230 N N . LEU B 1 251 ? -12.336 22.234 -4.727 1 95.94 251 LEU B N 1
ATOM 5231 C CA . LEU B 1 251 ? -13.406 21.391 -5.242 1 95.94 251 LEU B CA 1
ATOM 5232 C C . LEU B 1 251 ? -14.094 20.641 -4.109 1 95.94 251 LEU B C 1
ATOM 5234 O O . LEU B 1 251 ? -15.328 20.578 -4.066 1 95.94 251 LEU B O 1
ATOM 5238 N N . ILE B 1 252 ? -13.367 20.094 -3.191 1 93.62 252 ILE B N 1
ATOM 5239 C CA . ILE B 1 252 ? -13.906 19.328 -2.078 1 93.62 252 ILE B CA 1
ATOM 5240 C C . ILE B 1 252 ? -14.75 20.234 -1.186 1 93.62 252 ILE B C 1
ATOM 5242 O O . ILE B 1 252 ? -15.859 19.875 -0.795 1 93.62 252 ILE B O 1
ATOM 5246 N N . LEU B 1 253 ? -14.242 21.375 -0.899 1 92.62 253 LEU B N 1
ATOM 5247 C CA . LEU B 1 253 ? -14.961 22.297 -0.037 1 92.62 253 LEU B CA 1
ATOM 5248 C C . LEU B 1 253 ? -16.234 22.781 -0.707 1 92.62 253 LEU B C 1
ATOM 5250 O O . LEU B 1 253 ? -17.281 22.922 -0.049 1 92.62 253 LEU B O 1
ATOM 5254 N N . LEU B 1 254 ? -16.141 23.062 -1.999 1 93.94 254 LEU B N 1
ATOM 5255 C CA . LEU B 1 254 ? -17.328 23.469 -2.73 1 93.94 254 LEU B CA 1
ATOM 5256 C C . LEU B 1 254 ? -18.391 22.375 -2.705 1 93.94 254 LEU B C 1
ATOM 5258 O O . LEU B 1 254 ? -19.578 22.641 -2.551 1 93.94 254 LEU B O 1
ATOM 5262 N N . GLY B 1 255 ? -17.953 21.141 -2.898 1 92.62 255 GLY B N 1
ATOM 5263 C CA . GLY B 1 255 ? -18.859 20.016 -2.812 1 92.62 255 GLY B CA 1
ATOM 5264 C C . GLY B 1 255 ? -19.484 19.859 -1.438 1 92.62 255 GLY B C 1
ATOM 5265 O O . GLY B 1 255 ? -20.688 19.625 -1.316 1 92.62 255 GLY B O 1
ATOM 5266 N N . THR B 1 256 ? -18.672 20 -0.451 1 89.19 256 THR B N 1
ATOM 5267 C CA . THR B 1 256 ? -19.125 19.844 0.93 1 89.19 256 THR B CA 1
ATOM 5268 C C . THR B 1 256 ? -20.094 20.953 1.315 1 89.19 256 THR B C 1
ATOM 5270 O O . THR B 1 256 ? -21.141 20.688 1.904 1 89.19 256 THR B O 1
ATOM 5273 N N . VAL B 1 257 ? -19.812 22.141 0.955 1 89.94 257 VAL B N 1
ATOM 5274 C CA . VAL B 1 257 ? -20.656 23.281 1.281 1 89.94 257 VAL B CA 1
ATOM 5275 C C . VAL B 1 257 ? -21.969 23.203 0.495 1 89.94 257 VAL B C 1
ATOM 5277 O O . VAL B 1 257 ? -23.031 23.5 1.024 1 89.94 257 VAL B O 1
ATOM 5280 N N . SER B 1 258 ? -21.859 22.812 -0.729 1 90.69 258 SER B N 1
ATOM 5281 C CA . SER B 1 258 ? -23.047 22.656 -1.559 1 90.69 258 SER B CA 1
ATOM 5282 C C . SER B 1 258 ? -24.016 21.625 -0.968 1 90.69 258 SER B C 1
ATOM 5284 O O . SER B 1 258 ? -25.219 21.828 -0.962 1 90.69 258 SER B O 1
ATOM 5286 N N . THR B 1 259 ? -23.5 20.578 -0.463 1 86.69 259 THR B N 1
ATOM 5287 C CA . THR B 1 259 ? -24.328 19.531 0.152 1 86.69 259 THR B CA 1
ATOM 5288 C C . THR B 1 259 ? -24.922 20.031 1.468 1 86.69 259 THR B C 1
ATOM 5290 O O . THR B 1 259 ? -26.094 19.781 1.755 1 86.69 259 THR B O 1
ATOM 5293 N N . ALA B 1 260 ? -24.141 20.75 2.189 1 83.19 260 ALA B N 1
ATOM 5294 C CA . ALA B 1 260 ? -24.578 21.25 3.492 1 83.19 260 ALA B CA 1
ATOM 5295 C C . ALA B 1 260 ? -25.688 22.297 3.342 1 83.19 260 ALA B C 1
ATOM 5297 O O . ALA B 1 260 ? -26.578 22.391 4.188 1 83.19 260 ALA B O 1
ATOM 5298 N N . LEU B 1 261 ? -25.625 22.969 2.197 1 87.88 261 LEU B N 1
ATOM 5299 C CA . LEU B 1 261 ? -26.625 24.016 1.962 1 87.88 261 LEU B CA 1
ATOM 5300 C C . LEU B 1 261 ? -27.875 23.453 1.304 1 87.88 261 LEU B C 1
ATOM 5302 O O . LEU B 1 261 ? -28.844 24.172 1.084 1 87.88 261 LEU B O 1
ATOM 5306 N N . GLY B 1 262 ? -27.844 22.141 1.011 1 82.25 262 GLY B N 1
ATOM 5307 C CA . GLY B 1 262 ? -29.016 21.469 0.475 1 82.25 262 GLY B CA 1
ATOM 5308 C C . GLY B 1 262 ? -29.219 21.719 -1.007 1 82.25 262 GLY B C 1
ATOM 5309 O O . GLY B 1 262 ? -30.344 21.625 -1.507 1 82.25 262 GLY B O 1
ATOM 5310 N N . TYR B 1 263 ? -28.219 22.25 -1.587 1 78.38 263 TYR B N 1
ATOM 5311 C CA . TYR B 1 263 ? -28.328 22.438 -3.029 1 78.38 263 TYR B CA 1
ATOM 5312 C C . TYR B 1 263 ? -28.438 21.109 -3.754 1 78.38 263 TYR B C 1
ATOM 5314 O O . TYR B 1 263 ? -27.438 20.406 -3.938 1 78.38 263 TYR B O 1
ATOM 5322 N N . LYS B 1 264 ? -29.609 20.609 -3.832 1 75.56 264 LYS B N 1
ATOM 5323 C CA . LYS B 1 264 ? -29.828 19.312 -4.449 1 75.56 264 LYS B CA 1
ATOM 5324 C C . LYS B 1 264 ? -30.781 19.422 -5.641 1 75.56 264 LYS B C 1
ATOM 5326 O O . LYS B 1 264 ? -31.5 20.406 -5.781 1 75.56 264 LYS B O 1
ATOM 5331 N N . GLY B 1 265 ? -30.5 18.734 -6.434 1 73.75 265 GLY B N 1
ATOM 5332 C CA . GLY B 1 265 ? -31.531 18.656 -7.465 1 73.75 265 GLY B CA 1
ATOM 5333 C C . GLY B 1 265 ? -31.156 19.406 -8.734 1 73.75 265 GLY B C 1
ATOM 5334 O O . GLY B 1 265 ? -30.781 20.578 -8.68 1 73.75 265 GLY B O 1
ATOM 5335 N N . GLY B 1 266 ? -30.562 18.828 -9.75 1 82.94 266 GLY B N 1
ATOM 5336 C CA . GLY B 1 266 ? -30.25 19.344 -11.07 1 82.94 266 GLY B CA 1
ATOM 5337 C C . GLY B 1 266 ? -28.875 18.938 -11.562 1 82.94 266 GLY B C 1
ATOM 5338 O O . GLY B 1 266 ? -28.109 18.328 -10.82 1 82.94 266 GLY B O 1
ATOM 5339 N N . PRO B 1 267 ? -28.578 19.391 -12.711 1 87.06 267 PRO B N 1
ATOM 5340 C CA . PRO B 1 267 ? -27.328 18.953 -13.328 1 87.06 267 PRO B CA 1
ATOM 5341 C C . PRO B 1 267 ? -26.109 19.672 -12.75 1 87.06 267 PRO B C 1
ATOM 5343 O O . PRO B 1 267 ? -25.047 19.047 -12.578 1 87.06 267 PRO B O 1
ATOM 5346 N N . ILE B 1 268 ? -26.25 20.922 -12.391 1 89.19 268 ILE B N 1
ATOM 5347 C CA . ILE B 1 268 ? -25.109 21.719 -11.961 1 89.19 268 ILE B CA 1
ATOM 5348 C C . ILE B 1 268 ? -24.703 21.312 -10.547 1 89.19 268 ILE B C 1
ATOM 5350 O O . ILE B 1 268 ? -23.531 20.984 -10.297 1 89.19 268 ILE B O 1
ATOM 5354 N N . PRO B 1 269 ? -25.703 21.328 -9.641 1 89.25 269 PRO B N 1
ATOM 5355 C CA . PRO B 1 269 ? -25.328 20.875 -8.297 1 89.25 269 PRO B CA 1
ATOM 5356 C C . PRO B 1 269 ? -24.75 19.453 -8.281 1 89.25 269 PRO B C 1
ATOM 5358 O O . PRO B 1 269 ? -23.812 19.172 -7.547 1 89.25 269 PRO B O 1
ATOM 5361 N N . ASN B 1 270 ? -25.297 18.609 -9.117 1 91.94 270 ASN B N 1
ATOM 5362 C CA . ASN B 1 270 ? -24.812 17.234 -9.188 1 91.94 270 ASN B CA 1
ATOM 5363 C C . ASN B 1 270 ? -23.375 17.172 -9.703 1 91.94 270 ASN B C 1
ATOM 5365 O O . ASN B 1 270 ? -22.578 16.359 -9.242 1 91.94 270 ASN B O 1
ATOM 5369 N N . LEU B 1 271 ? -23.109 18 -10.578 1 93.62 271 LEU B N 1
ATOM 5370 C CA . LEU B 1 271 ? -21.766 18.062 -11.125 1 93.62 271 LEU B CA 1
ATOM 5371 C C . LEU B 1 271 ? -20.781 18.594 -10.102 1 93.62 271 LEU B C 1
ATOM 5373 O O . LEU B 1 271 ? -19.672 18.094 -9.969 1 93.62 271 LEU B O 1
ATOM 5377 N N . ILE B 1 272 ? -21.188 19.609 -9.398 1 93.12 272 ILE B N 1
ATOM 5378 C CA . ILE B 1 272 ? -20.344 20.219 -8.383 1 93.12 272 ILE B CA 1
ATOM 5379 C C . ILE B 1 272 ? -20.047 19.203 -7.281 1 93.12 272 ILE B C 1
ATOM 5381 O O . ILE B 1 272 ? -18.906 19.062 -6.836 1 93.12 272 ILE B O 1
ATOM 5385 N N . GLN B 1 273 ? -21.078 18.531 -6.934 1 93 273 GLN B N 1
ATOM 5386 C CA . GLN B 1 273 ? -20.906 17.531 -5.883 1 93 273 GLN B CA 1
ATOM 5387 C C . GLN B 1 273 ? -20.062 16.359 -6.371 1 93 273 GLN B C 1
ATOM 5389 O O . GLN B 1 273 ? -19.281 15.789 -5.609 1 93 273 GLN B O 1
ATOM 5394 N N . PHE B 1 274 ? -20.234 16.016 -7.645 1 95.25 274 PHE B N 1
ATOM 5395 C CA . PHE B 1 274 ? -19.438 14.945 -8.242 1 95.25 274 PHE B CA 1
ATOM 5396 C C . PHE B 1 274 ? -17.969 15.336 -8.289 1 95.25 274 PHE B C 1
ATOM 5398 O O . PHE B 1 274 ? -17.094 14.578 -7.84 1 95.25 274 PHE B O 1
ATOM 5405 N N . LEU B 1 275 ? -17.688 16.547 -8.672 1 96.38 275 LEU B N 1
ATOM 5406 C CA . LEU B 1 275 ? -16.312 17.047 -8.781 1 96.38 275 LEU B CA 1
ATOM 5407 C C . LEU B 1 275 ? -15.719 17.297 -7.398 1 96.38 275 LEU B C 1
ATOM 5409 O O . LEU B 1 275 ? -14.5 17.281 -7.238 1 96.38 275 LEU B O 1
ATOM 5413 N N . GLY B 1 276 ? -16.641 17.438 -6.445 1 94.62 276 GLY B N 1
ATOM 5414 C CA . GLY B 1 276 ? -16.203 17.75 -5.094 1 94.62 276 GLY B CA 1
ATOM 5415 C C . GLY B 1 276 ? -15.922 16.516 -4.258 1 94.62 276 GLY B C 1
ATOM 5416 O O . GLY B 1 276 ? -15.422 16.625 -3.135 1 94.62 276 GLY B O 1
ATOM 5417 N N . THR B 1 277 ? -16.25 15.336 -4.82 1 94.94 277 THR B N 1
ATOM 5418 C CA . THR B 1 277 ? -15.891 14.125 -4.086 1 94.94 277 THR B CA 1
ATOM 5419 C C . THR B 1 277 ? -14.367 13.984 -3.99 1 94.94 277 THR B C 1
ATOM 5421 O O . THR B 1 277 ? -13.656 14.25 -4.957 1 94.94 277 THR B O 1
ATOM 5424 N N . PRO B 1 278 ? -13.93 13.617 -2.84 1 93.75 278 PRO B N 1
ATOM 5425 C CA . PRO B 1 278 ? -12.484 13.555 -2.637 1 93.75 278 PRO B CA 1
ATOM 5426 C C . PRO B 1 278 ? -11.773 12.719 -3.697 1 93.75 278 PRO B C 1
ATOM 5428 O O . PRO B 1 278 ? -10.711 13.109 -4.195 1 93.75 278 PRO B O 1
ATOM 5431 N N . VAL B 1 279 ? -12.344 11.625 -4.047 1 95.62 279 VAL B N 1
ATOM 5432 C CA . VAL B 1 279 ? -11.727 10.711 -5.008 1 95.62 279 VAL B CA 1
ATOM 5433 C C . VAL B 1 279 ? -11.539 11.43 -6.348 1 95.62 279 VAL B C 1
ATOM 5435 O O . VAL B 1 279 ? -10.461 11.359 -6.945 1 95.62 279 VAL B O 1
ATOM 5438 N N . ILE B 1 280 ? -12.492 12.148 -6.805 1 97.06 280 ILE B N 1
ATOM 5439 C CA . ILE B 1 280 ? -12.445 12.844 -8.086 1 97.06 280 ILE B CA 1
ATOM 5440 C C . ILE B 1 280 ? -11.547 14.07 -7.969 1 97.06 280 ILE B C 1
ATOM 5442 O O . ILE B 1 280 ? -10.688 14.305 -8.828 1 97.06 280 ILE B O 1
ATOM 5446 N N . ALA B 1 281 ? -11.773 14.812 -6.918 1 96.56 281 ALA B N 1
ATOM 5447 C CA . ALA B 1 281 ? -11.039 16.062 -6.723 1 96.56 281 ALA B CA 1
ATOM 5448 C C . ALA B 1 281 ? -9.539 15.82 -6.633 1 96.56 281 ALA B C 1
ATOM 5450 O O . ALA B 1 281 ? -8.75 16.5 -7.293 1 96.56 281 ALA B O 1
ATOM 5451 N N . VAL B 1 282 ? -9.156 14.891 -5.812 1 95.19 282 VAL B N 1
ATOM 5452 C CA . VAL B 1 282 ? -7.73 14.609 -5.648 1 95.19 282 VAL B CA 1
ATOM 5453 C C . VAL B 1 282 ? -7.172 14.008 -6.934 1 95.19 282 VAL B C 1
ATOM 5455 O O . VAL B 1 282 ? -6.023 14.266 -7.301 1 95.19 282 VAL B O 1
ATOM 5458 N N . GLY B 1 283 ? -7.984 13.203 -7.645 1 97.06 283 GLY B N 1
ATOM 5459 C CA . GLY B 1 283 ? -7.582 12.711 -8.953 1 97.06 283 GLY B CA 1
ATOM 5460 C C . GLY B 1 283 ? -7.27 13.828 -9.938 1 97.06 283 GLY B C 1
ATOM 5461 O O . GLY B 1 283 ? -6.289 13.75 -10.68 1 97.06 283 GLY B O 1
ATOM 5462 N N . ILE B 1 284 ? -8.078 14.844 -9.945 1 97.5 284 ILE B N 1
ATOM 5463 C CA . ILE B 1 284 ? -7.855 16.016 -10.797 1 97.5 284 ILE B CA 1
ATOM 5464 C C . ILE B 1 284 ? -6.551 16.688 -10.398 1 97.5 284 ILE B C 1
ATOM 5466 O O . ILE B 1 284 ? -5.766 17.094 -11.258 1 97.5 284 ILE B O 1
ATOM 5470 N N . GLY B 1 285 ? -6.359 16.828 -9.102 1 96.69 285 GLY B N 1
ATOM 5471 C CA . GLY B 1 285 ? -5.094 17.359 -8.633 1 96.69 285 GLY B CA 1
ATOM 5472 C C . GLY B 1 285 ? -3.891 16.594 -9.148 1 96.69 285 GLY B C 1
ATOM 5473 O O . GLY B 1 285 ? -2.895 17.188 -9.562 1 96.69 285 GLY B O 1
ATOM 5474 N N . LEU B 1 286 ? -3.984 15.281 -9.117 1 97.06 286 LEU B N 1
ATOM 5475 C CA . LEU B 1 286 ? -2.904 14.422 -9.594 1 97.06 286 LEU B CA 1
ATOM 5476 C C . LEU B 1 286 ? -2.682 14.617 -11.094 1 97.06 286 LEU B C 1
ATOM 5478 O O . LEU B 1 286 ? -1.539 14.656 -11.555 1 97.06 286 LEU B O 1
ATOM 5482 N N . LEU B 1 287 ? -3.732 14.758 -11.836 1 97.94 287 LEU B N 1
ATOM 5483 C CA . LEU B 1 287 ? -3.617 14.984 -13.273 1 97.94 287 LEU B CA 1
ATOM 5484 C C . LEU B 1 287 ? -2.924 16.312 -13.562 1 97.94 287 LEU B C 1
ATOM 5486 O O . LEU B 1 287 ? -2.094 16.406 -14.469 1 97.94 287 LEU B O 1
ATOM 5490 N N . ILE B 1 288 ? -3.25 17.312 -12.781 1 97.38 288 ILE B N 1
ATOM 5491 C CA . ILE B 1 288 ? -2.598 18.609 -12.93 1 97.38 288 ILE B CA 1
ATOM 5492 C C . ILE B 1 288 ? -1.103 18.469 -12.648 1 97.38 288 ILE B C 1
ATOM 5494 O O . ILE B 1 288 ? -0.277 19.078 -13.336 1 97.38 288 ILE B O 1
ATOM 5498 N N . THR B 1 289 ? -0.812 17.672 -11.695 1 97.19 289 THR B N 1
ATOM 5499 C CA . THR B 1 289 ? 0.588 17.469 -11.344 1 97.19 289 THR B CA 1
ATOM 5500 C C . THR B 1 289 ? 1.325 16.734 -12.461 1 97.19 289 THR B C 1
ATOM 5502 O O . THR B 1 289 ? 2.432 17.125 -12.844 1 97.19 289 THR B O 1
ATOM 5505 N N . ILE B 1 290 ? 0.705 15.703 -13.008 1 97.44 290 ILE B N 1
ATOM 5506 C CA . ILE B 1 290 ? 1.317 14.867 -14.031 1 97.44 290 ILE B CA 1
ATOM 5507 C C . ILE B 1 290 ? 1.555 15.688 -15.297 1 97.44 290 ILE B C 1
ATOM 5509 O O . ILE B 1 290 ? 2.658 15.688 -15.852 1 97.44 290 ILE B O 1
ATOM 5513 N N . TYR B 1 291 ? 0.605 16.438 -15.695 1 96.88 291 TYR B N 1
ATOM 5514 C CA . TYR B 1 291 ? 0.701 17.094 -17 1 96.88 291 TYR B CA 1
ATOM 5515 C C . TYR B 1 291 ? 1.077 18.562 -16.844 1 96.88 291 TYR B C 1
ATOM 5517 O O . TYR B 1 291 ? 1.477 19.203 -17.812 1 96.88 291 TYR B O 1
ATOM 5525 N N . GLY B 1 292 ? 0.998 19.125 -15.695 1 96 292 GLY B N 1
ATOM 5526 C CA . GLY B 1 292 ? 1.409 20.5 -15.453 1 96 292 GLY B CA 1
ATOM 5527 C C . GLY B 1 292 ? 2.818 20.609 -14.898 1 96 292 GLY B C 1
ATOM 5528 O O . GLY B 1 292 ? 3.691 21.203 -15.531 1 96 292 GLY B O 1
ATOM 5529 N N . LEU B 1 293 ? 3.098 19.938 -13.812 1 95 293 LEU B N 1
ATOM 5530 C CA . LEU B 1 293 ? 4.359 20.094 -13.102 1 95 293 LEU B CA 1
ATOM 5531 C C . LEU B 1 293 ? 5.449 19.234 -13.727 1 95 293 LEU B C 1
ATOM 5533 O O . LEU B 1 293 ? 6.629 19.578 -13.688 1 95 293 LEU B O 1
ATOM 5537 N N . THR B 1 294 ? 5.047 18.047 -14.289 1 95.5 294 THR B N 1
ATOM 5538 C CA . THR B 1 294 ? 6.074 17.141 -14.773 1 95.5 294 THR B CA 1
ATOM 5539 C C . THR B 1 294 ? 5.961 16.953 -16.281 1 95.5 294 THR B C 1
ATOM 5541 O O . THR B 1 294 ? 6.32 15.898 -16.812 1 95.5 294 THR B O 1
ATOM 5544 N N . SER B 1 295 ? 5.508 17.906 -16.953 1 93.06 295 SER B N 1
ATOM 5545 C CA . SER B 1 295 ? 5.312 17.844 -18.391 1 93.06 295 SER B CA 1
ATOM 5546 C C . SER B 1 295 ? 6.641 17.672 -19.125 1 93.06 295 SER B C 1
ATOM 5548 O O . SER B 1 295 ? 6.699 17.047 -20.188 1 93.06 295 SER B O 1
ATOM 5550 N N . SER B 1 296 ? 7.684 18.172 -18.547 1 92.19 296 SER B N 1
ATOM 5551 C CA . SER B 1 296 ? 8.977 18.172 -19.219 1 92.19 296 SER B CA 1
ATOM 5552 C C . SER B 1 296 ? 9.734 16.875 -18.984 1 92.19 296 SER B C 1
ATOM 5554 O O . SER B 1 296 ? 10.719 16.578 -19.672 1 92.19 296 SER B O 1
ATOM 5556 N N . LEU B 1 297 ? 9.211 16.078 -18.109 1 94.56 297 LEU B N 1
ATOM 5557 C CA . LEU B 1 297 ? 9.898 14.836 -17.781 1 94.56 297 LEU B CA 1
ATOM 5558 C C . LEU B 1 297 ? 9.445 13.695 -18.688 1 94.56 297 LEU B C 1
ATOM 5560 O O . LEU B 1 297 ? 8.281 13.656 -19.109 1 94.56 297 LEU B O 1
ATOM 5564 N N . PRO B 1 298 ? 10.398 12.773 -18.984 1 95.62 298 PRO B N 1
ATOM 5565 C CA . PRO B 1 298 ? 10.016 11.609 -19.797 1 95.62 298 PRO B CA 1
ATOM 5566 C C . PRO B 1 298 ? 8.977 10.727 -19.109 1 95.62 298 PRO B C 1
ATOM 5568 O O . PRO B 1 298 ? 8.938 10.656 -17.875 1 95.62 298 PRO B O 1
ATOM 5571 N N . ARG B 1 299 ? 8.227 10.047 -19.906 1 95.5 299 ARG B N 1
ATOM 5572 C CA . ARG B 1 299 ? 7.133 9.18 -19.453 1 95.5 299 ARG B CA 1
ATOM 5573 C C . ARG B 1 299 ? 7.629 8.164 -18.422 1 95.5 299 ARG B C 1
ATOM 5575 O O . ARG B 1 299 ? 7.051 8.039 -17.344 1 95.5 299 ARG B O 1
ATOM 5582 N N . LYS B 1 300 ? 8.688 7.504 -18.734 1 93.12 300 LYS B N 1
ATOM 5583 C CA . LYS B 1 300 ? 9.211 6.449 -17.859 1 93.12 300 LYS B CA 1
ATOM 5584 C C . LYS B 1 300 ? 9.617 7.008 -16.5 1 93.12 300 LYS B C 1
ATOM 5586 O O . LYS B 1 300 ? 9.367 6.383 -15.469 1 93.12 300 LYS B O 1
ATOM 5591 N N . ARG B 1 301 ? 10.211 8.148 -16.531 1 95.31 301 ARG B N 1
ATOM 5592 C CA . ARG B 1 301 ? 10.641 8.781 -15.281 1 95.31 301 ARG B CA 1
ATOM 5593 C C . ARG B 1 301 ? 9.445 9.141 -14.406 1 95.31 301 ARG B C 1
ATOM 5595 O O . ARG B 1 301 ? 9.461 8.914 -13.195 1 95.31 301 ARG B O 1
ATOM 5602 N N . VAL B 1 302 ? 8.469 9.688 -15.023 1 97 302 VAL B N 1
ATOM 5603 C CA . VAL B 1 302 ? 7.266 10.078 -14.297 1 97 302 VAL B CA 1
ATOM 5604 C C . VAL B 1 302 ? 6.613 8.852 -13.664 1 97 302 VAL B C 1
ATOM 5606 O O . VAL B 1 302 ? 6.262 8.867 -12.484 1 97 302 VAL B O 1
ATOM 5609 N N . LEU B 1 303 ? 6.516 7.789 -14.375 1 95.06 303 LEU B N 1
ATOM 5610 C CA . LEU B 1 303 ? 5.91 6.559 -13.883 1 95.06 303 LEU B CA 1
ATOM 5611 C C . LEU B 1 303 ? 6.742 5.953 -12.758 1 95.06 303 LEU B C 1
ATOM 5613 O O . LEU B 1 303 ? 6.199 5.484 -11.758 1 95.06 303 LEU B O 1
ATOM 5617 N N . ASP B 1 304 ? 8.016 6.035 -12.914 1 93.56 304 ASP B N 1
ATOM 5618 C CA . ASP B 1 304 ? 8.914 5.516 -11.883 1 93.56 304 ASP B CA 1
ATOM 5619 C C . ASP B 1 304 ? 8.781 6.312 -10.586 1 93.56 304 ASP B C 1
ATOM 5621 O O . ASP B 1 304 ? 8.828 5.742 -9.492 1 93.56 304 ASP B O 1
ATOM 5625 N N . GLU B 1 305 ? 8.672 7.578 -10.789 1 94.19 305 GLU B N 1
ATOM 5626 C CA . GLU B 1 305 ? 8.523 8.43 -9.609 1 94.19 305 GLU B CA 1
ATOM 5627 C C . GLU B 1 305 ? 7.211 8.148 -8.891 1 94.19 305 GLU B C 1
ATOM 5629 O O . GLU B 1 305 ? 7.172 8.102 -7.656 1 94.19 305 GLU B O 1
ATOM 5634 N N . MET B 1 306 ? 6.176 7.973 -9.609 1 95.69 306 MET B N 1
ATOM 5635 C CA . MET B 1 306 ? 4.902 7.637 -8.977 1 95.69 306 MET B CA 1
ATOM 5636 C C . MET B 1 306 ? 4.992 6.301 -8.25 1 95.69 306 MET B C 1
ATOM 5638 O O . MET B 1 306 ? 4.461 6.152 -7.148 1 95.69 306 MET B O 1
ATOM 5642 N N . GLU B 1 307 ? 5.652 5.398 -8.82 1 92.88 307 GLU B N 1
ATOM 5643 C CA . GLU B 1 307 ? 5.852 4.105 -8.172 1 92.88 307 GLU B CA 1
ATOM 5644 C C . GLU B 1 307 ? 6.637 4.258 -6.871 1 92.88 307 GLU B C 1
ATOM 5646 O O . GLU B 1 307 ? 6.363 3.566 -5.887 1 92.88 307 GLU B O 1
ATOM 5651 N N . LYS B 1 308 ? 7.59 5.125 -6.918 1 92.25 308 LYS B N 1
ATOM 5652 C CA . LYS B 1 308 ? 8.344 5.414 -5.699 1 92.25 308 LYS B CA 1
ATOM 5653 C C . LYS B 1 308 ? 7.434 5.957 -4.605 1 92.25 308 LYS B C 1
ATOM 5655 O O . LYS B 1 308 ? 7.566 5.586 -3.436 1 92.25 308 LYS B O 1
ATOM 5660 N N . GLY B 1 309 ? 6.57 6.824 -4.988 1 91.81 309 GLY B N 1
ATOM 5661 C CA . GLY B 1 309 ? 5.598 7.336 -4.035 1 91.81 309 GLY B CA 1
ATOM 5662 C C . GLY B 1 309 ? 4.691 6.262 -3.471 1 91.81 309 GLY B C 1
ATOM 5663 O O . GLY B 1 309 ? 4.434 6.227 -2.266 1 91.81 309 GLY B O 1
ATOM 5664 N N . ILE B 1 310 ? 4.281 5.395 -4.266 1 93.19 310 ILE B N 1
ATOM 5665 C CA . ILE B 1 310 ? 3.346 4.336 -3.902 1 93.19 310 ILE B CA 1
ATOM 5666 C C . ILE B 1 310 ? 3.998 3.395 -2.893 1 93.19 310 ILE B C 1
ATOM 5668 O O . ILE B 1 310 ? 3.316 2.818 -2.039 1 93.19 310 ILE B O 1
ATOM 5672 N N . ARG B 1 311 ? 5.297 3.264 -2.934 1 88.88 311 ARG B N 1
ATOM 5673 C CA . ARG B 1 311 ? 6.023 2.396 -2.01 1 88.88 311 ARG B CA 1
ATOM 5674 C C . ARG B 1 311 ? 5.809 2.838 -0.565 1 88.88 311 ARG B C 1
ATOM 5676 O O . ARG B 1 311 ? 5.789 2.008 0.346 1 88.88 311 ARG B O 1
ATOM 5683 N N . SER B 1 312 ? 5.555 4.086 -0.434 1 84.06 312 SER B N 1
ATOM 5684 C CA . SER B 1 312 ? 5.371 4.609 0.916 1 84.06 312 SER B CA 1
ATOM 5685 C C . SER B 1 312 ? 3.93 4.449 1.38 1 84.06 312 SER B C 1
ATOM 5687 O O . SER B 1 312 ? 3.635 4.59 2.568 1 84.06 312 SER B O 1
ATOM 5689 N N . ALA B 1 313 ? 3.125 4.117 0.497 1 88.12 313 ALA B N 1
ATOM 5690 C CA . ALA B 1 313 ? 1.695 4.07 0.795 1 88.12 313 ALA B CA 1
ATOM 5691 C C . ALA B 1 313 ? 1.299 2.715 1.37 1 88.12 313 ALA B C 1
ATOM 5693 O O . ALA B 1 313 ? 0.286 2.6 2.064 1 88.12 313 ALA B O 1
ATOM 5694 N N . GLY B 1 314 ? 2.074 1.737 1.076 1 90.75 314 GLY B N 1
ATOM 5695 C CA . GLY B 1 314 ? 1.707 0.385 1.466 1 90.75 314 GLY B CA 1
ATOM 5696 C C . GLY B 1 314 ? 1.436 0.245 2.953 1 90.75 314 GLY B C 1
ATOM 5697 O O . GLY B 1 314 ? 0.396 -0.282 3.352 1 90.75 314 GLY B O 1
ATOM 5698 N N . SER B 1 315 ? 2.295 0.75 3.738 1 90.5 315 SER B N 1
ATOM 5699 C CA . SER B 1 315 ? 2.17 0.626 5.188 1 90.5 315 SER B CA 1
ATOM 5700 C C . SER B 1 315 ? 0.958 1.396 5.703 1 90.5 315 SER B C 1
ATOM 5702 O O . SER B 1 315 ? 0.231 0.908 6.57 1 90.5 315 SER B O 1
ATOM 5704 N N . ILE B 1 316 ? 0.731 2.547 5.145 1 89.06 316 ILE B N 1
ATOM 5705 C CA . ILE B 1 316 ? -0.357 3.41 5.59 1 89.06 316 ILE B CA 1
ATOM 5706 C C . ILE B 1 316 ? -1.698 2.777 5.23 1 89.06 316 ILE B C 1
ATOM 5708 O O . ILE B 1 316 ? -2.621 2.756 6.047 1 89.06 316 ILE B O 1
ATOM 5712 N N . ILE B 1 317 ? -1.745 2.256 4.02 1 93.38 317 ILE B N 1
ATOM 5713 C CA . ILE B 1 317 ? -2.973 1.624 3.547 1 93.38 317 ILE B CA 1
ATOM 5714 C C . ILE B 1 317 ? -3.301 0.417 4.422 1 93.38 317 ILE B C 1
ATOM 5716 O O . ILE B 1 317 ? -4.434 0.269 4.887 1 93.38 317 ILE B O 1
ATOM 5720 N N . LEU B 1 318 ? -2.316 -0.386 4.746 1 94.81 318 LEU B N 1
ATOM 5721 C CA . LEU B 1 318 ? -2.535 -1.612 5.504 1 94.81 318 LEU B CA 1
ATOM 5722 C C . LEU B 1 318 ? -2.879 -1.3 6.957 1 94.81 318 LEU B C 1
ATOM 5724 O O . LEU B 1 318 ? -3.803 -1.89 7.523 1 94.81 318 LEU B O 1
ATOM 5728 N N . ILE B 1 319 ? -2.174 -0.374 7.559 1 92.81 319 ILE B N 1
ATOM 5729 C CA . ILE B 1 319 ? -2.424 -0.031 8.953 1 92.81 319 ILE B CA 1
ATOM 5730 C C . ILE B 1 319 ? -3.793 0.631 9.086 1 92.81 319 ILE B C 1
ATOM 5732 O O . ILE B 1 319 ? -4.547 0.335 10.016 1 92.81 319 ILE B O 1
ATOM 5736 N N . THR B 1 320 ? -4.113 1.508 8.102 1 92.38 320 THR B N 1
ATOM 5737 C CA . THR B 1 320 ? -5.422 2.15 8.102 1 92.38 320 THR B CA 1
ATOM 5738 C C . THR B 1 320 ? -6.535 1.115 7.969 1 92.38 320 THR B C 1
ATOM 5740 O O . THR B 1 320 ? -7.516 1.151 8.711 1 92.38 320 THR B O 1
ATOM 5743 N N . GLY B 1 321 ? -6.367 0.256 7.016 1 95.62 321 GLY B N 1
ATOM 5744 C CA . GLY B 1 321 ? -7.328 -0.83 6.891 1 95.62 321 GLY B CA 1
ATOM 5745 C C . GLY B 1 321 ? -7.426 -1.689 8.133 1 95.62 321 GLY B C 1
ATOM 5746 O O . GLY B 1 321 ? -8.523 -2.078 8.547 1 95.62 321 GLY B O 1
ATOM 5747 N N . GLY B 1 322 ? -6.289 -2.068 8.734 1 95.88 322 GLY B N 1
ATOM 5748 C CA . GLY B 1 322 ? -6.273 -2.812 9.984 1 95.88 322 GLY B CA 1
ATOM 5749 C C . GLY B 1 322 ? -7.023 -2.117 11.102 1 95.88 322 GLY B C 1
ATOM 5750 O O . GLY B 1 322 ? -7.715 -2.764 11.891 1 95.88 322 GLY B O 1
ATOM 5751 N N . GLY B 1 323 ? -6.824 -0.82 11.164 1 92.81 323 GLY B N 1
ATOM 5752 C CA . GLY B 1 323 ? -7.594 -0.05 12.125 1 92.81 323 GLY B CA 1
ATOM 5753 C C . GLY B 1 323 ? -9.094 -0.132 11.898 1 92.81 323 GLY B C 1
ATOM 5754 O O . GLY B 1 323 ? -9.867 -0.197 12.852 1 92.81 323 GLY B O 1
ATOM 5755 N N . GLY B 1 324 ? -9.484 -0.054 10.641 1 93.19 324 GLY B N 1
ATOM 5756 C CA . GLY B 1 324 ? -10.883 -0.238 10.297 1 93.19 324 GLY B CA 1
ATOM 5757 C C . GLY B 1 324 ? -11.438 -1.583 10.734 1 93.19 324 GLY B C 1
ATOM 5758 O O . GLY B 1 324 ? -12.57 -1.674 11.211 1 93.19 324 GLY B O 1
ATOM 5759 N N . ALA B 1 325 ? -10.633 -2.625 10.539 1 95.69 325 ALA B N 1
ATOM 5760 C CA . ALA B 1 325 ? -11.023 -3.965 10.969 1 95.69 325 ALA B CA 1
ATOM 5761 C C . ALA B 1 325 ? -11.258 -4.008 12.477 1 95.69 325 ALA B C 1
ATOM 5763 O O . ALA B 1 325 ? -12.266 -4.551 12.938 1 95.69 325 ALA B O 1
ATOM 5764 N N . PHE B 1 326 ? -10.32 -3.459 13.203 1 93.69 326 PHE B N 1
ATOM 5765 C CA . PHE B 1 326 ? -10.422 -3.412 14.656 1 93.69 326 PHE B CA 1
ATOM 5766 C C . PHE B 1 326 ? -11.656 -2.621 15.086 1 93.69 326 PHE B C 1
ATOM 5768 O O . PHE B 1 326 ? -12.43 -3.076 15.93 1 93.69 326 PHE B O 1
ATOM 5775 N N . GLY B 1 327 ? -11.914 -1.488 14.508 1 89.44 327 GLY B N 1
ATOM 5776 C CA . GLY B 1 327 ? -13.07 -0.657 14.82 1 89.44 327 GLY B CA 1
ATOM 5777 C C . GLY B 1 327 ? -14.391 -1.333 14.508 1 89.44 327 GLY B C 1
ATOM 5778 O O . GLY B 1 327 ? -15.344 -1.218 15.281 1 89.44 327 GLY B O 1
ATOM 5779 N N . MET B 1 328 ? -14.398 -2.018 13.359 1 91.12 328 MET B N 1
ATOM 5780 C CA . MET B 1 328 ? -15.633 -2.688 12.945 1 91.12 328 MET B CA 1
ATOM 5781 C C . MET B 1 328 ? -16 -3.801 13.922 1 91.12 328 MET B C 1
ATOM 5783 O O . MET B 1 328 ? -17.172 -4 14.227 1 91.12 328 MET B O 1
ATOM 5787 N N . LEU B 1 329 ? -15.016 -4.5 14.43 1 93.19 329 LEU B N 1
ATOM 5788 C CA . LEU B 1 329 ? -15.297 -5.551 15.406 1 93.19 329 LEU B CA 1
ATOM 5789 C C . LEU B 1 329 ? -15.852 -4.957 16.688 1 93.19 329 LEU B C 1
ATOM 5791 O O . LEU B 1 329 ? -16.766 -5.523 17.297 1 93.19 329 LEU B O 1
ATOM 5795 N N . ILE B 1 330 ? -15.328 -3.908 17.125 1 87.88 330 ILE B N 1
ATOM 5796 C CA . ILE B 1 330 ? -15.797 -3.246 18.328 1 87.88 330 ILE B CA 1
ATOM 5797 C C . ILE B 1 330 ? -17.234 -2.768 18.141 1 87.88 330 ILE B C 1
ATOM 5799 O O . ILE B 1 330 ? -18.078 -2.924 19.031 1 87.88 330 ILE B O 1
ATOM 5803 N N . ARG B 1 331 ? -17.484 -2.24 16.984 1 85.81 331 ARG B N 1
ATOM 5804 C CA . ARG B 1 331 ? -18.844 -1.786 16.672 1 85.81 331 ARG B CA 1
ATOM 5805 C C . ARG B 1 331 ? -19.812 -2.953 16.656 1 85.81 331 ARG B C 1
ATOM 5807 O O . ARG B 1 331 ? -20.906 -2.857 17.234 1 85.81 331 ARG B O 1
ATOM 5814 N N . ASP B 1 332 ? -19.406 -3.994 16.094 1 86.81 332 ASP B N 1
ATOM 5815 C CA . ASP B 1 332 ? -20.266 -5.16 15.953 1 86.81 332 ASP B CA 1
ATOM 5816 C C . ASP B 1 332 ? -20.484 -5.84 17.312 1 86.81 332 ASP B C 1
ATOM 5818 O O . ASP B 1 332 ? -21.531 -6.473 17.531 1 86.81 332 ASP B O 1
ATOM 5822 N N . SER B 1 333 ? -19.547 -5.695 18.156 1 85.12 333 SER B N 1
ATOM 5823 C CA . SER B 1 333 ? -19.609 -6.359 19.453 1 85.12 333 SER B CA 1
ATOM 5824 C C . SER B 1 333 ? -20.531 -5.598 20.422 1 85.12 333 SER B C 1
ATOM 5826 O O . SER B 1 333 ? -20.922 -6.129 21.453 1 85.12 333 SER B O 1
ATOM 5828 N N . GLY B 1 334 ? -20.781 -4.312 20.078 1 78 334 GLY B N 1
ATOM 5829 C CA . GLY B 1 334 ? -21.625 -3.496 20.938 1 78 334 GLY B CA 1
ATOM 5830 C C . GLY B 1 334 ? -20.875 -2.891 22.109 1 78 334 GLY B C 1
ATOM 5831 O O . GLY B 1 334 ? -21.453 -2.152 22.906 1 78 334 GLY B O 1
ATOM 5832 N N . VAL B 1 335 ? -19.625 -3.121 22.172 1 78.44 335 VAL B N 1
ATOM 5833 C CA . VAL B 1 335 ? -18.828 -2.664 23.297 1 78.44 335 VAL B CA 1
ATOM 5834 C C . VAL B 1 335 ? -18.797 -1.138 23.328 1 78.44 335 VAL B C 1
ATOM 5836 O O . VAL B 1 335 ? -18.719 -0.532 24.391 1 78.44 335 VAL B O 1
ATOM 5839 N N . GLY B 1 336 ? -18.766 -0.557 22.219 1 74.44 336 GLY B N 1
ATOM 5840 C CA . GLY B 1 336 ? -18.781 0.896 22.156 1 74.44 336 GLY B CA 1
ATOM 5841 C C . GLY B 1 336 ? -19.906 1.519 22.953 1 74.44 336 GLY B C 1
ATOM 5842 O O . GLY B 1 336 ? -19.719 2.531 23.625 1 74.44 336 GLY B O 1
ATOM 5843 N N . THR B 1 337 ? -20.984 0.838 22.953 1 77 337 THR B N 1
ATOM 5844 C CA . THR B 1 337 ? -22.156 1.329 23.688 1 77 337 THR B CA 1
ATOM 5845 C C . THR B 1 337 ? -21.938 1.203 25.203 1 77 337 THR B C 1
ATOM 5847 O O . THR B 1 337 ? -22.312 2.094 25.969 1 77 337 THR B O 1
ATOM 5850 N N . VAL B 1 338 ? -21.312 0.161 25.5 1 76.56 338 VAL B N 1
ATOM 5851 C CA . VAL B 1 338 ? -21.078 -0.088 26.922 1 76.56 338 VAL B CA 1
ATOM 5852 C C . VAL B 1 338 ? -20.094 0.95 27.484 1 76.56 338 VAL B C 1
ATOM 5854 O O . VAL B 1 338 ? -20.312 1.49 28.562 1 76.56 338 VAL B O 1
ATOM 5857 N N . ILE B 1 339 ? -19.156 1.237 26.719 1 77.81 339 ILE B N 1
ATOM 5858 C CA . ILE B 1 339 ? -18.156 2.205 27.156 1 77.81 339 ILE B CA 1
ATOM 5859 C C . ILE B 1 339 ? -18.766 3.605 27.172 1 77.81 339 ILE B C 1
ATOM 5861 O O . ILE B 1 339 ? -18.5 4.395 28.078 1 77.81 339 ILE B O 1
ATOM 5865 N N . ALA B 1 340 ? -19.469 3.848 26.188 1 74.38 340 ALA B N 1
ATOM 5866 C CA . ALA B 1 340 ? -20.125 5.156 26.125 1 74.38 340 ALA B CA 1
ATOM 5867 C C . ALA B 1 340 ? -21 5.402 27.344 1 74.38 340 ALA B C 1
ATOM 5869 O O . ALA B 1 340 ? -21 6.504 27.906 1 74.38 340 ALA B O 1
ATOM 5870 N N . GLU B 1 341 ? -21.609 4.438 27.766 1 76.12 341 GLU B N 1
ATOM 5871 C CA . GLU B 1 341 ? -22.469 4.543 28.953 1 76.12 341 GLU B CA 1
ATOM 5872 C C . GLU B 1 341 ? -21.641 4.773 30.203 1 76.12 341 GLU B C 1
ATOM 5874 O O . GLU B 1 341 ? -22.047 5.559 31.078 1 76.12 341 GLU B O 1
ATOM 5879 N N . ALA B 1 342 ? -20.516 4.129 30.203 1 73 342 ALA B N 1
ATOM 5880 C CA . ALA B 1 342 ? -19.641 4.281 31.359 1 73 342 ALA B CA 1
ATOM 5881 C C . ALA B 1 342 ? -19.016 5.668 31.391 1 73 342 ALA B C 1
ATOM 5883 O O . ALA B 1 342 ? -18.797 6.234 32.469 1 73 342 ALA B O 1
ATOM 5884 N N . MET B 1 343 ? -18.734 6.145 30.25 1 76.56 343 MET B N 1
ATOM 5885 C CA . MET B 1 343 ? -18.078 7.438 30.141 1 76.56 343 MET B CA 1
ATOM 5886 C C . MET B 1 343 ? -19.031 8.57 30.5 1 76.56 343 MET B C 1
ATOM 5888 O O . MET B 1 343 ? -18.594 9.602 31.016 1 76.56 343 MET B O 1
ATOM 5892 N N . VAL B 1 344 ? -20.203 8.391 30.172 1 71.62 344 VAL B N 1
ATOM 5893 C CA . VAL B 1 344 ? -21.203 9.406 30.5 1 71.62 344 VAL B CA 1
ATOM 5894 C C . VAL B 1 344 ? -21.203 9.664 32 1 71.62 344 VAL B C 1
ATOM 5896 O O . VAL B 1 344 ? -21.422 10.797 32.438 1 71.62 344 VAL B O 1
ATOM 5899 N N . GLU B 1 345 ? -20.719 8.656 32.562 1 70.25 345 GLU B N 1
ATOM 5900 C CA . GLU B 1 345 ? -20.703 8.789 34 1 70.25 345 GLU B CA 1
ATOM 5901 C C . GLU B 1 345 ? -19.469 9.555 34.469 1 70.25 345 GLU B C 1
ATOM 5903 O O . GLU B 1 345 ? -19.438 10.086 35.594 1 70.25 345 GLU B O 1
ATOM 5908 N N . THR B 1 346 ? -18.594 9.5 33.562 1 70.44 346 THR B N 1
ATOM 5909 C CA . THR B 1 346 ? -17.391 10.25 33.938 1 70.44 346 THR B CA 1
ATOM 5910 C C . THR B 1 346 ? -17.484 11.68 33.406 1 70.44 346 THR B C 1
ATOM 5912 O O . THR B 1 346 ? -18.188 11.953 32.438 1 70.44 346 THR B O 1
ATOM 5915 N N . SER B 1 347 ? -17.25 12.789 34.188 1 73.12 347 SER B N 1
ATOM 5916 C CA . SER B 1 347 ? -17.266 14.195 33.781 1 73.12 347 SER B CA 1
ATOM 5917 C C . SER B 1 347 ? -16.141 14.516 32.812 1 73.12 347 SER B C 1
ATOM 5919 O O . SER B 1 347 ? -15.906 15.68 32.469 1 73.12 347 SER B O 1
ATOM 5921 N N . LEU B 1 348 ? -15.57 13.523 32.156 1 75.06 348 LEU B N 1
ATOM 5922 C CA . LEU B 1 348 ? -14.477 13.797 31.219 1 75.06 348 LEU B CA 1
ATOM 5923 C C . LEU B 1 348 ? -15 13.992 29.797 1 75.06 348 LEU B C 1
ATOM 5925 O O . LEU B 1 348 ? -15.82 13.203 29.328 1 75.06 348 LEU B O 1
ATOM 5929 N N . PRO B 1 349 ? -14.508 15.094 29.219 1 84 349 PRO B N 1
ATOM 5930 C CA . PRO B 1 349 ? -14.93 15.281 27.828 1 84 349 PRO B CA 1
ATOM 5931 C C . PRO B 1 349 ? -14.461 14.156 26.922 1 84 349 PRO B C 1
ATOM 5933 O O . PRO B 1 349 ? -13.266 13.867 26.859 1 84 349 PRO B O 1
ATOM 5936 N N . ALA B 1 350 ? -15.281 13.492 26.25 1 87.5 350 ALA B N 1
ATOM 5937 C CA . ALA B 1 350 ? -15.031 12.312 25.422 1 87.5 350 ALA B CA 1
ATOM 5938 C C . ALA B 1 350 ? -14.031 12.633 24.312 1 87.5 350 ALA B C 1
ATOM 5940 O O . ALA B 1 350 ? -13.336 11.734 23.812 1 87.5 350 ALA B O 1
ATOM 5941 N N . ILE B 1 351 ? -13.922 13.875 23.969 1 91.81 351 ILE B N 1
ATOM 5942 C CA . ILE B 1 351 ? -13.039 14.312 22.891 1 91.81 351 ILE B CA 1
ATOM 5943 C C . ILE B 1 351 ? -11.586 14.125 23.312 1 91.81 351 ILE B C 1
ATOM 5945 O O . ILE B 1 351 ? -10.695 14.039 22.453 1 91.81 351 ILE B O 1
ATOM 5949 N N . LEU B 1 352 ? -11.289 13.961 24.594 1 93.69 352 LEU B N 1
ATOM 5950 C CA . LEU B 1 352 ? -9.93 13.828 25.109 1 93.69 352 LEU B CA 1
ATOM 5951 C C . LEU B 1 352 ? -9.422 12.398 24.938 1 93.69 352 LEU B C 1
ATOM 5953 O O . LEU B 1 352 ? -8.219 12.148 25 1 93.69 352 LEU B O 1
ATOM 5957 N N . LEU B 1 353 ? -10.336 11.508 24.734 1 92.25 353 LEU B N 1
ATOM 5958 C CA . LEU B 1 353 ? -9.953 10.102 24.672 1 92.25 353 LEU B CA 1
ATOM 5959 C C . LEU B 1 353 ? -9.039 9.852 23.469 1 92.25 353 LEU B C 1
ATOM 5961 O O . LEU B 1 353 ? -7.93 9.336 23.625 1 92.25 353 LEU B O 1
ATOM 5965 N N . PRO B 1 354 ? -9.5 10.211 22.234 1 95.94 354 PRO B N 1
ATOM 5966 C CA . PRO B 1 354 ? -8.586 10.008 21.109 1 95.94 354 PRO B CA 1
ATOM 5967 C C . PRO B 1 354 ? -7.297 10.812 21.234 1 95.94 354 PRO B C 1
ATOM 5969 O O . PRO B 1 354 ? -6.234 10.344 20.828 1 95.94 354 PRO B O 1
ATOM 5972 N N . PHE B 1 355 ? -7.34 11.977 21.844 1 97.38 355 PHE B N 1
ATOM 5973 C CA . PHE B 1 355 ? -6.18 12.836 22.047 1 97.38 355 PHE B CA 1
ATOM 5974 C C . PHE B 1 355 ? -5.16 12.156 22.953 1 97.38 355 PHE B C 1
ATOM 5976 O O . PHE B 1 355 ? -3.973 12.094 22.625 1 97.38 355 PHE B O 1
ATOM 5983 N N . LEU B 1 356 ? -5.582 11.617 24.016 1 94.88 356 LEU B N 1
ATOM 5984 C CA . LEU B 1 356 ? -4.703 11.023 25.016 1 94.88 356 LEU B CA 1
ATOM 5985 C C . LEU B 1 356 ? -4.094 9.727 24.5 1 94.88 356 LEU B C 1
ATOM 5987 O O . LEU B 1 356 ? -2.9 9.477 24.703 1 94.88 356 LEU B O 1
ATOM 5991 N N . ILE B 1 357 ? -4.875 8.953 23.859 1 91.56 357 ILE B N 1
ATOM 5992 C CA . ILE B 1 357 ? -4.375 7.68 23.344 1 91.56 357 ILE B CA 1
ATOM 5993 C C . ILE B 1 357 ? -3.328 7.938 22.266 1 91.56 357 ILE B C 1
ATOM 5995 O O . ILE B 1 357 ? -2.262 7.316 22.266 1 91.56 357 ILE B O 1
ATOM 5999 N N . ALA B 1 358 ? -3.645 8.844 21.375 1 96.19 358 ALA B N 1
ATOM 6000 C CA . ALA B 1 358 ? -2.68 9.188 20.344 1 96.19 358 ALA B CA 1
ATOM 6001 C C . ALA B 1 358 ? -1.384 9.711 20.938 1 96.19 358 ALA B C 1
ATOM 6003 O O . ALA B 1 358 ? -0.292 9.391 20.469 1 96.19 358 ALA B O 1
ATOM 6004 N N . THR B 1 359 ? -1.476 10.516 22 1 96.38 359 THR B N 1
ATOM 6005 C CA . THR B 1 359 ? -0.318 11.094 22.672 1 96.38 359 THR B CA 1
ATOM 6006 C C . THR B 1 359 ? 0.57 10.008 23.266 1 96.38 359 THR B C 1
ATOM 6008 O O . THR B 1 359 ? 1.791 10.031 23.094 1 96.38 359 THR B O 1
ATOM 6011 N N . ILE B 1 360 ? -0.016 9.062 23.844 1 91.5 360 ILE B N 1
ATOM 6012 C CA . ILE B 1 360 ? 0.72 7.984 24.5 1 91.5 360 ILE B CA 1
ATOM 6013 C C . ILE B 1 360 ? 1.413 7.117 23.453 1 91.5 360 ILE B C 1
ATOM 6015 O O . ILE B 1 360 ? 2.604 6.816 23.562 1 91.5 360 ILE B O 1
ATOM 6019 N N . ILE B 1 361 ? 0.684 6.801 22.453 1 88.75 361 ILE B N 1
ATOM 6020 C CA . ILE B 1 361 ? 1.243 5.938 21.422 1 88.75 361 ILE B CA 1
ATOM 6021 C C . ILE B 1 361 ? 2.375 6.668 20.703 1 88.75 361 ILE B C 1
ATOM 6023 O O . ILE B 1 361 ? 3.406 6.066 20.391 1 88.75 361 ILE B O 1
ATOM 6027 N N . ARG B 1 362 ? 2.184 7.918 20.453 1 93.88 362 ARG B N 1
ATOM 6028 C CA . ARG B 1 362 ? 3.219 8.734 19.812 1 93.88 362 ARG B CA 1
ATOM 6029 C C . ARG B 1 362 ? 4.488 8.758 20.672 1 93.88 362 ARG B C 1
ATOM 6031 O O . ARG B 1 362 ? 5.59 8.594 20.141 1 93.88 362 ARG B O 1
ATOM 6038 N N . PHE B 1 363 ? 4.328 8.938 21.875 1 91 363 PHE B N 1
ATOM 6039 C CA . PHE B 1 363 ? 5.469 9.039 22.766 1 91 363 PHE B CA 1
ATOM 6040 C C . PHE B 1 363 ? 6.246 7.73 22.812 1 91 363 PHE B C 1
ATOM 6042 O O . PHE B 1 363 ? 7.477 7.734 22.875 1 91 363 PHE B O 1
ATOM 6049 N N . ILE B 1 364 ? 5.547 6.707 22.656 1 84.5 364 ILE B N 1
ATOM 6050 C CA . ILE B 1 364 ? 6.172 5.402 22.844 1 84.5 364 ILE B CA 1
ATOM 6051 C C . ILE B 1 364 ? 6.699 4.887 21.516 1 84.5 364 ILE B C 1
ATOM 6053 O O . ILE B 1 364 ? 7.824 4.387 21.438 1 84.5 364 ILE B O 1
ATOM 6057 N N . GLN B 1 365 ? 5.895 4.996 20.5 1 81.62 365 GLN B N 1
ATOM 6058 C CA . GLN B 1 365 ? 6.195 4.344 19.234 1 81.62 365 GLN B CA 1
ATOM 6059 C C . GLN B 1 365 ? 6.945 5.285 18.297 1 81.62 365 GLN B C 1
ATOM 6061 O O . GLN B 1 365 ? 7.754 4.844 17.484 1 81.62 365 GLN B O 1
ATOM 6066 N N . GLY B 1 366 ? 6.637 6.617 18.391 1 86.31 366 GLY B N 1
ATOM 6067 C CA . GLY B 1 366 ? 7.406 7.613 17.656 1 86.31 366 GLY B CA 1
ATOM 6068 C C . GLY B 1 366 ? 6.785 7.984 16.328 1 86.31 366 GLY B C 1
ATOM 6069 O O . GLY B 1 366 ? 7.023 9.078 15.812 1 86.31 366 GLY B O 1
ATOM 6070 N N . SER B 1 367 ? 5.996 7.121 15.719 1 89.81 367 SER B N 1
ATOM 6071 C CA . SER B 1 367 ? 5.367 7.426 14.438 1 89.81 367 SER B CA 1
ATOM 6072 C C . SER B 1 367 ? 4.043 8.156 14.625 1 89.81 367 SER B C 1
ATOM 6074 O O . SER B 1 367 ? 3.107 7.613 15.219 1 89.81 367 SER B O 1
ATOM 6076 N N . GLY B 1 368 ? 3.963 9.391 14.117 1 93.81 368 GLY B N 1
ATOM 6077 C CA . GLY B 1 368 ? 2.729 10.156 14.203 1 93.81 368 GLY B CA 1
ATOM 6078 C C . GLY B 1 368 ? 1.564 9.484 13.492 1 93.81 368 GLY B C 1
ATOM 6079 O O . GLY B 1 368 ? 0.465 9.398 14.047 1 93.81 368 GLY B O 1
ATOM 6080 N N . THR B 1 369 ? 1.83 8.961 12.367 1 91.81 369 THR B N 1
ATOM 6081 C CA . THR B 1 369 ? 0.797 8.328 11.555 1 91.81 369 THR B CA 1
ATOM 6082 C C . THR B 1 369 ? 0.255 7.082 12.25 1 91.81 369 THR B C 1
ATOM 6084 O O . THR B 1 369 ? -0.96 6.887 12.336 1 91.81 369 THR B O 1
ATOM 6087 N N . VAL B 1 370 ? 1.083 6.277 12.789 1 89.44 370 VAL B N 1
ATOM 6088 C CA . VAL B 1 370 ? 0.66 5.07 13.492 1 89.44 370 VAL B CA 1
ATOM 6089 C C . VAL B 1 370 ? -0.141 5.453 14.734 1 89.44 370 VAL B C 1
ATOM 6091 O O . VAL B 1 370 ? -1.167 4.84 15.039 1 89.44 370 VAL B O 1
ATOM 6094 N N . ALA B 1 371 ? 0.309 6.504 15.375 1 93.5 371 ALA B N 1
ATOM 6095 C CA . ALA B 1 371 ? -0.333 6.941 16.609 1 93.5 371 ALA B CA 1
ATOM 6096 C C . ALA B 1 371 ? -1.762 7.41 16.359 1 93.5 371 ALA B C 1
ATOM 6098 O O . ALA B 1 371 ? -2.695 6.98 17.031 1 93.5 371 ALA B O 1
ATOM 6099 N N . MET B 1 372 ? -1.944 8.258 15.391 1 96.19 372 MET B N 1
ATOM 6100 C CA . MET B 1 372 ? -3.275 8.812 15.141 1 96.19 372 MET B CA 1
ATOM 6101 C C . MET B 1 372 ? -4.215 7.734 14.609 1 96.19 372 MET B C 1
ATOM 6103 O O . MET B 1 372 ? -5.387 7.684 14.992 1 96.19 372 MET B O 1
ATOM 6107 N N . ILE B 1 373 ? -3.764 6.828 13.789 1 92.69 373 ILE B N 1
ATOM 6108 C CA . ILE B 1 373 ? -4.602 5.781 13.219 1 92.69 373 ILE B CA 1
ATOM 6109 C C . ILE B 1 373 ? -4.996 4.785 14.305 1 92.69 373 ILE B C 1
ATOM 6111 O O . ILE B 1 373 ? -6.156 4.379 14.391 1 92.69 373 ILE B O 1
ATOM 6115 N N . THR B 1 374 ? -4.039 4.402 15.109 1 89.25 374 THR B N 1
ATOM 6116 C CA . THR B 1 374 ? -4.332 3.482 16.203 1 89.25 374 THR B CA 1
ATOM 6117 C C . THR B 1 374 ? -5.34 4.098 17.172 1 89.25 374 THR B C 1
ATOM 6119 O O . THR B 1 374 ? -6.285 3.432 17.594 1 89.25 374 THR B O 1
ATOM 6122 N N . ALA B 1 375 ? -5.117 5.32 17.484 1 94.06 375 ALA B N 1
ATOM 6123 C CA . ALA B 1 375 ? -6.055 6.016 18.359 1 94.06 375 ALA B CA 1
ATOM 6124 C C . ALA B 1 375 ? -7.453 6.062 17.75 1 94.06 375 ALA B C 1
ATOM 6126 O O . ALA B 1 375 ? -8.445 5.836 18.438 1 94.06 375 ALA B O 1
ATOM 6127 N N . ALA B 1 376 ? -7.531 6.387 16.5 1 95.62 376 ALA B N 1
ATOM 6128 C CA . ALA B 1 376 ? -8.812 6.426 15.797 1 95.62 376 ALA B CA 1
ATOM 6129 C C . ALA B 1 376 ? -9.492 5.059 15.836 1 95.62 376 ALA B C 1
ATOM 6131 O O . ALA B 1 376 ? -10.703 4.965 16.078 1 95.62 376 ALA B O 1
ATOM 6132 N N . SER B 1 377 ? -8.734 4.051 15.648 1 90.81 377 SER B N 1
ATOM 6133 C CA . SER B 1 377 ? -9.266 2.691 15.609 1 90.81 377 SER B CA 1
ATOM 6134 C C . SER B 1 377 ? -9.875 2.291 16.953 1 90.81 377 SER B C 1
ATOM 6136 O O . SER B 1 377 ? -10.914 1.637 16.984 1 90.81 377 SER B O 1
ATOM 6138 N N . ILE B 1 378 ? -9.25 2.699 18 1 87.31 378 ILE B N 1
ATOM 6139 C CA . ILE B 1 378 ? -9.672 2.34 19.344 1 87.31 378 ILE B CA 1
ATOM 6140 C C . ILE B 1 378 ? -10.883 3.184 19.734 1 87.31 378 ILE B C 1
ATOM 6142 O O . ILE B 1 378 ? -11.836 2.676 20.344 1 87.31 378 ILE B O 1
ATOM 6146 N N . THR B 1 379 ? -10.984 4.41 19.297 1 92.81 379 THR B N 1
ATOM 6147 C CA . THR B 1 379 ? -11.906 5.336 19.938 1 92.81 379 THR B CA 1
ATOM 6148 C C . THR B 1 379 ? -13.117 5.598 19.047 1 92.81 379 THR B C 1
ATOM 6150 O O . THR B 1 379 ? -14.18 5.992 19.531 1 92.81 379 THR B O 1
ATOM 6153 N N . ALA B 1 380 ? -12.977 5.457 17.75 1 92.5 380 ALA B N 1
ATOM 6154 C CA . ALA B 1 380 ? -14.055 5.801 16.828 1 92.5 380 ALA B CA 1
ATOM 6155 C C . ALA B 1 380 ? -15.352 5.094 17.203 1 92.5 380 ALA B C 1
ATOM 6157 O O . ALA B 1 380 ? -16.406 5.723 17.297 1 92.5 380 ALA B O 1
ATOM 6158 N N . PRO B 1 381 ? -15.312 3.791 17.469 1 88.44 381 PRO B N 1
ATOM 6159 C CA . PRO B 1 381 ? -16.562 3.094 17.812 1 88.44 381 PRO B CA 1
ATOM 6160 C C . PRO B 1 381 ? -17.125 3.539 19.156 1 88.44 381 PRO B C 1
ATOM 6162 O O . PRO B 1 381 ? -18.344 3.457 19.375 1 88.44 381 PRO B O 1
ATOM 6165 N N . ILE B 1 382 ? -16.297 3.986 20.031 1 86.31 382 ILE B N 1
ATOM 6166 C CA . ILE B 1 382 ? -16.719 4.492 21.328 1 86.31 382 ILE B CA 1
ATOM 6167 C C . ILE B 1 382 ? -17.406 5.848 21.156 1 86.31 382 ILE B C 1
ATOM 6169 O O . ILE B 1 382 ? -18.516 6.062 21.672 1 86.31 382 ILE B O 1
ATOM 6173 N N . ILE B 1 383 ? -16.812 6.699 20.391 1 90.69 383 ILE B N 1
ATOM 6174 C CA . ILE B 1 383 ? -17.266 8.07 20.172 1 90.69 383 ILE B CA 1
ATOM 6175 C C . ILE B 1 383 ? -18.578 8.062 19.406 1 90.69 383 ILE B C 1
ATOM 6177 O O . ILE B 1 383 ? -19.438 8.93 19.625 1 90.69 383 ILE B O 1
ATOM 6181 N N . ALA B 1 384 ? -18.734 7.098 18.594 1 88.94 384 ALA B N 1
ATOM 6182 C CA . ALA B 1 384 ? -19.938 7.004 17.766 1 88.94 384 ALA B CA 1
ATOM 6183 C C . ALA B 1 384 ? -21.188 6.895 18.641 1 88.94 384 ALA B C 1
ATOM 6185 O O . ALA B 1 384 ? -22.297 7.23 18.188 1 88.94 384 ALA B O 1
ATOM 6186 N N . ASN B 1 385 ? -21.031 6.488 19.859 1 84.94 385 ASN B N 1
ATOM 6187 C CA . ASN B 1 385 ? -22.156 6.305 20.766 1 84.94 385 ASN B CA 1
ATOM 6188 C C . ASN B 1 385 ? -22.234 7.422 21.797 1 84.94 385 ASN B C 1
ATOM 6190 O O . ASN B 1 385 ? -22.938 7.293 22.812 1 84.94 385 ASN B O 1
ATOM 6194 N N . MET B 1 386 ? -21.5 8.445 21.484 1 87.69 386 MET B N 1
ATOM 6195 C CA . MET B 1 386 ? -21.5 9.586 22.391 1 87.69 386 MET B CA 1
ATOM 6196 C C . MET B 1 386 ? -21.906 10.859 21.656 1 87.69 386 MET B C 1
ATOM 6198 O O . MET B 1 386 ? -21.984 10.883 20.438 1 87.69 386 MET B O 1
ATOM 6202 N N . SER B 1 387 ? -22.25 11.844 22.453 1 84.81 387 SER B N 1
ATOM 6203 C CA . SER B 1 387 ? -22.656 13.117 21.875 1 84.81 387 SER B CA 1
ATOM 6204 C C . SER B 1 387 ? -21.453 14.008 21.594 1 84.81 387 SER B C 1
ATOM 6206 O O . SER B 1 387 ? -21.312 15.086 22.172 1 84.81 387 SER B O 1
ATOM 6208 N N . VAL B 1 388 ? -20.562 13.539 20.812 1 90.12 388 VAL B N 1
ATOM 6209 C CA . VAL B 1 388 ? -19.359 14.266 20.422 1 90.12 388 VAL B CA 1
ATOM 6210 C C . VAL B 1 388 ? -19.297 14.383 18.891 1 90.12 388 VAL B C 1
ATOM 6212 O O . VAL B 1 388 ? -19.656 13.445 18.188 1 90.12 388 VAL B O 1
ATOM 6215 N N . ASN B 1 389 ? -18.984 15.578 18.469 1 94.44 389 ASN B N 1
ATOM 6216 C CA . ASN B 1 389 ? -18.75 15.75 17.047 1 94.44 389 ASN B CA 1
ATOM 6217 C C . ASN B 1 389 ? -17.594 14.883 16.547 1 94.44 389 ASN B C 1
ATOM 6219 O O . ASN B 1 389 ? -16.453 15.07 16.953 1 94.44 389 ASN B O 1
ATOM 6223 N N . PRO B 1 390 ? -17.875 13.938 15.641 1 95.5 390 PRO B N 1
ATOM 6224 C CA . PRO B 1 390 ? -16.828 13 15.219 1 95.5 390 PRO B CA 1
ATOM 6225 C C . PRO B 1 390 ? -15.672 13.695 14.484 1 95.5 390 PRO B C 1
ATOM 6227 O O . PRO B 1 390 ? -14.539 13.211 14.516 1 95.5 390 PRO B O 1
ATOM 6230 N N . VAL B 1 391 ? -15.938 14.789 13.836 1 97.06 391 VAL B N 1
ATOM 6231 C CA . VAL B 1 391 ? -14.891 15.531 13.148 1 97.06 391 VAL B CA 1
ATOM 6232 C C . VAL B 1 391 ? -13.875 16.047 14.156 1 97.06 391 VAL B C 1
ATOM 6234 O O . VAL B 1 391 ? -12.664 15.938 13.945 1 97.06 391 VAL B O 1
ATOM 6237 N N . PHE B 1 392 ? -14.359 16.562 15.281 1 97.44 392 PHE B N 1
ATOM 6238 C CA . PHE B 1 392 ? -13.469 17.109 16.297 1 97.44 392 PHE B CA 1
ATOM 6239 C C . PHE B 1 392 ? -12.75 15.977 17.047 1 97.44 392 PHE B C 1
ATOM 6241 O O . PHE B 1 392 ? -11.602 16.141 17.453 1 97.44 392 PHE B O 1
ATOM 6248 N N . ALA B 1 393 ? -13.438 14.844 17.172 1 96.75 393 ALA B N 1
ATOM 6249 C CA . ALA B 1 393 ? -12.773 13.68 17.766 1 96.75 393 ALA B CA 1
ATOM 6250 C C . ALA B 1 393 ? -11.641 13.188 16.875 1 96.75 393 ALA B C 1
ATOM 6252 O O . ALA B 1 393 ? -10.57 12.82 17.359 1 96.75 393 ALA B O 1
ATOM 6253 N N . ALA B 1 394 ? -11.914 13.172 15.586 1 97.62 394 ALA B N 1
ATOM 6254 C CA . ALA B 1 394 ? -10.883 12.805 14.617 1 97.62 394 ALA B CA 1
ATOM 6255 C C . ALA B 1 394 ? -9.68 13.742 14.703 1 97.62 394 ALA B C 1
ATOM 6257 O O . ALA B 1 394 ? -8.531 13.297 14.719 1 97.62 394 ALA B O 1
ATOM 6258 N N . LEU B 1 395 ? -9.953 15.023 14.805 1 98.31 395 LEU B N 1
ATOM 6259 C CA . LEU B 1 395 ? -8.883 16.016 14.891 1 98.31 395 LEU B CA 1
ATOM 6260 C C . LEU B 1 395 ? -8.133 15.898 16.219 1 98.31 395 LEU B C 1
ATOM 6262 O O . LEU B 1 395 ? -6.934 16.172 16.281 1 98.31 395 LEU B O 1
ATOM 6266 N N . ALA B 1 396 ? -8.82 15.445 17.25 1 98.12 396 ALA B N 1
ATOM 6267 C CA . ALA B 1 396 ? -8.164 15.211 18.531 1 98.12 396 ALA B CA 1
ATOM 6268 C C . ALA B 1 396 ? -7.094 14.125 18.422 1 98.12 396 ALA B C 1
ATOM 6270 O O . ALA B 1 396 ? -6.008 14.25 18.984 1 98.12 396 ALA B O 1
ATOM 6271 N N . ALA B 1 397 ? -7.453 13.078 17.703 1 97.62 397 ALA B N 1
ATOM 6272 C CA . ALA B 1 397 ? -6.477 12.023 17.469 1 97.62 397 ALA B CA 1
ATOM 6273 C C . ALA B 1 397 ? -5.27 12.555 16.703 1 97.62 397 ALA B C 1
ATOM 6275 O O . ALA B 1 397 ? -4.125 12.203 17 1 97.62 397 ALA B O 1
ATOM 6276 N N . CYS B 1 398 ? -5.5 13.414 15.742 1 98.38 398 CYS B N 1
ATOM 6277 C CA . CYS B 1 398 ? -4.434 14.016 14.945 1 98.38 398 CYS B CA 1
ATOM 6278 C C . CYS B 1 398 ? -3.537 14.891 15.812 1 98.38 398 CYS B C 1
ATOM 6280 O O . CYS B 1 398 ? -2.314 14.742 15.797 1 98.38 398 CYS B O 1
ATOM 6282 N N . VAL B 1 399 ? -4.125 15.758 16.594 1 98.5 399 VAL B N 1
ATOM 6283 C CA . VAL B 1 399 ? -3.381 16.672 17.453 1 98.5 399 VAL B CA 1
ATOM 6284 C C . VAL B 1 399 ? -2.541 15.883 18.453 1 98.5 399 VAL B C 1
ATOM 6286 O O . VAL B 1 399 ? -1.377 16.203 18.688 1 98.5 399 VAL B O 1
ATOM 6289 N N . GLY B 1 400 ? -3.113 14.875 18.953 1 97.81 400 GLY B N 1
ATOM 6290 C CA . GLY B 1 400 ? -2.42 14.062 19.953 1 97.81 400 GLY B CA 1
ATOM 6291 C C . GLY B 1 400 ? -1.146 13.438 19.422 1 97.81 400 GLY B C 1
ATOM 6292 O O . GLY B 1 400 ? -0.21 13.18 20.172 1 97.81 400 GLY B O 1
ATOM 6293 N N . SER B 1 401 ? -1.084 13.234 18.172 1 97.31 401 SER B N 1
ATOM 6294 C CA . SER B 1 401 ? 0.032 12.523 17.547 1 97.31 401 SER B CA 1
ATOM 6295 C C . SER B 1 401 ? 1.233 13.438 17.359 1 97.31 401 SER B C 1
ATOM 6297 O O . SER B 1 401 ? 2.268 13.016 16.828 1 97.31 401 SER B O 1
ATOM 6299 N N . LEU B 1 402 ? 1.182 14.711 17.797 1 97.62 402 LEU B N 1
ATOM 6300 C CA . LEU B 1 402 ? 2.254 15.68 17.594 1 97.62 402 LEU B CA 1
ATOM 6301 C C . LEU B 1 402 ? 3.137 15.781 18.828 1 97.62 402 LEU B C 1
ATOM 6303 O O . LEU B 1 402 ? 4.121 16.516 18.828 1 97.62 402 LEU B O 1
ATOM 6307 N N . PHE B 1 403 ? 2.996 14.93 19.766 1 96.31 403 PHE B N 1
ATOM 6308 C CA . PHE B 1 403 ? 3.586 15.125 21.078 1 96.31 403 PHE B CA 1
ATOM 6309 C C . PHE B 1 403 ? 5.043 14.68 21.094 1 96.31 403 PHE B C 1
ATOM 6311 O O . PHE B 1 403 ? 5.352 13.523 20.797 1 96.31 403 PHE B O 1
ATOM 6318 N N . TYR B 1 404 ? 5.906 15.555 21.391 1 94.5 404 TYR B N 1
ATOM 6319 C CA . TYR B 1 404 ? 7.293 15.375 21.797 1 94.5 404 TYR B CA 1
ATOM 6320 C C . TYR B 1 404 ? 8 14.359 20.906 1 94.5 404 TYR B C 1
ATOM 6322 O O . TYR B 1 404 ? 8.391 13.289 21.375 1 94.5 404 TYR B O 1
ATOM 6330 N N . SER B 1 405 ? 8.305 14.781 19.75 1 92.12 405 SER B N 1
ATOM 6331 C CA . SER B 1 405 ? 9.078 13.984 18.797 1 92.12 405 SER B CA 1
ATOM 6332 C C . SER B 1 405 ? 10.523 13.828 19.25 1 92.12 405 SER B C 1
ATOM 6334 O O . SER B 1 405 ? 11.242 14.82 19.406 1 92.12 405 SER B O 1
ATOM 6336 N N . TYR B 1 406 ? 11.023 12.633 19.469 1 91 406 TYR B N 1
ATOM 6337 C CA . TYR B 1 406 ? 12.391 12.422 19.922 1 91 406 TYR B CA 1
ATOM 6338 C C . TYR B 1 406 ? 13.047 11.266 19.172 1 91 406 TYR B C 1
ATOM 6340 O O . TYR B 1 406 ? 12.805 11.078 17.984 1 91 406 TYR B O 1
ATOM 6348 N N . PHE B 1 407 ? 13.945 10.516 19.797 1 87.12 407 PHE B N 1
ATOM 6349 C CA . PHE B 1 407 ? 14.898 9.656 19.094 1 87.12 407 PHE B CA 1
ATOM 6350 C C . PHE B 1 407 ? 14.172 8.539 18.359 1 87.12 407 PHE B C 1
ATOM 6352 O O . PHE B 1 407 ? 14.711 7.973 17.406 1 87.12 407 PHE B O 1
ATOM 6359 N N . ASN B 1 408 ? 12.938 8.266 18.75 1 87.12 408 ASN B N 1
ATOM 6360 C CA . ASN B 1 408 ? 12.227 7.184 18.062 1 87.12 408 ASN B CA 1
ATOM 6361 C C . ASN B 1 408 ? 11.445 7.699 16.859 1 87.12 408 ASN B C 1
ATOM 6363 O O . ASN B 1 408 ? 10.766 6.93 16.188 1 87.12 408 ASN B O 1
ATOM 6367 N N . ASP B 1 409 ? 11.555 8.922 16.578 1 90.12 409 ASP B N 1
ATOM 6368 C CA . ASP B 1 409 ? 10.883 9.562 15.453 1 90.12 409 ASP B CA 1
ATOM 6369 C C . ASP B 1 409 ? 11.867 9.844 14.32 1 90.12 409 ASP B C 1
ATOM 6371 O O . ASP B 1 409 ? 12.891 10.492 14.523 1 90.12 409 ASP B O 1
ATOM 6375 N N . SER B 1 410 ? 11.531 9.391 13.164 1 89.88 410 SER B N 1
ATOM 6376 C CA . SER B 1 410 ? 12.398 9.602 12.008 1 89.88 410 SER B CA 1
ATOM 6377 C C . SER B 1 410 ? 12.539 11.086 11.68 1 89.88 410 SER B C 1
ATOM 6379 O O . SER B 1 410 ? 13.617 11.539 11.289 1 89.88 410 SER B O 1
ATOM 6381 N N . PHE B 1 411 ? 11.43 11.852 11.859 1 94.38 411 PHE B N 1
ATOM 6382 C CA . PHE B 1 411 ? 11.461 13.266 11.516 1 94.38 411 PHE B CA 1
ATOM 6383 C C . PHE B 1 411 ? 12.367 14.039 12.469 1 94.38 411 PHE B C 1
ATOM 6385 O O . PHE B 1 411 ? 13.016 15.008 12.07 1 94.38 411 PHE B O 1
ATOM 6392 N N . PHE B 1 412 ? 12.492 13.609 13.68 1 95.12 412 PHE B N 1
ATOM 6393 C CA . PHE B 1 412 ? 13.406 14.164 14.672 1 95.12 412 PHE B CA 1
ATOM 6394 C C . PHE B 1 412 ? 14.844 14.133 14.164 1 95.12 412 PHE B C 1
ATOM 6396 O O . PHE B 1 412 ? 15.547 15.141 14.227 1 95.12 412 PHE B O 1
ATOM 6403 N N . TRP B 1 413 ? 15.258 13.102 13.602 1 92.12 413 TRP B N 1
ATOM 6404 C CA . TRP B 1 413 ? 16.609 12.93 13.102 1 92.12 413 TRP B CA 1
ATOM 6405 C C . TRP B 1 413 ? 16.828 13.734 11.828 1 92.12 413 TRP B C 1
ATOM 6407 O O . TRP B 1 413 ? 17.891 14.344 11.641 1 92.12 413 TRP B O 1
ATOM 6417 N N . VAL B 1 414 ? 15.828 13.703 10.992 1 94.38 414 VAL B N 1
ATOM 6418 C CA . VAL B 1 414 ? 15.93 14.438 9.734 1 94.38 414 VAL B CA 1
ATOM 6419 C C . VAL B 1 414 ? 16.172 15.922 10.016 1 94.38 414 VAL B C 1
ATOM 6421 O O . VAL B 1 414 ? 17.062 16.531 9.43 1 94.38 414 VAL B O 1
ATOM 6424 N N . VAL B 1 415 ? 15.414 16.453 10.914 1 96.75 415 VAL B N 1
ATOM 6425 C CA . VAL B 1 415 ? 15.492 17.875 11.227 1 96.75 415 VAL B CA 1
ATOM 6426 C C . VAL B 1 415 ? 16.844 18.188 11.852 1 96.75 415 VAL B C 1
ATOM 6428 O O . VAL B 1 415 ? 17.578 19.047 11.359 1 96.75 415 VAL B O 1
ATOM 6431 N N . ASN B 1 416 ? 17.266 17.484 12.82 1 95.06 416 ASN B N 1
ATOM 6432 C CA . ASN B 1 416 ? 18.484 17.781 13.555 1 95.06 416 ASN B CA 1
ATOM 6433 C C . ASN B 1 416 ? 19.734 17.578 12.688 1 95.06 416 ASN B C 1
ATOM 6435 O O . ASN B 1 416 ? 20.641 18.422 12.703 1 95.06 416 ASN B O 1
ATOM 6439 N N . ARG B 1 417 ? 19.734 16.547 11.938 1 93 417 ARG B N 1
ATOM 6440 C CA . ARG B 1 417 ? 20.875 16.281 11.07 1 93 417 ARG B CA 1
ATOM 6441 C C . ARG B 1 417 ? 21 17.328 9.977 1 93 417 ARG B C 1
ATOM 6443 O O . ARG B 1 417 ? 22.094 17.766 9.641 1 93 417 ARG B O 1
ATOM 6450 N N . SER B 1 418 ? 19.922 17.719 9.469 1 94.12 418 SER B N 1
ATOM 6451 C CA . SER B 1 418 ? 19.922 18.656 8.344 1 94.12 418 SER B CA 1
ATOM 6452 C C . SER B 1 418 ? 20.359 20.047 8.781 1 94.12 418 SER B C 1
ATOM 6454 O O . SER B 1 418 ? 20.938 20.797 7.988 1 94.12 418 SER B O 1
ATOM 6456 N N . ILE B 1 419 ? 20.109 20.359 10.039 1 95.5 419 ILE B N 1
ATOM 6457 C CA . ILE B 1 419 ? 20.484 21.703 10.477 1 95.5 419 ILE B CA 1
ATOM 6458 C C . ILE B 1 419 ? 21.75 21.656 11.312 1 95.5 419 ILE B C 1
ATOM 6460 O O . ILE B 1 419 ? 22.141 22.656 11.93 1 95.5 419 ILE B O 1
ATOM 6464 N N . GLY B 1 420 ? 22.344 20.469 11.43 1 93.12 420 GLY B N 1
ATOM 6465 C CA . GLY B 1 420 ? 23.688 20.312 11.977 1 93.12 420 GLY B CA 1
ATOM 6466 C C . GLY B 1 420 ? 23.703 20.297 13.492 1 93.12 420 GLY B C 1
ATOM 6467 O O . GLY B 1 420 ? 24.656 20.766 14.109 1 93.12 420 GLY B O 1
ATOM 6468 N N . ILE B 1 421 ? 22.688 19.922 14.117 1 94.5 421 ILE B N 1
ATOM 6469 C CA . ILE B 1 421 ? 22.641 19.812 15.57 1 94.5 421 ILE B CA 1
ATOM 6470 C C . ILE B 1 421 ? 23 18.375 15.984 1 94.5 421 ILE B C 1
ATOM 6472 O O . ILE B 1 421 ? 22.234 17.438 15.727 1 94.5 421 ILE B O 1
ATOM 6476 N N . THR B 1 422 ? 24.078 18.219 16.703 1 90.56 422 THR B N 1
ATOM 6477 C CA . THR B 1 422 ? 24.594 16.891 16.984 1 90.56 422 THR B CA 1
ATOM 6478 C C . THR B 1 422 ? 24.5 16.594 18.484 1 90.56 422 THR B C 1
ATOM 6480 O O . THR B 1 422 ? 24.375 15.43 18.875 1 90.56 422 THR B O 1
ATOM 6483 N N . GLU B 1 423 ? 24.5 17.594 19.297 1 91 423 GLU B N 1
ATOM 6484 C CA . GLU B 1 423 ? 24.438 17.391 20.734 1 91 423 GLU B CA 1
ATOM 6485 C C . GLU B 1 423 ? 23.047 16.953 21.188 1 91 423 GLU B C 1
ATOM 6487 O O . GLU B 1 423 ? 22.062 17.641 20.922 1 91 423 GLU B O 1
ATOM 6492 N N . GLY B 1 424 ? 23.031 15.906 21.922 1 89.56 424 GLY B N 1
ATOM 6493 C CA . GLY B 1 424 ? 21.766 15.305 22.328 1 89.56 424 GLY B CA 1
ATOM 6494 C C . GLY B 1 424 ? 20.875 16.25 23.109 1 89.56 424 GLY B C 1
ATOM 6495 O O . GLY B 1 424 ? 19.672 16.312 22.875 1 89.56 424 GLY B O 1
ATOM 6496 N N . ARG B 1 425 ? 21.516 16.922 24.047 1 88.94 425 ARG B N 1
ATOM 6497 C CA . ARG B 1 425 ? 20.75 17.844 24.875 1 88.94 425 ARG B CA 1
ATOM 6498 C C . ARG B 1 425 ? 20.094 18.938 24.031 1 88.94 425 ARG B C 1
ATOM 6500 O O . ARG B 1 425 ? 18.953 19.328 24.281 1 88.94 425 ARG B O 1
ATOM 6507 N N . GLU B 1 426 ? 20.688 19.438 23.031 1 92.06 426 GLU B N 1
ATOM 6508 C CA . GLU B 1 426 ? 20.156 20.453 22.109 1 92.06 426 GLU B CA 1
ATOM 6509 C C . GLU B 1 426 ? 19.078 19.859 21.203 1 92.06 426 GLU B C 1
ATOM 6511 O O . GLU B 1 426 ? 18.078 20.516 20.938 1 92.06 426 GLU B O 1
ATOM 6516 N N . GLN B 1 427 ? 19.328 18.719 20.766 1 93.38 427 GLN B N 1
ATOM 6517 C CA . GLN B 1 427 ? 18.359 18.062 19.891 1 93.38 427 GLN B CA 1
ATOM 6518 C C . GLN B 1 427 ? 17 17.938 20.578 1 93.38 427 GLN B C 1
ATOM 6520 O O . GLN B 1 427 ? 15.961 18.156 19.938 1 93.38 427 GLN B O 1
ATOM 6525 N N . LEU B 1 428 ? 16.984 17.641 21.844 1 94.44 428 LEU B N 1
ATOM 6526 C CA . LEU B 1 428 ? 15.742 17.406 22.578 1 94.44 428 LEU B CA 1
ATOM 6527 C C . LEU B 1 428 ? 15.078 18.719 22.969 1 94.44 428 LEU B C 1
ATOM 6529 O O . LEU B 1 428 ? 13.906 18.734 23.359 1 94.44 428 LEU B O 1
ATOM 6533 N N . ARG B 1 429 ? 15.75 19.812 22.75 1 94.81 429 ARG B N 1
ATOM 6534 C CA . ARG B 1 429 ? 15.227 21.094 23.188 1 94.81 429 ARG B CA 1
ATOM 6535 C C . ARG B 1 429 ? 14.773 21.938 22 1 94.81 429 ARG B C 1
ATOM 6537 O O . ARG B 1 429 ? 14.266 23.047 22.172 1 94.81 429 ARG B O 1
ATOM 6544 N N . LEU B 1 430 ? 14.898 21.469 20.891 1 96.19 430 LEU B N 1
ATOM 6545 C CA . LEU B 1 430 ? 14.578 22.25 19.703 1 96.19 430 LEU B CA 1
ATOM 6546 C C . LEU B 1 430 ? 13.297 21.75 19.047 1 96.19 430 LEU B C 1
ATOM 6548 O O . LEU B 1 430 ? 12.195 22.031 19.516 1 96.19 430 LEU B O 1
ATOM 6552 N N . TYR B 1 431 ? 13.438 20.812 18.156 1 95.81 431 TYR B N 1
ATOM 6553 C CA . TYR B 1 431 ? 12.258 20.359 17.422 1 95.81 431 TYR B CA 1
ATOM 6554 C C . TYR B 1 431 ? 11.266 19.672 18.359 1 95.81 431 TYR B C 1
ATOM 6556 O O . TYR B 1 431 ? 10.055 19.828 18.203 1 95.81 431 TYR B O 1
ATOM 6564 N N . SER B 1 432 ? 11.727 18.891 19.344 1 96.75 432 SER B N 1
ATOM 6565 C CA . SER B 1 432 ? 10.867 18.203 20.297 1 96.75 432 SER B CA 1
ATOM 6566 C C . SER B 1 432 ? 9.969 19.172 21.047 1 96.75 432 SER B C 1
ATOM 6568 O O . SER B 1 432 ? 8.766 18.922 21.219 1 96.75 432 SER B O 1
ATOM 6570 N N . VAL B 1 433 ? 10.562 20.203 21.406 1 97.5 433 VAL B N 1
ATOM 6571 C CA . VAL B 1 433 ? 9.812 21.219 22.156 1 97.5 433 VAL B CA 1
ATOM 6572 C C . VAL B 1 433 ? 8.852 21.938 21.219 1 97.5 433 VAL B C 1
ATOM 6574 O O . VAL B 1 433 ? 7.707 22.219 21.578 1 97.5 433 VAL B O 1
ATOM 6577 N N . ALA B 1 434 ? 9.297 22.266 20.062 1 97.69 434 ALA B N 1
ATOM 6578 C CA . ALA B 1 434 ? 8.445 22.938 19.094 1 97.69 434 ALA B CA 1
ATOM 6579 C C . ALA B 1 434 ? 7.199 22.125 18.781 1 97.69 434 ALA B C 1
ATOM 6581 O O . ALA B 1 434 ? 6.094 22.656 18.703 1 97.69 434 ALA B O 1
ATOM 6582 N N . SER B 1 435 ? 7.375 20.812 18.547 1 97.31 435 SER B N 1
ATOM 6583 C CA . SER B 1 435 ? 6.242 19.953 18.25 1 97.31 435 SER B CA 1
ATOM 6584 C C . SER B 1 435 ? 5.285 19.875 19.438 1 97.31 435 SER B C 1
ATOM 6586 O O . SER B 1 435 ? 4.066 19.797 19.25 1 97.31 435 SER B O 1
ATOM 6588 N N . THR B 1 436 ? 5.82 19.906 20.625 1 98.06 436 THR B N 1
ATOM 6589 C CA . THR B 1 436 ? 5.008 19.875 21.844 1 98.06 436 THR B CA 1
ATOM 6590 C C . THR B 1 436 ? 4.199 21.156 21.984 1 98.06 436 THR B C 1
ATOM 6592 O O . THR B 1 436 ? 3.059 21.125 22.453 1 98.06 436 THR B O 1
ATOM 6595 N N . ILE B 1 437 ? 4.809 22.219 21.625 1 98.44 437 ILE B N 1
ATOM 6596 C CA . ILE B 1 437 ? 4.102 23.484 21.656 1 98.44 437 ILE B CA 1
ATOM 6597 C C . ILE B 1 437 ? 2.916 23.438 20.703 1 98.44 437 ILE B C 1
ATOM 6599 O O . ILE B 1 437 ? 1.811 23.859 21.047 1 98.44 437 ILE B O 1
ATOM 6603 N N . ALA B 1 438 ? 3.146 22.969 19.5 1 98.31 438 ALA B N 1
ATOM 6604 C CA . ALA B 1 438 ? 2.059 22.797 18.531 1 98.31 438 ALA B CA 1
ATOM 6605 C C . ALA B 1 438 ? 0.964 21.891 19.094 1 98.31 438 ALA B C 1
ATOM 6607 O O . ALA B 1 438 ? -0.225 22.188 18.953 1 98.31 438 ALA B O 1
ATOM 6608 N N . TRP B 1 439 ? 1.349 20.797 19.719 1 98.19 439 TRP B N 1
ATOM 6609 C CA . TRP B 1 439 ? 0.458 19.859 20.375 1 98.19 439 TRP B CA 1
ATOM 6610 C C . TRP B 1 439 ? -0.393 20.547 21.438 1 98.19 439 TRP B C 1
ATOM 6612 O O . TRP B 1 439 ? -1.611 20.375 21.484 1 98.19 439 TRP B O 1
ATOM 6622 N N . ALA B 1 440 ? 0.215 21.391 22.281 1 98.38 440 ALA B N 1
ATOM 6623 C CA . ALA B 1 440 ? -0.46 22.094 23.375 1 98.38 440 ALA B CA 1
ATOM 6624 C C . ALA B 1 440 ? -1.443 23.125 22.844 1 98.38 440 ALA B C 1
ATOM 6626 O O . ALA B 1 440 ? -2.576 23.219 23.312 1 98.38 440 ALA B O 1
ATOM 6627 N N . ILE B 1 441 ? -1.003 23.875 21.875 1 98.44 441 ILE B N 1
ATOM 6628 C CA . ILE B 1 441 ? -1.886 24.875 21.297 1 98.44 441 ILE B CA 1
ATOM 6629 C C . ILE B 1 441 ? -3.049 24.188 20.578 1 98.44 441 ILE B C 1
ATOM 6631 O O . ILE B 1 441 ? -4.191 24.641 20.672 1 98.44 441 ILE B O 1
ATOM 6635 N N . GLY B 1 442 ? -2.727 23.109 19.922 1 98.38 442 GLY B N 1
ATOM 6636 C CA . GLY B 1 442 ? -3.736 22.359 19.188 1 98.38 442 GLY B CA 1
ATOM 6637 C C . GLY B 1 442 ? -4.887 21.906 20.062 1 98.38 442 GLY B C 1
ATOM 6638 O O . GLY B 1 442 ? -6.055 22.078 19.703 1 98.38 442 GLY B O 1
ATOM 6639 N N . ILE B 1 443 ? -4.555 21.328 21.219 1 97.81 443 ILE B N 1
ATOM 6640 C CA . ILE B 1 443 ? -5.609 20.781 22.078 1 97.81 443 ILE B CA 1
ATOM 6641 C C . ILE B 1 443 ? -6.434 21.922 22.672 1 97.81 443 ILE B C 1
ATOM 6643 O O . ILE B 1 443 ? -7.648 21.797 22.828 1 97.81 443 ILE B O 1
ATOM 6647 N N . VAL B 1 444 ? -5.84 23 23.016 1 97.94 444 VAL B N 1
ATOM 6648 C CA . VAL B 1 444 ? -6.547 24.141 23.578 1 97.94 444 VAL B CA 1
ATOM 6649 C C . VAL B 1 444 ? -7.516 24.719 22.547 1 97.94 444 VAL B C 1
ATOM 6651 O O . VAL B 1 444 ? -8.688 24.953 22.844 1 97.94 444 VAL B O 1
ATOM 6654 N N . VAL B 1 445 ? -7.012 24.953 21.359 1 98 445 VAL B N 1
ATOM 6655 C CA . VAL B 1 445 ? -7.848 25.516 20.312 1 98 445 VAL B CA 1
ATOM 6656 C C . VAL B 1 445 ? -8.969 24.547 19.953 1 98 445 VAL B C 1
ATOM 6658 O O . VAL B 1 445 ? -10.109 24.953 19.719 1 98 445 VAL B O 1
ATOM 6661 N N . LEU B 1 446 ? -8.648 23.281 19.906 1 97.69 446 LEU B N 1
ATOM 6662 C CA . LEU B 1 446 ? -9.641 22.266 19.594 1 97.69 446 LEU B CA 1
ATOM 6663 C C . LEU B 1 446 ? -10.766 22.266 20.609 1 97.69 446 LEU B C 1
ATOM 6665 O O . LEU B 1 446 ? -11.938 22.141 20.25 1 97.69 446 LEU B O 1
ATOM 6669 N N . LEU B 1 447 ? -10.438 22.359 21.906 1 96.25 447 LEU B N 1
ATOM 6670 C CA . LEU B 1 447 ? -11.445 22.391 22.953 1 96.25 447 LEU B CA 1
ATOM 6671 C C . LEU B 1 447 ? -12.328 23.625 22.844 1 96.25 447 LEU B C 1
ATOM 6673 O O . LEU B 1 447 ? -13.531 23.562 23.078 1 96.25 447 LEU B O 1
ATOM 6677 N N . ILE B 1 448 ? -11.75 24.734 22.453 1 96.81 448 ILE B N 1
ATOM 6678 C CA . ILE B 1 448 ? -12.508 25.969 22.25 1 96.81 448 ILE B CA 1
ATOM 6679 C C . ILE B 1 448 ? -13.469 25.781 21.078 1 96.81 448 ILE B C 1
ATOM 6681 O O . ILE B 1 448 ? -14.656 26.125 21.172 1 96.81 448 ILE B O 1
ATOM 6685 N N . LEU B 1 449 ? -12.984 25.25 19.969 1 96.06 449 LEU B N 1
ATOM 6686 C CA . LEU B 1 449 ? -13.82 25.016 18.797 1 96.06 449 LEU B CA 1
ATOM 6687 C C . LEU B 1 449 ? -14.945 24.047 19.109 1 96.06 449 LEU B C 1
ATOM 6689 O O . LEU B 1 449 ? -16.078 24.219 18.641 1 96.06 449 LEU B O 1
ATOM 6693 N N . ASN B 1 450 ? -14.586 23.016 19.828 1 94.62 450 ASN B N 1
ATOM 6694 C CA . ASN B 1 450 ? -15.594 22.031 20.203 1 94.62 450 ASN B CA 1
ATOM 6695 C C . ASN B 1 450 ? -16.688 22.641 21.062 1 94.62 450 ASN B C 1
ATOM 6697 O O . ASN B 1 450 ? -17.859 22.297 20.938 1 94.62 450 ASN B O 1
ATOM 6701 N N . ALA B 1 451 ? -16.375 23.516 21.984 1 93.38 451 ALA B N 1
ATOM 6702 C CA . ALA B 1 451 ? -17.328 24.172 22.859 1 93.38 451 ALA B CA 1
ATOM 6703 C C . ALA B 1 451 ? -18.25 25.094 22.062 1 93.38 451 ALA B C 1
ATOM 6705 O O . ALA B 1 451 ? -19.438 25.234 22.375 1 93.38 451 ALA B O 1
ATOM 6706 N N . LEU B 1 452 ? -17.734 25.641 20.969 1 94.81 452 LEU B N 1
ATOM 6707 C CA . LEU B 1 452 ? -18.469 26.625 20.203 1 94.81 452 LEU B CA 1
ATOM 6708 C C . LEU B 1 452 ? -19.297 25.953 19.109 1 94.81 452 LEU B C 1
ATOM 6710 O O . LEU B 1 452 ? -20.422 26.375 18.812 1 94.81 452 LEU B O 1
ATOM 6714 N N . PHE B 1 453 ? -18.719 24.891 18.516 1 90.44 453 PHE B N 1
ATOM 6715 C CA . PHE B 1 453 ? -19.328 24.359 17.297 1 90.44 453 PHE B CA 1
ATOM 6716 C C . PHE B 1 453 ? -19.656 22.891 17.453 1 90.44 453 PHE B C 1
ATOM 6718 O O . PHE B 1 453 ? -20.297 22.281 16.578 1 90.44 453 PHE B O 1
ATOM 6725 N N . GLY B 1 454 ? -19.141 22.297 18.516 1 83.94 454 GLY B N 1
ATOM 6726 C CA . GLY B 1 454 ? -19.297 20.859 18.688 1 83.94 454 GLY B CA 1
ATOM 6727 C C . GLY B 1 454 ? -20.688 20.469 19.172 1 83.94 454 GLY B C 1
ATOM 6728 O O . GLY B 1 454 ? -21.469 21.328 19.594 1 83.94 454 GLY B O 1
#

Solvent-accessible surface area (backbone atoms only — not comparable to full-atom values): 42484 Å² total; per-residue (Å²): 127,58,66,66,58,33,29,48,50,12,45,53,51,17,49,51,49,30,54,45,30,54,72,73,46,66,47,48,61,41,60,30,33,48,51,23,39,51,46,20,28,56,58,31,64,49,54,59,68,55,45,54,48,23,37,26,50,16,20,6,53,22,31,21,70,28,42,62,41,35,52,42,24,31,25,39,17,36,50,40,64,74,29,36,27,57,59,38,48,35,52,52,33,40,63,71,61,37,87,91,32,55,40,57,18,33,17,52,31,20,32,59,48,9,26,48,19,56,37,62,59,48,48,62,70,46,40,66,56,46,43,43,50,13,44,72,71,67,39,24,29,48,14,41,47,40,10,23,50,49,18,9,47,47,26,28,39,38,20,54,51,15,49,46,30,34,39,24,29,30,48,50,67,41,61,63,39,59,38,32,53,53,24,50,64,50,44,56,64,22,48,53,56,25,42,54,47,14,52,54,49,12,69,75,45,49,32,32,61,41,95,89,73,50,74,43,68,58,87,81,68,74,75,83,73,79,72,65,82,72,68,59,83,85,44,55,56,64,65,63,48,45,41,41,61,49,49,20,52,52,30,16,42,50,16,46,50,38,55,74,69,60,58,63,85,53,71,63,48,45,46,44,38,43,45,9,33,60,63,49,12,42,46,50,17,33,49,43,38,52,63,60,54,40,56,87,52,56,51,69,57,51,42,50,40,31,51,58,20,27,28,66,40,19,57,55,52,46,36,36,15,24,24,14,13,34,20,35,41,40,48,73,66,46,44,18,50,55,50,26,58,55,43,69,71,40,94,61,68,71,52,49,52,20,20,51,46,0,27,52,39,10,59,71,62,27,43,38,53,60,11,17,33,52,16,27,21,68,34,30,36,30,45,71,56,41,101,55,48,57,60,60,31,44,48,22,6,30,36,17,18,37,35,48,46,41,93,64,13,70,56,42,52,52,53,30,60,73,62,68,50,78,52,65,75,57,47,58,61,41,61,14,43,36,33,31,42,24,24,54,46,30,53,54,52,48,52,54,48,39,75,74,72,80,128,59,67,66,58,32,28,49,50,12,45,53,51,18,49,52,49,33,54,46,29,58,72,74,47,65,48,47,62,40,59,30,34,49,52,24,38,51,45,20,28,57,58,31,66,50,55,57,68,55,46,54,47,24,36,26,49,15,21,5,55,22,31,22,69,28,43,64,41,35,52,42,23,30,25,38,17,37,50,40,66,74,29,37,27,56,58,37,48,33,52,51,32,38,64,71,61,36,90,90,34,55,40,59,19,33,16,52,30,20,32,58,48,8,26,48,20,56,38,62,60,50,48,62,70,45,41,65,56,48,44,42,48,13,45,74,70,67,39,23,27,47,14,38,48,41,10,23,50,49,19,11,47,47,26,27,38,38,20,54,50,16,51,45,31,33,38,25,28,30,48,51,66,41,61,62,39,58,40,33,54,54,24,49,64,49,43,56,65,22,48,52,56,25,43,54,47,15,52,53,48,13,70,74,46,49,32,32,61,41,96,88,72,48,74,42,68,56,88,80,66,74,74,83,72,79,73,66,81,72,69,58,82,86,43,55,54,65,65,62,47,46,39,41,61,49,49,19,54,50,32,16,41,50,16,45,49,39,55,74,69,59,58,62,78,57,70,64,48,45,47,44,38,43,45,9,33,60,62,49,13,43,47,50,17,33,49,42,38,52,62,62,54,40,56,87,51,56,50,69,58,51,42,50,39,30,52,57,20,27,26,65,39,20,57,54,51,47,37,35,15,22,24,13,13,32,21,34,40,39,48,74,67,47,45,18,52,56,49,27,58,56,41,68,70,41,96,60,67,71,51,49,53,20,18,52,46,0,28,53,40,10,58,72,62,28,43,38,51,59,11,17,32,51,17,27,21,69,34,30,36,29,45,70,58,41,102,55,48,58,58,59,32,45,48,22,6,32,37,17,18,37,36,48,46,41,94,64,12,69,56,42,51,53,54,29,58,74,60,68,50,78,52,65,76,57,48,60,61,41,61,13,43,36,32,31,42,25,24,53,45,30,53,53,52,48,52,53,48,40,73,74,70,82